Protein AF-A0A2V5PM92-F1 (afdb_monomer)

Radius of gyration: 40.0 Å; Cα contacts (8 Å, |Δi|>4): 1146; chains: 1; bounding box: 111×73×118 Å

Secondary structure (DSSP, 8-state):
-HHHHHHHHHTT-TT-HHHHHHHHHHHHHHHHHHHHHHHHHHH-S-S---SHHHHHHHHHHHTSTTB--HHHHHHHHHHHHHHHHHHHHHH-TTS--HHHHHHHHHHHHHHHHHHHHHHH--TT-STTHHHHHHHHS---B-TTSSBSSPPPPTT-EEEE-TTHHHHHHHHHHHTGGGS-GGGS-TT-S----TT-EEEESTTTT-HHHHHHHHHHH-GGG-----HHHHHHHHHS---TT---HHHHHHHHHHHHHHHHHHHHHHHHHHTTTS--GGGBTTHHHHHHHHS-STT--HHHHHHHHTS-HHHHHHHHS---HHHHHHHHHHHHHHHHHHHHHHHHHHHHHHHHHHHHHHHHHTT---HHHHHHHHHHHHHHHHHTT---S--TTTTTTS---HHHHHHHHH---STHHHHHHHHHHHHH-TTTB------SS-SS------HHHHHHHHHHHHHHHHHHHHHHHH-TTSPP-SPTT-EEEEETTEEEEESHHHHHHHHHHHHHHHHHH-TTS-EEE--SS--TTTGGGEEEETTEEEE-SS--SS--HHHHHHHHHHHHHHHHHHT-S---TT--HHHHHHHHIIIIIS-B-TT--S-HHHHH-HHHHHHHHHHHHHHHHHHHHHHHTS-GGGS-SSHHHHHHHHHHHHHHHHHHHHH-TT-HHHHHHHHHHHTSS-EE-TTS-EE--HHHHHHHHHHHHHHSTT-HHHHHHHHHHHHHHTT---SS----HHHHHHHHHH-TT-HHHHHHHHHHHHHTT-HHHHHHHHHHHHH-TT--HHHHHHHHHHHHHTT-HHHHHHHHHHHHHHHHH-TT-HHHHHHHHHHHHHTT-HHHHHHHHHHHHH-TT--HHHHHHHHHHHHHTT-HHHHHHHHHHHHHH-TT-HHHHHHHHHHHHHTT-HHHHHHHHHHHHHHHHHS--TTS--HHHHHTT-GGGTTTTTSHHHHHHSSPPP-PPP-

Sequence (967 aa):
MTVLASYYVEAKYYTEARTGNQIGIFASLFAFLFVELGLWAFMGRVGDFRGAKALVVLVVQAFAKDQYGVPIYAGLILIGMVATLLVSLLVYRERAPLAISLALFALMPLHSIMTHWSDNEQRGHWFGYWFGHDMFTPPFKGADGKPLYPEMTKDAILYGGTDPGRFCPTYTIFCESFTPHDCQPAEDQKFDRRDVYIITQNALADGTYLEYIRAHYNRSAQIDQPFFREMFRTVLHDTDYQTNAPARAVAPLDRFFTDLGDRIEKRRRTFTSWFEGNHFTDLPAFVSKLRPGPSQDPLSKFLYENLSPETQKMLSTQGEEARLRASLAKDLNVILDRELQTRKLIAEKTEEKNDLDQDLESGSTSERKIKRRQQLEKEIAELSKVPPLYEPGRFKQVTLSEYLQDFIKENPKSHTRVRLNRLLLEAAYPKEIAKSLGGVYPDREMYIASPQDSQDCFQSYLADATKRRQHDDQFPNEQRQLKPQEDVRIDQGRVQVSGQVAVMAINGLLTKVMFDHNPKNEFFVEESFPLDWMYPHETPFGIIMKVNREPLPDLSEDILQRDHEFWKQFSKRLTGDIVDYDTPVKTIADWVEKTYLRRDFSGFTGDRKFVRDDQAQKAFSKLRSSIGGVYAWRLTQAPPQYRPKNPAAFQRLLKETDFTFRQAFAFCPYSPEAVFRYVNLLLTAIWPNESGQMTQRFDDALTVAETCLKLDPYNGQAIGLVQSLQGFKKGQAAKPAEPTLQQLEKTVQANPADYQSAFNLAATYMGMQQTGKALQVLDRMLNAPKTEANAFRALIQAYASMNNTERLKTTVEKLEALVRSNPDNLSAALGAADGYRHLKQNDRALQMLDKVVSSSKADANTVLQAAQQYAGLLNYPKLEVALDKLVKLLPESPEAWYDLASLKASIGKSDEALAALRKAFDLRAAHPDPKARDLVAEVQKDPHFAAIKDTPAFKQLVAPRQLEAPK

Nearest PDB structures (foldseek):
  8cqq-assembly1_A  TM=4.552E-01  e=6.762E-07  synthetic construct
  8fwd-assembly1_C  TM=6.989E-01  e=6.218E-03  synthetic construct
  7y4i-assembly1_B  TM=3.087E-01  e=3.620E-05  Arabidopsis thaliana
  7y4i-assembly1_A  TM=2.623E-01  e=2.732E-05  Arabidopsis thaliana
  2xpi-assembly1_A  TM=3.112E-01  e=2.813E-04  Schizosaccharomyces pombe

Foldseek 3Di:
DLVVVLVVVCVVPLPDLPPNVVSLVVVVVVLVVVLVVLCCVQQPCPDDPDDDVVVVVVVVLLPPPQFPNQLVVLSVLSVVLSVQLSVQCVVPSNDHPVVSVVVSVVCNVSSVCSNCVLLPDPPPFCQAPVLQVCQQCVPDDDPVRHRLFHGADFQFEEEAEDDSTQVRNVCQAQPVLPPQLVRHPPVGSDRHDLRYHYDYLQCQLPPVSLLVSCVFFVVLPHDDDQDQLVVVCVVDPDDPPDGDPRSVVCVVVSVVVVVVVQVVVLCQQFVFLAADLVQFQPVVVLLVQLQDDPPNALLSPVLNVQADPVLVVVSVDPDDSSVNSHSSRVSVRCLLCVLLVLVVLLVVLVVLLVVLVVVVVVPDPDPVSVVSNVVSVVVNVVSVPDDRSDDCRRCVVFDDDPVLVVQVVLVRNGSLSSVSSSVSVCRVCVNRGHDTPGGSHNSHHADAQDPVLSVVLLVVLLVVQVVQVVCCVVCVPDDRPDDVQWDWDQDPNDIDTDDSVSSSQSSLSRVVVRCVRGVPHWYWYPDPDDNPVQLQQWADRQLTITRHPDGHLEQDPSRLVSNVSSVCVVLCQAFRNQFDLPRDLLSLLVVCSCCQSRVRCVVTRYDNSLSSNLVNLQSSLLSLLVNLVSLLCLLPVDDNSNHQDDPVRNVSSLSSSLRSLSSSCSSPLQHCSSLVSNLVSQQDQQDQDPVGGGHHNLVSNLSSLVSNCSVVVPDPVSVVSNVVSVCVVVPNPPPVPLQPLVRLVVVCVVPVQPLVSLQSNLVVCVSVVNNVVSVVSLVSLLPPPPHALVSLLSSLVVCLVVVNLVVLVSSLVVLVVVCVVPVLSLSSLLSNLSSCVSVVNNVSSVVSLCSQLPDPNRALVSLVSSLVSCVVVVVLVVNLSSLVVNCVRVVLALVSLQVNLLSCLQVPVQVSSLVSNLSSVVSCVVPPDPPDDPSLVVCQVRCSNVVVCPPPSNCVSSDDDDPDDDD

Mean predicted aligned error: 16.17 Å

pLDDT: mean 83.97, std 14.71, range [31.94, 98.44]

Solvent-accessible surface area (backbone atoms only — not comparable to full-atom values): 52713 Å² total; per-residue (Å²): 109,69,69,58,50,51,50,60,49,50,75,72,48,76,86,45,80,69,60,58,55,52,53,51,50,50,51,48,53,50,49,50,51,48,50,51,52,46,50,40,72,59,56,39,93,65,74,87,85,78,57,72,66,57,56,51,54,50,56,58,49,38,71,35,97,45,34,68,26,53,48,53,51,24,52,51,50,52,52,50,50,52,50,50,51,54,51,44,50,69,71,37,74,90,48,83,56,58,70,61,52,53,52,50,60,70,48,51,62,53,36,59,51,38,58,43,40,69,78,66,61,78,82,84,54,49,50,48,65,56,58,24,47,35,61,45,46,36,89,51,57,43,98,87,72,45,60,66,41,70,60,64,58,81,54,18,38,37,36,12,17,87,66,66,50,33,50,30,43,49,43,38,28,74,44,53,34,71,45,56,44,92,74,39,57,92,93,47,57,75,63,67,42,35,35,48,46,80,43,58,53,84,50,53,78,36,66,68,52,36,50,53,50,19,55,70,39,22,44,62,77,48,80,85,75,55,59,52,30,52,59,45,36,74,76,49,86,55,70,102,86,54,84,47,70,69,16,60,71,36,44,66,56,35,51,53,54,50,54,53,47,52,54,53,49,39,47,40,37,29,60,48,39,59,58,48,54,82,36,46,67,31,50,72,63,44,50,62,45,38,43,90,55,97,84,42,44,64,44,33,47,53,51,45,76,66,38,51,74,68,47,54,51,51,72,78,46,95,70,65,63,70,58,51,30,47,45,49,18,55,38,51,41,48,61,37,44,43,58,60,55,46,50,51,54,39,50,56,45,49,51,58,35,50,55,51,49,54,49,42,73,75,69,53,84,54,65,68,57,54,52,50,42,57,48,41,55,52,52,43,55,58,54,68,66,63,77,62,90,81,46,74,80,45,46,67,88,41,77,72,52,71,71,55,55,51,53,57,70,66,57,58,75,41,55,42,36,31,36,54,46,36,53,52,50,28,54,64,32,66,73,27,32,52,85,61,90,37,31,60,49,41,83,67,73,49,65,56,64,46,76,66,53,54,51,50,31,49,52,52,49,51,57,51,54,50,51,29,47,51,45,38,70,74,41,74,87,51,86,69,64,60,56,89,77,51,44,78,44,75,56,96,90,40,81,46,75,47,52,70,57,49,53,48,51,37,20,38,45,47,55,46,52,31,52,69,67,35,77,87,47,52,40,34,37,43,80,68,67,93,37,79,82,46,58,49,19,53,43,81,43,73,65,34,30,34,49,44,93,62,68,44,50,57,84,52,69,69,56,53,51,48,50,49,54,49,49,55,56,50,39,28,58,42,65,15,89,71,74,55,86,84,52,52,63,66,59,50,47,53,49,43,48,38,42,69,53,59,33,40,42,73,90,61,70,29,37,71,58,43,78,53,32,67,64,30,18,44,51,57,10,42,36,38,27,46,57,24,45,53,45,47,34,32,76,70,72,44,58,77,73,40,24,61,89,45,73,67,51,41,52,52,49,50,51,52,26,52,40,31,30,52,46,7,29,70,48,19,52,64,33,63,70,20,45,54,54,40,33,52,56,30,61,38,67,74,40,67,46,99,86,65,51,60,34,54,40,60,71,54,30,42,50,52,33,48,48,18,27,67,75,41,76,82,41,67,68,40,52,52,50,36,53,51,50,54,33,60,73,65,72,46,74,51,75,75,62,74,62,51,72,68,52,28,50,48,48,25,69,77,36,68,82,44,50,68,48,33,47,52,40,21,51,51,26,45,77,70,69,36,52,72,59,16,50,48,48,51,50,49,47,73,68,42,96,82,65,50,44,70,48,48,36,53,46,36,56,52,27,56,76,68,70,38,66,66,64,31,50,56,46,28,53,52,25,47,51,48,25,69,77,36,76,81,39,48,61,16,25,53,31,27,18,52,33,24,48,77,69,68,37,53,71,60,15,49,55,30,39,49,54,39,64,68,39,91,83,50,48,51,68,57,28,48,54,44,23,53,51,26,55,77,66,68,37,58,75,62,22,49,56,27,35,59,50,29,31,70,67,37,74,81,39,32,63,46,26,37,57,41,12,41,50,30,30,62,74,66,40,51,70,62,12,52,53,30,39,49,52,15,51,53,44,40,69,75,57,79,54,96,86,57,81,62,60,66,68,44,56,76,69,41,72,44,38,58,91,46,57,83,39,69,69,46,49,60,70,69,47,85,78,76,81,76,77,88,130

Structure (mmCIF, N/CA/C/O backbone):
data_AF-A0A2V5PM92-F1
#
_entry.id   AF-A0A2V5PM92-F1
#
loop_
_atom_site.group_PDB
_atom_site.id
_atom_site.type_symbol
_atom_site.label_atom_id
_atom_site.label_alt_id
_atom_site.label_comp_id
_atom_site.label_asym_id
_atom_site.label_entity_id
_atom_site.label_seq_id
_atom_site.pdbx_PDB_ins_code
_atom_site.Cartn_x
_atom_site.Cartn_y
_atom_site.Cartn_z
_atom_site.occupancy
_atom_site.B_iso_or_equiv
_atom_site.auth_seq_id
_atom_site.auth_comp_id
_atom_site.auth_asym_id
_atom_site.auth_atom_id
_atom_site.pdbx_PDB_model_num
ATOM 1 N N . MET A 1 1 ? -1.695 21.270 -37.752 1.00 31.94 1 MET A N 1
ATOM 2 C CA . MET A 1 1 ? -0.700 22.282 -38.182 1.00 31.94 1 MET A CA 1
ATOM 3 C C . MET A 1 1 ? -0.232 22.032 -39.610 1.00 31.94 1 MET A C 1
ATOM 5 O O . MET A 1 1 ? -0.452 22.893 -40.445 1.00 31.94 1 MET A O 1
ATOM 9 N N . THR A 1 2 ? 0.296 20.851 -39.939 1.00 34.53 2 THR A N 1
ATOM 10 C CA . THR A 1 2 ? 0.808 20.518 -41.285 1.00 34.53 2 THR A CA 1
ATOM 11 C C . THR A 1 2 ? -0.268 20.523 -42.375 1.00 34.53 2 THR A C 1
ATOM 13 O O . THR A 1 2 ? -0.037 21.109 -43.419 1.00 34.53 2 THR A O 1
ATOM 16 N N . VAL A 1 3 ? -1.472 19.993 -42.102 1.00 40.06 3 VAL A N 1
ATOM 17 C CA . VAL A 1 3 ? -2.604 20.008 -43.060 1.00 40.06 3 VAL A CA 1
ATOM 18 C C . VAL A 1 3 ? -3.122 21.431 -43.326 1.00 40.06 3 VAL A C 1
ATOM 20 O O . VAL A 1 3 ? -3.458 21.775 -44.453 1.00 40.06 3 VAL A O 1
ATOM 23 N N . LEU A 1 4 ? -3.132 22.281 -42.293 1.00 37.19 4 LEU A N 1
ATOM 24 C CA . LEU A 1 4 ? -3.476 23.706 -42.388 1.00 37.19 4 LEU A CA 1
ATOM 25 C C . LEU A 1 4 ? -2.411 24.490 -43.165 1.00 37.19 4 LEU A C 1
ATOM 27 O O . LEU A 1 4 ? -2.765 25.345 -43.965 1.00 37.19 4 LEU A O 1
ATOM 31 N N . ALA A 1 5 ? -1.128 24.167 -42.980 1.00 36.72 5 ALA A N 1
ATOM 32 C CA . ALA A 1 5 ? -0.031 24.756 -43.741 1.00 36.72 5 ALA A CA 1
ATOM 33 C C . ALA A 1 5 ? -0.066 24.329 -45.216 1.00 36.72 5 ALA A C 1
ATOM 35 O O . ALA A 1 5 ? 0.081 25.180 -46.085 1.00 36.72 5 ALA A O 1
ATOM 36 N N . SER A 1 6 ? -0.350 23.058 -45.521 1.00 40.31 6 SER A N 1
ATOM 37 C CA . SER A 1 6 ? -0.550 22.610 -46.904 1.00 40.31 6 SER A CA 1
ATOM 38 C C . SER A 1 6 ? -1.790 23.244 -47.531 1.00 40.31 6 SER A C 1
ATOM 40 O O . SER A 1 6 ? -1.693 23.713 -48.653 1.00 40.31 6 SER A O 1
ATOM 42 N N . TYR A 1 7 ? -2.899 23.397 -46.799 1.00 42.12 7 TYR A N 1
ATOM 43 C CA . TYR A 1 7 ? -4.095 24.092 -47.294 1.00 42.12 7 TYR A CA 1
ATOM 44 C C . TYR A 1 7 ? -3.831 25.583 -47.594 1.00 42.12 7 TYR A C 1
ATOM 46 O O . TYR A 1 7 ? -4.272 26.114 -48.611 1.00 42.12 7 TYR A O 1
ATOM 54 N N . TYR A 1 8 ? -3.065 26.260 -46.730 1.00 39.50 8 TYR A N 1
ATOM 55 C CA . TYR A 1 8 ? -2.698 27.674 -46.887 1.00 39.50 8 TYR A CA 1
ATOM 56 C C . TYR A 1 8 ? -1.673 27.904 -48.012 1.00 39.50 8 TYR A C 1
ATOM 58 O O . TYR A 1 8 ? -1.665 28.962 -48.639 1.00 39.50 8 TYR A O 1
ATOM 66 N N . VAL A 1 9 ? -0.816 26.916 -48.285 1.00 40.16 9 VAL A N 1
ATOM 67 C CA . VAL A 1 9 ? 0.150 26.937 -49.394 1.00 40.16 9 VAL A CA 1
ATOM 68 C C . VAL A 1 9 ? -0.534 26.581 -50.718 1.00 40.16 9 VAL A C 1
ATOM 70 O O . VAL A 1 9 ? -0.291 27.243 -51.722 1.00 40.16 9 VAL A O 1
ATOM 73 N N . GLU A 1 10 ? -1.457 25.621 -50.728 1.00 41.66 10 GLU A N 1
ATOM 74 C CA . GLU A 1 10 ? -2.191 25.203 -51.927 1.00 41.66 10 GLU A CA 1
ATOM 75 C C . GLU A 1 10 ? -3.141 26.303 -52.426 1.00 41.66 10 GLU A C 1
ATOM 77 O O . GLU A 1 10 ? -3.162 26.600 -53.616 1.00 41.66 10 GLU A O 1
ATOM 82 N N . ALA A 1 11 ? -3.824 27.017 -51.520 1.00 41.34 11 ALA A N 1
ATOM 83 C CA . ALA A 1 11 ? -4.662 28.169 -51.868 1.00 41.34 11 ALA A CA 1
ATOM 84 C C . ALA A 1 11 ? -3.877 29.359 -52.464 1.00 41.34 11 ALA A C 1
ATOM 86 O O . ALA A 1 11 ? -4.458 30.184 -53.166 1.00 41.34 11 ALA A O 1
ATOM 87 N N . LYS A 1 12 ? -2.567 29.459 -52.194 1.00 39.94 12 LYS A N 1
ATOM 88 C CA . LYS A 1 12 ? -1.716 30.584 -52.620 1.00 39.94 12 LYS A CA 1
ATOM 89 C C . LYS A 1 12 ? -0.926 30.310 -53.911 1.00 39.94 12 LYS A C 1
ATOM 91 O O . LYS A 1 12 ? -0.498 31.264 -54.549 1.00 39.94 12 LYS A O 1
ATOM 96 N N . TYR A 1 13 ? -0.760 29.041 -54.304 1.00 42.91 13 TYR A N 1
ATOM 97 C CA . TYR A 1 13 ? 0.074 28.599 -55.440 1.00 42.91 13 TYR A CA 1
ATOM 98 C C . TYR A 1 13 ? -0.704 27.864 -56.548 1.00 42.91 13 TYR A C 1
ATOM 100 O O . TYR A 1 13 ? -0.136 27.094 -57.322 1.00 42.91 13 TYR A O 1
ATOM 108 N N . TYR A 1 14 ? -2.006 28.133 -56.659 1.00 39.94 14 TYR A N 1
ATOM 109 C CA . TYR A 1 14 ? -2.925 27.475 -57.597 1.00 39.94 14 TYR A CA 1
ATOM 110 C C . TYR A 1 14 ? -2.533 27.582 -59.090 1.00 39.94 14 TYR A C 1
ATOM 112 O O . TYR A 1 14 ? -3.037 26.830 -59.918 1.00 39.94 14 TYR A O 1
ATOM 120 N N . THR A 1 15 ? -1.628 28.494 -59.454 1.00 43.41 15 THR A N 1
ATOM 121 C CA . THR A 1 15 ? -1.197 28.749 -60.838 1.00 43.41 15 THR A CA 1
ATOM 122 C C . THR A 1 15 ? 0.046 27.969 -61.285 1.00 43.41 15 THR A C 1
ATOM 124 O O . THR A 1 15 ? 0.326 27.929 -62.480 1.00 43.41 15 THR A O 1
ATOM 127 N N . GLU A 1 16 ? 0.771 27.294 -60.385 1.00 47.19 16 GLU A N 1
ATOM 128 C CA . GLU A 1 16 ? 1.987 26.538 -60.729 1.00 47.19 16 GLU A CA 1
ATOM 129 C C . GLU A 1 16 ? 1.818 25.036 -60.445 1.00 47.19 16 GLU A C 1
ATOM 131 O O . GLU A 1 16 ? 2.228 24.504 -59.413 1.00 47.19 16 GLU A O 1
ATOM 136 N N . ALA A 1 17 ? 1.239 24.315 -61.412 1.00 44.47 17 ALA A N 1
ATOM 137 C CA . ALA A 1 17 ? 0.889 22.888 -61.330 1.00 44.47 17 ALA A CA 1
ATOM 138 C C . ALA A 1 17 ? 2.052 21.917 -60.987 1.00 44.47 17 ALA A C 1
ATOM 140 O O . ALA A 1 17 ? 1.823 20.734 -60.731 1.00 44.47 17 ALA A O 1
ATOM 141 N N . ARG A 1 18 ? 3.310 22.380 -60.976 1.00 45.53 18 ARG A N 1
ATOM 142 C CA . ARG A 1 18 ? 4.492 21.568 -60.629 1.00 45.53 18 ARG A CA 1
ATOM 143 C C . ARG A 1 18 ? 4.764 21.498 -59.125 1.00 45.53 18 ARG A C 1
ATOM 145 O O . ARG A 1 18 ? 5.227 20.461 -58.651 1.00 45.53 18 ARG A O 1
ATOM 152 N N . THR A 1 19 ? 4.455 22.554 -58.381 1.00 44.69 19 THR A N 1
ATOM 153 C CA . THR A 1 19 ? 4.844 22.705 -56.970 1.00 44.69 19 THR A CA 1
ATOM 154 C C . THR A 1 19 ? 3.859 21.985 -56.039 1.00 44.69 19 THR A C 1
ATOM 156 O O . THR A 1 19 ? 4.274 21.335 -55.080 1.00 44.69 19 THR A O 1
ATOM 159 N N . GLY A 1 20 ? 2.564 21.970 -56.385 1.00 43.22 20 GLY A N 1
ATOM 160 C CA . GLY A 1 20 ? 1.529 21.214 -55.658 1.00 43.22 20 GLY A CA 1
ATOM 161 C C . GLY A 1 20 ? 1.738 19.691 -55.679 1.00 43.22 20 GLY A C 1
ATOM 162 O O . GLY A 1 20 ? 1.595 19.031 -54.652 1.00 43.22 20 GLY A O 1
ATOM 163 N N . ASN A 1 21 ? 2.199 19.131 -56.806 1.00 46.16 21 ASN A N 1
ATOM 164 C CA . ASN A 1 21 ? 2.515 17.698 -56.914 1.00 46.16 21 ASN A CA 1
ATOM 165 C C . ASN A 1 21 ? 3.691 17.278 -56.016 1.00 46.16 21 ASN A C 1
ATOM 167 O O . ASN A 1 21 ? 3.676 16.185 -55.456 1.00 46.16 21 ASN A O 1
ATOM 171 N N . GLN A 1 22 ? 4.702 18.134 -55.842 1.00 47.69 22 GLN A N 1
ATOM 172 C CA . GLN A 1 22 ? 5.846 17.835 -54.973 1.00 47.69 22 GLN A CA 1
ATOM 173 C C . GLN A 1 22 ? 5.465 17.882 -53.489 1.00 47.69 22 GLN A C 1
ATOM 175 O O . GLN A 1 22 ? 5.887 17.015 -52.726 1.00 47.69 22 GLN A O 1
ATOM 180 N N . ILE A 1 23 ? 4.611 18.829 -53.091 1.00 48.09 23 ILE A N 1
ATOM 181 C CA . ILE A 1 23 ? 4.080 18.915 -51.723 1.00 48.09 23 ILE A CA 1
ATOM 182 C C . ILE A 1 23 ? 3.165 17.720 -51.422 1.00 48.09 23 ILE A C 1
ATOM 184 O O . ILE A 1 23 ? 3.269 17.140 -50.345 1.00 48.09 23 ILE A O 1
ATOM 188 N N . GLY A 1 24 ? 2.338 17.287 -52.381 1.00 44.19 24 GLY A N 1
ATOM 189 C CA . GLY A 1 24 ? 1.520 16.075 -52.263 1.00 44.19 24 GLY A CA 1
ATOM 190 C C . GLY A 1 24 ? 2.349 14.792 -52.120 1.00 44.19 24 GLY A C 1
ATOM 191 O O . GLY A 1 24 ? 2.029 13.943 -51.289 1.00 44.19 24 GLY A O 1
ATOM 192 N N . ILE A 1 25 ? 3.459 14.665 -52.857 1.00 49.25 25 ILE A N 1
ATOM 193 C CA . ILE A 1 25 ? 4.408 13.544 -52.720 1.00 49.25 25 ILE A CA 1
ATOM 194 C C . ILE A 1 25 ? 5.105 13.578 -51.356 1.00 49.25 25 ILE A C 1
ATOM 196 O O . ILE A 1 25 ? 5.185 12.546 -50.692 1.00 49.25 25 ILE A O 1
ATOM 200 N N . PHE A 1 26 ? 5.554 14.751 -50.898 1.00 49.97 26 PHE A N 1
ATOM 201 C CA . PHE A 1 26 ? 6.143 14.906 -49.566 1.00 49.97 26 PHE A CA 1
ATOM 202 C C . PHE A 1 26 ? 5.138 14.590 -48.457 1.00 49.97 26 PHE A C 1
ATOM 204 O O . PHE A 1 26 ? 5.480 13.867 -47.530 1.00 49.97 26 PHE A O 1
ATOM 211 N N . ALA A 1 27 ? 3.891 15.050 -48.570 1.00 49.34 27 ALA A N 1
ATOM 212 C CA . ALA A 1 27 ? 2.823 14.723 -47.630 1.00 49.34 27 ALA A CA 1
ATOM 213 C C . ALA A 1 27 ? 2.490 13.221 -47.635 1.00 49.34 27 ALA A C 1
ATOM 215 O O . ALA A 1 27 ? 2.240 12.654 -46.575 1.00 49.34 27 ALA A O 1
ATOM 216 N N . SER A 1 28 ? 2.552 12.562 -48.797 1.00 45.69 28 SER A N 1
ATOM 217 C CA . SER A 1 28 ? 2.337 11.114 -48.941 1.00 45.69 28 SER A CA 1
ATOM 218 C C . SER A 1 28 ? 3.476 10.295 -48.332 1.00 45.69 28 SER A C 1
ATOM 220 O O . SER A 1 28 ? 3.220 9.336 -47.610 1.00 45.69 28 SER A O 1
ATOM 222 N N . LEU A 1 29 ? 4.732 10.691 -48.567 1.00 48.75 29 LEU A N 1
ATOM 223 C CA . LEU A 1 29 ? 5.910 10.093 -47.932 1.00 48.75 29 LEU A CA 1
ATOM 224 C C . LEU A 1 29 ? 5.882 10.296 -46.419 1.00 48.75 29 LEU A C 1
ATOM 226 O O . LEU A 1 29 ? 6.170 9.367 -45.674 1.00 48.75 29 LEU A O 1
ATOM 230 N N . PHE A 1 30 ? 5.485 11.485 -45.965 1.00 50.81 30 PHE A N 1
ATOM 231 C CA . PHE A 1 30 ? 5.361 11.798 -44.547 1.00 50.81 30 PHE A CA 1
ATOM 232 C C . PHE A 1 30 ? 4.227 11.003 -43.892 1.00 50.81 30 PHE A C 1
ATOM 234 O O . PHE A 1 30 ? 4.418 10.481 -42.801 1.00 50.81 30 PHE A O 1
ATOM 241 N N . ALA A 1 31 ? 3.084 10.840 -44.566 1.00 49.84 31 ALA A N 1
ATOM 242 C CA . ALA A 1 31 ? 1.986 9.990 -44.109 1.00 49.84 31 ALA A CA 1
ATOM 243 C C . ALA A 1 31 ? 2.379 8.505 -44.078 1.00 49.84 31 ALA A C 1
ATOM 245 O O . ALA A 1 31 ? 2.030 7.812 -43.130 1.00 49.84 31 ALA A O 1
ATOM 246 N N . PHE A 1 32 ? 3.147 8.024 -45.060 1.00 49.56 32 PHE A N 1
ATOM 247 C CA . PHE A 1 32 ? 3.672 6.657 -45.079 1.00 49.56 32 PHE A CA 1
ATOM 248 C C . PHE A 1 32 ? 4.662 6.410 -43.933 1.00 49.56 32 PHE A C 1
ATOM 250 O O . PHE A 1 32 ? 4.544 5.411 -43.230 1.00 49.56 32 PHE A O 1
ATOM 257 N N . LEU A 1 33 ? 5.567 7.360 -43.674 1.00 49.16 33 LEU A N 1
ATOM 258 C CA . LEU A 1 33 ? 6.456 7.345 -42.508 1.00 49.16 33 LEU A CA 1
ATOM 259 C C . LEU A 1 33 ? 5.667 7.366 -41.195 1.00 49.16 33 LEU A C 1
ATOM 261 O O . LEU A 1 33 ? 6.027 6.672 -40.253 1.00 49.16 33 LEU A O 1
ATOM 265 N N . PHE A 1 34 ? 4.571 8.127 -41.137 1.00 52.00 34 PHE A N 1
ATOM 266 C CA . PHE A 1 34 ? 3.686 8.182 -39.973 1.00 52.00 34 PHE A CA 1
ATOM 267 C C . PHE A 1 34 ? 2.930 6.865 -39.751 1.00 52.00 34 PHE A C 1
ATOM 269 O O . PHE A 1 34 ? 2.728 6.463 -38.610 1.00 52.00 34 PHE A O 1
ATOM 276 N N . VAL A 1 35 ? 2.542 6.176 -40.828 1.00 53.44 35 VAL A N 1
ATOM 277 C CA . VAL A 1 35 ? 1.938 4.837 -40.781 1.00 53.44 35 VAL A CA 1
ATOM 278 C C . VAL A 1 35 ? 2.962 3.800 -40.329 1.00 53.44 35 VAL A C 1
ATOM 280 O O . VAL A 1 35 ? 2.632 2.978 -39.483 1.00 53.44 35 VAL A O 1
ATOM 283 N N . GLU A 1 36 ? 4.203 3.854 -40.817 1.00 48.34 36 GLU A N 1
ATOM 284 C CA . GLU A 1 36 ? 5.287 2.985 -40.338 1.00 48.34 36 GLU A CA 1
ATOM 285 C C . GLU A 1 36 ? 5.617 3.232 -38.862 1.00 48.34 36 GLU A C 1
ATOM 287 O O . GLU A 1 36 ? 5.721 2.283 -38.090 1.00 48.34 36 GLU A O 1
ATOM 292 N N . LEU A 1 37 ? 5.723 4.498 -38.447 1.00 49.50 37 LEU A N 1
ATOM 293 C CA . LEU A 1 37 ? 5.925 4.887 -37.049 1.00 49.50 37 LEU A CA 1
ATOM 294 C C . LEU A 1 37 ? 4.744 4.469 -36.167 1.00 49.50 37 LEU A C 1
ATOM 296 O O . LEU A 1 37 ? 4.959 4.015 -35.048 1.00 49.50 37 LEU A O 1
ATOM 300 N N . GLY A 1 38 ? 3.512 4.575 -36.672 1.00 49.19 38 GLY A N 1
ATOM 301 C CA . GLY A 1 38 ? 2.311 4.088 -35.998 1.00 49.19 38 GLY A CA 1
ATOM 302 C C . GLY A 1 38 ? 2.330 2.569 -35.841 1.00 49.19 38 GLY A C 1
ATOM 303 O O . GLY A 1 38 ? 2.170 2.063 -34.737 1.00 49.19 38 GLY A O 1
ATOM 304 N N . LEU A 1 39 ? 2.611 1.825 -36.912 1.00 50.78 39 LEU A N 1
ATOM 305 C CA . LEU A 1 39 ? 2.746 0.366 -36.871 1.00 50.78 39 LEU A CA 1
ATOM 306 C C . LEU A 1 39 ? 3.860 -0.077 -35.912 1.00 50.78 39 LEU A C 1
ATOM 308 O O . LEU A 1 39 ? 3.670 -1.025 -35.153 1.00 50.78 39 LEU A O 1
ATOM 312 N N . TRP A 1 40 ? 4.985 0.639 -35.896 1.00 50.00 40 TRP A N 1
ATOM 313 C CA . TRP A 1 40 ? 6.090 0.410 -34.968 1.00 50.00 40 TRP A CA 1
ATOM 314 C C . TRP A 1 40 ? 5.698 0.681 -33.509 1.00 50.00 40 TRP A C 1
ATOM 316 O O . TRP A 1 40 ? 6.013 -0.122 -32.631 1.00 50.00 40 TRP A O 1
ATOM 326 N N . ALA A 1 41 ? 4.968 1.769 -33.251 1.00 43.25 41 ALA A N 1
ATOM 327 C CA . ALA A 1 41 ? 4.491 2.130 -31.918 1.00 43.25 41 ALA A CA 1
ATOM 328 C C . ALA A 1 41 ? 3.416 1.166 -31.383 1.00 43.25 41 ALA A C 1
ATOM 330 O O . ALA A 1 41 ? 3.390 0.896 -30.187 1.00 43.25 41 ALA A O 1
ATOM 331 N N . PHE A 1 42 ? 2.551 0.625 -32.250 1.00 48.22 42 PHE A N 1
ATOM 332 C CA . PHE A 1 42 ? 1.437 -0.241 -31.841 1.00 48.22 42 PHE A CA 1
ATOM 333 C C . PHE A 1 42 ? 1.772 -1.740 -31.807 1.00 48.22 42 PHE A C 1
ATOM 335 O O . PHE A 1 42 ? 1.074 -2.486 -31.130 1.00 48.22 42 PHE A O 1
ATOM 342 N N . MET A 1 43 ? 2.803 -2.207 -32.522 1.00 48.38 43 MET A N 1
ATOM 343 C CA . MET A 1 43 ? 3.136 -3.643 -32.609 1.00 48.38 43 MET A CA 1
ATOM 344 C C . MET A 1 43 ? 4.534 -3.991 -32.063 1.00 48.38 43 MET A C 1
ATOM 346 O O . MET A 1 43 ? 4.890 -5.169 -32.003 1.00 48.38 43 MET A O 1
ATOM 350 N N . GLY A 1 44 ? 5.328 -2.993 -31.653 1.00 47.72 44 GLY A N 1
ATOM 351 C CA . GLY A 1 44 ? 6.729 -3.151 -31.251 1.00 47.72 44 GLY A CA 1
ATOM 352 C C . GLY A 1 44 ? 7.672 -3.415 -32.436 1.00 47.72 44 GLY A C 1
ATOM 353 O O . GLY A 1 44 ? 7.273 -3.383 -33.601 1.00 47.72 44 GLY A O 1
ATOM 354 N N . ARG A 1 45 ? 8.957 -3.708 -32.159 1.00 40.25 45 ARG A N 1
ATOM 355 C CA . ARG A 1 45 ? 9.924 -4.176 -33.179 1.00 40.25 45 ARG A CA 1
ATOM 356 C C . ARG A 1 45 ? 9.575 -5.599 -33.633 1.00 40.25 45 ARG A C 1
ATOM 358 O O . ARG A 1 45 ? 10.266 -6.558 -33.297 1.00 40.25 45 ARG A O 1
ATOM 365 N N . VAL A 1 46 ? 8.514 -5.745 -34.413 1.00 38.44 46 VAL A N 1
ATOM 366 C CA . VAL A 1 46 ? 8.354 -6.914 -35.279 1.00 38.44 46 VAL A CA 1
ATOM 367 C C . VAL A 1 46 ? 9.306 -6.708 -36.459 1.00 38.44 46 VAL A C 1
ATOM 369 O O . VAL A 1 46 ? 9.406 -5.607 -36.994 1.00 38.44 46 VAL A O 1
ATOM 372 N N . GLY A 1 47 ? 10.107 -7.728 -36.760 1.00 41.66 47 GLY A N 1
ATOM 373 C CA . GLY A 1 47 ? 11.250 -7.639 -37.668 1.00 41.66 47 GLY A CA 1
ATOM 374 C C . GLY A 1 47 ? 10.945 -7.090 -39.067 1.00 41.66 47 GLY A C 1
ATOM 375 O O . GLY A 1 47 ? 9.811 -7.128 -39.528 1.00 41.66 47 GLY A O 1
ATOM 376 N N . ASP A 1 48 ? 12.017 -6.599 -39.702 1.00 39.94 48 ASP A N 1
ATOM 377 C CA . ASP A 1 48 ? 12.186 -6.200 -41.113 1.00 39.94 48 ASP A CA 1
ATOM 378 C C . ASP A 1 48 ? 10.867 -6.083 -41.916 1.00 39.94 48 ASP A C 1
ATOM 380 O O . ASP A 1 48 ? 10.509 -6.961 -42.705 1.00 39.94 48 ASP A O 1
ATOM 384 N N . PHE A 1 49 ? 10.118 -4.993 -41.703 1.00 47.19 49 PHE A N 1
ATOM 385 C CA . PHE A 1 49 ? 8.906 -4.686 -42.466 1.00 47.19 49 PHE A CA 1
ATOM 386 C C . PHE A 1 49 ? 9.270 -4.296 -43.903 1.00 47.19 49 PHE A C 1
ATOM 388 O O . PHE A 1 49 ? 9.356 -3.127 -44.263 1.00 47.19 49 PHE A O 1
ATOM 395 N N . ARG A 1 50 ? 9.462 -5.294 -44.768 1.00 41.78 50 ARG A N 1
ATOM 396 C CA . ARG A 1 50 ? 9.610 -5.078 -46.212 1.00 41.78 50 ARG A CA 1
ATOM 397 C C . ARG A 1 50 ? 8.299 -5.375 -46.942 1.00 41.78 50 ARG A C 1
ATOM 399 O O . ARG A 1 50 ? 8.040 -6.502 -47.356 1.00 41.78 50 ARG A O 1
ATOM 406 N N . GLY A 1 51 ? 7.503 -4.328 -47.169 1.00 49.25 51 GLY A N 1
ATOM 407 C CA . GLY A 1 51 ? 6.570 -4.245 -48.301 1.00 49.25 51 GLY A CA 1
ATOM 408 C C . GLY A 1 51 ? 5.079 -4.521 -48.046 1.00 49.25 51 GLY A C 1
ATOM 409 O O . GLY A 1 51 ? 4.651 -4.984 -46.991 1.00 49.25 51 GLY A O 1
ATOM 410 N N . ALA A 1 52 ? 4.274 -4.250 -49.083 1.00 47.09 52 ALA A N 1
ATOM 411 C CA . ALA A 1 52 ? 2.803 -4.277 -49.094 1.00 47.09 52 ALA A CA 1
ATOM 412 C C . ALA A 1 52 ? 2.160 -5.604 -48.637 1.00 47.09 52 ALA A C 1
ATOM 414 O O . ALA A 1 52 ? 1.015 -5.616 -48.191 1.00 47.09 52 ALA A O 1
ATOM 415 N N . LYS A 1 53 ? 2.893 -6.723 -48.701 1.00 50.25 53 LYS A N 1
ATOM 416 C CA . LYS A 1 53 ? 2.418 -8.037 -48.240 1.00 50.25 53 LYS A CA 1
ATOM 417 C C . LYS A 1 53 ? 2.180 -8.071 -46.726 1.00 50.25 53 LYS A C 1
ATOM 419 O O . LYS A 1 53 ? 1.206 -8.675 -46.289 1.00 50.25 53 LYS A O 1
ATOM 424 N N . ALA A 1 54 ? 3.026 -7.399 -45.941 1.00 53.75 54 ALA A N 1
ATOM 425 C CA . ALA A 1 54 ? 2.850 -7.304 -44.494 1.00 53.75 54 ALA A CA 1
ATOM 426 C C . ALA A 1 54 ? 1.586 -6.504 -44.143 1.00 53.75 54 ALA A C 1
ATOM 428 O O . ALA A 1 54 ? 0.797 -6.945 -43.316 1.00 53.75 54 ALA A O 1
ATOM 429 N N . LEU A 1 55 ? 1.336 -5.393 -44.846 1.00 57.03 55 LEU A N 1
ATOM 430 C CA . LEU A 1 55 ? 0.127 -4.582 -44.673 1.00 57.03 55 LEU A CA 1
ATOM 431 C C . LEU A 1 55 ? -1.152 -5.390 -44.947 1.00 57.03 55 LEU A C 1
ATOM 433 O O . LEU A 1 55 ? -2.095 -5.319 -44.168 1.00 57.03 55 LEU A O 1
ATOM 437 N N . VAL A 1 56 ? -1.177 -6.196 -46.015 1.00 64.31 56 VAL A N 1
ATOM 438 C CA . VAL A 1 56 ? -2.333 -7.051 -46.342 1.00 64.31 56 VAL A CA 1
ATOM 439 C C . VAL A 1 56 ? -2.578 -8.107 -45.262 1.00 64.31 56 VAL A C 1
ATOM 441 O O . VAL A 1 56 ? -3.717 -8.289 -44.839 1.00 64.31 56 VAL A O 1
ATOM 444 N N . VAL A 1 57 ? -1.527 -8.778 -44.781 1.00 64.94 57 VAL A N 1
ATOM 445 C CA . VAL A 1 57 ? -1.650 -9.757 -43.686 1.00 64.94 57 VAL A CA 1
ATOM 446 C C . VAL A 1 57 ? -2.174 -9.090 -42.413 1.00 64.94 57 VAL A C 1
ATOM 448 O O . VAL A 1 57 ? -3.068 -9.635 -41.771 1.00 64.94 57 VAL A O 1
ATOM 451 N N . LEU A 1 58 ? -1.684 -7.890 -42.089 1.00 58.75 58 LEU A N 1
ATOM 452 C CA . LEU A 1 58 ? -2.134 -7.113 -40.933 1.00 58.75 58 LEU A CA 1
ATOM 453 C C . LEU A 1 58 ? -3.604 -6.695 -41.045 1.00 58.75 58 LEU A C 1
ATOM 455 O O . LEU A 1 58 ? -4.340 -6.813 -40.070 1.00 58.75 58 LEU A O 1
ATOM 459 N N . VAL A 1 59 ? -4.055 -6.257 -42.225 1.00 67.25 59 VAL A N 1
ATOM 460 C CA . VAL A 1 59 ? -5.471 -5.925 -42.459 1.00 67.25 59 VAL A CA 1
ATOM 461 C C . VAL A 1 59 ? -6.343 -7.161 -42.265 1.00 67.25 59 VAL A C 1
ATOM 463 O O . VAL A 1 59 ? -7.358 -7.081 -41.586 1.00 67.25 59 VAL A O 1
ATOM 466 N N . VAL A 1 60 ? -5.943 -8.317 -42.803 1.00 72.38 60 VAL A N 1
ATOM 467 C CA . VAL A 1 60 ? -6.696 -9.569 -42.623 1.00 72.38 60 VAL A CA 1
ATOM 468 C C . VAL A 1 60 ? -6.754 -9.974 -41.147 1.00 72.38 60 VAL A C 1
ATOM 470 O O . VAL A 1 60 ? -7.819 -10.344 -40.657 1.00 72.38 60 VAL A O 1
ATOM 473 N N . GLN A 1 61 ? -5.640 -9.861 -40.419 1.00 67.31 61 GLN A N 1
ATOM 474 C CA . GLN A 1 61 ? -5.590 -10.157 -38.986 1.00 67.31 61 GLN A CA 1
ATOM 475 C C . GLN A 1 61 ? -6.442 -9.192 -38.152 1.00 67.31 61 GLN A C 1
ATOM 477 O O . GLN A 1 61 ? -7.054 -9.627 -37.182 1.00 67.31 61 GLN A O 1
ATOM 482 N N . ALA A 1 62 ? -6.558 -7.922 -38.550 1.00 68.00 62 ALA A N 1
ATOM 483 C CA . ALA A 1 62 ? -7.363 -6.915 -37.855 1.00 68.00 62 ALA A CA 1
ATOM 484 C C . ALA A 1 62 ? -8.842 -7.302 -37.703 1.00 68.00 62 ALA A C 1
ATOM 486 O O . ALA A 1 62 ? -9.471 -6.928 -36.717 1.00 68.00 62 ALA A O 1
ATOM 487 N N . PHE A 1 63 ? -9.377 -8.048 -38.674 1.00 78.31 63 PHE A N 1
ATOM 488 C CA . PHE A 1 63 ? -10.764 -8.520 -38.699 1.00 78.31 63 PHE A CA 1
ATOM 489 C C . PHE A 1 63 ? -10.918 -9.971 -38.214 1.00 78.31 63 PHE A C 1
ATOM 491 O O . PHE A 1 63 ? -11.999 -10.552 -38.339 1.00 78.31 63 PHE A O 1
ATOM 498 N N . ALA A 1 64 ? -9.862 -10.585 -37.672 1.00 80.06 64 ALA A N 1
ATOM 499 C CA . ALA A 1 64 ? -9.967 -11.905 -37.068 1.00 80.06 64 ALA A CA 1
ATOM 500 C C . ALA A 1 64 ? -10.885 -11.863 -35.832 1.00 80.06 64 ALA A C 1
ATOM 502 O O . ALA A 1 64 ? -10.884 -10.898 -35.071 1.00 80.06 64 ALA A O 1
ATOM 503 N N . LYS A 1 65 ? -11.648 -12.942 -35.613 1.00 78.00 65 LYS A N 1
ATOM 504 C CA . LYS A 1 65 ? -12.719 -13.046 -34.599 1.00 78.00 65 LYS A CA 1
ATOM 505 C C . LYS A 1 65 ? -12.298 -12.649 -33.171 1.00 78.00 65 LYS A C 1
ATOM 507 O O . LYS A 1 65 ? -13.136 -12.182 -32.406 1.00 78.00 65 LYS A O 1
ATOM 512 N N . ASP A 1 66 ? -11.021 -12.809 -32.827 1.00 82.69 66 ASP A N 1
ATOM 513 C CA . ASP A 1 66 ? -10.477 -12.548 -31.488 1.00 82.69 66 ASP A CA 1
ATOM 514 C C . ASP A 1 66 ? -9.397 -11.452 -31.451 1.00 82.69 66 ASP A C 1
ATOM 516 O O . ASP A 1 66 ? -8.785 -11.220 -30.410 1.00 82.69 66 ASP A O 1
ATOM 520 N N . GLN A 1 67 ? -9.180 -10.741 -32.558 1.00 83.06 67 GLN A N 1
ATOM 521 C CA . GLN A 1 67 ? -8.285 -9.588 -32.590 1.00 83.06 67 GLN A CA 1
ATOM 522 C C . GLN A 1 67 ? -9.011 -8.346 -32.060 1.00 83.06 67 GLN A C 1
ATOM 524 O O . GLN A 1 67 ? -10.127 -8.033 -32.483 1.00 83.06 67 GLN A O 1
ATOM 529 N N . TYR A 1 68 ? -8.375 -7.574 -31.176 1.00 77.62 68 TYR A N 1
ATOM 530 C CA . TYR A 1 68 ? -8.891 -6.243 -30.853 1.00 77.62 68 TYR A CA 1
ATOM 531 C C . TYR A 1 68 ? -8.559 -5.257 -31.975 1.00 77.62 68 TYR A C 1
ATOM 533 O O . TYR A 1 68 ? -7.478 -4.674 -32.031 1.00 77.62 68 TYR A O 1
ATOM 541 N N . GLY A 1 69 ? -9.508 -5.104 -32.898 1.00 70.50 69 GLY A N 1
ATOM 542 C CA . GLY A 1 69 ? -9.305 -4.349 -34.130 1.00 70.50 69 GLY A CA 1
ATOM 543 C C . GLY A 1 69 ? -9.446 -2.831 -34.015 1.00 70.50 69 GLY A C 1
ATOM 544 O O . GLY A 1 69 ? -9.041 -2.148 -34.942 1.00 70.50 69 GLY A O 1
ATOM 545 N N . VAL A 1 70 ? -9.980 -2.261 -32.924 1.00 77.38 70 VAL A N 1
ATOM 546 C CA . VAL A 1 70 ? -10.377 -0.830 -32.883 1.00 77.38 70 VAL A CA 1
ATOM 547 C C . VAL A 1 70 ? -9.221 0.142 -33.186 1.00 77.38 70 VAL A C 1
ATOM 549 O O . VAL A 1 70 ? -9.406 1.000 -34.055 1.00 77.38 70 VAL A O 1
ATOM 552 N N . PRO A 1 71 ? -8.015 0.004 -32.596 1.00 70.00 71 PRO A N 1
ATOM 553 C CA . PRO A 1 71 ? -6.875 0.848 -32.960 1.00 70.00 71 PRO A CA 1
ATOM 554 C C . PRO A 1 71 ? -6.416 0.617 -34.406 1.00 70.00 71 PRO A C 1
ATOM 556 O O . PRO A 1 71 ? -6.023 1.555 -35.097 1.00 70.00 71 PRO A O 1
ATOM 559 N N . ILE A 1 72 ? -6.522 -0.621 -34.900 1.00 70.88 72 ILE A N 1
ATOM 560 C CA . ILE A 1 72 ? -6.168 -0.963 -36.281 1.00 70.88 72 ILE A CA 1
ATOM 561 C C . ILE A 1 72 ? -7.160 -0.318 -37.257 1.00 70.88 72 ILE A C 1
ATOM 563 O O . ILE A 1 72 ? -6.751 0.266 -38.257 1.00 70.88 72 ILE A O 1
ATOM 567 N N . TYR A 1 73 ? -8.458 -0.345 -36.947 1.00 78.06 73 TYR A N 1
ATOM 568 C CA . TYR A 1 73 ? -9.501 0.328 -37.716 1.00 78.06 73 TYR A CA 1
ATOM 569 C C . TYR A 1 73 ? -9.284 1.838 -37.734 1.00 78.06 73 TYR A C 1
ATOM 571 O O . TYR A 1 73 ? -9.419 2.445 -38.791 1.00 78.06 73 TYR A O 1
ATOM 579 N N . ALA A 1 74 ? -8.888 2.440 -36.607 1.00 76.62 74 ALA A N 1
ATOM 580 C CA . ALA A 1 74 ? -8.524 3.853 -36.556 1.00 76.62 74 ALA A CA 1
ATOM 581 C C . ALA A 1 74 ? -7.368 4.163 -37.522 1.00 76.62 74 ALA A C 1
ATOM 583 O O . ALA A 1 74 ? -7.475 5.082 -38.333 1.00 76.62 74 ALA A O 1
ATOM 584 N N . GLY A 1 75 ? -6.309 3.344 -37.511 1.00 71.00 75 GLY A N 1
ATOM 585 C CA . GLY A 1 75 ? -5.193 3.460 -38.452 1.00 71.00 75 GLY A CA 1
ATOM 586 C C . GLY A 1 75 ? -5.619 3.302 -39.918 1.00 71.00 75 GLY A C 1
ATOM 587 O O . GLY A 1 75 ? -5.220 4.098 -40.766 1.00 71.00 75 GLY A O 1
ATOM 588 N N . LEU A 1 76 ? -6.484 2.331 -40.227 1.00 74.56 76 LEU A N 1
ATOM 589 C CA . LEU A 1 76 ? -7.030 2.134 -41.576 1.00 74.56 76 LEU A CA 1
ATOM 590 C C . LEU A 1 76 ? -7.915 3.303 -42.026 1.00 74.56 76 LEU A C 1
ATOM 592 O O . LEU A 1 76 ? -7.834 3.712 -43.183 1.00 74.56 76 LEU A O 1
ATOM 596 N N . ILE A 1 77 ? -8.719 3.873 -41.124 1.00 79.94 77 ILE A N 1
ATOM 597 C CA . ILE A 1 77 ? -9.509 5.082 -41.381 1.00 79.94 77 ILE A CA 1
ATOM 598 C C . ILE A 1 77 ? -8.574 6.249 -41.689 1.00 79.94 77 ILE A C 1
ATOM 600 O O . ILE A 1 77 ? -8.789 6.937 -42.681 1.00 79.94 77 ILE A O 1
ATOM 604 N N . LEU A 1 78 ? -7.501 6.436 -40.914 1.00 77.25 78 LEU A N 1
ATOM 605 C CA . LEU A 1 78 ? -6.516 7.486 -41.171 1.00 77.25 78 LEU A CA 1
ATOM 606 C C . LEU A 1 78 ? -5.864 7.323 -42.553 1.00 77.25 78 LEU A C 1
ATOM 608 O O . LEU A 1 78 ? -5.795 8.288 -43.313 1.00 77.25 78 LEU A O 1
ATOM 612 N N . ILE A 1 79 ? -5.455 6.102 -42.915 1.00 74.31 79 ILE A N 1
ATOM 613 C CA . ILE A 1 79 ? -4.918 5.791 -44.250 1.00 74.31 79 ILE A CA 1
ATOM 614 C C . ILE A 1 79 ? -5.958 6.098 -45.336 1.00 74.31 79 ILE A C 1
ATOM 616 O O . ILE A 1 79 ? -5.638 6.753 -46.328 1.00 74.31 79 ILE A O 1
ATOM 620 N N . GLY A 1 80 ? -7.208 5.670 -45.145 1.00 80.31 80 GLY A N 1
ATOM 621 C CA . GLY A 1 80 ? -8.307 5.923 -46.075 1.00 80.31 80 GLY A CA 1
ATOM 622 C C . GLY A 1 80 ? -8.612 7.412 -46.242 1.00 80.31 80 GLY A C 1
ATOM 623 O O . GLY A 1 80 ? -8.835 7.872 -47.362 1.00 80.31 80 GLY A O 1
ATOM 624 N N . MET A 1 81 ? -8.554 8.189 -45.159 1.00 81.50 81 MET A N 1
ATOM 625 C CA . MET A 1 81 ? -8.725 9.642 -45.175 1.00 81.50 81 MET A CA 1
ATOM 626 C C . MET A 1 81 ? -7.602 10.327 -45.959 1.00 81.50 81 MET A C 1
ATOM 628 O O . MET A 1 81 ? -7.879 11.187 -46.796 1.00 81.50 81 MET A O 1
ATOM 632 N N . VAL A 1 82 ? -6.348 9.913 -45.747 1.00 77.50 82 VAL A N 1
ATOM 633 C CA . VAL A 1 82 ? -5.192 10.422 -46.502 1.00 77.50 82 VAL A CA 1
ATOM 634 C C . VAL A 1 82 ? -5.316 10.070 -47.985 1.00 77.50 82 VAL A C 1
ATOM 636 O O . VAL A 1 82 ? -5.174 10.947 -48.834 1.00 77.50 82 VAL A O 1
ATOM 639 N N . ALA A 1 83 ? -5.644 8.819 -48.315 1.00 78.25 83 ALA A N 1
ATOM 640 C CA . ALA A 1 83 ? -5.832 8.388 -49.698 1.00 78.25 83 ALA A CA 1
ATOM 641 C C . ALA A 1 83 ? -6.974 9.156 -50.386 1.00 78.25 83 ALA A C 1
ATOM 643 O O . ALA A 1 83 ? -6.817 9.611 -51.517 1.00 78.25 83 ALA A O 1
ATOM 644 N N . THR A 1 84 ? -8.093 9.363 -49.687 1.00 84.75 84 THR A N 1
ATOM 645 C CA . THR A 1 84 ? -9.237 10.140 -50.190 1.00 84.75 84 THR A CA 1
ATOM 646 C C . THR A 1 84 ? -8.844 11.587 -50.463 1.00 84.75 84 THR A C 1
ATOM 648 O O . THR A 1 84 ? -9.196 12.125 -51.514 1.00 84.75 84 THR A O 1
ATOM 651 N N . LEU A 1 85 ? -8.069 12.208 -49.567 1.00 82.00 85 LEU A N 1
ATOM 652 C CA . LEU A 1 85 ? -7.550 13.557 -49.774 1.00 82.00 85 LEU A CA 1
ATOM 653 C C . LEU A 1 85 ? -6.669 13.614 -51.028 1.00 82.00 85 LEU A C 1
ATOM 655 O O . LEU A 1 85 ? -6.922 14.435 -51.906 1.00 82.00 85 LEU A O 1
ATOM 659 N N . LEU A 1 86 ? -5.704 12.702 -51.164 1.00 76.75 86 LEU A N 1
ATOM 660 C CA . LEU A 1 86 ? -4.800 12.655 -52.318 1.00 76.75 86 LEU A CA 1
ATOM 661 C C . LEU A 1 86 ? -5.551 12.438 -53.639 1.00 76.75 86 LEU A C 1
ATOM 663 O O . LEU A 1 86 ? -5.308 13.154 -54.608 1.00 76.75 86 LEU A O 1
ATOM 667 N N . VAL A 1 87 ? -6.504 11.503 -53.681 1.00 81.69 87 VAL A N 1
ATOM 668 C CA . VAL A 1 87 ? -7.351 11.278 -54.864 1.00 81.69 87 VAL A CA 1
ATOM 669 C C . VAL A 1 87 ? -8.188 12.518 -55.173 1.00 81.69 87 VAL A C 1
ATOM 671 O O . VAL A 1 87 ? -8.302 12.896 -56.337 1.00 81.69 87 VAL A O 1
ATOM 674 N N . SER A 1 88 ? -8.732 13.196 -54.159 1.00 80.88 88 SER A N 1
ATOM 675 C CA . SER A 1 88 ? -9.515 14.416 -54.371 1.00 80.88 88 SER A CA 1
ATOM 676 C C . SER A 1 88 ? -8.679 15.544 -54.980 1.00 80.88 88 SER A C 1
ATOM 678 O O . SER A 1 88 ? -9.152 16.199 -55.903 1.00 80.88 88 SER A O 1
ATOM 680 N N . LEU A 1 89 ? -7.423 15.711 -54.556 1.00 77.12 89 LEU A N 1
ATOM 681 C CA . LEU A 1 89 ? -6.492 16.678 -55.145 1.00 77.12 89 LEU A CA 1
ATOM 682 C C . LEU A 1 89 ? -6.117 16.298 -56.586 1.00 77.12 89 LEU A C 1
ATOM 684 O O . LEU A 1 89 ? -6.012 17.159 -57.457 1.00 77.12 89 LEU A O 1
ATOM 688 N N . LEU A 1 90 ? -5.980 14.999 -56.871 1.00 74.25 90 LEU A N 1
ATOM 689 C CA . LEU A 1 90 ? -5.698 14.501 -58.219 1.00 74.25 90 LEU A CA 1
ATOM 690 C C . LEU A 1 90 ? -6.876 14.651 -59.189 1.00 74.25 90 LEU A C 1
ATOM 692 O O . LEU A 1 90 ? -6.633 14.828 -60.385 1.00 74.25 90 LEU A O 1
ATOM 696 N N . VAL A 1 91 ? -8.116 14.541 -58.706 1.00 80.88 91 VAL A N 1
ATOM 697 C CA . VAL A 1 91 ? -9.346 14.694 -59.503 1.00 80.88 91 VAL A CA 1
ATOM 698 C C . VAL A 1 91 ? -9.695 16.171 -59.679 1.00 80.88 91 VAL A C 1
ATOM 700 O O . VAL A 1 91 ? -9.988 16.609 -60.789 1.00 80.88 91 VAL A O 1
ATOM 703 N N . TYR A 1 92 ? -9.627 16.960 -58.608 1.00 78.25 92 TYR A N 1
ATOM 704 C CA . TYR A 1 92 ? -9.940 18.386 -58.617 1.00 78.25 92 TYR A CA 1
ATOM 705 C C . TYR A 1 92 ? -8.678 19.236 -58.794 1.00 78.25 92 TYR A C 1
ATOM 707 O O . TYR A 1 92 ? -8.324 20.044 -57.944 1.00 78.25 92 TYR A O 1
ATOM 715 N N . ARG A 1 93 ? -8.005 19.070 -59.936 1.00 72.62 93 ARG A N 1
ATOM 716 C CA . ARG A 1 93 ? -6.730 19.758 -60.224 1.00 72.62 93 ARG A CA 1
ATOM 717 C C . ARG A 1 93 ? -6.854 21.274 -60.371 1.00 72.62 93 ARG A C 1
ATOM 719 O O . ARG A 1 93 ? -5.871 21.983 -60.210 1.00 72.62 93 ARG A O 1
ATOM 726 N N . GLU A 1 94 ? -8.050 21.752 -60.703 1.00 73.56 94 GLU A N 1
ATOM 727 C CA . GLU A 1 94 ? -8.329 23.163 -61.001 1.00 73.56 94 GLU A CA 1
ATOM 728 C C . GLU A 1 94 ? -9.181 23.854 -59.922 1.00 73.56 94 GLU A C 1
ATOM 730 O O . GLU A 1 94 ? -9.486 25.038 -60.047 1.00 73.56 94 GLU A O 1
ATOM 735 N N . ARG A 1 95 ? -9.571 23.150 -58.846 1.00 73.69 95 ARG A N 1
ATOM 736 C CA . ARG A 1 95 ? -10.349 23.740 -57.742 1.00 73.69 95 ARG A CA 1
ATOM 737 C C . ARG A 1 95 ? -10.161 23.001 -56.419 1.00 73.69 95 ARG A C 1
ATOM 739 O O . ARG A 1 95 ? -10.128 21.778 -56.386 1.00 73.69 95 ARG A O 1
ATOM 746 N N . ALA A 1 96 ? -10.104 23.728 -55.304 1.00 72.44 96 ALA A N 1
ATOM 747 C CA . ALA A 1 96 ? -9.894 23.100 -54.001 1.00 72.44 96 ALA A CA 1
ATOM 748 C C . ALA A 1 96 ? -11.116 22.242 -53.596 1.00 72.44 96 ALA A C 1
ATOM 750 O O . ALA A 1 96 ? -12.244 22.751 -53.611 1.00 72.44 96 ALA A O 1
ATOM 751 N N . PRO A 1 97 ? -10.940 20.969 -53.185 1.00 82.12 97 PRO A N 1
ATOM 752 C CA . PRO A 1 97 ? -12.039 20.090 -52.781 1.00 82.12 97 PRO A CA 1
ATOM 753 C C . PRO A 1 97 ? -12.525 20.389 -51.348 1.00 82.12 97 PRO A C 1
ATOM 755 O O . PRO A 1 97 ? -12.551 19.512 -50.486 1.00 82.12 97 PRO A O 1
ATOM 758 N N . LEU A 1 98 ? -12.937 21.636 -51.083 1.00 81.94 98 LEU A N 1
ATOM 759 C CA . LEU A 1 98 ? -13.239 22.163 -49.742 1.00 81.94 98 LEU A CA 1
ATOM 760 C C . LEU A 1 98 ? -14.243 21.299 -48.958 1.00 81.94 98 LEU A C 1
ATOM 762 O O . LEU A 1 98 ? -14.026 21.035 -47.780 1.00 81.94 98 LEU A O 1
ATOM 766 N N . ALA A 1 99 ? -15.313 20.819 -49.600 1.00 87.00 99 ALA A N 1
ATOM 767 C CA . ALA A 1 99 ? -16.315 19.974 -48.944 1.00 87.00 99 ALA A CA 1
ATOM 768 C C . ALA A 1 99 ? -15.739 18.623 -48.478 1.00 87.00 99 ALA A C 1
ATOM 770 O O . ALA A 1 99 ? -16.048 18.171 -47.378 1.00 87.00 99 ALA A O 1
ATOM 771 N N . ILE A 1 100 ? -14.868 18.008 -49.287 1.00 85.94 100 ILE A N 1
ATOM 772 C CA . ILE A 1 100 ? -14.194 16.747 -48.945 1.00 85.94 100 ILE A CA 1
ATOM 773 C C . ILE A 1 100 ? -13.217 17.000 -47.801 1.00 85.94 100 ILE A C 1
ATOM 775 O O . ILE A 1 100 ? -13.242 16.276 -46.812 1.00 85.94 100 ILE A O 1
ATOM 779 N N . SER A 1 101 ? -12.416 18.064 -47.886 1.00 82.00 101 SER A N 1
ATOM 780 C CA . SER A 1 101 ? -11.489 18.437 -46.818 1.00 82.00 101 SER A CA 1
ATOM 781 C C . SER A 1 101 ? -12.223 18.659 -45.496 1.00 82.00 101 SER A C 1
ATOM 783 O O . SER A 1 101 ? -11.846 18.061 -44.493 1.00 82.00 101 SER A O 1
ATOM 785 N N . LEU A 1 102 ? -13.302 19.448 -45.482 1.00 88.69 102 LEU A N 1
ATOM 786 C CA . LEU A 1 102 ? -14.103 19.694 -44.278 1.00 88.69 102 LEU A CA 1
ATOM 787 C C . LEU A 1 102 ? -14.730 18.409 -43.717 1.00 88.69 102 LEU A C 1
ATOM 789 O O . LEU A 1 102 ? -14.722 18.219 -42.502 1.00 88.69 102 LEU A O 1
ATOM 793 N N . ALA A 1 103 ? -15.211 17.506 -44.577 1.00 91.38 103 ALA A N 1
ATOM 794 C CA . ALA A 1 103 ? -15.719 16.203 -44.150 1.00 91.38 103 ALA A CA 1
ATOM 795 C C . ALA A 1 103 ? -14.619 15.340 -43.505 1.00 91.38 103 ALA A C 1
ATOM 797 O O . ALA A 1 103 ? -14.836 14.761 -42.444 1.00 91.38 103 ALA A O 1
ATOM 798 N N . LEU A 1 104 ? -13.416 15.303 -44.087 1.00 86.50 104 LEU A N 1
ATOM 799 C CA . LEU A 1 104 ? -12.266 14.608 -43.500 1.00 86.50 104 LEU A CA 1
ATOM 800 C C . LEU A 1 104 ? -11.841 15.249 -42.166 1.00 86.50 104 LEU A C 1
ATOM 802 O O . LEU A 1 104 ? -11.577 14.537 -41.201 1.00 86.50 104 LEU A O 1
ATOM 806 N N . PHE A 1 105 ? -11.841 16.582 -42.060 1.00 85.31 105 PHE A N 1
ATOM 807 C CA . PHE A 1 105 ? -11.581 17.283 -40.797 1.00 85.31 105 PHE A CA 1
ATOM 808 C C . PHE A 1 105 ? -12.601 16.918 -39.712 1.00 85.31 105 PHE A C 1
ATOM 810 O O . PHE A 1 105 ? -12.208 16.668 -38.574 1.00 85.31 105 PHE A O 1
ATOM 817 N N . ALA A 1 106 ? -13.885 16.836 -40.065 1.00 91.56 106 ALA A N 1
ATOM 818 C CA . ALA A 1 106 ? -14.944 16.431 -39.144 1.00 91.56 106 ALA A CA 1
ATOM 819 C C . ALA A 1 106 ? -14.798 14.974 -38.665 1.00 91.56 106 ALA A C 1
ATOM 821 O O . ALA A 1 106 ? -15.227 14.653 -37.560 1.00 91.56 106 ALA A O 1
ATOM 822 N N . LEU A 1 107 ? -14.164 14.104 -39.461 1.00 89.12 107 LEU A N 1
ATOM 823 C CA . LEU A 1 107 ? -13.900 12.705 -39.110 1.00 89.12 107 LEU A CA 1
ATOM 824 C C . LEU A 1 107 ? -12.628 12.503 -38.273 1.00 89.12 107 LEU A C 1
ATOM 826 O O . LEU A 1 107 ? -12.504 11.474 -37.617 1.00 89.12 107 LEU A O 1
ATOM 830 N N . MET A 1 108 ? -11.691 13.458 -38.237 1.00 83.31 108 MET A N 1
ATOM 831 C CA . MET A 1 108 ? -10.429 13.291 -37.495 1.00 83.31 108 MET A CA 1
ATOM 832 C C . MET A 1 108 ? -10.581 12.952 -36.000 1.00 83.31 108 MET A C 1
ATOM 834 O O . MET A 1 108 ? -9.804 12.120 -35.525 1.00 83.31 108 MET A O 1
ATOM 838 N N . PRO A 1 109 ? -11.547 13.513 -35.240 1.00 89.75 109 PRO A N 1
ATOM 839 C CA . PRO A 1 109 ? -11.747 13.127 -33.842 1.00 89.75 109 PRO A CA 1
ATOM 840 C C . PRO A 1 109 ? -12.024 11.629 -33.653 1.00 89.75 109 PRO A C 1
ATOM 842 O O . PRO A 1 109 ? -11.656 11.074 -32.619 1.00 89.75 109 PRO A O 1
ATOM 845 N N . LEU A 1 110 ? -12.607 10.958 -34.657 1.00 85.44 110 LEU A N 1
ATOM 846 C CA . LEU A 1 110 ? -12.904 9.527 -34.610 1.00 85.44 110 LEU A CA 1
ATOM 847 C C . LEU A 1 110 ? -11.633 8.690 -34.424 1.00 85.44 110 LEU A C 1
ATOM 849 O O . LEU A 1 110 ? -11.651 7.740 -33.650 1.00 85.44 110 LEU A O 1
ATOM 853 N N . HIS A 1 111 ? -10.524 9.074 -35.067 1.00 79.81 111 HIS A N 1
ATOM 854 C CA . HIS A 1 111 ? -9.241 8.393 -34.891 1.00 79.81 111 HIS A CA 1
ATOM 855 C C . HIS A 1 111 ? -8.815 8.406 -33.421 1.00 79.81 111 HIS A C 1
ATOM 857 O O . HIS A 1 111 ? -8.560 7.350 -32.858 1.00 79.81 111 HIS A O 1
ATOM 863 N N . SER A 1 112 ? -8.798 9.585 -32.789 1.00 79.81 112 SER A N 1
ATOM 864 C CA . SER A 1 112 ? -8.395 9.731 -31.384 1.00 79.81 112 SER A CA 1
ATOM 865 C C . SER A 1 112 ? -9.326 8.967 -30.438 1.00 79.81 112 SER A C 1
ATOM 867 O O . SER A 1 112 ? -8.853 8.235 -29.571 1.00 79.81 112 SER A O 1
ATOM 869 N N . ILE A 1 113 ? -10.645 9.066 -30.639 1.00 84.31 113 ILE A N 1
ATOM 870 C CA . ILE A 1 113 ? -11.626 8.321 -29.837 1.00 84.31 113 ILE A CA 1
ATOM 871 C C . ILE A 1 113 ? -11.374 6.814 -29.951 1.00 84.31 113 ILE A C 1
ATOM 873 O O . ILE A 1 113 ? -11.314 6.128 -28.938 1.00 84.31 113 ILE A O 1
ATOM 877 N N . MET A 1 114 ? -11.194 6.296 -31.167 1.00 82.00 114 MET A N 1
ATOM 878 C CA . MET A 1 114 ? -10.999 4.866 -31.405 1.00 82.00 114 MET A CA 1
ATOM 879 C C . MET A 1 114 ? -9.651 4.355 -30.881 1.00 82.00 114 MET A C 1
ATOM 881 O O . MET A 1 114 ? -9.610 3.282 -30.282 1.00 82.00 114 MET A O 1
ATOM 885 N N . THR A 1 115 ? -8.554 5.104 -31.050 1.00 71.94 115 THR A N 1
ATOM 886 C CA . THR A 1 115 ? -7.230 4.682 -30.556 1.00 71.94 115 THR A CA 1
ATOM 887 C C . THR A 1 115 ? -7.143 4.651 -29.038 1.00 71.94 115 THR A C 1
ATOM 889 O O . THR A 1 115 ? -6.344 3.888 -28.510 1.00 71.94 115 THR A O 1
ATOM 892 N N . HIS A 1 116 ? -7.955 5.451 -28.345 1.00 76.19 116 HIS A N 1
ATOM 893 C CA . HIS A 1 116 ? -7.943 5.541 -26.885 1.00 76.19 116 HIS A CA 1
ATOM 894 C C . HIS A 1 116 ? -9.157 4.878 -26.219 1.00 76.19 116 HIS A C 1
ATOM 896 O O . HIS A 1 116 ? -9.255 4.894 -24.994 1.00 76.19 116 HIS A O 1
ATOM 902 N N . TRP A 1 117 ? -10.083 4.289 -26.985 1.00 80.06 117 TRP A N 1
ATOM 903 C CA . TRP A 1 117 ? -11.339 3.757 -26.446 1.00 80.06 117 TRP A CA 1
ATOM 904 C C . TRP A 1 117 ? -11.118 2.697 -25.363 1.00 80.06 117 TRP A C 1
ATOM 906 O O . TRP A 1 117 ? -11.716 2.790 -24.296 1.00 80.06 117 TRP A O 1
ATOM 916 N N . SER A 1 118 ? -10.242 1.713 -25.608 1.00 70.88 118 SER A N 1
ATOM 917 C CA . SER A 1 118 ? -9.966 0.639 -24.636 1.00 70.88 118 SER A CA 1
ATOM 918 C C . SER A 1 118 ? -9.402 1.163 -23.330 1.00 70.88 118 SER A C 1
ATOM 920 O O . SER A 1 118 ? -9.730 0.628 -22.280 1.00 70.88 118 SER A O 1
ATOM 922 N N . ASP A 1 119 ? -8.564 2.190 -23.413 1.00 68.12 119 ASP A N 1
ATOM 923 C CA . ASP A 1 119 ? -7.812 2.706 -22.273 1.00 68.12 119 ASP A CA 1
ATOM 924 C C . ASP A 1 119 ? -8.689 3.642 -21.419 1.00 68.12 119 ASP A C 1
ATOM 926 O O . ASP A 1 119 ? -8.380 3.911 -20.261 1.00 68.12 119 ASP A O 1
ATOM 930 N N . ASN A 1 120 ? -9.801 4.135 -21.986 1.00 72.38 120 ASN A N 1
ATOM 931 C CA . ASN A 1 120 ? -10.756 5.031 -21.326 1.00 72.38 120 ASN A CA 1
ATOM 932 C C . ASN A 1 120 ? -12.085 4.359 -20.947 1.00 72.38 120 ASN A C 1
ATOM 934 O O . ASN A 1 120 ? -12.886 4.963 -20.233 1.00 72.38 120 ASN A O 1
ATOM 938 N N . GLU A 1 121 ? -12.363 3.141 -21.412 1.00 72.31 121 GLU A N 1
ATOM 939 C CA . GLU A 1 121 ? -13.515 2.374 -20.939 1.00 72.31 121 GLU A CA 1
ATOM 940 C C . GLU A 1 121 ? -13.313 2.068 -19.448 1.00 72.31 121 GLU A C 1
ATOM 942 O O . GLU A 1 121 ? -12.259 1.573 -19.086 1.00 72.31 121 GLU A O 1
ATOM 947 N N . GLN A 1 122 ? -14.285 2.430 -18.595 1.00 66.62 122 GLN A N 1
ATOM 948 C CA . GLN A 1 122 ? -14.230 2.275 -17.124 1.00 66.62 122 GLN A CA 1
ATOM 949 C C . GLN A 1 122 ? -15.304 1.307 -16.577 1.00 66.62 122 GLN A C 1
ATOM 951 O O . GLN A 1 122 ? -15.579 1.256 -15.379 1.00 66.62 122 GLN A O 1
ATOM 956 N N . ARG A 1 123 ? -15.982 0.537 -17.441 1.00 66.62 123 ARG A N 1
ATOM 957 C CA . ARG A 1 123 ? -17.113 -0.324 -17.042 1.00 66.62 123 ARG A CA 1
ATOM 958 C C . ARG A 1 123 ? -16.665 -1.729 -16.636 1.00 66.62 123 ARG A C 1
ATOM 960 O O . ARG A 1 123 ? -16.169 -2.489 -17.462 1.00 66.62 123 ARG A O 1
ATOM 967 N N . GLY A 1 124 ? -16.967 -2.119 -15.396 1.00 67.94 124 GLY A N 1
ATOM 968 C CA . GLY A 1 124 ? -16.730 -3.479 -14.893 1.00 67.94 124 GLY A CA 1
ATOM 969 C C . GLY A 1 124 ? -15.248 -3.816 -14.733 1.00 67.94 124 GLY A C 1
ATOM 970 O O . GLY A 1 124 ? -14.836 -4.906 -15.124 1.00 67.94 124 GLY A O 1
ATOM 971 N N . HIS A 1 125 ? -14.474 -2.857 -14.221 1.00 78.81 125 HIS A N 1
ATOM 972 C CA . HIS A 1 125 ? -13.044 -2.999 -13.963 1.00 78.81 125 HIS A CA 1
ATOM 973 C C . HIS A 1 125 ? -12.768 -3.983 -12.837 1.00 78.81 125 HIS A C 1
ATOM 975 O O . HIS A 1 125 ? -13.593 -4.215 -11.951 1.00 78.81 125 HIS A O 1
ATOM 981 N N . TRP A 1 126 ? -11.577 -4.558 -12.901 1.00 85.75 126 TRP A N 1
ATOM 982 C CA . TRP A 1 126 ? -11.067 -5.447 -11.871 1.00 85.75 126 TRP A CA 1
ATOM 983 C C . TRP A 1 126 ? -10.481 -4.656 -10.711 1.00 85.75 126 TRP A C 1
ATOM 985 O O . TRP A 1 126 ? -10.616 -5.042 -9.548 1.00 85.75 126 TRP A O 1
ATOM 995 N N . PHE A 1 127 ? -9.873 -3.518 -11.033 1.00 87.12 127 PHE A N 1
ATOM 996 C CA . PHE A 1 127 ? -9.475 -2.529 -10.057 1.00 87.12 127 PHE A CA 1
ATOM 997 C C . PHE A 1 127 ? -10.707 -1.837 -9.450 1.00 87.12 127 PHE A C 1
ATOM 999 O O . PHE A 1 127 ? -11.626 -1.454 -10.172 1.00 87.12 127 PHE A O 1
ATOM 1006 N N . GLY A 1 128 ? -10.735 -1.670 -8.124 1.00 85.88 128 GLY A N 1
ATOM 1007 C CA . GLY A 1 128 ? -11.899 -1.163 -7.388 1.00 85.88 128 GLY A CA 1
ATOM 1008 C C . GLY A 1 128 ? -12.565 -2.258 -6.556 1.00 85.88 128 GLY A C 1
ATOM 1009 O O . GLY A 1 128 ? -11.919 -2.791 -5.653 1.00 85.88 128 GLY A O 1
ATOM 1010 N N . TYR A 1 129 ? -13.832 -2.589 -6.856 1.00 86.25 129 TYR A N 1
ATOM 1011 C CA . TYR A 1 129 ? -14.633 -3.530 -6.055 1.00 86.25 129 TYR A CA 1
ATOM 1012 C C . TYR A 1 129 ? -13.946 -4.888 -5.905 1.00 86.25 129 TYR A C 1
ATOM 1014 O O . TYR A 1 129 ? -13.660 -5.279 -4.786 1.00 86.25 129 TYR A O 1
ATOM 1022 N N . TRP A 1 130 ? -13.618 -5.591 -6.998 1.00 88.06 130 TRP A N 1
ATOM 1023 C CA . TRP A 1 130 ? -13.064 -6.953 -6.913 1.00 88.06 130 TRP A CA 1
ATOM 1024 C C . TRP A 1 130 ? -11.684 -7.005 -6.262 1.00 88.06 130 TRP A C 1
ATOM 1026 O O . TRP A 1 130 ? -11.420 -7.899 -5.463 1.00 88.06 130 TRP A O 1
ATOM 1036 N N . PHE A 1 131 ? -10.823 -6.025 -6.547 1.00 88.62 131 PHE A N 1
ATOM 1037 C CA . PHE A 1 131 ? -9.530 -5.908 -5.877 1.00 88.62 131 PHE A CA 1
ATOM 1038 C C . PHE A 1 131 ? -9.671 -5.703 -4.361 1.00 88.62 131 PHE A C 1
ATOM 1040 O O . PHE A 1 131 ? -8.916 -6.307 -3.610 1.00 88.62 131 PHE A O 1
ATOM 1047 N N . GLY A 1 132 ? -10.626 -4.885 -3.900 1.00 89.12 132 GLY A N 1
ATOM 1048 C CA . GLY A 1 132 ? -10.888 -4.689 -2.470 1.00 89.12 132 GLY A CA 1
ATOM 1049 C C . GLY A 1 132 ? -11.626 -5.865 -1.823 1.00 89.12 132 GLY A C 1
ATOM 1050 O O . GLY A 1 132 ? -11.190 -6.376 -0.797 1.00 89.12 132 GLY A O 1
ATOM 1051 N N . HIS A 1 133 ? -12.710 -6.328 -2.445 1.00 90.62 133 HIS A N 1
ATOM 1052 C CA . HIS A 1 133 ? -13.550 -7.440 -2.002 1.00 90.62 133 HIS A CA 1
ATOM 1053 C C . HIS A 1 133 ? -12.736 -8.718 -1.768 1.00 90.62 133 HIS A C 1
ATOM 1055 O O . HIS A 1 133 ? -12.801 -9.292 -0.681 1.00 90.62 133 HIS A O 1
ATOM 1061 N N . ASP A 1 134 ? -11.926 -9.140 -2.748 1.00 91.50 134 ASP A N 1
ATOM 1062 C CA . ASP A 1 134 ? -11.223 -10.430 -2.698 1.00 91.50 134 ASP A CA 1
ATOM 1063 C C . ASP A 1 134 ? -10.121 -10.464 -1.612 1.00 91.50 134 ASP A C 1
ATOM 1065 O O . ASP A 1 134 ? -9.662 -11.548 -1.245 1.00 91.50 134 ASP A O 1
ATOM 1069 N N . MET A 1 135 ? -9.722 -9.310 -1.047 1.00 91.19 135 MET A N 1
ATOM 1070 C CA . MET A 1 135 ? -8.862 -9.244 0.150 1.00 91.19 135 MET A CA 1
ATOM 1071 C C . MET A 1 135 ? -9.599 -9.680 1.420 1.00 91.19 135 MET A C 1
ATOM 1073 O O . MET A 1 135 ? -9.007 -10.293 2.308 1.00 91.19 135 MET A O 1
ATOM 1077 N N . PHE A 1 136 ? -10.880 -9.328 1.524 1.00 92.75 136 PHE A N 1
ATOM 1078 C CA . PHE A 1 136 ? -11.711 -9.563 2.702 1.00 92.75 136 PHE A CA 1
ATOM 1079 C C . PHE A 1 136 ? -12.446 -10.900 2.631 1.00 92.75 136 PHE A C 1
ATOM 1081 O O . PHE A 1 136 ? -12.572 -11.590 3.646 1.00 92.75 136 PHE A O 1
ATOM 1088 N N . THR A 1 137 ? -12.894 -11.265 1.431 1.00 92.56 137 THR A N 1
ATOM 1089 C CA . THR A 1 137 ? -13.752 -12.422 1.163 1.00 92.56 137 THR A CA 1
ATOM 1090 C C . THR A 1 137 ? -13.145 -13.245 0.018 1.00 92.56 137 THR A C 1
ATOM 1092 O O . THR A 1 137 ? -13.597 -13.147 -1.126 1.00 92.56 137 THR A O 1
ATOM 1095 N N . PRO A 1 138 ? -12.095 -14.052 0.281 1.00 93.38 138 PRO A N 1
ATOM 1096 C CA . PRO A 1 138 ? -11.462 -14.868 -0.752 1.00 93.38 138 PRO A CA 1
ATOM 1097 C C . PRO A 1 138 ? -12.483 -15.798 -1.443 1.00 93.38 138 PRO A C 1
ATOM 1099 O O . PRO A 1 138 ? -13.168 -16.564 -0.762 1.00 93.38 138 PRO A O 1
ATOM 1102 N N . PRO A 1 139 ? -12.598 -15.784 -2.785 1.00 91.62 139 PRO A N 1
ATOM 1103 C CA . PRO A 1 139 ? -13.782 -16.331 -3.458 1.00 91.62 139 PRO A CA 1
ATOM 1104 C C . PRO A 1 139 ? -13.738 -17.846 -3.725 1.00 91.62 139 PRO A C 1
ATOM 1106 O O . PRO A 1 139 ? -14.720 -18.417 -4.20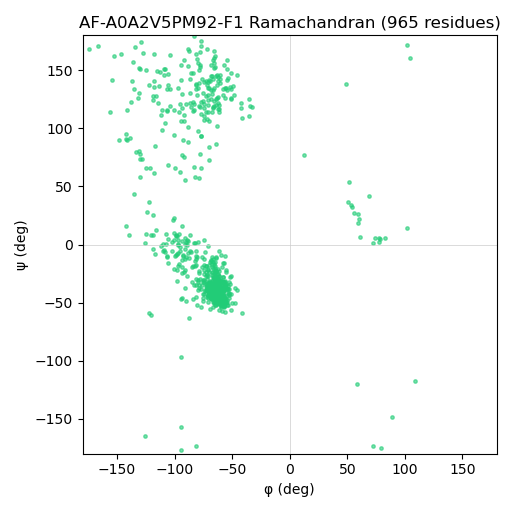2 1.00 91.62 139 PRO A O 1
ATOM 1109 N N . PHE A 1 140 ? -12.610 -18.514 -3.467 1.00 94.00 140 PHE A N 1
ATOM 1110 C CA . PHE A 1 140 ? -12.367 -19.875 -3.951 1.00 94.00 140 PHE A CA 1
ATOM 1111 C C . PHE A 1 140 ? -12.480 -20.953 -2.877 1.00 94.00 140 PHE A C 1
ATOM 1113 O O . PHE A 1 140 ? -12.127 -20.768 -1.711 1.00 94.00 140 PHE A O 1
ATOM 1120 N N . LYS A 1 141 ? -12.952 -22.119 -3.319 1.00 94.06 141 LYS A N 1
ATOM 1121 C CA . LYS A 1 141 ? -13.099 -23.333 -2.518 1.00 94.06 141 LYS A CA 1
ATOM 1122 C C . LYS A 1 141 ? -12.134 -24.403 -3.014 1.00 94.06 141 LYS A C 1
ATOM 1124 O O . LYS A 1 141 ? -11.815 -24.438 -4.203 1.00 94.06 141 LYS A O 1
ATOM 1129 N N . GLY A 1 142 ? -11.674 -25.245 -2.099 1.00 92.31 142 GLY A N 1
ATOM 1130 C CA . GLY A 1 142 ? -10.831 -26.385 -2.417 1.00 92.31 142 GLY A CA 1
ATOM 1131 C C . GLY A 1 142 ? -11.639 -27.537 -3.004 1.00 92.31 142 GLY A C 1
ATOM 1132 O O . GLY A 1 142 ? -12.875 -27.511 -3.028 1.00 92.31 142 GLY A O 1
ATOM 1133 N N . ALA A 1 143 ? -10.939 -28.587 -3.428 1.00 89.25 143 ALA A N 1
ATOM 1134 C CA . ALA A 1 143 ? -11.557 -29.820 -3.923 1.00 89.25 143 ALA A CA 1
ATOM 1135 C C . ALA A 1 143 ? -12.543 -30.478 -2.928 1.00 89.25 143 ALA A C 1
ATOM 1137 O O . ALA A 1 143 ? -13.448 -31.199 -3.344 1.00 89.25 143 ALA A O 1
ATOM 1138 N N . ASP A 1 144 ? -12.405 -30.216 -1.625 1.00 89.50 144 ASP A N 1
ATOM 1139 C CA . ASP A 1 144 ? -13.309 -30.700 -0.572 1.00 89.50 144 ASP A CA 1
ATOM 1140 C C . ASP A 1 144 ? -14.588 -29.850 -0.404 1.00 89.50 144 ASP A C 1
ATOM 1142 O O . ASP A 1 144 ? -15.419 -30.129 0.463 1.00 89.50 144 ASP A O 1
ATOM 1146 N N . GLY A 1 145 ? -14.757 -28.806 -1.222 1.00 91.56 145 GLY A N 1
ATOM 1147 C CA . GLY A 1 145 ? -15.893 -27.888 -1.188 1.00 91.56 145 GLY A CA 1
ATOM 1148 C C . GLY A 1 145 ? -15.838 -26.844 -0.068 1.00 91.56 145 GLY A C 1
ATOM 1149 O O . GLY A 1 145 ? -16.767 -26.034 0.042 1.00 91.56 145 GLY A O 1
ATOM 1150 N N . LYS A 1 146 ? -14.778 -26.818 0.751 1.00 93.56 146 LYS A N 1
ATOM 1151 C CA . LYS A 1 146 ? -14.576 -25.795 1.787 1.00 93.56 146 LYS A CA 1
ATOM 1152 C C . LYS A 1 146 ? -13.832 -24.587 1.219 1.00 93.56 146 LYS A C 1
ATOM 1154 O O . LYS A 1 146 ? -13.086 -24.742 0.257 1.00 93.56 146 LYS A O 1
ATOM 1159 N N . PRO A 1 147 ? -14.011 -23.378 1.781 1.00 94.12 147 PRO A N 1
ATOM 1160 C CA . PRO A 1 147 ? -13.208 -22.220 1.392 1.00 94.12 147 PRO A CA 1
ATOM 1161 C C . PRO A 1 147 ? -11.713 -22.525 1.532 1.00 94.12 147 PRO A C 1
ATOM 1163 O O . PRO A 1 147 ? -11.300 -23.049 2.567 1.00 94.12 147 PRO A O 1
ATOM 1166 N N . LEU A 1 148 ? -10.909 -22.196 0.513 1.00 95.88 148 LEU A N 1
ATOM 1167 C CA . LEU A 1 148 ? -9.448 -22.317 0.606 1.00 95.88 148 LEU A CA 1
ATOM 1168 C C . LEU A 1 148 ? -8.935 -21.406 1.716 1.00 95.88 148 LEU A C 1
ATOM 1170 O O . LEU A 1 148 ? -8.188 -21.842 2.586 1.00 95.88 148 LEU A O 1
ATOM 1174 N N . TYR A 1 149 ? -9.418 -20.168 1.728 1.00 96.56 149 TYR A N 1
ATOM 1175 C CA . TYR A 1 149 ? -9.219 -19.225 2.816 1.00 96.56 149 TYR A CA 1
ATOM 1176 C C . TYR A 1 149 ? -10.573 -18.856 3.423 1.00 96.56 149 TYR A C 1
ATOM 1178 O O . TYR A 1 149 ? -11.545 -18.708 2.679 1.00 96.56 149 TYR A O 1
ATOM 1186 N N . PRO A 1 150 ? -10.668 -18.724 4.757 1.00 94.56 150 PRO A N 1
ATOM 1187 C CA . PRO A 1 150 ? -11.860 -18.164 5.377 1.00 94.56 150 PRO A CA 1
ATOM 1188 C C . PRO A 1 150 ? -12.016 -16.684 4.996 1.00 94.56 150 PRO A C 1
ATOM 1190 O O . PRO A 1 150 ? -11.076 -16.055 4.513 1.00 94.56 150 PRO A O 1
ATOM 1193 N N . GLU A 1 151 ? -13.187 -16.109 5.257 1.00 93.56 151 GLU A N 1
ATOM 1194 C CA . GLU A 1 151 ? -13.334 -14.651 5.262 1.00 93.56 151 GLU A CA 1
ATOM 1195 C C . GLU A 1 151 ? -12.449 -14.056 6.369 1.00 93.56 151 GLU A C 1
ATOM 1197 O O . GLU A 1 151 ? -12.278 -14.657 7.435 1.00 93.56 151 GLU A O 1
ATOM 1202 N N . MET A 1 152 ? -11.869 -12.878 6.122 1.00 94.44 152 MET A N 1
ATOM 1203 C CA . MET A 1 152 ? -11.095 -12.161 7.139 1.00 94.44 152 MET A CA 1
ATOM 1204 C C . MET A 1 152 ? -11.973 -11.947 8.382 1.00 94.44 152 MET A C 1
ATOM 1206 O O . MET A 1 152 ? -13.130 -11.555 8.254 1.00 94.44 152 MET A O 1
ATOM 1210 N N . THR A 1 153 ? -11.443 -12.195 9.577 1.00 94.00 153 THR A N 1
ATOM 1211 C CA . THR A 1 153 ? -12.244 -12.209 10.810 1.00 94.00 153 THR A CA 1
ATOM 1212 C C . THR A 1 153 ? -12.799 -10.832 11.185 1.00 94.00 153 THR A C 1
ATOM 1214 O O . THR A 1 153 ? -12.236 -9.802 10.809 1.00 94.00 153 THR A O 1
ATOM 1217 N N . LYS A 1 154 ? -13.859 -10.820 12.005 1.00 91.44 154 LYS A N 1
ATOM 1218 C CA . LYS A 1 154 ? -14.340 -9.606 12.682 1.00 91.44 154 LYS A CA 1
ATOM 1219 C C . LYS A 1 154 ? -13.205 -8.960 13.486 1.00 91.44 154 LYS A C 1
ATOM 1221 O O . LYS A 1 154 ? -12.415 -9.678 14.100 1.00 91.44 154 LYS A O 1
ATOM 1226 N N . ASP A 1 155 ? -13.146 -7.630 13.502 1.00 93.44 155 ASP A N 1
ATOM 1227 C CA . ASP A 1 155 ? -12.157 -6.820 14.222 1.00 93.44 155 ASP A CA 1
ATOM 1228 C C . ASP A 1 155 ? -10.704 -7.096 13.768 1.00 93.44 155 ASP A C 1
ATOM 1230 O O . ASP A 1 155 ? -9.746 -6.828 14.495 1.00 93.44 155 ASP A O 1
ATOM 1234 N N . ALA A 1 156 ? -10.508 -7.635 12.559 1.00 95.88 156 ALA A N 1
ATOM 1235 C CA . ALA A 1 156 ? -9.180 -7.807 11.976 1.00 95.88 156 ALA A CA 1
ATOM 1236 C C . ALA A 1 156 ? -8.513 -6.457 11.679 1.00 95.88 156 ALA A C 1
ATOM 1238 O O . ALA A 1 156 ? -9.181 -5.462 11.400 1.00 95.88 156 ALA A O 1
ATOM 1239 N N . ILE A 1 157 ? -7.182 -6.436 11.709 1.00 95.94 157 ILE A N 1
ATOM 1240 C CA . ILE A 1 157 ? -6.371 -5.259 11.398 1.00 95.94 157 ILE A CA 1
ATOM 1241 C C . ILE A 1 157 ? -5.633 -5.511 10.087 1.00 95.94 157 ILE A C 1
ATOM 1243 O O . ILE A 1 157 ? -4.782 -6.397 9.998 1.00 95.94 157 ILE A O 1
ATOM 1247 N N . LEU A 1 158 ? -5.956 -4.714 9.072 1.00 94.31 158 LEU A N 1
ATOM 1248 C 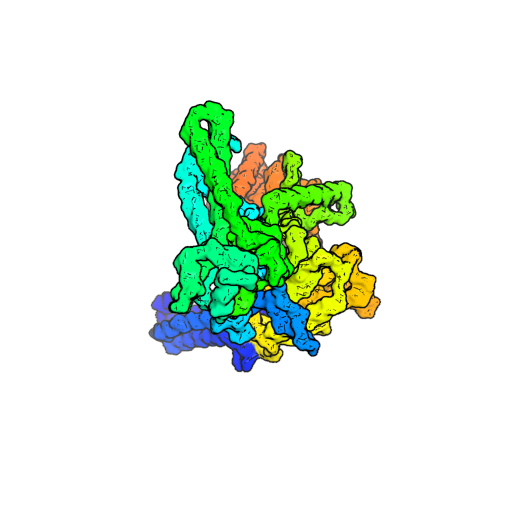CA . LEU A 1 158 ? -5.316 -4.731 7.765 1.00 94.31 158 LEU A CA 1
ATOM 1249 C C . LEU A 1 158 ? -4.301 -3.587 7.656 1.00 94.31 158 LEU A C 1
ATOM 1251 O O . LEU A 1 158 ? -4.665 -2.407 7.641 1.00 94.31 158 LEU A O 1
ATOM 1255 N N . TYR A 1 159 ? -3.026 -3.943 7.519 1.00 91.94 159 TYR A N 1
ATOM 1256 C CA . TYR A 1 159 ? -1.978 -3.022 7.097 1.00 91.94 159 TYR A CA 1
ATOM 1257 C C . TYR A 1 159 ? -1.943 -2.927 5.566 1.00 91.94 159 TYR A C 1
ATOM 1259 O O . TYR A 1 159 ? -1.734 -3.934 4.900 1.00 91.94 159 TYR A O 1
ATOM 1267 N N . GLY A 1 160 ? -2.092 -1.730 4.993 1.00 82.00 160 GLY A N 1
ATOM 1268 C CA . GLY A 1 160 ? -2.063 -1.506 3.535 1.00 82.00 160 GLY A CA 1
ATOM 1269 C C . GLY A 1 160 ? -1.087 -0.413 3.082 1.00 82.00 160 GLY A C 1
ATOM 1270 O O . GLY A 1 160 ? -0.599 0.373 3.888 1.00 82.00 160 GLY A O 1
ATOM 1271 N N . GLY A 1 161 ? -0.774 -0.357 1.791 1.00 67.50 161 GLY A N 1
ATOM 1272 C CA . GLY A 1 161 ? 0.070 0.647 1.131 1.00 67.50 161 GLY A CA 1
ATOM 1273 C C . GLY A 1 161 ? -0.673 1.888 0.635 1.00 67.50 161 GLY A C 1
ATOM 1274 O O . GLY A 1 161 ? -1.891 1.900 0.555 1.00 67.50 161 GLY A O 1
ATOM 1275 N N . THR A 1 162 ? 0.032 2.956 0.247 1.00 56.97 162 THR A N 1
ATOM 1276 C CA . THR A 1 162 ? -0.603 4.243 -0.131 1.00 56.97 162 THR A CA 1
ATOM 1277 C C . THR A 1 162 ? -1.300 4.292 -1.493 1.00 56.97 162 THR A C 1
ATOM 1279 O O . THR A 1 162 ? -2.126 5.183 -1.665 1.00 56.97 162 THR A O 1
ATOM 1282 N N . ASP A 1 163 ? -1.032 3.361 -2.417 1.00 60.22 163 ASP A N 1
ATOM 1283 C CA . ASP A 1 163 ? -1.492 3.477 -3.813 1.00 60.22 163 ASP A CA 1
ATOM 1284 C C . ASP A 1 163 ? -2.849 2.737 -4.035 1.00 60.22 163 ASP A C 1
ATOM 1286 O O . ASP A 1 163 ? -3.881 3.297 -3.661 1.00 60.22 163 ASP A O 1
ATOM 1290 N N . PRO A 1 164 ? -2.952 1.482 -4.535 1.00 57.50 164 PRO A N 1
ATOM 1291 C CA . PRO A 1 164 ? -4.216 0.724 -4.490 1.00 57.50 164 PRO A CA 1
ATOM 1292 C C . PRO A 1 164 ? -4.641 0.233 -3.105 1.00 57.50 164 PRO A C 1
ATOM 1294 O O . PRO A 1 164 ? -5.835 0.144 -2.812 1.00 57.50 164 PRO A O 1
ATOM 1297 N N . GLY A 1 165 ? -3.657 -0.152 -2.289 1.00 59.44 165 GLY A N 1
ATOM 1298 C CA . GLY A 1 165 ? -3.835 -1.023 -1.126 1.00 59.44 165 GLY A CA 1
ATOM 1299 C C . GLY A 1 165 ? -4.460 -0.376 0.104 1.00 59.44 165 GLY A C 1
ATOM 1300 O O . GLY A 1 165 ? -5.028 -1.062 0.945 1.00 59.44 165 GLY A O 1
ATOM 1301 N N . ARG A 1 166 ? -4.437 0.954 0.195 1.00 70.19 166 ARG A N 1
ATOM 1302 C CA . ARG A 1 166 ? -5.244 1.715 1.152 1.00 70.19 166 ARG A CA 1
ATOM 1303 C C . ARG A 1 166 ? -6.542 2.147 0.505 1.00 70.19 166 ARG A C 1
ATOM 1305 O O . ARG A 1 166 ? -7.579 2.010 1.140 1.00 70.19 166 ARG A O 1
ATOM 1312 N N . PHE A 1 167 ? -6.504 2.678 -0.718 1.00 82.81 167 PHE A N 1
ATOM 1313 C CA . PHE A 1 167 ? -7.680 3.292 -1.330 1.00 82.81 167 PHE A CA 1
ATOM 1314 C C . PHE A 1 167 ? -8.825 2.292 -1.514 1.00 82.81 167 PHE A C 1
ATOM 1316 O O . PHE A 1 167 ? -9.904 2.521 -0.970 1.00 82.81 167 PHE A O 1
ATOM 1323 N N . CYS A 1 168 ? -8.595 1.172 -2.211 1.00 87.62 168 CYS A N 1
ATOM 1324 C CA . CYS A 1 168 ? -9.674 0.223 -2.497 1.00 87.62 168 CYS A CA 1
ATOM 1325 C C . CYS A 1 168 ? -10.215 -0.418 -1.214 1.00 87.62 168 CYS A C 1
ATOM 1327 O O . CYS A 1 168 ? -11.432 -0.412 -1.037 1.00 87.62 168 CYS A O 1
ATOM 1329 N N . PRO A 1 169 ? -9.380 -0.885 -0.266 1.00 88.56 169 PRO A N 1
ATOM 1330 C CA . PRO A 1 169 ? -9.892 -1.442 0.983 1.00 88.56 169 PRO A CA 1
ATOM 1331 C C . PRO A 1 169 ? -10.585 -0.397 1.874 1.00 88.56 169 PRO A C 1
ATOM 1333 O O . PRO A 1 169 ? -11.624 -0.693 2.452 1.00 88.56 169 PRO A O 1
ATOM 1336 N N . THR A 1 170 ? -10.104 0.855 1.912 1.00 88.19 170 THR A N 1
ATOM 1337 C CA . THR A 1 170 ? -10.798 1.965 2.603 1.00 88.19 170 THR A CA 1
ATOM 1338 C C . THR A 1 170 ? -12.174 2.208 1.983 1.00 88.19 170 THR A C 1
ATOM 1340 O O . THR A 1 170 ? -13.159 2.319 2.704 1.00 88.19 170 THR A O 1
ATOM 1343 N N . TYR A 1 171 ? -12.262 2.263 0.652 1.00 89.00 171 TYR A N 1
ATOM 1344 C CA . TYR A 1 171 ? -13.531 2.433 -0.057 1.00 89.00 171 TYR A CA 1
ATOM 1345 C C . TYR A 1 171 ? -14.475 1.246 0.176 1.00 89.00 171 TYR A C 1
ATOM 1347 O O . TYR A 1 171 ? -15.667 1.418 0.404 1.00 89.00 171 TYR A O 1
ATOM 1355 N N . THR A 1 172 ? -13.929 0.036 0.212 1.00 90.00 172 THR A N 1
ATOM 1356 C CA . THR A 1 172 ? -14.678 -1.196 0.471 1.00 90.00 172 THR A CA 1
ATOM 1357 C C . THR A 1 172 ? -15.299 -1.191 1.878 1.00 90.00 172 THR A C 1
ATOM 1359 O O . THR A 1 172 ? -16.486 -1.472 2.051 1.00 90.00 172 THR A O 1
ATOM 1362 N N . ILE A 1 173 ? -14.525 -0.783 2.888 1.00 90.56 173 ILE A N 1
ATOM 1363 C CA . ILE A 1 173 ? -14.975 -0.682 4.284 1.00 90.56 173 ILE A CA 1
ATOM 1364 C C . ILE A 1 173 ? -15.962 0.481 4.473 1.00 90.56 173 ILE A C 1
ATOM 1366 O O . ILE A 1 173 ? -17.023 0.298 5.058 1.00 90.56 173 ILE A O 1
ATOM 1370 N N . PHE A 1 174 ? -15.639 1.684 3.988 1.00 89.19 174 PHE A N 1
ATOM 1371 C CA . PHE A 1 174 ? -16.381 2.908 4.336 1.00 89.19 174 PHE A CA 1
ATOM 1372 C C . PHE A 1 174 ? -17.420 3.358 3.308 1.00 89.19 174 PHE A C 1
ATOM 1374 O O . PHE A 1 174 ? -18.190 4.277 3.590 1.00 89.19 174 PHE A O 1
ATOM 1381 N N . CYS A 1 175 ? -17.449 2.752 2.123 1.00 89.69 175 CYS A N 1
ATOM 1382 C CA . CYS A 1 175 ? -18.436 3.046 1.088 1.00 89.69 175 CYS A CA 1
ATOM 1383 C C . CYS A 1 175 ? -19.229 1.788 0.737 1.00 89.69 175 CYS A C 1
ATOM 1385 O O . CYS A 1 175 ? -20.428 1.763 0.996 1.00 89.69 175 CYS A O 1
ATOM 1387 N N . GLU A 1 176 ? -18.579 0.725 0.253 1.00 89.62 176 GLU A N 1
ATOM 1388 C CA . GLU A 1 176 ? -19.312 -0.446 -0.265 1.00 89.62 176 GLU A CA 1
ATOM 1389 C C . GLU A 1 176 ? -20.076 -1.225 0.805 1.00 89.62 176 GLU A C 1
ATOM 1391 O O . GLU A 1 176 ? -21.176 -1.716 0.557 1.00 89.62 176 GLU A O 1
ATOM 1396 N N . SER A 1 177 ? -19.560 -1.250 2.034 1.00 90.56 177 SER A N 1
ATOM 1397 C CA . SER A 1 177 ? -20.259 -1.846 3.183 1.00 90.56 177 SER A CA 1
ATOM 1398 C C . SER A 1 177 ? -21.532 -1.082 3.597 1.00 90.56 177 SER A C 1
ATOM 1400 O O . SER A 1 177 ? -22.320 -1.575 4.403 1.00 90.56 177 SER A O 1
ATOM 1402 N N . PHE A 1 178 ? -21.740 0.133 3.075 1.00 88.00 178 PHE A N 1
ATOM 1403 C CA . PHE A 1 178 ? -22.933 0.959 3.310 1.00 88.00 178 PHE A CA 1
ATOM 1404 C C . PHE A 1 178 ? -23.841 1.046 2.080 1.00 88.00 178 PHE A C 1
ATOM 1406 O O . PHE A 1 178 ? -24.934 1.611 2.175 1.00 88.00 178 PHE A O 1
ATOM 1413 N N . THR A 1 179 ? -23.405 0.501 0.944 1.00 88.69 179 THR A N 1
ATOM 1414 C CA . THR A 1 179 ? -24.227 0.365 -0.255 1.00 88.69 179 THR A CA 1
ATOM 1415 C C . THR A 1 179 ? -25.411 -0.554 0.076 1.00 88.69 179 THR A C 1
ATOM 1417 O O . THR A 1 179 ? -25.189 -1.652 0.589 1.00 88.69 179 THR A O 1
ATOM 1420 N N . PRO A 1 180 ? -26.670 -0.139 -0.179 1.00 89.12 180 PRO A N 1
ATOM 1421 C CA . PRO A 1 180 ? -27.821 -1.031 -0.065 1.00 89.12 180 PRO A CA 1
ATOM 1422 C C . PRO A 1 180 ? -27.559 -2.339 -0.808 1.00 89.12 180 PRO A C 1
ATOM 1424 O O . PRO A 1 180 ? -27.017 -2.313 -1.911 1.00 89.12 180 PRO A O 1
ATOM 1427 N N . HIS A 1 181 ? -27.910 -3.473 -0.203 1.00 88.31 181 HIS A N 1
ATOM 1428 C CA . HIS A 1 181 ? -27.548 -4.784 -0.742 1.00 88.31 181 HIS A CA 1
ATOM 1429 C C . HIS A 1 181 ? -28.005 -4.978 -2.194 1.00 88.31 181 HIS A C 1
ATOM 1431 O O . HIS A 1 181 ? -27.222 -5.464 -2.996 1.00 88.31 181 HIS A O 1
ATOM 1437 N N . ASP A 1 182 ? -29.188 -4.478 -2.560 1.00 90.06 182 ASP A N 1
ATOM 1438 C CA . ASP A 1 182 ? -29.744 -4.494 -3.922 1.00 90.06 182 ASP A CA 1
ATOM 1439 C C . ASP A 1 182 ? -28.964 -3.654 -4.953 1.00 90.06 182 ASP A C 1
ATOM 1441 O O . ASP A 1 182 ? -29.144 -3.830 -6.159 1.00 90.06 182 ASP A O 1
ATOM 1445 N N . CYS A 1 183 ? -28.077 -2.770 -4.493 1.00 88.38 183 CYS A N 1
ATOM 1446 C CA . CYS A 1 183 ? -27.165 -1.970 -5.311 1.00 88.38 183 CYS A CA 1
ATOM 1447 C C . CYS A 1 183 ? -25.734 -2.540 -5.372 1.00 88.38 183 CYS A C 1
ATOM 1449 O O . CYS A 1 183 ? -24.930 -2.041 -6.162 1.00 88.38 183 CYS A O 1
ATOM 1451 N N . GLN A 1 184 ? -25.394 -3.544 -4.554 1.00 87.38 184 GLN A N 1
ATOM 1452 C CA . GLN A 1 184 ? -24.105 -4.250 -4.627 1.00 87.38 184 GLN A CA 1
ATOM 1453 C C . GLN A 1 184 ? -24.056 -5.149 -5.886 1.00 87.38 184 GLN A C 1
ATOM 1455 O O . GLN A 1 184 ? -25.086 -5.340 -6.544 1.00 87.38 184 GLN A O 1
ATOM 1460 N N . PRO A 1 185 ? -22.893 -5.700 -6.289 1.00 85.50 185 PRO A N 1
ATOM 1461 C CA . PRO A 1 185 ? -22.827 -6.665 -7.388 1.00 85.50 185 PRO A CA 1
ATOM 1462 C C . PRO A 1 185 ? -23.785 -7.844 -7.183 1.00 85.50 185 PRO A C 1
ATOM 1464 O O . PRO A 1 185 ? -23.978 -8.316 -6.064 1.00 85.50 185 PRO A O 1
ATOM 1467 N N . ALA A 1 186 ? -24.401 -8.342 -8.257 1.00 85.31 186 ALA A N 1
ATOM 1468 C CA . ALA A 1 186 ? -25.399 -9.416 -8.165 1.00 85.31 186 ALA A CA 1
ATOM 1469 C C . ALA A 1 186 ? -24.812 -10.711 -7.575 1.00 85.31 186 ALA A C 1
ATOM 1471 O O . ALA A 1 186 ? -25.521 -11.514 -6.971 1.00 85.31 186 ALA A O 1
ATOM 1472 N N . GLU A 1 187 ? -23.507 -10.900 -7.751 1.00 81.94 187 GLU A N 1
ATOM 1473 C CA . GLU A 1 187 ? -22.721 -12.002 -7.218 1.00 81.94 187 GLU A CA 1
ATOM 1474 C C . GLU A 1 187 ? -22.484 -11.900 -5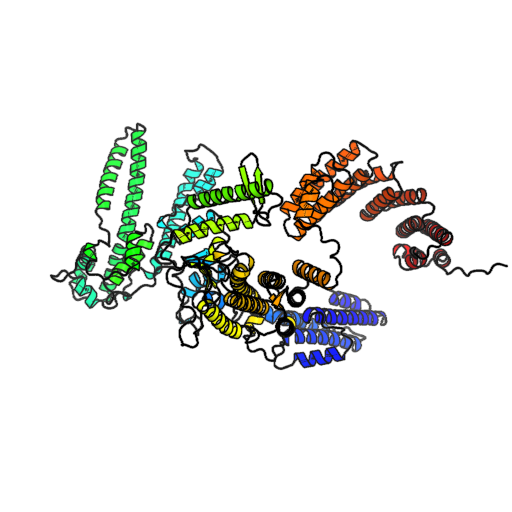.700 1.00 81.94 187 GLU A C 1
ATOM 1476 O O . GLU A 1 187 ? -22.171 -12.914 -5.075 1.00 81.94 187 GLU A O 1
ATOM 1481 N N . ASP A 1 188 ? -22.651 -10.714 -5.104 1.00 82.44 188 ASP A N 1
ATOM 1482 C CA . ASP A 1 188 ? -22.415 -10.458 -3.683 1.00 82.44 188 ASP A CA 1
ATOM 1483 C C . ASP A 1 188 ? -23.350 -9.370 -3.121 1.00 82.44 188 ASP A C 1
ATOM 1485 O O . ASP A 1 188 ? -23.057 -8.179 -3.128 1.00 82.44 188 ASP A O 1
ATOM 1489 N N . GLN A 1 189 ? -24.507 -9.813 -2.624 1.00 87.75 189 GLN A N 1
ATOM 1490 C CA . GLN A 1 189 ? -25.594 -8.975 -2.094 1.00 87.75 189 GLN A CA 1
ATOM 1491 C C . GLN A 1 189 ? -25.604 -8.927 -0.557 1.00 87.75 189 GLN A C 1
ATOM 1493 O O . GLN A 1 189 ? -26.651 -8.744 0.062 1.00 87.75 189 GLN A O 1
ATOM 1498 N N . LYS A 1 190 ? -24.479 -9.229 0.090 1.00 89.56 190 LYS A N 1
ATOM 1499 C CA . LYS A 1 190 ? -24.395 -9.302 1.559 1.00 89.56 190 LYS A CA 1
ATOM 1500 C C . LYS A 1 190 ? -23.076 -8.759 2.103 1.00 89.56 190 LYS A C 1
ATOM 1502 O O . LYS A 1 190 ? -22.733 -9.044 3.250 1.00 89.56 190 LYS A O 1
ATOM 1507 N N . PHE A 1 191 ? -22.334 -8.022 1.284 1.00 90.38 191 PHE A N 1
ATOM 1508 C CA . PHE A 1 191 ? -21.017 -7.532 1.645 1.00 90.38 191 PHE A CA 1
ATOM 1509 C C . PHE A 1 191 ? -21.108 -6.472 2.743 1.00 90.38 191 PHE A C 1
ATOM 1511 O O . PHE A 1 191 ? -21.798 -5.465 2.578 1.00 90.38 191 PHE A O 1
ATOM 1518 N N . ASP A 1 192 ? -20.394 -6.677 3.849 1.00 90.62 192 ASP A N 1
ATOM 1519 C CA . ASP A 1 192 ? -20.243 -5.683 4.910 1.00 90.62 192 ASP A CA 1
ATOM 1520 C C . ASP A 1 192 ? -18.963 -5.947 5.703 1.00 90.62 192 ASP A C 1
ATOM 1522 O O . ASP A 1 192 ? -18.847 -6.969 6.376 1.00 90.62 192 ASP A O 1
ATOM 1526 N N . ARG A 1 193 ? -18.005 -5.020 5.614 1.00 92.81 193 ARG A N 1
ATOM 1527 C CA . ARG A 1 193 ? -16.696 -5.076 6.276 1.00 92.81 193 ARG A CA 1
ATOM 1528 C C . ARG A 1 193 ? -16.417 -3.854 7.142 1.00 92.81 193 ARG A C 1
ATOM 1530 O O . ARG A 1 193 ? -15.258 -3.515 7.380 1.00 92.81 193 ARG A O 1
ATOM 1537 N N . ARG A 1 194 ? -17.463 -3.204 7.672 1.00 89.94 194 ARG A N 1
ATOM 1538 C CA . ARG A 1 194 ? -17.322 -2.105 8.657 1.00 89.94 194 ARG A CA 1
ATOM 1539 C C . ARG A 1 194 ? -16.606 -2.526 9.949 1.00 89.94 194 ARG A C 1
ATOM 1541 O O . ARG A 1 194 ? -16.316 -1.698 10.806 1.00 89.94 194 ARG A O 1
ATOM 1548 N N . ASP A 1 195 ? -16.379 -3.824 10.100 1.00 90.88 195 ASP A N 1
ATOM 1549 C CA . ASP A 1 195 ? -15.753 -4.493 11.224 1.00 90.88 195 ASP A CA 1
ATOM 1550 C C . ASP A 1 195 ? -14.232 -4.663 11.088 1.00 90.88 195 ASP A C 1
ATOM 1552 O O . ASP A 1 195 ? -13.623 -5.294 11.946 1.00 90.88 195 ASP A O 1
ATOM 1556 N N . VAL A 1 196 ? -13.603 -4.113 10.046 1.00 93.25 196 VAL A N 1
ATOM 1557 C CA . VAL A 1 196 ? -12.147 -4.177 9.851 1.00 93.25 196 VAL A CA 1
ATOM 1558 C C . VAL A 1 196 ? -11.487 -2.837 10.141 1.00 93.25 196 VAL A C 1
ATOM 1560 O O . VAL A 1 196 ? -11.940 -1.783 9.693 1.00 93.25 196 VAL A O 1
ATOM 1563 N N . TYR A 1 197 ? -10.355 -2.880 10.840 1.00 94.12 197 TYR A N 1
ATOM 1564 C CA . TYR A 1 197 ? -9.468 -1.734 10.996 1.00 94.12 197 TYR A CA 1
ATOM 1565 C C . TYR A 1 197 ? -8.497 -1.675 9.820 1.00 94.12 197 TYR A C 1
ATOM 1567 O O . TYR A 1 197 ? -7.822 -2.659 9.521 1.00 94.12 197 TYR A O 1
ATOM 1575 N N . ILE A 1 198 ? -8.369 -0.511 9.185 1.00 92.12 198 ILE A N 1
ATOM 1576 C CA . ILE A 1 198 ? -7.388 -0.293 8.115 1.00 92.12 198 ILE A CA 1
ATOM 1577 C C . ILE A 1 198 ? -6.345 0.756 8.487 1.00 92.12 198 ILE A C 1
ATOM 1579 O O . ILE A 1 198 ? -6.683 1.878 8.868 1.00 92.12 198 ILE A O 1
ATOM 1583 N N . ILE A 1 199 ? -5.068 0.400 8.342 1.00 91.56 199 ILE A N 1
ATOM 1584 C CA . ILE A 1 199 ? -3.926 1.245 8.695 1.00 91.56 199 ILE A CA 1
ATOM 1585 C C . ILE A 1 199 ? -2.921 1.253 7.537 1.00 91.56 199 ILE A C 1
ATOM 1587 O O . ILE A 1 199 ? -2.462 0.205 7.096 1.00 91.56 199 ILE A O 1
ATOM 1591 N N . THR A 1 200 ? -2.535 2.433 7.044 1.00 88.00 200 THR A N 1
ATOM 1592 C CA . THR A 1 200 ? -1.447 2.537 6.059 1.00 88.00 200 THR A CA 1
ATOM 1593 C C . THR A 1 200 ? -0.074 2.296 6.684 1.00 88.00 200 THR A C 1
ATOM 1595 O O . THR A 1 200 ? 0.196 2.793 7.773 1.00 88.00 200 THR A O 1
ATOM 1598 N N . GLN A 1 201 ? 0.816 1.592 5.987 1.00 84.00 201 GLN A N 1
ATOM 1599 C CA . GLN A 1 201 ? 2.197 1.353 6.428 1.00 84.00 201 GLN A CA 1
ATOM 1600 C C . GLN A 1 201 ? 3.067 2.609 6.312 1.00 84.00 201 GLN A C 1
ATOM 1602 O O . GLN A 1 201 ? 3.931 2.845 7.149 1.00 84.00 201 GLN A O 1
ATOM 1607 N N . ASN A 1 202 ? 2.846 3.423 5.276 1.00 79.44 202 ASN A N 1
ATOM 1608 C CA . ASN A 1 202 ? 3.839 4.411 4.836 1.00 79.44 202 ASN A CA 1
ATOM 1609 C C . ASN A 1 202 ? 3.877 5.685 5.695 1.00 79.44 202 ASN A C 1
ATOM 1611 O O . ASN A 1 202 ? 4.893 6.372 5.712 1.00 79.44 202 ASN A O 1
ATOM 1615 N N . ALA A 1 203 ? 2.792 5.997 6.407 1.00 82.25 203 ALA A N 1
ATOM 1616 C CA . ALA A 1 203 ? 2.645 7.244 7.161 1.00 82.25 203 ALA A CA 1
ATOM 1617 C C . ALA A 1 203 ? 2.739 7.055 8.685 1.00 82.25 203 ALA A C 1
ATOM 1619 O O . ALA A 1 203 ? 2.436 7.979 9.424 1.00 82.25 203 ALA A O 1
ATOM 1620 N N . LEU A 1 204 ? 3.123 5.875 9.186 1.00 86.44 204 LEU A N 1
ATOM 1621 C CA . LEU A 1 204 ? 3.065 5.596 10.629 1.00 86.44 204 LEU A CA 1
ATOM 1622 C C . LEU A 1 204 ? 4.021 6.446 11.466 1.00 86.44 204 LEU A C 1
ATOM 1624 O O . LEU A 1 204 ? 3.666 6.815 12.576 1.00 86.44 204 LEU A O 1
ATOM 1628 N N . ALA A 1 205 ? 5.190 6.797 10.940 1.00 83.06 205 ALA A N 1
ATOM 1629 C CA . ALA A 1 205 ? 6.120 7.709 11.599 1.00 83.06 205 ALA A CA 1
ATOM 1630 C C . ALA A 1 205 ? 5.658 9.182 11.564 1.00 83.06 205 ALA A C 1
ATOM 1632 O O . ALA A 1 205 ? 6.301 10.032 12.178 1.00 83.06 205 ALA A O 1
ATOM 1633 N N . ASP A 1 206 ? 4.569 9.507 10.857 1.00 84.75 206 ASP A N 1
ATOM 1634 C CA . ASP A 1 206 ? 3.958 10.835 10.884 1.00 84.75 206 ASP A CA 1
ATOM 1635 C C . ASP A 1 206 ? 3.016 10.950 12.094 1.00 84.75 206 ASP A C 1
ATOM 1637 O O . ASP A 1 206 ? 1.980 10.283 12.182 1.00 84.75 206 ASP A O 1
ATOM 1641 N N . GLY A 1 207 ? 3.366 11.838 13.028 1.00 83.06 207 GLY A N 1
ATOM 1642 C CA . GLY A 1 207 ? 2.575 12.084 14.233 1.00 83.06 207 GLY A CA 1
ATOM 1643 C C . GLY A 1 207 ? 1.139 12.533 13.941 1.00 83.06 207 GLY A C 1
ATOM 1644 O O . GLY A 1 207 ? 0.221 12.113 14.644 1.00 83.06 207 GLY A O 1
ATOM 1645 N N . THR A 1 208 ? 0.918 13.307 12.873 1.00 85.69 208 THR A N 1
ATOM 1646 C CA . THR A 1 208 ? -0.426 13.767 12.483 1.00 85.69 208 THR A CA 1
ATOM 1647 C C . THR A 1 208 ? -1.281 12.614 11.963 1.00 85.69 208 THR A C 1
ATOM 1649 O O . THR A 1 208 ? -2.478 12.529 12.247 1.00 85.69 208 THR A O 1
ATOM 1652 N N . TYR A 1 209 ? -0.665 11.663 11.259 1.00 88.56 209 TYR A N 1
ATOM 1653 C CA . TYR A 1 209 ? -1.349 10.455 10.823 1.00 88.56 209 TYR A CA 1
ATOM 1654 C C . TYR A 1 209 ? -1.694 9.546 12.011 1.00 88.56 209 TYR A C 1
ATOM 1656 O O . TYR A 1 209 ? -2.815 9.038 12.084 1.00 88.56 209 TYR A O 1
ATOM 1664 N N . LEU A 1 210 ? -0.786 9.384 12.980 1.00 89.00 210 LEU A N 1
ATOM 1665 C CA . LEU A 1 210 ? -1.072 8.650 14.219 1.00 89.00 210 LEU A CA 1
ATOM 1666 C C . LEU A 1 210 ? -2.192 9.301 15.042 1.00 89.00 210 LEU A C 1
ATOM 1668 O O . LEU A 1 210 ? -3.006 8.587 15.624 1.00 89.00 210 LEU A O 1
ATOM 1672 N N . GLU A 1 211 ? -2.267 10.632 15.096 1.00 88.62 211 GLU A N 1
ATOM 1673 C CA . GLU A 1 211 ? -3.396 11.355 15.702 1.00 88.62 211 GLU A CA 1
ATOM 1674 C C . GLU A 1 211 ? -4.712 11.064 14.982 1.00 88.62 211 GLU A C 1
ATOM 1676 O O . GLU A 1 211 ? -5.701 10.717 15.627 1.00 88.62 211 GLU A O 1
ATOM 1681 N N . TYR A 1 212 ? -4.715 11.136 13.649 1.00 89.00 212 TYR A N 1
ATOM 1682 C CA . TYR A 1 212 ? -5.882 10.803 12.834 1.00 89.00 212 TYR A CA 1
ATOM 1683 C C . TYR A 1 212 ? -6.369 9.368 13.091 1.00 89.00 212 TYR A C 1
ATOM 1685 O O . TYR A 1 212 ? -7.557 9.154 13.340 1.00 89.00 212 TYR A O 1
ATOM 1693 N N . ILE A 1 213 ? -5.463 8.386 13.090 1.00 91.19 213 ILE A N 1
ATOM 1694 C CA . ILE A 1 213 ? -5.821 6.981 13.318 1.00 91.19 213 ILE A CA 1
ATOM 1695 C C . ILE A 1 213 ? -6.258 6.735 14.766 1.00 91.19 213 ILE A C 1
ATOM 1697 O O . ILE A 1 213 ? -7.228 6.010 14.980 1.00 91.19 213 ILE A O 1
ATOM 1701 N N . ARG A 1 214 ? -5.634 7.375 15.767 1.00 92.00 214 ARG A N 1
ATOM 1702 C CA . ARG A 1 214 ? -6.110 7.326 17.161 1.00 92.00 214 ARG A CA 1
ATOM 1703 C C . ARG A 1 214 ? -7.503 7.925 17.302 1.00 92.00 214 ARG A C 1
ATOM 1705 O O . ARG A 1 214 ? -8.359 7.310 17.927 1.00 92.00 214 ARG A O 1
ATOM 1712 N N . ALA A 1 215 ? -7.775 9.070 16.680 1.00 89.56 215 ALA A N 1
ATOM 1713 C CA . ALA A 1 215 ? -9.116 9.650 16.674 1.00 89.56 215 ALA A CA 1
ATOM 1714 C C . ALA A 1 215 ? -10.154 8.699 16.048 1.00 89.56 215 ALA A C 1
ATOM 1716 O O . ALA A 1 215 ? -11.303 8.677 16.483 1.00 89.56 215 ALA A O 1
ATOM 1717 N N . HIS A 1 216 ? -9.747 7.885 15.070 1.00 89.94 216 HIS A N 1
ATOM 1718 C CA . HIS A 1 216 ? -10.600 6.892 14.421 1.00 89.94 216 HIS A CA 1
ATOM 1719 C C . HIS A 1 216 ? -10.824 5.630 15.269 1.00 89.94 216 HIS A C 1
ATOM 1721 O O . HIS A 1 216 ? -11.969 5.261 15.535 1.00 89.94 216 HIS A O 1
ATOM 1727 N N . TYR A 1 217 ? -9.753 4.978 15.727 1.00 93.56 217 TYR A N 1
ATOM 1728 C CA . TYR A 1 217 ? -9.814 3.624 16.290 1.00 93.56 217 TYR A CA 1
ATOM 1729 C C . TYR A 1 217 ? -9.413 3.510 17.764 1.00 93.56 217 TYR A C 1
ATOM 1731 O O . TYR A 1 217 ? -9.622 2.456 18.349 1.00 93.56 217 TYR A O 1
ATOM 1739 N N . ASN A 1 218 ? -8.886 4.572 18.378 1.00 93.94 218 ASN A N 1
ATOM 1740 C CA . ASN A 1 218 ? -8.479 4.615 19.790 1.00 93.94 218 ASN A CA 1
ATOM 1741 C C . ASN A 1 218 ? -8.952 5.913 20.471 1.00 93.94 218 ASN A C 1
ATOM 1743 O O . ASN A 1 218 ? -8.193 6.618 21.146 1.00 93.94 218 ASN A O 1
ATOM 1747 N N . ARG A 1 219 ? -10.205 6.301 20.207 1.00 92.00 219 ARG A N 1
ATOM 1748 C CA . ARG A 1 219 ? -10.715 7.641 20.521 1.00 92.00 219 ARG A CA 1
ATOM 1749 C C . ARG A 1 219 ? -10.734 7.937 22.015 1.00 92.00 219 ARG A C 1
ATOM 1751 O O . ARG A 1 219 ? -10.551 9.090 22.390 1.00 92.00 219 ARG A O 1
ATOM 1758 N N . SER A 1 220 ? -10.923 6.930 22.865 1.00 90.56 220 SER A N 1
ATOM 1759 C CA . SER A 1 220 ? -10.900 7.092 24.323 1.00 90.56 220 SER A CA 1
ATOM 1760 C C . SER A 1 220 ? -9.529 7.507 24.860 1.00 90.56 220 SER A C 1
ATOM 1762 O O . SER A 1 220 ? -9.471 8.082 25.944 1.00 90.56 220 SER A O 1
ATOM 1764 N N . ALA A 1 221 ? -8.448 7.223 24.126 1.00 88.44 221 ALA A N 1
ATOM 1765 C CA . ALA A 1 221 ? -7.079 7.597 24.481 1.00 88.44 221 ALA A CA 1
ATOM 1766 C C . ALA A 1 221 ? -6.559 8.822 23.701 1.00 88.44 221 ALA A C 1
ATOM 1768 O O . ALA A 1 221 ? -5.451 9.293 23.961 1.00 88.44 221 ALA A O 1
ATOM 1769 N N . GLN A 1 222 ? -7.325 9.337 22.733 1.00 89.38 222 GLN A N 1
ATOM 1770 C CA . GLN A 1 222 ? -6.927 10.491 21.932 1.00 89.38 222 GLN A CA 1
ATOM 1771 C C . GLN A 1 222 ? -7.186 11.799 22.686 1.00 89.38 222 GLN A C 1
ATOM 1773 O O . GLN A 1 222 ? -8.302 12.063 23.129 1.00 89.38 222 GLN A O 1
ATOM 1778 N N . ILE A 1 223 ? -6.156 12.641 22.763 1.00 82.06 223 ILE A N 1
ATOM 1779 C CA . ILE A 1 223 ? -6.246 14.006 23.284 1.00 82.06 223 ILE A CA 1
ATOM 1780 C C . ILE A 1 223 ? -6.215 14.957 22.090 1.00 82.06 223 ILE A C 1
ATOM 1782 O O . ILE A 1 223 ? -5.233 14.978 21.347 1.00 82.06 223 ILE A O 1
ATOM 1786 N N . ASP A 1 224 ? -7.280 15.735 21.910 1.00 81.56 224 ASP A N 1
ATOM 1787 C CA . ASP A 1 224 ? -7.352 16.739 20.851 1.00 81.56 224 ASP A CA 1
ATOM 1788 C C . ASP A 1 224 ? -6.727 18.046 21.332 1.00 81.56 224 ASP A C 1
ATOM 1790 O O . ASP A 1 224 ? -7.199 18.665 22.288 1.00 81.56 224 ASP A O 1
ATOM 1794 N N . GLN A 1 225 ? -5.664 18.474 20.658 1.00 78.06 225 GLN A N 1
ATOM 1795 C CA . GLN A 1 225 ? -5.070 19.781 20.909 1.00 78.06 225 GLN A CA 1
ATOM 1796 C C . GLN A 1 225 ? -5.940 20.882 20.281 1.00 78.06 225 GLN A C 1
ATOM 1798 O O . GLN A 1 225 ? -6.484 20.689 19.190 1.00 78.06 225 GLN A O 1
ATOM 1803 N N . PRO A 1 226 ? -6.080 22.051 20.930 1.00 81.62 226 PRO A N 1
ATOM 1804 C CA . PRO A 1 226 ? -6.876 23.144 20.387 1.00 81.62 226 PRO A CA 1
ATOM 1805 C C . PRO A 1 226 ? -6.158 23.792 19.189 1.00 81.62 226 PRO A C 1
ATOM 1807 O O . PRO A 1 226 ? -5.153 24.485 19.348 1.00 81.62 226 PRO A O 1
ATOM 1810 N N . PHE A 1 227 ? -6.680 23.560 17.984 1.00 84.94 227 PHE A N 1
ATOM 1811 C CA . PHE A 1 227 ? -6.068 23.956 16.713 1.00 84.94 227 PHE A CA 1
ATOM 1812 C C . PHE A 1 227 ? -5.796 25.463 16.599 1.00 84.94 227 PHE A C 1
ATOM 1814 O O . PHE A 1 227 ? -4.668 25.871 16.319 1.00 84.94 227 PHE A O 1
ATOM 1821 N N . PHE A 1 228 ? -6.810 26.308 16.812 1.00 85.44 228 PHE A N 1
ATOM 1822 C CA . PHE A 1 228 ? -6.664 27.755 16.640 1.00 85.44 228 PHE A CA 1
ATOM 1823 C C . PHE A 1 228 ? -5.760 28.333 17.726 1.00 85.44 228 PHE A C 1
ATOM 1825 O O . PHE A 1 228 ? -4.886 29.145 17.430 1.00 85.44 228 PHE A O 1
ATOM 1832 N N . ARG A 1 229 ? -5.908 27.886 18.975 1.00 82.75 229 ARG A N 1
ATOM 1833 C CA . ARG A 1 229 ? -5.003 28.284 20.060 1.00 82.75 229 ARG A CA 1
ATOM 1834 C C . ARG A 1 229 ? -3.547 27.945 19.759 1.00 82.75 229 ARG A C 1
ATOM 1836 O O . ARG A 1 229 ? -2.712 28.830 19.912 1.00 82.75 229 ARG A O 1
ATOM 1843 N N . GLU A 1 230 ? -3.239 26.733 19.304 1.00 80.19 230 GLU A N 1
ATOM 1844 C CA . GLU A 1 230 ? -1.859 26.339 18.983 1.00 80.19 230 GLU A CA 1
ATOM 1845 C C . GLU A 1 230 ? -1.306 27.084 17.756 1.00 80.19 230 GLU A C 1
ATOM 1847 O O . GLU A 1 230 ? -0.152 27.526 17.761 1.00 80.19 230 GLU A O 1
ATOM 1852 N N . MET A 1 231 ? -2.146 27.349 16.749 1.00 81.50 231 MET A N 1
ATOM 1853 C CA . MET A 1 231 ? -1.784 28.190 15.602 1.00 81.50 231 MET A CA 1
ATOM 1854 C C . MET A 1 231 ? -1.412 29.620 16.029 1.00 81.50 231 MET A C 1
ATOM 1856 O O . MET A 1 231 ? -0.428 30.176 15.553 1.00 81.50 231 MET A O 1
ATOM 1860 N N . PHE A 1 232 ? -2.162 30.232 16.949 1.00 75.69 232 PHE A N 1
ATOM 1861 C CA . PHE A 1 232 ? -1.860 31.583 17.445 1.00 75.69 232 PHE A CA 1
ATOM 1862 C C . PHE A 1 232 ? -0.783 31.603 18.544 1.00 75.69 232 PHE A C 1
ATOM 1864 O O . PHE A 1 232 ? -0.164 32.644 18.781 1.00 75.69 232 PHE A O 1
ATOM 1871 N N . ARG A 1 233 ? -0.513 30.465 19.195 1.00 69.00 233 ARG A N 1
ATOM 1872 C CA . ARG A 1 233 ? 0.596 30.295 20.144 1.00 69.00 233 ARG A CA 1
ATOM 1873 C C . ARG A 1 233 ? 1.950 30.298 19.437 1.00 69.00 233 ARG A C 1
ATOM 1875 O O . ARG A 1 233 ? 2.877 30.943 19.910 1.00 69.00 233 ARG A O 1
ATOM 1882 N N . THR A 1 234 ? 2.051 29.638 18.287 1.00 60.09 234 THR A N 1
ATOM 1883 C CA . THR A 1 234 ? 3.293 29.542 17.495 1.00 60.09 234 THR A CA 1
ATOM 1884 C C . THR A 1 234 ? 3.698 30.854 16.812 1.00 60.09 234 THR A C 1
ATOM 1886 O O . THR A 1 234 ? 4.875 31.050 16.524 1.00 60.09 234 THR A O 1
ATOM 1889 N N . VAL A 1 235 ? 2.761 31.785 16.598 1.00 60.00 235 VAL A N 1
ATOM 1890 C CA . VAL A 1 235 ? 3.033 33.099 15.975 1.00 60.00 235 VAL A CA 1
ATOM 1891 C C . VAL A 1 235 ? 3.657 34.105 16.955 1.00 60.00 235 VAL A C 1
ATOM 1893 O O . VAL A 1 235 ? 4.350 35.029 16.533 1.00 60.00 235 VAL A O 1
ATOM 1896 N N . LEU A 1 236 ? 3.441 33.939 18.263 1.00 53.78 236 LEU A N 1
ATOM 1897 C CA . LEU A 1 236 ? 3.943 34.834 19.309 1.00 53.78 236 LEU A CA 1
ATOM 1898 C C . LEU A 1 236 ? 4.438 33.979 20.484 1.00 53.78 236 LEU A C 1
ATOM 1900 O O . LEU A 1 236 ? 3.648 33.607 21.355 1.00 53.78 236 LEU A O 1
ATOM 1904 N N . HIS A 1 237 ? 5.731 33.639 20.478 1.00 44.34 237 HIS A N 1
ATOM 1905 C CA . HIS A 1 237 ? 6.386 32.939 21.585 1.00 44.34 237 HIS A CA 1
ATOM 1906 C C . HIS A 1 237 ? 6.331 33.794 22.854 1.00 44.34 237 HIS A C 1
ATOM 1908 O O . HIS A 1 237 ? 6.996 34.820 22.915 1.00 44.34 237 HIS A O 1
ATOM 1914 N N . ASP A 1 238 ? 5.613 33.338 23.878 1.00 44.50 238 ASP A N 1
ATOM 1915 C CA . ASP A 1 238 ? 5.785 33.843 25.240 1.00 44.50 238 ASP A CA 1
ATOM 1916 C C . ASP A 1 238 ? 5.657 32.693 26.242 1.00 44.50 238 ASP A C 1
ATOM 1918 O O . ASP A 1 238 ? 4.592 32.104 26.372 1.00 44.50 238 ASP A O 1
ATOM 1922 N N . THR A 1 239 ? 6.763 32.419 26.945 1.00 46.75 239 THR A N 1
ATOM 1923 C CA . THR A 1 239 ? 6.945 31.608 28.172 1.00 46.75 239 THR A CA 1
ATOM 1924 C C . THR A 1 239 ? 6.337 30.193 28.244 1.00 46.75 239 THR A C 1
ATOM 1926 O O . THR A 1 239 ? 5.176 29.952 27.933 1.00 46.75 239 THR A O 1
ATOM 1929 N N . ASP A 1 240 ? 7.107 29.245 28.788 1.00 44.91 240 ASP A N 1
ATOM 1930 C CA . ASP A 1 240 ? 6.795 27.802 28.809 1.00 44.91 240 ASP A CA 1
ATOM 1931 C C . ASP A 1 240 ? 5.501 27.393 29.551 1.00 44.91 240 ASP A C 1
ATOM 1933 O O . ASP A 1 240 ? 5.086 26.239 29.459 1.00 44.91 240 ASP A O 1
ATOM 1937 N N . TYR A 1 241 ? 4.803 28.318 30.228 1.00 44.59 241 TYR A N 1
ATOM 1938 C CA . TYR A 1 241 ? 3.649 27.997 31.082 1.00 44.59 241 TYR A CA 1
ATOM 1939 C C . TYR A 1 241 ? 2.463 28.981 31.011 1.00 44.59 241 TYR A C 1
ATOM 1941 O O . TYR A 1 241 ? 1.524 28.844 31.795 1.00 44.59 241 TYR A O 1
ATOM 1949 N N . GLN A 1 242 ? 2.445 29.958 30.090 1.00 49.81 242 GLN A N 1
ATOM 1950 C CA . GLN A 1 242 ? 1.303 30.878 29.929 1.00 49.81 242 GLN A CA 1
ATOM 1951 C C . GLN A 1 242 ? 0.923 31.083 28.456 1.00 49.81 242 GLN A C 1
ATOM 1953 O O . GLN A 1 242 ? 1.763 31.309 27.598 1.00 49.81 242 GLN A O 1
ATOM 1958 N N . THR A 1 243 ? -0.376 31.004 28.145 1.00 56.69 243 THR A N 1
ATOM 1959 C CA . THR A 1 243 ? -0.895 31.218 26.783 1.00 56.69 243 THR A CA 1
ATOM 1960 C C . THR A 1 243 ? -1.035 32.713 26.465 1.00 56.69 243 THR A C 1
ATOM 1962 O O . THR A 1 243 ? -1.561 33.494 27.269 1.00 56.69 243 THR A O 1
ATOM 1965 N N . ASN A 1 244 ? -0.639 33.121 25.255 1.00 70.94 244 ASN A N 1
ATOM 1966 C CA . ASN A 1 244 ? -0.738 34.515 24.819 1.00 70.94 244 ASN A CA 1
ATOM 1967 C C . ASN A 1 244 ? -2.214 34.980 24.690 1.00 70.94 244 ASN A C 1
ATOM 1969 O O . ASN A 1 244 ? -3.149 34.174 24.595 1.00 70.94 244 ASN A O 1
ATOM 1973 N N . ALA A 1 245 ? -2.453 36.294 24.782 1.00 72.38 245 ALA A N 1
ATOM 1974 C CA . ALA A 1 245 ? -3.806 36.866 24.736 1.00 72.38 245 ALA A CA 1
ATOM 1975 C C . ALA A 1 245 ? -4.555 36.586 23.409 1.00 72.38 245 ALA A C 1
ATOM 1977 O O . ALA A 1 245 ? -5.743 36.262 23.477 1.00 72.38 245 ALA A O 1
ATOM 1978 N N . PRO A 1 246 ? -3.901 36.617 22.228 1.00 74.69 246 PRO A N 1
ATOM 1979 C CA . PRO A 1 246 ? -4.534 36.231 20.965 1.00 74.69 246 PRO A CA 1
ATOM 1980 C C . PRO A 1 246 ? -5.008 34.773 20.935 1.00 74.69 246 PRO A C 1
ATOM 1982 O O . PRO A 1 246 ? -6.141 34.517 20.534 1.00 74.69 246 PRO A O 1
ATOM 1985 N N . ALA A 1 247 ? -4.207 33.825 21.433 1.00 74.75 247 ALA A N 1
ATOM 1986 C CA . ALA A 1 247 ? -4.608 32.424 21.545 1.00 74.75 247 ALA A CA 1
ATOM 1987 C C . ALA A 1 247 ? -5.839 32.273 22.454 1.00 74.75 247 ALA A C 1
ATOM 1989 O O . ALA A 1 247 ? -6.789 31.573 22.113 1.00 74.75 247 ALA A O 1
ATOM 1990 N N . ARG A 1 248 ? -5.904 32.998 23.579 1.00 75.81 248 ARG A N 1
ATOM 1991 C CA . ARG A 1 248 ? -7.110 33.000 24.430 1.00 75.81 248 ARG A CA 1
ATOM 1992 C C . ARG A 1 248 ? -8.341 33.565 23.719 1.00 75.81 248 ARG A C 1
ATOM 1994 O O . ARG A 1 248 ? -9.433 33.034 23.910 1.00 75.81 248 ARG A O 1
ATOM 2001 N N . ALA A 1 249 ? -8.177 34.597 22.892 1.00 82.56 249 ALA A N 1
ATOM 2002 C CA . ALA A 1 249 ? -9.280 35.221 22.160 1.00 82.56 249 ALA A CA 1
ATOM 2003 C C . ALA A 1 249 ? -9.919 34.287 21.115 1.00 82.56 249 ALA A C 1
ATOM 2005 O O . ALA A 1 249 ? -11.113 34.412 20.846 1.00 82.56 249 ALA A O 1
ATOM 2006 N N . VAL A 1 250 ? -9.161 33.331 20.564 1.00 87.38 250 VAL A N 1
ATOM 2007 C CA . VAL A 1 250 ? -9.662 32.367 19.565 1.00 87.38 250 VAL A CA 1
ATOM 2008 C C . VAL A 1 250 ? -10.216 31.070 20.163 1.00 87.38 250 VAL A C 1
ATOM 2010 O O . VAL A 1 250 ? -10.796 30.272 19.433 1.00 87.38 250 VAL A O 1
ATOM 2013 N N . ALA A 1 251 ? -10.144 30.876 21.485 1.00 83.12 251 ALA A N 1
ATOM 2014 C CA . ALA A 1 251 ? -10.695 29.697 22.163 1.00 83.12 251 ALA A CA 1
ATOM 2015 C C . ALA A 1 251 ? -12.181 29.384 21.842 1.00 83.12 251 ALA A C 1
ATOM 2017 O O . ALA A 1 251 ? -12.532 28.203 21.790 1.00 83.12 251 ALA A O 1
ATOM 2018 N N . PRO A 1 252 ? -13.078 30.369 21.599 1.00 89.12 252 PRO A N 1
ATOM 2019 C CA . PRO A 1 252 ? -14.442 30.078 21.152 1.00 89.12 252 PRO A CA 1
ATOM 2020 C C . PRO A 1 252 ? -14.516 29.340 19.807 1.00 89.12 252 PRO A C 1
ATOM 2022 O O . PRO A 1 252 ? -15.435 28.546 19.614 1.00 89.12 252 PRO A O 1
ATOM 2025 N N . LEU A 1 253 ? -13.558 29.566 18.896 1.00 90.38 253 LEU A N 1
ATOM 2026 C CA . LEU A 1 253 ? -13.488 28.842 17.623 1.00 90.38 253 LEU A CA 1
ATOM 2027 C C . LEU A 1 253 ? -13.133 27.374 17.858 1.00 90.38 253 LEU A C 1
ATOM 2029 O O . LEU A 1 253 ? -13.820 26.502 17.330 1.00 90.38 253 LEU A O 1
ATOM 2033 N N . ASP A 1 254 ? -12.132 27.098 18.701 1.00 87.44 254 ASP A N 1
ATOM 2034 C CA . ASP A 1 254 ? -11.773 25.723 19.069 1.00 87.44 254 ASP A CA 1
ATOM 2035 C C . ASP A 1 254 ? -12.969 24.974 19.662 1.00 87.44 254 ASP A C 1
ATOM 2037 O O . ASP A 1 254 ? -13.266 23.863 19.226 1.00 87.44 254 ASP A O 1
ATOM 2041 N N . ARG A 1 255 ? -13.713 25.596 20.589 1.00 87.19 255 ARG A N 1
ATOM 2042 C CA . ARG A 1 255 ? -14.930 24.995 21.163 1.00 87.19 255 ARG A CA 1
ATOM 2043 C C . ARG A 1 255 ? -15.970 24.691 20.090 1.00 87.19 255 ARG A C 1
ATOM 2045 O O . ARG A 1 255 ? -16.429 23.561 19.997 1.00 87.19 255 ARG A O 1
ATOM 2052 N N . PHE A 1 256 ? -16.285 25.659 19.226 1.00 92.12 256 PHE A N 1
ATOM 2053 C CA . PHE A 1 256 ? -17.280 25.473 18.169 1.00 92.12 256 PHE A CA 1
ATOM 2054 C C . PHE A 1 256 ? -16.939 24.307 17.226 1.00 92.12 256 PHE A C 1
ATOM 2056 O O . PHE A 1 256 ? -17.796 23.464 16.946 1.00 92.12 256 PHE A O 1
ATOM 2063 N N . PHE A 1 257 ? -15.698 24.246 16.733 1.00 91.00 257 PHE A N 1
ATOM 2064 C CA . PHE A 1 257 ? -15.282 23.189 15.810 1.00 91.00 257 PHE A CA 1
ATOM 2065 C C . PHE A 1 257 ? -15.142 21.831 16.505 1.00 91.00 257 PHE A C 1
ATOM 2067 O O . PHE A 1 257 ? -15.518 20.817 15.915 1.00 91.00 257 PHE A O 1
ATOM 2074 N N . THR A 1 258 ? -14.692 21.803 17.761 1.00 87.75 258 THR A N 1
ATOM 2075 C CA . THR A 1 258 ? -14.614 20.567 18.556 1.00 87.75 258 THR A CA 1
ATOM 2076 C C . THR A 1 258 ? -16.009 20.019 18.860 1.00 87.75 258 THR A C 1
ATOM 2078 O O . THR A 1 258 ? -16.246 18.830 18.670 1.00 87.75 258 THR A O 1
ATOM 2081 N N . ASP A 1 259 ? -16.972 20.875 19.210 1.00 89.19 259 ASP A N 1
ATOM 2082 C CA . ASP A 1 259 ? -18.366 20.476 19.449 1.00 89.19 259 ASP A CA 1
ATOM 2083 C C . ASP A 1 259 ? -19.057 19.995 18.164 1.00 89.19 259 ASP A C 1
ATOM 2085 O O . ASP A 1 259 ? -19.870 19.065 18.172 1.00 89.19 259 ASP A O 1
ATOM 2089 N N . LEU A 1 260 ? -18.753 20.620 17.020 1.00 93.00 260 LEU A N 1
ATOM 2090 C CA . LEU A 1 260 ? -19.201 20.128 15.718 1.00 93.00 260 LEU A CA 1
ATOM 2091 C C . LEU A 1 260 ? -18.612 18.740 15.426 1.00 93.00 260 LEU A C 1
ATOM 2093 O O . LEU A 1 260 ? -19.352 17.842 15.018 1.00 93.00 260 LEU A O 1
ATOM 2097 N N . GLY A 1 261 ? -17.313 18.563 15.676 1.00 90.62 261 GLY A N 1
ATOM 2098 C CA . GLY A 1 261 ? -16.613 17.288 15.562 1.00 90.62 261 GLY A CA 1
ATOM 2099 C C . GLY A 1 261 ? -17.217 16.204 16.456 1.00 90.62 261 GLY A C 1
ATOM 2100 O O . GLY A 1 261 ? -17.557 15.137 15.951 1.00 90.62 261 GLY A O 1
ATOM 2101 N N . ASP A 1 262 ? -17.450 16.487 17.742 1.00 89.88 262 ASP A N 1
ATOM 2102 C CA . ASP A 1 262 ? -18.041 15.549 18.709 1.00 89.88 262 ASP A CA 1
ATOM 2103 C C . ASP A 1 262 ? -19.442 15.096 18.275 1.00 89.88 262 ASP A C 1
ATOM 2105 O O . ASP A 1 262 ? -19.764 13.910 18.363 1.00 89.88 262 ASP A O 1
ATOM 2109 N N . ARG A 1 263 ? -20.263 16.002 17.721 1.00 92.56 263 ARG A N 1
ATOM 2110 C CA . ARG A 1 263 ? -21.587 15.651 17.173 1.00 92.56 263 ARG A CA 1
ATOM 2111 C C . ARG A 1 263 ? -21.498 14.730 15.958 1.00 92.56 263 ARG A C 1
ATOM 2113 O O . ARG A 1 263 ? -22.263 13.766 15.866 1.00 92.56 263 ARG A O 1
ATOM 2120 N N . ILE A 1 264 ? -20.592 15.018 15.023 1.00 93.19 264 ILE A N 1
ATOM 2121 C CA . ILE A 1 264 ? -20.364 14.167 13.845 1.00 93.19 264 ILE A CA 1
ATOM 2122 C C . ILE A 1 264 ? -19.857 12.795 14.293 1.00 93.19 264 ILE A C 1
ATOM 2124 O O . ILE A 1 264 ? -20.358 11.768 13.834 1.00 93.19 264 ILE A O 1
ATOM 2128 N N . GLU A 1 265 ? -18.912 12.775 15.225 1.00 91.94 265 GLU A N 1
ATOM 2129 C CA . GLU A 1 265 ? -18.295 11.559 15.733 1.00 91.94 265 GLU A CA 1
ATOM 2130 C C . GLU A 1 265 ? -19.286 10.690 16.513 1.00 91.94 265 GLU A C 1
ATOM 2132 O O . GLU A 1 265 ? -19.324 9.472 16.319 1.00 91.94 265 GLU A O 1
ATOM 2137 N N . LYS A 1 266 ? -20.173 11.304 17.310 1.00 93.38 266 LYS A N 1
ATOM 2138 C CA . LYS A 1 266 ? -21.304 10.612 17.938 1.00 93.38 266 LYS A CA 1
ATOM 2139 C C . LYS A 1 266 ? -22.124 9.882 16.888 1.00 93.38 266 LYS A C 1
ATOM 2141 O O . LYS A 1 266 ? -22.341 8.680 17.019 1.00 93.38 266 LYS A O 1
ATOM 2146 N N . ARG A 1 267 ? -22.536 10.572 15.818 1.00 93.19 267 ARG A N 1
ATOM 2147 C CA . ARG A 1 267 ? -23.315 9.957 14.733 1.00 93.19 267 ARG A CA 1
ATOM 2148 C C . ARG A 1 267 ? -22.551 8.812 14.069 1.00 93.19 267 ARG A C 1
ATOM 2150 O O . ARG A 1 267 ? -23.138 7.755 13.873 1.00 93.19 267 ARG A O 1
ATOM 2157 N N . ARG A 1 268 ? -21.264 8.994 13.755 1.00 92.00 268 ARG A N 1
ATOM 2158 C CA . ARG A 1 268 ? -20.443 7.954 13.114 1.00 92.00 268 ARG A CA 1
ATOM 2159 C C . ARG A 1 268 ? -20.319 6.706 13.983 1.00 92.00 268 ARG A C 1
ATOM 2161 O O . ARG A 1 268 ? -20.526 5.615 13.477 1.00 92.00 268 ARG A O 1
ATOM 2168 N N . ARG A 1 269 ? -20.077 6.833 15.289 1.00 92.44 269 ARG A N 1
ATOM 2169 C CA . ARG A 1 269 ? -19.926 5.675 16.196 1.00 92.44 269 ARG A CA 1
ATOM 2170 C C . ARG A 1 269 ? -21.233 4.969 16.544 1.00 92.44 269 ARG A C 1
ATOM 2172 O O . ARG A 1 269 ? -21.222 3.797 16.902 1.00 92.44 269 ARG A O 1
ATOM 2179 N N . THR A 1 270 ? -22.357 5.678 16.482 1.00 93.69 270 THR A N 1
ATOM 2180 C CA . THR A 1 270 ? -23.623 5.203 17.070 1.00 93.69 270 THR A CA 1
ATOM 2181 C C . THR A 1 270 ? -24.762 5.059 16.070 1.00 93.69 270 THR A C 1
ATOM 2183 O O . THR A 1 270 ? -25.884 4.805 16.493 1.00 93.69 270 THR A O 1
ATOM 2186 N N . PHE A 1 271 ? -24.491 5.205 14.769 1.00 90.44 271 PHE A N 1
ATOM 2187 C CA . PHE A 1 271 ? -25.493 5.398 13.717 1.00 90.44 271 PHE A CA 1
ATOM 2188 C C . PHE A 1 271 ? -26.750 4.524 13.865 1.00 90.44 271 PHE A C 1
ATOM 2190 O O . PHE A 1 271 ? -27.830 5.075 14.052 1.00 90.44 271 PHE A O 1
ATOM 2197 N N . THR A 1 272 ? -26.610 3.193 13.879 1.00 92.38 272 THR A N 1
ATOM 2198 C CA . THR A 1 272 ? -27.751 2.262 14.040 1.00 92.38 272 THR A CA 1
ATOM 2199 C C . THR A 1 272 ? -27.949 1.766 15.480 1.00 92.38 272 THR A C 1
ATOM 2201 O O . THR A 1 272 ? -28.806 0.930 15.753 1.00 92.38 272 THR A O 1
ATOM 2204 N N . SER A 1 273 ? -27.159 2.259 16.436 1.00 95.81 273 SER A N 1
ATOM 2205 C CA . SER A 1 273 ? -27.211 1.822 17.839 1.00 95.81 273 SER A CA 1
ATOM 2206 C C . SER A 1 273 ? -28.429 2.353 18.596 1.00 95.81 273 SER A C 1
ATOM 2208 O O . SER A 1 273 ? -28.807 1.780 19.617 1.00 95.81 273 SER A O 1
ATOM 2210 N N . TRP A 1 274 ? -29.032 3.443 18.124 1.00 97.00 274 TRP A N 1
ATOM 2211 C CA . TRP A 1 274 ? -30.202 4.046 18.753 1.00 97.00 274 TRP A CA 1
ATOM 2212 C C . TRP A 1 274 ? -31.461 3.211 18.492 1.00 97.00 274 TRP A C 1
ATOM 2214 O O . TRP A 1 274 ? -31.673 2.679 17.407 1.00 97.00 274 TRP A O 1
ATOM 2224 N N . PHE A 1 275 ? -32.310 3.073 19.505 1.00 97.75 275 PHE A N 1
ATOM 2225 C CA . PHE A 1 275 ? -33.608 2.428 19.384 1.00 97.75 275 PHE A CA 1
ATOM 2226 C C . PHE A 1 275 ? -34.550 3.240 18.496 1.00 97.75 275 PHE A C 1
ATOM 2228 O O . PHE A 1 275 ? -34.737 4.438 18.711 1.00 97.75 275 PHE A O 1
ATOM 2235 N N . GLU A 1 276 ? -35.205 2.533 17.581 1.00 96.44 276 GLU A N 1
ATOM 2236 C CA . GLU A 1 276 ? -36.368 2.971 16.820 1.00 96.44 276 GLU A CA 1
ATOM 2237 C C . GLU A 1 276 ? -37.560 2.059 17.140 1.00 96.44 276 GLU A C 1
ATOM 2239 O O . GLU A 1 276 ? -37.406 0.973 17.706 1.00 96.44 276 GLU A O 1
ATOM 2244 N N . GLY A 1 277 ? -38.777 2.484 16.795 1.00 93.62 277 GLY A N 1
ATOM 2245 C CA . GLY A 1 277 ? -39.988 1.746 17.164 1.00 93.62 277 GLY A CA 1
ATOM 2246 C C . GLY A 1 277 ? -40.073 0.334 16.568 1.00 93.62 277 GLY A C 1
ATOM 2247 O O . GLY A 1 277 ? -40.635 -0.563 17.195 1.00 93.62 277 GLY A O 1
ATOM 2248 N N . ASN A 1 278 ? -39.488 0.112 15.391 1.00 94.56 278 ASN A N 1
ATOM 2249 C CA . ASN A 1 278 ? -39.390 -1.192 14.722 1.00 94.56 278 ASN A CA 1
ATOM 2250 C C . ASN A 1 278 ? -38.316 -2.118 15.332 1.00 94.56 278 ASN A C 1
ATOM 2252 O O . ASN A 1 278 ? -38.313 -3.306 15.025 1.00 94.56 278 ASN A O 1
ATOM 2256 N N . HIS A 1 279 ? -37.443 -1.625 16.220 1.00 96.88 279 HIS A N 1
ATOM 2257 C CA . HIS A 1 279 ? -36.417 -2.451 16.871 1.00 96.88 279 HIS A CA 1
ATOM 2258 C C . HIS A 1 279 ? -36.983 -3.382 17.953 1.00 96.88 279 HIS A C 1
ATOM 2260 O O . HIS A 1 279 ? -36.270 -4.276 18.398 1.00 96.88 279 HIS A O 1
ATOM 2266 N N . PHE A 1 280 ? -38.235 -3.199 18.384 1.00 96.88 280 PHE A N 1
ATOM 2267 C CA . PHE A 1 280 ? -38.910 -4.107 19.319 1.00 96.88 280 PHE A CA 1
ATOM 2268 C C . PHE A 1 280 ? -39.622 -5.225 18.542 1.00 96.88 280 PHE A C 1
ATOM 2270 O O . PHE A 1 280 ? -40.781 -5.081 18.148 1.00 96.88 280 PHE A O 1
ATOM 2277 N N . THR A 1 281 ? -38.921 -6.320 18.264 1.00 96.31 281 THR A N 1
ATOM 2278 C CA . THR A 1 281 ? -39.407 -7.423 17.415 1.00 96.31 281 THR A CA 1
ATOM 2279 C C . THR A 1 281 ? -40.525 -8.230 18.070 1.00 96.31 281 THR A C 1
ATOM 2281 O O . THR A 1 281 ? -41.446 -8.658 17.383 1.00 96.31 281 THR A O 1
ATOM 2284 N N . ASP A 1 282 ? -40.487 -8.368 19.397 1.00 96.19 282 ASP A N 1
ATOM 2285 C CA . ASP A 1 282 ? -41.550 -8.967 20.212 1.00 96.19 282 ASP A CA 1
ATOM 2286 C C . ASP A 1 282 ? -41.870 -8.033 21.385 1.00 96.19 282 ASP A C 1
ATOM 2288 O O . ASP A 1 282 ? -41.374 -8.170 22.509 1.00 96.19 282 ASP A O 1
ATOM 2292 N N . LEU A 1 283 ? -42.664 -7.004 21.085 1.00 94.38 283 LEU A N 1
ATOM 2293 C CA . LEU A 1 283 ? -43.026 -5.984 22.060 1.00 94.38 283 LEU A CA 1
ATOM 2294 C C . LEU A 1 283 ? -43.836 -6.550 23.244 1.00 94.38 283 LEU A C 1
ATOM 2296 O O . LEU A 1 283 ? -43.507 -6.187 24.375 1.00 94.38 283 LEU A O 1
ATOM 2300 N N . PRO A 1 284 ? -44.851 -7.422 23.063 1.00 93.12 284 PRO A N 1
ATOM 2301 C CA . PRO A 1 284 ? -45.581 -7.996 24.194 1.00 93.12 284 PRO A CA 1
ATOM 2302 C C . PRO A 1 284 ? -44.676 -8.748 25.177 1.00 93.12 284 PRO A C 1
ATOM 2304 O O . PRO A 1 284 ? -44.792 -8.539 26.389 1.00 93.12 284 PRO A O 1
ATOM 2307 N N . ALA A 1 285 ? -43.742 -9.568 24.680 1.00 94.31 285 ALA A N 1
ATOM 2308 C CA . ALA A 1 285 ? -42.787 -10.265 25.537 1.00 94.31 285 ALA A CA 1
ATOM 2309 C C . ALA A 1 285 ? -41.854 -9.284 26.263 1.00 94.31 285 ALA A C 1
ATOM 2311 O O . ALA A 1 285 ? -41.624 -9.429 27.468 1.00 94.31 285 ALA A O 1
ATOM 2312 N N . PHE A 1 286 ? -41.376 -8.244 25.572 1.00 95.50 286 PHE A N 1
ATOM 2313 C CA . PHE A 1 286 ? -40.530 -7.216 26.181 1.00 95.50 286 PHE A CA 1
ATOM 2314 C C . PHE A 1 286 ? -41.242 -6.483 27.320 1.00 95.50 286 PHE A C 1
ATOM 2316 O O . PHE A 1 286 ? -40.721 -6.370 28.429 1.00 95.50 286 PHE A O 1
ATOM 2323 N N . VAL A 1 287 ? -42.474 -6.036 27.067 1.00 94.19 287 VAL A N 1
ATOM 2324 C CA . VAL A 1 287 ? -43.317 -5.342 28.048 1.00 94.19 287 VAL A CA 1
ATOM 2325 C C . VAL A 1 287 ? -43.582 -6.234 29.256 1.00 94.19 287 VAL A C 1
ATOM 2327 O O . VAL A 1 287 ? -43.511 -5.762 30.390 1.00 94.19 287 VAL A O 1
ATOM 2330 N N . SER A 1 288 ? -43.840 -7.527 29.039 1.00 92.69 288 SER A N 1
ATOM 2331 C CA . SER A 1 288 ? -44.049 -8.480 30.131 1.00 92.69 288 SER A CA 1
ATOM 2332 C C . SER A 1 288 ? -42.824 -8.618 31.036 1.00 92.69 288 SER A C 1
ATOM 2334 O O . SER A 1 288 ? -42.998 -8.786 32.240 1.00 92.69 288 SER A O 1
ATOM 2336 N N . LYS A 1 289 ? -41.606 -8.549 30.485 1.00 93.88 289 LYS A N 1
ATOM 2337 C CA . LYS A 1 289 ? -40.361 -8.583 31.269 1.00 93.88 289 LYS A CA 1
ATOM 2338 C C . LYS A 1 289 ? -40.144 -7.289 32.056 1.00 93.88 289 LYS A C 1
ATOM 2340 O O . LYS A 1 289 ? -39.741 -7.338 33.214 1.00 93.88 289 LYS A O 1
ATOM 2345 N N . LEU A 1 290 ? -40.457 -6.139 31.454 1.00 94.44 290 LEU A N 1
ATOM 2346 C CA . LEU A 1 290 ? -40.282 -4.824 32.080 1.00 94.44 290 LEU A CA 1
ATOM 2347 C C . LEU A 1 290 ? -41.275 -4.536 33.212 1.00 94.44 290 LEU A C 1
ATOM 2349 O O . LEU A 1 290 ? -40.961 -3.740 34.093 1.00 94.44 290 LEU A O 1
ATOM 2353 N N . ARG A 1 291 ? -42.470 -5.133 33.204 1.00 91.75 291 ARG A N 1
ATOM 2354 C CA . ARG A 1 291 ? -43.481 -4.885 34.242 1.00 91.75 291 ARG A CA 1
ATOM 2355 C C . ARG A 1 291 ? -42.995 -5.346 35.627 1.00 91.75 291 ARG A C 1
ATOM 2357 O O . ARG A 1 291 ? -42.474 -6.456 35.743 1.00 91.75 291 ARG A O 1
ATOM 2364 N N . PRO A 1 292 ? -43.224 -4.555 36.694 1.00 92.19 292 PRO A N 1
ATOM 2365 C CA . PRO A 1 292 ? -42.953 -4.990 38.058 1.00 92.19 292 PRO A CA 1
ATOM 2366 C C . PRO A 1 292 ? -43.734 -6.261 38.399 1.00 92.19 292 PRO A C 1
ATOM 2368 O O . PRO A 1 292 ? -44.951 -6.324 38.218 1.00 92.19 292 PRO A O 1
ATOM 2371 N N . GLY A 1 293 ? -43.037 -7.271 38.909 1.00 89.25 293 GLY A N 1
ATOM 2372 C CA . GLY A 1 293 ? -43.630 -8.557 39.256 1.00 89.25 293 GLY A CA 1
ATOM 2373 C C . GLY A 1 293 ? -42.632 -9.488 39.948 1.00 89.25 293 GLY A C 1
ATOM 2374 O O . GLY A 1 293 ? -41.434 -9.209 39.953 1.00 89.25 293 GLY A O 1
ATOM 2375 N N . PRO A 1 294 ? -43.096 -10.608 40.528 1.00 83.06 294 PRO A N 1
ATOM 2376 C CA . PRO A 1 294 ? -42.245 -11.528 41.289 1.00 83.06 294 PRO A CA 1
ATOM 2377 C C . PRO A 1 294 ? -41.169 -12.224 40.439 1.00 83.06 294 PRO A C 1
ATOM 2379 O O . PRO A 1 294 ? -40.157 -12.658 40.976 1.00 83.06 294 PRO A O 1
ATOM 2382 N N . SER A 1 295 ? -41.368 -12.312 39.122 1.00 82.31 295 SER A N 1
ATOM 2383 C CA . SER A 1 295 ? -40.407 -12.865 38.161 1.00 82.31 295 SER A CA 1
ATOM 2384 C C . SER A 1 295 ? -39.571 -11.795 37.449 1.00 82.31 295 SER A C 1
ATOM 2386 O O . SER A 1 295 ? -38.882 -12.121 36.484 1.00 82.31 295 SER A O 1
ATOM 2388 N N . GLN A 1 296 ? -39.666 -10.523 37.859 1.00 92.50 296 GLN A N 1
ATOM 2389 C CA . GLN A 1 296 ? -38.920 -9.439 37.227 1.00 92.50 296 GLN A CA 1
ATOM 2390 C C . GLN A 1 296 ? -37.442 -9.560 37.575 1.00 92.50 296 GLN A C 1
ATOM 2392 O O . GLN A 1 296 ? -37.042 -9.582 38.741 1.00 92.50 296 GLN A O 1
ATOM 2397 N N . ASP A 1 297 ? -36.626 -9.619 36.539 1.00 93.69 297 ASP A N 1
ATOM 2398 C CA . ASP A 1 297 ? -35.203 -9.789 36.698 1.00 93.69 297 ASP A CA 1
ATOM 2399 C C . ASP A 1 297 ? -34.490 -8.457 37.034 1.00 93.69 297 ASP A C 1
ATOM 2401 O O . ASP A 1 297 ? -35.036 -7.379 36.768 1.00 93.69 297 ASP A O 1
ATOM 2405 N N . PRO A 1 298 ? -33.273 -8.484 37.616 1.00 95.31 298 PRO A N 1
ATOM 2406 C CA . PRO A 1 298 ? -32.600 -7.264 38.065 1.00 95.31 298 PRO A CA 1
ATOM 2407 C C . PRO A 1 298 ? -32.343 -6.215 36.971 1.00 95.31 298 PRO A C 1
ATOM 2409 O O . PRO A 1 298 ? -32.362 -5.019 37.268 1.00 95.31 298 PRO A O 1
ATOM 2412 N N . LEU A 1 299 ? -32.105 -6.629 35.721 1.00 96.56 299 LEU A N 1
ATOM 2413 C CA . LEU A 1 299 ? -31.914 -5.703 34.605 1.00 96.56 299 LEU A CA 1
ATOM 2414 C C . LEU A 1 299 ? -33.251 -5.103 34.169 1.00 96.56 299 LEU A C 1
ATOM 2416 O O . LEU A 1 299 ? -33.333 -3.887 34.011 1.00 96.56 299 LEU A O 1
ATOM 2420 N N . SER A 1 300 ? -34.299 -5.916 34.018 1.00 96.12 300 SER A N 1
ATOM 2421 C CA . SER A 1 300 ? -35.644 -5.415 33.695 1.00 96.12 300 SER A CA 1
ATOM 2422 C C . SER A 1 300 ? -36.148 -4.423 34.743 1.00 96.12 300 SER A C 1
ATOM 2424 O O . SER A 1 300 ? -36.704 -3.380 34.393 1.00 96.12 300 SER A O 1
ATOM 2426 N N . LYS A 1 301 ? -35.891 -4.706 36.026 1.00 95.69 301 LYS A N 1
ATOM 2427 C CA . LYS A 1 301 ? -36.193 -3.799 37.138 1.00 95.69 301 LYS A CA 1
ATOM 2428 C C . LYS A 1 301 ? -35.455 -2.470 36.999 1.00 95.69 301 LYS A C 1
ATOM 2430 O O . LYS A 1 301 ? -36.084 -1.417 37.052 1.00 95.69 301 LYS A O 1
ATOM 2435 N N . PHE A 1 302 ? -34.144 -2.520 36.759 1.00 95.94 302 PHE A N 1
ATOM 2436 C CA . PHE A 1 302 ? -33.339 -1.323 36.533 1.00 95.94 302 PHE A CA 1
ATOM 2437 C C . PHE A 1 302 ? -33.859 -0.499 35.354 1.00 95.94 302 PHE A C 1
ATOM 2439 O O . PHE A 1 302 ? -33.987 0.716 35.473 1.00 95.94 302 PHE A O 1
ATOM 2446 N N . LEU A 1 303 ? -34.175 -1.137 34.223 1.00 96.62 303 LEU A N 1
ATOM 2447 C CA . LEU A 1 303 ? -34.717 -0.426 33.069 1.00 96.62 303 LEU A CA 1
ATOM 2448 C C . LEU A 1 303 ? -36.020 0.275 33.449 1.00 96.62 303 LEU A C 1
ATOM 2450 O O . LEU A 1 303 ? -36.091 1.486 33.287 1.00 96.62 303 LEU A O 1
ATOM 2454 N N . TYR A 1 304 ? -36.985 -0.445 34.034 1.00 96.31 304 TYR A N 1
ATOM 2455 C CA . TYR A 1 304 ? -38.278 0.106 34.449 1.00 96.31 304 TYR A CA 1
ATOM 2456 C C . TYR A 1 304 ? -38.146 1.318 35.382 1.00 96.31 304 TYR A C 1
ATOM 2458 O O . TYR A 1 304 ? -38.762 2.354 35.130 1.00 96.31 304 TYR A O 1
ATOM 2466 N N . GLU A 1 305 ? -37.311 1.222 36.422 1.00 95.00 305 GLU A N 1
ATOM 2467 C CA . GLU A 1 305 ? -37.067 2.305 37.392 1.00 95.00 305 GLU A CA 1
ATOM 2468 C C . GLU A 1 305 ? -36.449 3.558 36.755 1.00 95.00 305 GLU A C 1
ATOM 2470 O O . GLU A 1 305 ? -36.563 4.651 37.305 1.00 95.00 305 GLU A O 1
ATOM 2475 N N . ASN A 1 306 ? -35.822 3.411 35.586 1.00 94.81 306 ASN A N 1
ATOM 2476 C CA . ASN A 1 306 ? -35.190 4.494 34.840 1.00 94.81 306 ASN A CA 1
ATOM 2477 C C . ASN A 1 306 ? -35.990 4.932 33.598 1.00 94.81 306 ASN A C 1
ATOM 2479 O O . ASN A 1 306 ? -35.523 5.800 32.859 1.00 94.81 306 ASN A O 1
ATOM 2483 N N . LEU A 1 307 ? -37.184 4.371 33.374 1.00 96.19 307 LEU A N 1
ATOM 2484 C CA . LEU A 1 307 ? -38.140 4.879 32.388 1.00 96.19 307 LEU A CA 1
ATOM 2485 C C . LEU A 1 307 ? -38.871 6.111 32.928 1.00 96.19 307 LEU A C 1
ATOM 2487 O O . LEU A 1 307 ? -39.050 6.278 34.136 1.00 96.19 307 LEU A O 1
ATOM 2491 N N . SER A 1 308 ? -39.351 6.960 32.021 1.00 96.19 308 SER A N 1
ATOM 2492 C CA . SER A 1 308 ? -40.176 8.101 32.400 1.00 96.19 308 SER A CA 1
ATOM 2493 C C . SER A 1 308 ? -41.511 7.643 33.016 1.00 96.19 308 SER A C 1
ATOM 2495 O O . SER A 1 308 ? -42.035 6.581 32.654 1.00 96.19 308 SER A O 1
ATOM 2497 N N . PRO A 1 309 ? -42.127 8.450 33.902 1.00 95.50 309 PRO A N 1
ATOM 2498 C CA . PRO A 1 309 ? -43.438 8.128 34.471 1.00 95.50 309 PRO A CA 1
ATOM 2499 C C . PRO A 1 309 ? -44.526 7.905 33.408 1.00 95.50 309 PRO A C 1
ATOM 2501 O O . PRO A 1 309 ? -45.437 7.100 33.606 1.00 95.50 309 PRO A O 1
ATOM 2504 N N . GLU A 1 310 ? -44.426 8.593 32.263 1.00 93.38 310 GLU A N 1
ATOM 2505 C CA . GLU A 1 310 ? -45.324 8.400 31.120 1.00 93.38 310 GLU A CA 1
ATOM 2506 C C . GLU A 1 310 ? -45.198 6.977 30.558 1.00 93.38 310 GLU A C 1
ATOM 2508 O O . GLU A 1 310 ? -46.202 6.268 30.452 1.00 93.38 310 GLU A O 1
ATOM 2513 N N . THR A 1 311 ? -43.975 6.521 30.274 1.00 95.19 311 THR A N 1
ATOM 2514 C CA . THR A 1 311 ? -43.723 5.168 29.760 1.00 95.19 311 THR A CA 1
ATOM 2515 C C . THR A 1 311 ? -44.118 4.095 30.774 1.00 95.19 311 THR A C 1
ATOM 2517 O O . THR A 1 311 ? -44.763 3.118 30.401 1.00 95.19 311 THR A O 1
ATOM 2520 N N . GLN A 1 312 ? -43.827 4.284 32.067 1.00 94.94 312 GLN A N 1
ATOM 2521 C CA . GLN A 1 312 ? -44.241 3.351 33.127 1.00 94.94 312 GLN A CA 1
ATOM 2522 C C . GLN A 1 312 ? -45.768 3.164 33.177 1.00 94.94 312 GLN A C 1
ATOM 2524 O O . GLN A 1 312 ? -46.260 2.041 33.307 1.00 94.94 312 GLN A O 1
ATOM 2529 N N . LYS A 1 313 ? -46.537 4.249 33.012 1.00 92.00 313 LYS A N 1
ATOM 2530 C CA . LYS A 1 313 ? -48.006 4.193 32.944 1.00 92.00 313 LYS A CA 1
ATOM 2531 C C . LYS A 1 313 ? -48.505 3.499 31.671 1.00 92.00 313 LYS A C 1
ATOM 2533 O O . LYS A 1 313 ? -49.493 2.768 31.712 1.00 92.00 313 LYS A O 1
ATOM 2538 N N . MET A 1 314 ? -47.833 3.703 30.539 1.00 91.06 314 MET A N 1
ATOM 2539 C CA . MET A 1 314 ? -48.172 3.012 29.288 1.00 91.06 314 MET A CA 1
ATOM 2540 C C . MET A 1 314 ? -47.880 1.513 29.364 1.00 91.06 314 MET A C 1
ATOM 2542 O O . MET A 1 314 ? -48.634 0.719 28.816 1.00 91.06 314 MET A O 1
ATOM 2546 N N . LEU A 1 315 ? -46.843 1.103 30.100 1.00 90.19 315 LEU A N 1
ATOM 2547 C CA . LEU A 1 315 ? -46.564 -0.314 30.323 1.00 90.19 315 LEU A CA 1
ATOM 2548 C C . LEU A 1 315 ? -47.688 -1.009 31.097 1.00 90.19 315 LEU A C 1
ATOM 2550 O O . LEU A 1 315 ? -47.901 -2.196 30.872 1.00 90.19 315 LEU A O 1
ATOM 2554 N N . SER A 1 316 ? -48.415 -0.318 31.980 1.00 82.44 316 SER A N 1
ATOM 2555 C CA . SER A 1 316 ? -49.493 -0.898 32.799 1.00 82.44 316 SER A CA 1
ATOM 2556 C C . SER A 1 316 ? -50.897 -0.782 32.192 1.00 82.44 316 SER A C 1
ATOM 2558 O O . SER A 1 316 ? -51.827 -1.409 32.696 1.00 82.44 316 SER A O 1
ATOM 2560 N N . THR A 1 317 ? -51.063 -0.036 31.098 1.00 79.88 317 THR A N 1
ATOM 2561 C CA . THR A 1 317 ? -52.357 0.186 30.433 1.00 79.88 317 THR A CA 1
ATOM 2562 C C . THR A 1 317 ? -52.423 -0.539 29.083 1.00 79.88 317 THR A C 1
ATOM 2564 O O . THR A 1 317 ? -51.418 -0.687 28.395 1.00 79.88 317 THR A O 1
ATOM 2567 N N . GLN A 1 318 ? -53.601 -1.041 28.693 1.00 65.94 318 GLN A N 1
ATOM 2568 C CA . GLN A 1 318 ? -53.832 -1.508 27.319 1.00 65.94 318 GLN A CA 1
ATOM 2569 C C . GLN A 1 318 ? -54.043 -0.274 26.429 1.00 65.94 318 GLN A C 1
ATOM 2571 O O . GLN A 1 318 ? -55.030 0.437 26.599 1.00 65.94 318 GLN A O 1
ATOM 2576 N N . GLY A 1 319 ? -53.110 0.012 25.518 1.00 70.38 319 GLY A N 1
ATOM 2577 C CA . GLY A 1 319 ? -53.160 1.199 24.660 1.00 70.38 319 GLY A CA 1
ATOM 2578 C C . GLY A 1 319 ? -52.179 1.157 23.483 1.00 70.38 319 GLY A C 1
ATOM 2579 O O . GLY A 1 319 ? -51.345 0.259 23.402 1.00 70.38 319 GLY A O 1
ATOM 2580 N N . GLU A 1 320 ? -52.326 2.126 22.569 1.00 82.81 320 GLU A N 1
ATOM 2581 C CA . GLU A 1 320 ? -51.705 2.221 21.233 1.00 82.81 320 GLU A CA 1
ATOM 2582 C C . GLU A 1 320 ? -50.222 1.813 21.166 1.00 82.81 320 GLU A C 1
ATOM 2584 O O . GLU A 1 320 ? -49.318 2.542 21.587 1.00 82.81 320 GLU A O 1
ATOM 2589 N N . GLU A 1 321 ? -49.973 0.664 20.536 1.00 89.56 321 GLU A N 1
ATOM 2590 C CA . GLU A 1 321 ? -48.657 0.033 20.404 1.00 89.56 321 GLU A CA 1
ATOM 2591 C C . GLU A 1 321 ? -47.583 0.969 19.827 1.00 89.56 321 GLU A C 1
ATOM 2593 O O . GLU A 1 321 ? -46.452 1.014 20.314 1.00 89.56 321 GLU A O 1
ATOM 2598 N N . ALA A 1 322 ? -47.945 1.762 18.815 1.00 91.56 322 ALA A N 1
ATOM 2599 C CA . ALA A 1 322 ? -47.039 2.701 18.157 1.00 91.56 322 ALA A CA 1
ATOM 2600 C C . ALA A 1 322 ? -46.504 3.768 19.125 1.00 91.56 322 ALA A C 1
ATOM 2602 O O . ALA A 1 322 ? -45.312 4.085 19.110 1.00 91.56 322 ALA A O 1
ATOM 2603 N N . ARG A 1 323 ? -47.366 4.285 20.010 1.00 92.94 323 ARG A N 1
ATOM 2604 C CA . ARG A 1 323 ? -46.977 5.282 21.011 1.00 92.94 323 ARG A CA 1
ATOM 2605 C C . ARG A 1 323 ? -46.075 4.667 22.077 1.00 92.94 323 ARG A C 1
ATOM 2607 O O . ARG A 1 323 ? -45.075 5.280 22.441 1.00 92.94 323 ARG A O 1
ATOM 2614 N N . LEU A 1 324 ? -46.370 3.442 22.518 1.00 94.62 324 LEU A N 1
ATOM 2615 C CA . LEU A 1 324 ? -45.517 2.719 23.464 1.00 94.62 324 LEU A CA 1
ATOM 2616 C C . LEU A 1 324 ? -44.120 2.451 22.885 1.00 94.62 324 LEU A C 1
ATOM 2618 O O . LEU A 1 324 ? -43.125 2.697 23.563 1.00 94.62 324 LEU A O 1
ATOM 2622 N N . ARG A 1 325 ? -44.031 2.009 21.623 1.00 96.06 325 ARG A N 1
ATOM 2623 C CA . ARG A 1 325 ? -42.754 1.815 20.913 1.00 96.06 325 ARG A CA 1
ATOM 2624 C C . ARG A 1 325 ? -41.932 3.104 20.863 1.00 96.06 325 ARG A C 1
ATOM 2626 O O . ARG A 1 325 ? -40.742 3.075 21.164 1.00 96.06 325 ARG A O 1
ATOM 2633 N N . ALA A 1 326 ? -42.558 4.233 20.524 1.00 96.12 326 ALA A N 1
ATOM 2634 C CA . ALA A 1 326 ? -41.884 5.530 20.472 1.00 96.12 326 ALA A CA 1
ATOM 2635 C C . ALA A 1 326 ? -41.380 5.986 21.855 1.00 96.12 326 ALA A C 1
ATOM 2637 O O . ALA A 1 326 ? -40.232 6.418 21.979 1.00 96.12 326 ALA A O 1
ATOM 2638 N N . SER A 1 327 ? -42.202 5.846 22.901 1.00 96.06 327 SER A N 1
ATOM 2639 C CA . SER A 1 327 ? -41.821 6.203 24.274 1.00 96.06 327 SER A CA 1
ATOM 2640 C C . SER A 1 327 ? -40.703 5.308 24.824 1.00 96.06 327 SER A C 1
ATOM 2642 O O . SER A 1 327 ? -39.739 5.818 25.393 1.00 96.06 327 SER A O 1
ATOM 2644 N N . LEU A 1 328 ? -40.765 3.991 24.588 1.00 97.38 328 LEU A N 1
ATOM 2645 C CA . LEU A 1 328 ? -39.691 3.060 24.955 1.00 97.38 328 LEU A CA 1
ATOM 2646 C C . LEU A 1 328 ? -38.385 3.384 24.228 1.00 97.38 328 LEU A C 1
ATOM 2648 O O . LEU A 1 328 ? -37.334 3.420 24.861 1.00 97.38 328 LEU A O 1
ATOM 2652 N N . ALA A 1 329 ? -38.438 3.649 22.920 1.00 97.81 329 ALA A N 1
ATOM 2653 C CA . ALA A 1 329 ? -37.258 4.030 22.151 1.00 97.81 329 ALA A CA 1
ATOM 2654 C C . ALA A 1 329 ? -36.600 5.295 22.723 1.00 97.81 329 ALA A C 1
ATOM 2656 O O . ALA A 1 329 ? -35.392 5.312 22.959 1.00 97.81 329 ALA A O 1
ATOM 2657 N N . LYS A 1 330 ? -37.399 6.330 23.012 1.00 97.81 330 LYS A N 1
ATOM 2658 C CA . LYS A 1 330 ? -36.927 7.580 23.620 1.00 97.81 330 LYS A CA 1
ATOM 2659 C C . LYS A 1 330 ? -36.223 7.336 24.959 1.00 97.81 330 LYS A C 1
ATOM 2661 O O . LYS A 1 330 ? -35.088 7.777 25.127 1.00 97.81 330 LYS A O 1
ATOM 2666 N N . ASP A 1 331 ? -36.866 6.629 25.885 1.00 97.75 331 ASP A N 1
ATOM 2667 C CA . ASP A 1 331 ? -36.331 6.433 27.237 1.00 97.75 331 ASP A CA 1
ATOM 2668 C C . ASP A 1 331 ? -35.109 5.498 27.248 1.00 97.75 331 ASP A C 1
ATOM 2670 O O . ASP A 1 331 ? -34.115 5.783 27.917 1.00 97.75 331 ASP A O 1
ATOM 2674 N N . LEU A 1 332 ? -35.119 4.422 26.453 1.00 98.06 332 LEU A N 1
ATOM 2675 C CA . LEU A 1 332 ? -33.957 3.537 26.329 1.00 98.06 332 LEU A CA 1
ATOM 2676 C C . LEU A 1 332 ? -32.760 4.258 25.700 1.00 98.06 332 LEU A C 1
ATOM 2678 O O . LEU A 1 332 ? -31.636 4.058 26.154 1.00 98.06 332 LEU A O 1
ATOM 2682 N N . ASN A 1 333 ? -32.974 5.140 24.718 1.00 97.81 333 ASN A N 1
ATOM 2683 C CA . ASN A 1 333 ? -31.899 5.954 24.142 1.00 97.81 333 ASN A CA 1
ATOM 2684 C C . ASN A 1 333 ? -31.268 6.901 25.170 1.00 97.81 333 ASN A C 1
ATOM 2686 O O . ASN A 1 333 ? -30.048 7.073 25.165 1.00 97.81 333 ASN A O 1
ATOM 2690 N N . VAL A 1 334 ? -32.058 7.457 26.097 1.00 96.12 334 VAL A N 1
ATOM 2691 C CA . VAL A 1 334 ? -31.512 8.211 27.237 1.00 96.12 334 VAL A CA 1
ATOM 2692 C C . VAL A 1 334 ? -30.622 7.305 28.087 1.00 96.12 334 VAL A C 1
ATOM 2694 O O . VAL A 1 334 ? -29.500 7.690 28.400 1.00 96.12 334 VAL A O 1
ATOM 2697 N N . ILE A 1 335 ? -31.069 6.087 28.409 1.00 96.44 335 ILE A N 1
ATOM 2698 C CA . ILE A 1 335 ? -30.285 5.125 29.203 1.00 96.44 335 ILE A CA 1
ATOM 2699 C C . ILE A 1 335 ? -28.972 4.737 28.500 1.00 96.44 335 ILE A C 1
ATOM 2701 O O . ILE A 1 335 ? -27.944 4.636 29.173 1.00 96.44 335 ILE A O 1
ATOM 2705 N N . LEU A 1 336 ? -28.973 4.565 27.171 1.00 96.50 336 LEU A N 1
ATOM 2706 C CA . LEU A 1 336 ? -27.770 4.213 26.404 1.00 96.50 336 LEU A CA 1
ATOM 2707 C C . LEU A 1 336 ? -26.650 5.263 26.521 1.00 96.50 336 LEU A C 1
ATOM 2709 O O . LEU A 1 336 ? -25.479 4.889 26.585 1.00 96.50 336 LEU A O 1
ATOM 2713 N N . ASP A 1 337 ? -26.994 6.553 26.543 1.00 94.88 337 ASP A N 1
ATOM 2714 C CA . ASP A 1 337 ? -26.037 7.675 26.538 1.00 94.88 337 ASP A CA 1
ATOM 2715 C C . ASP A 1 337 ? -25.759 8.245 27.936 1.00 94.88 337 ASP A C 1
ATOM 2717 O O . ASP A 1 337 ? -24.720 8.865 28.168 1.00 94.88 337 ASP A O 1
ATOM 2721 N N . ARG A 1 338 ? -26.675 8.022 28.888 1.00 94.12 338 ARG A N 1
ATOM 2722 C CA . ARG A 1 338 ? -26.675 8.664 30.210 1.00 94.12 338 ARG A CA 1
ATOM 2723 C C . ARG A 1 338 ? -25.317 8.629 30.893 1.00 94.12 338 ARG A C 1
ATOM 2725 O O . ARG A 1 338 ? -24.841 9.659 31.347 1.00 94.12 338 ARG A O 1
ATOM 2732 N N . GLU A 1 339 ? -24.692 7.457 30.957 1.00 91.06 339 GLU A N 1
ATOM 2733 C CA . GLU A 1 339 ? -23.420 7.294 31.664 1.00 91.06 339 GLU A CA 1
ATOM 2734 C C . GLU A 1 339 ? -22.301 8.147 31.050 1.00 91.06 339 GLU A C 1
ATOM 2736 O O . GLU A 1 339 ? -21.502 8.737 31.777 1.00 91.06 339 GLU A O 1
ATOM 2741 N N . LEU A 1 340 ? -22.246 8.239 29.718 1.00 91.44 340 LEU A N 1
ATOM 2742 C CA . LEU A 1 340 ? -21.243 9.047 29.033 1.00 91.44 340 LEU A CA 1
ATOM 2743 C C . LEU A 1 340 ? -21.461 10.538 29.314 1.00 91.44 340 LEU A C 1
ATOM 2745 O O . LEU A 1 340 ? -20.506 11.235 29.650 1.00 91.44 340 LEU A O 1
ATOM 2749 N N . GLN A 1 341 ? -22.710 11.006 29.248 1.00 92.38 341 GLN A N 1
ATOM 2750 C CA . GLN A 1 341 ? -23.055 12.398 29.556 1.00 92.38 341 GLN A CA 1
ATOM 2751 C C . GLN A 1 341 ? -22.751 12.749 31.015 1.00 92.38 341 GLN A C 1
ATOM 2753 O O . GLN A 1 341 ? -22.150 13.784 31.291 1.00 92.38 341 GLN A O 1
ATOM 2758 N N . THR A 1 342 ? -23.088 11.862 31.955 1.00 92.62 342 THR A N 1
ATOM 2759 C CA . THR A 1 342 ? -22.756 12.047 33.371 1.00 92.62 342 THR A CA 1
ATOM 2760 C C . THR A 1 342 ? -21.245 12.141 33.578 1.00 92.62 342 THR A C 1
ATOM 2762 O O . THR A 1 342 ? -20.790 13.025 34.297 1.00 92.62 342 THR A O 1
ATOM 2765 N N . ARG A 1 343 ? -20.450 11.287 32.921 1.00 90.19 343 ARG A N 1
ATOM 2766 C CA . ARG A 1 343 ? -18.982 11.343 33.009 1.00 90.19 343 ARG A CA 1
ATOM 2767 C C . ARG A 1 343 ? -18.405 12.632 32.424 1.00 90.19 343 ARG A C 1
ATOM 2769 O O . ARG A 1 343 ? -17.513 13.197 33.047 1.00 90.19 343 ARG A O 1
ATOM 2776 N N . LYS A 1 344 ? -18.918 13.106 31.280 1.00 88.88 344 LYS A N 1
ATOM 2777 C CA . LYS A 1 344 ? -18.520 14.398 30.691 1.00 88.88 344 LYS A CA 1
ATOM 2778 C C . LYS A 1 344 ? -18.794 15.549 31.666 1.00 88.88 344 LYS A C 1
ATOM 2780 O O . LYS A 1 344 ? -17.879 16.293 31.995 1.00 88.88 344 LYS A O 1
ATOM 2785 N N . LEU A 1 345 ? -20.002 15.609 32.230 1.00 91.88 345 LEU A N 1
ATOM 2786 C CA . LEU A 1 345 ? -20.378 16.627 33.219 1.00 91.88 345 LEU A CA 1
ATOM 2787 C C . LEU A 1 345 ? -19.533 16.564 34.497 1.00 91.88 345 LEU A C 1
ATOM 2789 O O . LEU A 1 345 ? -19.209 17.604 35.063 1.00 91.88 345 LEU A O 1
ATOM 2793 N N . ILE A 1 346 ? -19.192 15.362 34.975 1.00 92.56 346 ILE A N 1
ATOM 2794 C CA . ILE A 1 346 ? -18.281 15.204 36.115 1.00 92.56 346 ILE A CA 1
ATOM 2795 C C . ILE A 1 346 ? -16.904 15.763 35.755 1.00 92.56 346 ILE A C 1
ATOM 2797 O O . ILE A 1 346 ? -16.383 16.560 36.523 1.00 92.56 346 ILE A O 1
ATOM 2801 N N . ALA A 1 347 ? -16.344 15.400 34.597 1.00 89.06 347 ALA A N 1
ATOM 2802 C CA . ALA A 1 347 ? -15.030 15.872 34.165 1.00 89.06 347 ALA A CA 1
ATOM 2803 C C . ALA A 1 347 ? -14.975 17.405 34.052 1.00 89.06 347 ALA A C 1
ATOM 2805 O O . ALA A 1 347 ? -14.092 18.014 34.646 1.00 89.06 347 ALA A O 1
ATOM 2806 N N . GLU A 1 348 ? -15.962 18.024 33.397 1.00 88.25 348 GLU A N 1
ATOM 2807 C CA . GLU A 1 348 ? -16.076 19.486 33.272 1.00 88.25 348 GLU A CA 1
ATOM 2808 C C . GLU A 1 348 ? -16.150 20.178 34.642 1.00 88.25 348 GLU A C 1
ATOM 2810 O O . GLU A 1 348 ? -15.467 21.168 34.897 1.00 88.25 348 GLU A O 1
ATOM 2815 N N . LYS A 1 349 ? -16.960 19.641 35.564 1.00 93.56 349 LYS A N 1
ATOM 2816 C CA . LYS A 1 349 ? -17.094 20.192 36.922 1.00 93.56 349 LYS A CA 1
ATOM 2817 C C . LYS A 1 349 ? -15.848 19.973 37.769 1.00 93.56 349 LYS A C 1
ATOM 2819 O O . LYS A 1 349 ? -15.542 20.807 38.616 1.00 93.56 349 LYS A O 1
ATOM 2824 N N . THR A 1 350 ? -15.156 18.851 37.584 1.00 91.69 350 THR A N 1
ATOM 2825 C CA . THR A 1 350 ? -13.888 18.560 38.255 1.00 91.69 350 THR A CA 1
ATOM 2826 C C . THR A 1 350 ? -12.790 19.494 37.764 1.00 91.69 350 THR A C 1
ATOM 2828 O O . THR A 1 350 ? -12.042 19.998 38.592 1.00 91.69 350 THR A O 1
ATOM 2831 N N . GLU A 1 351 ? -12.725 19.782 36.464 1.00 87.44 351 GLU A N 1
ATOM 2832 C CA . GLU A 1 351 ? -11.800 20.771 35.903 1.00 87.44 351 GLU A CA 1
ATOM 2833 C C . GLU A 1 351 ? -12.081 22.174 36.466 1.00 87.44 351 GLU A C 1
ATOM 2835 O O . GLU A 1 351 ? -11.187 22.771 37.059 1.00 87.44 351 GLU A O 1
ATOM 2840 N N . GLU A 1 352 ? -13.341 22.637 36.441 1.00 88.62 352 GLU A N 1
ATOM 2841 C CA . GLU A 1 352 ? -13.732 23.923 37.054 1.00 88.62 352 GLU A CA 1
ATOM 2842 C C . GLU A 1 352 ? -13.372 23.975 38.552 1.00 88.62 352 GLU A C 1
ATOM 2844 O O . GLU A 1 352 ? -12.963 25.015 39.072 1.00 88.62 352 GLU A O 1
ATOM 2849 N N . LYS A 1 353 ? -13.513 22.852 39.268 1.00 91.50 353 LYS A N 1
ATOM 2850 C CA . LYS A 1 353 ? -13.139 22.759 40.683 1.00 91.50 353 LYS A CA 1
ATOM 2851 C C . LYS A 1 353 ? -11.623 22.877 40.869 1.00 91.50 353 LYS A C 1
ATOM 2853 O O . LYS A 1 353 ? -11.202 23.632 41.738 1.00 91.50 353 LYS A O 1
ATOM 2858 N N . ASN A 1 354 ? -10.831 22.158 40.075 1.00 88.06 354 ASN A N 1
ATOM 2859 C CA . ASN A 1 354 ? -9.372 22.168 40.170 1.00 88.06 354 ASN A CA 1
ATOM 2860 C C . ASN A 1 354 ? -8.799 23.563 39.878 1.00 88.06 354 ASN A C 1
ATOM 2862 O O . ASN A 1 354 ? -7.916 24.015 40.603 1.00 88.06 354 ASN A O 1
ATOM 2866 N N . ASP A 1 355 ? -9.351 24.271 38.888 1.00 83.50 355 ASP A N 1
ATOM 2867 C CA . ASP A 1 355 ? -8.981 25.661 38.592 1.00 83.50 355 ASP A CA 1
ATOM 2868 C C . ASP A 1 355 ? -9.259 26.580 39.793 1.00 83.50 355 ASP A C 1
ATOM 2870 O O . ASP A 1 355 ? -8.435 27.416 40.168 1.00 83.50 355 ASP A O 1
ATOM 2874 N N . LEU A 1 356 ? -10.419 26.410 40.442 1.00 86.31 356 LEU A N 1
ATOM 2875 C CA . LEU A 1 356 ? -10.760 27.159 41.653 1.00 86.31 356 LEU A CA 1
ATOM 2876 C C . LEU A 1 356 ? -9.858 26.798 42.837 1.00 86.31 356 LEU A C 1
ATOM 2878 O O . LEU A 1 356 ? -9.531 27.689 43.619 1.00 86.31 356 LEU A O 1
ATOM 2882 N N . ASP A 1 357 ? -9.470 25.533 42.987 1.00 86.19 357 ASP A N 1
ATOM 2883 C CA . ASP A 1 357 ? -8.553 25.089 44.040 1.00 86.19 357 ASP A CA 1
ATOM 2884 C C . ASP A 1 357 ? -7.169 25.723 43.847 1.00 86.19 357 ASP A C 1
ATOM 2886 O O . ASP A 1 357 ? -6.647 26.327 44.784 1.00 86.19 357 ASP A O 1
ATOM 2890 N N . GLN A 1 358 ? -6.637 25.724 42.622 1.00 82.56 358 GLN A N 1
ATOM 2891 C CA . GLN A 1 358 ? -5.371 26.387 42.299 1.00 82.56 358 GLN A CA 1
ATOM 2892 C C . GLN A 1 358 ? -5.431 27.906 42.557 1.00 82.56 358 GLN A C 1
ATOM 2894 O O . GLN A 1 358 ? -4.518 28.488 43.150 1.00 82.56 358 GLN A O 1
ATOM 2899 N N . ASP A 1 359 ? -6.536 28.558 42.182 1.00 79.06 359 ASP A N 1
ATOM 2900 C CA . ASP A 1 359 ? -6.768 29.979 42.457 1.00 79.06 359 ASP A CA 1
ATOM 2901 C C . ASP A 1 359 ? -6.802 30.280 43.968 1.00 79.06 359 ASP A C 1
ATOM 2903 O O . ASP A 1 359 ? -6.293 31.314 44.413 1.00 79.06 359 ASP A O 1
ATOM 2907 N N . LEU A 1 360 ? -7.406 29.402 44.773 1.00 81.75 360 LEU A N 1
ATOM 2908 C CA . LEU A 1 360 ? -7.506 29.562 46.227 1.00 81.75 360 LEU A CA 1
ATOM 2909 C C . LEU A 1 360 ? -6.156 29.301 46.909 1.00 81.75 360 LEU A C 1
ATOM 2911 O O . LEU A 1 360 ? -5.773 30.061 47.799 1.00 81.75 360 LEU A O 1
ATOM 2915 N N . GLU A 1 361 ? -5.404 28.299 46.450 1.00 81.38 361 GLU A N 1
ATOM 2916 C CA . GLU A 1 361 ? -4.042 27.999 46.913 1.00 81.38 361 GLU A CA 1
ATOM 2917 C C . GLU A 1 361 ? -3.056 29.133 46.610 1.00 81.38 361 GLU A C 1
ATOM 2919 O O . GLU A 1 361 ? -2.145 29.381 47.398 1.00 81.38 361 GLU A O 1
ATOM 2924 N N . SER A 1 362 ? -3.274 29.900 45.535 1.00 75.88 362 SER A N 1
ATOM 2925 C CA . SER A 1 362 ? -2.447 31.074 45.215 1.00 75.88 362 SER A CA 1
ATOM 2926 C C . SER A 1 362 ? -2.699 32.306 46.109 1.00 75.88 362 SER A C 1
ATOM 2928 O O . SER A 1 362 ? -2.098 33.360 45.896 1.00 75.88 362 SER A O 1
ATOM 2930 N N . GLY A 1 363 ? -3.564 32.189 47.127 1.00 71.12 363 GLY A N 1
ATOM 2931 C CA . GLY A 1 363 ? -3.797 33.218 48.148 1.00 71.12 363 GLY A CA 1
ATOM 2932 C C . GLY A 1 363 ? -5.072 34.049 47.959 1.00 71.12 363 GLY A C 1
ATOM 2933 O O . GLY A 1 363 ? -5.233 35.091 48.598 1.00 71.12 363 GLY A O 1
ATOM 2934 N N . SER A 1 364 ? -5.997 33.620 47.092 1.00 66.88 364 SER A N 1
ATOM 2935 C CA . SER A 1 364 ? -7.277 34.306 46.868 1.00 66.88 364 SER A CA 1
ATOM 2936 C C . SER A 1 364 ? -8.257 34.120 48.040 1.00 66.88 364 SER A C 1
ATOM 2938 O O . SER A 1 364 ? -8.584 32.999 48.415 1.00 66.88 364 SER A O 1
ATOM 2940 N N . THR A 1 365 ? -8.813 35.212 48.583 1.00 69.88 365 THR A N 1
ATOM 2941 C CA . THR A 1 365 ? -9.769 35.206 49.718 1.00 69.88 365 THR A CA 1
ATOM 2942 C C . THR A 1 365 ? -11.243 35.368 49.306 1.00 69.88 365 THR A C 1
ATOM 2944 O O . THR A 1 365 ? -12.086 35.806 50.089 1.00 69.88 365 THR A O 1
ATOM 2947 N N . SER A 1 366 ? -11.600 35.038 48.059 1.00 83.88 366 SER A N 1
ATOM 2948 C CA . SER A 1 366 ? -12.955 35.276 47.536 1.00 83.88 366 SER A CA 1
ATOM 2949 C C . SER A 1 366 ? -14.000 34.286 48.081 1.00 83.88 366 SER A C 1
ATOM 2951 O O . SER A 1 366 ? -14.061 33.132 47.651 1.00 83.88 366 SER A O 1
ATOM 2953 N N . GLU A 1 367 ? -14.922 34.755 48.931 1.00 83.69 367 GLU A N 1
ATOM 2954 C CA . GLU A 1 367 ? -16.051 33.945 49.435 1.00 83.69 367 GLU A CA 1
ATOM 2955 C C . GLU A 1 367 ? -16.913 33.329 48.319 1.00 83.69 367 GLU A C 1
ATOM 2957 O O . GLU A 1 367 ? -17.426 32.215 48.454 1.00 83.69 367 GLU A O 1
ATOM 2962 N N . ARG A 1 368 ? -17.078 34.038 47.193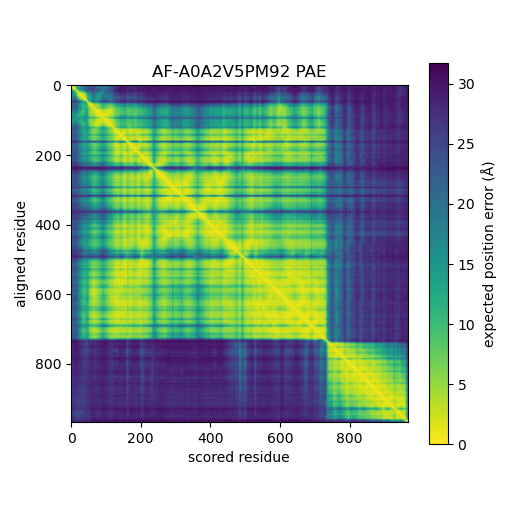 1.00 86.50 368 ARG A N 1
ATOM 2963 C CA . ARG A 1 368 ? -17.858 33.555 46.044 1.00 86.50 368 ARG A CA 1
ATOM 2964 C C . ARG A 1 368 ? -17.222 32.311 45.419 1.00 86.50 368 ARG A C 1
ATOM 2966 O O . ARG A 1 368 ? -17.948 31.375 45.085 1.00 86.50 368 ARG A O 1
ATOM 2973 N N . LYS A 1 369 ? -15.891 32.292 45.288 1.00 86.44 369 LYS A N 1
ATOM 2974 C CA . LYS A 1 369 ? -15.138 31.144 44.758 1.00 86.44 369 LYS A CA 1
ATOM 2975 C C . LYS A 1 369 ? -15.233 29.942 45.699 1.00 86.44 369 LYS A C 1
ATOM 2977 O O . LYS A 1 369 ? -15.539 28.846 45.241 1.00 86.44 369 LYS A O 1
ATOM 2982 N N . ILE A 1 370 ? -15.109 30.162 47.012 1.00 86.69 370 ILE A N 1
ATOM 2983 C CA . ILE A 1 370 ? -15.261 29.108 48.033 1.00 86.69 370 ILE A CA 1
ATOM 2984 C C . ILE A 1 370 ? -16.661 28.473 47.970 1.00 86.69 370 ILE A C 1
ATOM 2986 O O . ILE A 1 370 ? -16.783 27.247 47.948 1.00 86.69 370 ILE A O 1
ATOM 2990 N N . LYS A 1 371 ? -17.726 29.286 47.879 1.00 92.00 371 LYS A N 1
ATOM 2991 C CA . LYS A 1 371 ? -19.104 28.779 47.728 1.00 92.00 371 LYS A CA 1
ATOM 2992 C C . LYS A 1 371 ? -19.291 27.990 46.431 1.00 92.00 371 LYS A C 1
ATOM 2994 O O . LYS A 1 371 ? -19.909 26.927 46.462 1.00 92.00 371 LYS A O 1
ATOM 2999 N N . ARG A 1 372 ? -18.750 28.473 45.303 1.00 93.50 372 ARG A N 1
ATOM 3000 C CA . ARG A 1 372 ? -18.827 27.754 44.021 1.00 93.50 372 ARG A CA 1
ATOM 3001 C C . ARG A 1 372 ? -18.101 26.411 44.090 1.00 93.50 372 ARG A C 1
ATOM 3003 O O . ARG A 1 372 ? -18.686 25.415 43.682 1.00 93.50 372 ARG A O 1
ATOM 3010 N N . ARG A 1 373 ? -16.905 26.360 44.683 1.00 92.56 373 ARG A N 1
ATOM 3011 C CA . ARG A 1 373 ? -16.149 25.117 44.902 1.00 92.56 373 ARG A CA 1
ATOM 3012 C C . ARG A 1 373 ? -16.946 24.095 45.719 1.00 92.56 373 ARG A C 1
ATOM 3014 O O . ARG A 1 373 ? -17.104 22.959 45.290 1.00 92.56 373 ARG A O 1
ATOM 3021 N N . GLN A 1 374 ? -17.520 24.500 46.855 1.00 92.94 374 GLN A N 1
ATOM 3022 C CA . GLN A 1 374 ? -18.369 23.617 47.675 1.00 92.94 374 GLN A CA 1
ATOM 3023 C C . GLN A 1 374 ? -19.618 23.134 46.926 1.00 92.94 374 GLN A C 1
ATOM 3025 O O . GLN A 1 374 ? -20.078 22.009 47.121 1.00 92.94 374 GLN A O 1
ATOM 3030 N N . GLN A 1 375 ? -20.196 23.987 46.079 1.00 95.31 375 GLN A N 1
ATOM 3031 C CA . GLN A 1 375 ? -21.325 23.603 45.245 1.00 95.31 375 GLN A CA 1
ATOM 3032 C C . GLN A 1 375 ? -20.917 22.586 44.171 1.00 95.31 375 GLN A C 1
ATOM 3034 O O . GLN A 1 375 ? -21.624 21.597 43.997 1.00 95.31 375 GLN A O 1
ATOM 3039 N N . LEU A 1 376 ? -19.768 22.773 43.516 1.00 94.19 376 LEU A N 1
ATOM 3040 C CA . LEU A 1 376 ? -19.209 21.801 42.573 1.00 94.19 376 LEU A CA 1
ATOM 3041 C C . LEU A 1 376 ? -18.961 20.446 43.246 1.00 94.19 376 LEU A C 1
ATOM 3043 O O . LEU A 1 376 ? -19.320 19.422 42.678 1.00 94.19 376 LEU A O 1
ATOM 3047 N N . GLU A 1 377 ? -18.448 20.423 44.481 1.00 94.19 377 GLU A N 1
ATOM 3048 C CA . GLU A 1 377 ? -18.271 19.182 45.255 1.00 94.19 377 GLU A CA 1
ATOM 3049 C C . GLU A 1 377 ? -19.592 18.426 45.450 1.00 94.19 377 GLU A C 1
ATOM 3051 O O . GLU A 1 377 ? -19.646 17.212 45.253 1.00 94.19 377 GLU A O 1
ATOM 3056 N N . LYS A 1 378 ? -20.678 19.140 45.774 1.00 95.31 378 LYS A N 1
ATOM 3057 C CA . LYS A 1 378 ? -22.017 18.542 45.890 1.00 95.31 378 LYS A CA 1
ATOM 3058 C C . LYS A 1 378 ? -22.549 18.058 44.542 1.00 95.31 378 LYS A C 1
ATOM 3060 O O . LYS A 1 378 ? -23.060 16.947 44.461 1.00 95.31 378 LYS A O 1
ATOM 3065 N N . GLU A 1 379 ? -22.423 18.866 43.491 1.00 94.75 379 GLU A N 1
ATOM 3066 C CA . GLU A 1 379 ? -22.879 18.508 42.142 1.00 94.75 379 GLU A CA 1
ATOM 3067 C C . GLU A 1 379 ? -22.154 17.257 41.616 1.00 94.75 379 GLU A C 1
ATOM 3069 O O . GLU A 1 379 ? -22.799 16.349 41.095 1.00 94.75 379 GLU A O 1
ATOM 3074 N N . ILE A 1 380 ? -20.833 17.168 41.810 1.00 94.06 380 ILE A N 1
ATOM 3075 C CA . ILE A 1 380 ? -20.025 15.991 41.461 1.00 94.06 380 ILE A CA 1
ATOM 3076 C C . ILE A 1 380 ? -20.472 14.770 42.275 1.00 94.06 380 ILE A C 1
ATOM 3078 O O . ILE A 1 380 ? -20.639 13.688 41.707 1.00 94.06 380 ILE A O 1
ATOM 3082 N N . ALA A 1 381 ? -20.699 14.926 43.584 1.00 93.69 381 ALA A N 1
ATOM 3083 C CA . ALA A 1 381 ? -21.150 13.834 44.443 1.00 93.69 381 ALA A CA 1
ATOM 3084 C C . ALA A 1 381 ? -22.527 13.290 44.029 1.00 93.69 381 ALA A C 1
ATOM 3086 O O . ALA A 1 381 ? -22.715 12.076 44.022 1.00 93.69 381 ALA A O 1
ATOM 3087 N N . GLU A 1 382 ? -23.475 14.152 43.646 1.00 93.38 382 GLU A N 1
ATOM 3088 C CA . GLU A 1 382 ? -24.785 13.715 43.143 1.00 93.38 382 GLU A CA 1
ATOM 3089 C C . GLU A 1 382 ? -24.680 13.022 41.779 1.00 93.38 382 GLU A C 1
ATOM 3091 O O . GLU A 1 382 ? -25.247 11.946 41.593 1.00 93.38 382 GLU A O 1
ATOM 3096 N N . LEU A 1 383 ? -23.908 13.579 40.839 1.00 92.38 383 LEU A N 1
ATOM 3097 C CA . LEU A 1 383 ? -23.684 12.950 39.532 1.00 92.38 383 LEU A CA 1
ATOM 3098 C C . LEU A 1 383 ? -23.002 11.581 39.661 1.00 92.38 383 LEU A C 1
ATOM 3100 O O . LEU A 1 383 ? -23.321 10.658 38.914 1.00 92.38 383 LEU A O 1
ATOM 3104 N N . SER A 1 384 ? -22.116 11.417 40.645 1.00 89.75 384 SER A N 1
ATOM 3105 C CA . SER A 1 384 ? -21.411 10.155 40.905 1.00 89.75 384 SER A CA 1
ATOM 3106 C C . SER A 1 384 ? -22.323 9.038 41.427 1.00 89.75 384 SER A C 1
ATOM 3108 O O . SER A 1 384 ? -21.923 7.876 41.415 1.00 89.75 384 SER A O 1
ATOM 3110 N N . LYS A 1 385 ? -23.552 9.353 41.862 1.00 89.75 385 LYS A N 1
ATOM 3111 C CA . LYS A 1 385 ? -24.543 8.348 42.284 1.00 89.75 385 LYS A CA 1
ATOM 3112 C C . LYS A 1 385 ? -25.271 7.691 41.116 1.00 89.75 385 LYS A C 1
ATOM 3114 O O . LYS A 1 385 ? -25.994 6.726 41.345 1.00 89.75 385 LYS A O 1
ATOM 3119 N N . VAL A 1 386 ? -25.139 8.207 39.890 1.00 86.88 386 VAL A N 1
ATOM 3120 C CA . VAL A 1 386 ? -25.826 7.645 38.721 1.00 86.88 386 VAL A CA 1
ATOM 3121 C C . VAL A 1 386 ? -25.245 6.259 38.413 1.00 86.88 386 VAL A C 1
ATOM 3123 O O . VAL A 1 386 ? -24.083 6.164 38.015 1.00 86.88 386 VAL A O 1
ATOM 3126 N N . PRO A 1 387 ? -26.027 5.173 38.551 1.00 86.50 387 PRO A N 1
ATOM 3127 C CA . PRO A 1 387 ? -25.520 3.832 38.294 1.00 86.50 387 PRO A CA 1
ATOM 3128 C C . PRO A 1 387 ? -25.259 3.606 36.791 1.00 86.50 387 PRO A C 1
ATOM 3130 O O . PRO A 1 387 ? -26.071 4.046 35.955 1.00 86.50 387 PRO A O 1
ATOM 3133 N N . PRO A 1 388 ? -24.176 2.884 36.429 1.00 90.56 388 PRO A N 1
ATOM 3134 C CA . PRO A 1 388 ? -23.917 2.473 35.048 1.00 90.56 388 PRO A CA 1
ATOM 3135 C C . PRO A 1 388 ? -25.000 1.500 34.578 1.00 90.56 388 PRO A C 1
ATOM 3137 O O . PRO A 1 388 ? -25.691 0.922 35.406 1.00 90.56 388 PRO A O 1
ATOM 3140 N N . LEU A 1 389 ? -25.162 1.276 33.271 1.00 93.75 389 LEU A N 1
ATOM 3141 C CA . LEU A 1 389 ? -26.089 0.242 32.785 1.00 93.75 389 LEU A CA 1
ATOM 3142 C C . LEU A 1 389 ? -25.610 -1.156 33.212 1.00 93.75 389 LEU A C 1
ATOM 3144 O O . LEU A 1 389 ? -26.376 -1.936 33.783 1.00 93.75 389 LEU A O 1
ATOM 3148 N N . TYR A 1 390 ? -24.329 -1.444 32.965 1.00 95.00 390 TYR A N 1
ATOM 3149 C CA . TYR A 1 390 ? -23.701 -2.715 33.301 1.00 95.00 390 TYR A CA 1
ATOM 3150 C C . TYR A 1 390 ? -23.229 -2.770 34.756 1.00 95.00 390 TYR A C 1
ATOM 3152 O O . TYR A 1 390 ? -22.345 -2.021 35.164 1.00 95.00 390 TYR A O 1
ATOM 3160 N N . GLU A 1 391 ? -23.756 -3.742 35.496 1.00 94.06 391 GLU A N 1
ATOM 3161 C CA . GLU A 1 391 ? -23.209 -4.230 36.762 1.00 94.06 391 GLU A CA 1
ATOM 3162 C C . GLU A 1 391 ? -23.276 -5.765 36.760 1.00 94.06 391 GLU A C 1
ATOM 3164 O O . GLU A 1 391 ? -24.297 -6.310 36.323 1.00 94.06 391 GLU A O 1
ATOM 3169 N N . PRO A 1 392 ? -22.261 -6.487 37.281 1.00 94.00 392 PRO A N 1
ATOM 3170 C CA . PRO A 1 392 ? -22.229 -7.953 37.228 1.00 94.00 392 PRO A CA 1
ATOM 3171 C C . PRO A 1 392 ? -23.493 -8.622 37.784 1.00 94.00 392 PRO A C 1
ATOM 3173 O O . PRO A 1 392 ? -23.990 -9.592 37.216 1.00 94.00 392 PRO A O 1
ATOM 3176 N N . GLY A 1 393 ? -24.063 -8.072 38.863 1.00 94.19 393 GLY A N 1
ATOM 3177 C CA . GLY A 1 393 ? -25.300 -8.582 39.458 1.00 94.19 393 GLY A CA 1
ATOM 3178 C C . GLY A 1 393 ? -26.522 -8.464 38.541 1.00 94.19 393 GLY A C 1
ATOM 3179 O O . GLY A 1 393 ? -27.369 -9.354 38.556 1.00 94.19 393 GLY A O 1
ATOM 3180 N N . ARG A 1 394 ? -26.600 -7.415 37.706 1.00 95.12 394 ARG A N 1
ATOM 3181 C CA . ARG A 1 394 ? -27.735 -7.194 36.790 1.00 95.12 394 ARG A CA 1
ATOM 3182 C C . ARG A 1 394 ? -27.722 -8.127 35.589 1.00 95.12 394 ARG A C 1
ATOM 3184 O O . ARG A 1 394 ? -28.776 -8.511 35.102 1.00 95.12 394 ARG A O 1
ATOM 3191 N N . PHE A 1 395 ? -26.532 -8.523 35.148 1.00 96.50 395 PHE A N 1
ATOM 3192 C CA . PHE A 1 395 ? -26.342 -9.385 33.983 1.00 96.50 395 PHE A CA 1
ATOM 3193 C C . PHE A 1 395 ? -26.074 -10.849 34.352 1.00 96.50 395 PHE A C 1
ATOM 3195 O O . PHE A 1 395 ? -25.769 -11.649 33.477 1.00 96.50 395 PHE A O 1
ATOM 3202 N N . LYS A 1 396 ? -26.234 -11.236 35.626 1.00 93.12 396 LYS A N 1
ATOM 3203 C CA . LYS A 1 396 ? -25.915 -12.588 36.116 1.00 93.12 396 LYS A CA 1
ATOM 3204 C C . LYS A 1 396 ? -26.641 -13.714 35.364 1.00 93.12 396 LYS A C 1
ATOM 3206 O O . LYS A 1 396 ? -26.092 -14.802 35.236 1.00 93.12 396 LYS A O 1
ATOM 3211 N N . GLN A 1 397 ? -27.860 -13.464 34.882 1.00 91.38 397 GLN A N 1
ATOM 3212 C CA . GLN A 1 397 ? -28.655 -14.436 34.114 1.00 91.38 397 GLN A CA 1
ATOM 3213 C C . GLN A 1 397 ? -28.528 -14.278 32.587 1.00 91.38 397 GLN A C 1
ATOM 3215 O O . GLN A 1 397 ? -29.154 -15.023 31.837 1.00 91.38 397 GLN A O 1
ATOM 3220 N N . VAL A 1 398 ? -27.764 -13.286 32.119 1.00 95.12 398 VAL A N 1
ATOM 3221 C CA . VAL A 1 398 ? -27.564 -13.002 30.695 1.00 95.12 398 VAL A CA 1
ATOM 3222 C C . VAL A 1 398 ? -26.310 -13.730 30.228 1.00 95.12 398 VAL A C 1
ATOM 3224 O O . VAL A 1 398 ? -25.243 -13.604 30.824 1.00 95.12 398 VAL A O 1
ATOM 3227 N N . THR A 1 399 ? -26.416 -14.482 29.133 1.00 94.88 399 THR A N 1
ATOM 3228 C CA . THR A 1 399 ? -25.249 -15.144 28.535 1.00 94.88 399 THR A CA 1
ATOM 3229 C C . THR A 1 399 ? -24.462 -14.132 27.706 1.00 94.88 399 THR A C 1
ATOM 3231 O O . THR A 1 399 ? -24.808 -13.844 26.563 1.00 94.88 399 THR A O 1
ATOM 3234 N N . LEU A 1 400 ? -23.406 -13.564 28.292 1.00 96.31 400 LEU A N 1
ATOM 3235 C CA . LEU A 1 400 ? -22.536 -12.601 27.616 1.00 96.31 400 LEU A CA 1
ATOM 3236 C C . LEU A 1 400 ? -21.426 -13.324 26.848 1.00 96.31 400 LEU A C 1
ATOM 3238 O O . LEU A 1 400 ? -20.624 -14.040 27.448 1.00 96.31 400 LEU A O 1
ATOM 3242 N N . SER A 1 401 ? -21.359 -13.090 25.535 1.00 95.50 401 SER A N 1
ATOM 3243 C CA . SER A 1 401 ? -20.251 -13.557 24.686 1.00 95.50 401 SER A CA 1
ATOM 3244 C C . SER A 1 401 ? -18.890 -13.051 25.183 1.00 95.50 401 SER A C 1
ATOM 3246 O O . SER A 1 401 ? -18.819 -11.979 25.790 1.00 95.50 401 SER A O 1
ATOM 3248 N N . GLU A 1 402 ? -17.807 -13.772 24.872 1.00 94.56 402 GLU A N 1
ATOM 3249 C CA . GLU A 1 402 ? -16.437 -13.329 25.183 1.00 94.56 402 GLU A CA 1
ATOM 3250 C C . GLU A 1 402 ? -16.165 -11.918 24.640 1.00 94.56 402 GLU A C 1
ATOM 3252 O O . GLU A 1 402 ? -15.649 -11.064 25.356 1.00 94.56 402 GLU A O 1
ATOM 3257 N N . TYR A 1 403 ? -16.628 -11.645 23.416 1.00 93.38 403 TYR A N 1
ATOM 3258 C CA . TYR A 1 403 ? -16.551 -10.334 22.779 1.00 93.38 403 TYR A CA 1
ATOM 3259 C C . TYR A 1 403 ? -17.074 -9.203 23.669 1.00 93.38 403 TYR A C 1
ATOM 3261 O O . TYR A 1 403 ? -16.415 -8.187 23.878 1.00 93.38 403 TYR A O 1
ATOM 3269 N N . LEU A 1 404 ? -18.277 -9.392 24.212 1.00 95.50 404 LEU A N 1
ATOM 3270 C CA . LEU A 1 404 ? -18.948 -8.383 25.018 1.00 95.50 404 LEU A CA 1
ATOM 3271 C C . LEU A 1 404 ? -18.291 -8.247 26.393 1.00 95.50 404 LEU A C 1
ATOM 3273 O O . LEU A 1 404 ? -18.198 -7.141 26.915 1.00 95.50 404 LEU A O 1
ATOM 3277 N N . GLN A 1 405 ? -17.780 -9.346 26.955 1.00 95.38 405 GLN A N 1
ATOM 3278 C CA . GLN A 1 405 ? -16.994 -9.312 28.190 1.00 95.38 405 GLN A CA 1
ATOM 3279 C C . GLN A 1 405 ? -15.696 -8.517 28.020 1.00 95.38 405 GLN A C 1
ATOM 3281 O O . GLN A 1 405 ? -15.332 -7.751 28.911 1.00 95.38 405 GLN A O 1
ATOM 3286 N N . ASP A 1 406 ? -15.007 -8.662 26.889 1.00 93.25 406 ASP A N 1
ATOM 3287 C CA . ASP A 1 406 ? -13.827 -7.855 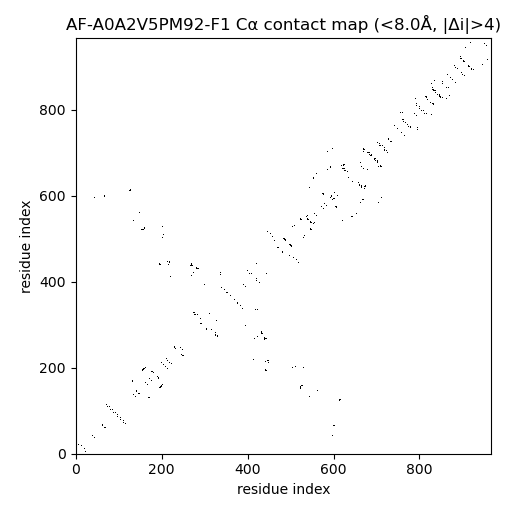26.586 1.00 93.25 406 ASP A CA 1
ATOM 3288 C C . ASP A 1 406 ? -14.185 -6.383 26.381 1.00 93.25 406 ASP A C 1
ATOM 3290 O O . ASP A 1 406 ? -13.515 -5.507 26.922 1.00 93.25 406 ASP A O 1
ATOM 3294 N N . PHE A 1 407 ? -15.279 -6.107 25.672 1.00 94.69 407 PHE A N 1
ATOM 3295 C CA . PHE A 1 407 ? -15.731 -4.741 25.429 1.00 94.69 407 PHE A CA 1
ATOM 3296 C C . PHE A 1 407 ? -16.162 -4.025 26.726 1.00 94.69 407 PHE A C 1
ATOM 3298 O O . PHE A 1 407 ? -15.920 -2.832 26.911 1.00 94.69 407 PHE A O 1
ATOM 3305 N N . ILE A 1 408 ? -16.731 -4.762 27.688 1.00 95.31 408 ILE A N 1
ATOM 3306 C CA . ILE A 1 408 ? -16.973 -4.265 29.050 1.00 95.31 408 ILE A CA 1
ATOM 3307 C C . ILE A 1 408 ? -15.651 -3.876 29.730 1.00 95.31 408 ILE A C 1
ATOM 3309 O O . ILE A 1 408 ? -15.573 -2.802 30.333 1.00 95.31 408 ILE A O 1
ATOM 3313 N N . LYS A 1 409 ? -14.622 -4.736 29.654 1.00 93.31 409 LYS A N 1
ATOM 3314 C CA . LYS A 1 409 ? -13.309 -4.499 30.287 1.00 93.31 409 LYS A CA 1
ATOM 3315 C C . LYS A 1 409 ? -12.594 -3.286 29.692 1.00 93.31 409 LYS A C 1
ATOM 3317 O O . LYS A 1 409 ? -11.970 -2.539 30.438 1.00 93.31 409 LYS A O 1
ATOM 3322 N N . GLU A 1 410 ? -12.729 -3.077 28.385 1.00 91.44 410 GLU A N 1
ATOM 3323 C CA . GLU A 1 410 ? -12.198 -1.914 27.662 1.00 91.44 410 GLU A CA 1
ATOM 3324 C C . GLU A 1 410 ? -12.732 -0.586 28.229 1.00 91.44 410 GLU A C 1
ATOM 3326 O O . GLU A 1 410 ? -12.015 0.411 28.279 1.00 91.44 410 GLU A O 1
ATOM 3331 N N . ASN A 1 411 ? -13.969 -0.581 28.748 1.00 90.81 411 ASN A N 1
ATOM 3332 C CA . ASN A 1 411 ? -14.578 0.560 29.440 1.00 90.81 411 ASN A CA 1
ATOM 3333 C C . ASN A 1 411 ? -14.487 1.876 28.624 1.00 90.81 411 ASN A C 1
ATOM 3335 O O . ASN A 1 411 ? -14.064 2.903 29.176 1.00 90.81 411 ASN A O 1
ATOM 3339 N N . PRO A 1 412 ? -14.955 1.894 27.357 1.00 91.38 412 PRO A N 1
ATOM 3340 C CA . PRO A 1 412 ? -14.727 2.986 26.404 1.00 91.38 412 PRO A CA 1
ATOM 3341 C C . PRO A 1 412 ? -15.192 4.341 26.946 1.00 91.38 412 PRO A C 1
ATOM 3343 O O . PRO A 1 412 ? -16.282 4.459 27.517 1.00 91.38 412 PRO A O 1
ATOM 3346 N N . LYS A 1 413 ? -14.370 5.379 26.796 1.00 90.94 413 LYS A N 1
ATOM 3347 C CA . LYS A 1 413 ? -14.649 6.748 27.274 1.00 90.94 413 LYS A CA 1
ATOM 3348 C C . LYS A 1 413 ? -15.249 7.645 26.190 1.00 90.94 413 LYS A C 1
ATOM 3350 O O . LYS A 1 413 ? -15.653 8.761 26.494 1.00 90.94 413 LYS A O 1
ATOM 3355 N N . SER A 1 414 ? -15.344 7.149 24.960 1.00 91.94 414 SER A N 1
ATOM 3356 C CA . SER A 1 414 ? -15.950 7.827 23.814 1.00 91.94 414 SER A CA 1
ATOM 3357 C C . SER A 1 414 ? -17.431 7.445 23.612 1.00 91.94 414 SER A C 1
ATOM 3359 O O . SER A 1 414 ? -18.005 6.645 24.363 1.00 91.94 414 SER A O 1
ATOM 3361 N N . HIS A 1 415 ? -18.053 7.972 22.545 1.00 93.62 415 HIS A N 1
ATOM 3362 C CA . HIS A 1 415 ? -19.417 7.604 22.114 1.00 93.62 415 HIS A CA 1
ATOM 3363 C C . HIS A 1 415 ? -19.587 6.110 21.809 1.00 93.62 415 HIS A C 1
ATOM 3365 O O . HIS A 1 415 ? -20.712 5.614 21.811 1.00 93.62 415 HIS A O 1
ATOM 3371 N N . THR A 1 416 ? -18.488 5.369 21.636 1.00 93.50 416 THR A N 1
ATOM 3372 C CA . THR A 1 416 ? -18.460 3.902 21.552 1.00 93.50 416 THR A CA 1
ATOM 3373 C C . THR A 1 416 ? -19.198 3.227 22.725 1.00 93.50 416 THR A C 1
ATOM 3375 O O . THR A 1 416 ? -19.793 2.161 22.569 1.00 93.50 416 THR A O 1
ATOM 3378 N N . ARG A 1 417 ? -19.276 3.877 23.896 1.00 94.50 417 ARG A N 1
ATOM 3379 C CA . ARG A 1 417 ? -20.055 3.389 25.047 1.00 94.50 417 ARG A CA 1
ATOM 3380 C C . ARG A 1 417 ? -21.536 3.149 24.742 1.00 94.50 417 ARG A C 1
ATOM 3382 O O . ARG A 1 417 ? -22.116 2.202 25.267 1.00 94.50 417 ARG A O 1
ATOM 3389 N N . VAL A 1 418 ? -22.142 3.962 23.879 1.00 96.19 418 VAL A N 1
ATOM 3390 C CA . VAL A 1 418 ? -23.535 3.770 23.442 1.00 96.19 418 VAL A CA 1
ATOM 3391 C C . VAL A 1 418 ? -23.679 2.436 22.708 1.00 96.19 418 VAL A C 1
ATOM 3393 O O . VAL A 1 418 ? -24.655 1.719 22.923 1.00 96.19 418 VAL A O 1
ATOM 3396 N N . ARG A 1 419 ? -22.689 2.064 21.883 1.00 95.75 419 ARG A N 1
ATOM 3397 C CA . ARG A 1 419 ? -22.670 0.779 21.174 1.00 95.75 419 ARG A CA 1
ATOM 3398 C C . ARG A 1 419 ? -22.540 -0.396 22.141 1.00 95.75 419 ARG A C 1
ATOM 3400 O O . ARG A 1 419 ? -23.318 -1.340 22.030 1.00 95.75 419 ARG A O 1
ATOM 3407 N N . LEU A 1 420 ? -21.643 -0.311 23.126 1.00 96.69 420 LEU A N 1
ATOM 3408 C CA . LEU A 1 420 ? -21.543 -1.306 24.201 1.00 96.69 420 LEU A CA 1
ATOM 3409 C C . LEU A 1 420 ? -22.889 -1.486 24.922 1.00 96.69 420 LEU A C 1
ATOM 3411 O O . LEU A 1 420 ? -23.388 -2.603 25.049 1.00 96.69 420 LEU A O 1
ATOM 3415 N N . ASN A 1 421 ? -23.509 -0.382 25.343 1.00 97.25 421 ASN A N 1
ATOM 3416 C CA . ASN A 1 421 ? -24.795 -0.407 26.037 1.00 97.25 421 ASN A CA 1
ATOM 3417 C C . ASN A 1 421 ? -25.907 -1.011 25.169 1.00 97.25 421 ASN A C 1
ATOM 3419 O O . ASN A 1 421 ? -26.728 -1.781 25.667 1.00 97.25 421 ASN A O 1
ATOM 3423 N N . ARG A 1 422 ? -25.906 -0.723 23.863 1.00 97.62 422 ARG A N 1
ATOM 3424 C CA . ARG A 1 422 ? -26.840 -1.326 22.909 1.00 97.62 422 ARG A CA 1
ATOM 3425 C C . ARG A 1 422 ? -26.655 -2.843 22.825 1.00 97.62 422 ARG A C 1
ATOM 3427 O O . ARG A 1 422 ? -27.632 -3.570 22.983 1.00 97.62 422 ARG A O 1
ATOM 3434 N N . LEU A 1 423 ? -25.422 -3.317 22.645 1.00 97.25 423 LEU A N 1
ATOM 3435 C CA . LEU A 1 423 ? -25.108 -4.749 22.556 1.00 97.25 423 LEU A CA 1
ATOM 3436 C C . LEU A 1 423 ? -25.456 -5.511 23.843 1.00 97.25 423 LEU A C 1
ATOM 3438 O O . LEU A 1 423 ? -25.896 -6.657 23.782 1.00 97.25 423 LEU A O 1
ATOM 3442 N N . LEU A 1 424 ? -25.313 -4.876 25.009 1.00 97.88 424 LEU A N 1
ATOM 3443 C CA . LEU A 1 424 ? -25.743 -5.446 26.289 1.00 97.88 424 LEU A CA 1
ATOM 3444 C C . LEU A 1 424 ? -27.252 -5.699 26.334 1.00 97.88 424 LEU A C 1
ATOM 3446 O O . LEU A 1 424 ? -27.679 -6.752 26.809 1.00 97.88 424 LEU A O 1
ATOM 3450 N N . LEU A 1 425 ? -28.058 -4.766 25.824 1.00 97.81 425 LEU A N 1
ATOM 3451 C CA . LEU A 1 425 ? -29.508 -4.946 25.754 1.00 97.81 425 LEU A CA 1
ATOM 3452 C C . LEU A 1 425 ? -29.905 -5.981 24.695 1.00 97.81 425 LEU A C 1
ATOM 3454 O O . LEU A 1 425 ? -30.780 -6.798 24.959 1.00 97.81 425 LEU A O 1
ATOM 3458 N N . GLU A 1 426 ? -29.231 -6.018 23.545 1.00 97.69 426 GLU A N 1
ATOM 3459 C CA . GLU A 1 426 ? -29.439 -7.073 22.541 1.00 97.69 426 GLU A CA 1
ATOM 3460 C C . GLU A 1 426 ? -29.120 -8.470 23.098 1.00 97.69 426 GLU A C 1
ATOM 3462 O O . GLU A 1 426 ? -29.862 -9.419 22.857 1.00 97.69 426 GLU A O 1
ATOM 3467 N N . ALA A 1 427 ? -28.051 -8.601 23.891 1.00 97.62 427 ALA A N 1
ATOM 3468 C CA . ALA A 1 427 ? -27.689 -9.862 24.537 1.00 97.62 427 ALA A CA 1
ATOM 3469 C C . ALA A 1 427 ? -28.688 -10.277 25.631 1.00 97.62 427 ALA A C 1
ATOM 3471 O O . ALA A 1 427 ? -28.945 -11.467 25.812 1.00 97.62 427 ALA A O 1
ATOM 3472 N N . ALA A 1 428 ? -29.254 -9.312 26.361 1.00 97.19 428 ALA A N 1
ATOM 3473 C CA . ALA A 1 428 ? -30.241 -9.570 27.408 1.00 97.19 428 ALA A CA 1
ATOM 3474 C C . ALA A 1 428 ? -31.639 -9.912 26.863 1.00 97.19 428 ALA A C 1
ATOM 3476 O O . ALA A 1 428 ? -32.371 -10.685 27.485 1.00 97.19 428 ALA A O 1
ATOM 3477 N N . TYR A 1 429 ? -31.996 -9.365 25.699 1.00 96.88 429 TYR A N 1
ATOM 3478 C CA . TYR A 1 429 ? -33.319 -9.506 25.084 1.00 96.88 429 TYR A CA 1
ATOM 3479 C C . TYR A 1 429 ? -33.230 -9.932 23.605 1.00 96.88 429 TYR A C 1
ATOM 3481 O O . TYR A 1 429 ? -33.735 -9.233 22.725 1.00 96.88 429 TYR A O 1
ATOM 3489 N N . PRO A 1 430 ? -32.600 -11.080 23.292 1.00 96.00 430 PRO A N 1
ATOM 3490 C CA . PRO A 1 430 ? -32.246 -11.449 21.918 1.00 96.00 430 PRO A CA 1
ATOM 3491 C C . PRO A 1 430 ? -33.446 -11.784 21.019 1.00 96.00 430 PRO A C 1
ATOM 3493 O O . PRO A 1 430 ? -33.282 -11.881 19.805 1.00 96.00 430 PRO A O 1
ATOM 3496 N N . LYS A 1 431 ? -34.634 -12.015 21.597 1.00 95.94 431 LYS A N 1
ATOM 3497 C CA . LYS A 1 431 ? -35.880 -12.261 20.848 1.00 95.94 431 LYS A CA 1
ATOM 3498 C C . LYS A 1 431 ? -36.725 -11.001 20.714 1.00 95.94 431 LYS A C 1
ATOM 3500 O O . LYS A 1 431 ? -37.460 -10.848 19.743 1.00 95.94 431 LYS A O 1
ATOM 3505 N N . GLU A 1 432 ? -36.639 -10.128 21.709 1.00 97.06 432 GLU A N 1
ATOM 3506 C CA . GLU A 1 432 ? -37.496 -8.960 21.844 1.00 97.06 432 GLU A CA 1
ATOM 3507 C C . GLU A 1 432 ? -36.896 -7.695 21.224 1.00 97.06 432 GLU A C 1
ATOM 3509 O O . GLU A 1 432 ? -37.641 -6.782 20.868 1.00 97.06 432 GLU A O 1
ATOM 3514 N N . ILE A 1 433 ? -35.567 -7.636 21.098 1.00 97.12 433 ILE A N 1
ATOM 3515 C CA . ILE A 1 433 ? -34.827 -6.505 20.541 1.00 97.12 433 ILE A CA 1
ATOM 3516 C C . ILE A 1 433 ? -34.058 -6.960 19.295 1.00 97.12 433 ILE A C 1
ATOM 3518 O O . ILE A 1 433 ? -33.286 -7.917 19.336 1.00 97.12 433 ILE A O 1
ATOM 3522 N N . ALA A 1 434 ? -34.235 -6.238 18.188 1.00 96.19 434 ALA A N 1
ATOM 3523 C CA . ALA A 1 434 ? -33.494 -6.451 16.948 1.00 96.19 434 ALA A CA 1
ATOM 3524 C C . ALA A 1 434 ? -31.988 -6.208 17.132 1.00 96.19 434 ALA A C 1
ATOM 3526 O O . ALA A 1 434 ? -31.578 -5.292 17.847 1.00 96.19 434 ALA A O 1
ATOM 3527 N N . LYS A 1 435 ? -31.151 -6.963 16.418 1.00 94.25 435 LYS A N 1
ATOM 3528 C CA . LYS A 1 435 ? -29.715 -6.664 16.326 1.00 94.25 435 LYS A CA 1
ATOM 3529 C C . LYS A 1 435 ? -29.487 -5.414 15.484 1.00 94.25 435 LYS A C 1
ATOM 3531 O O . LYS A 1 435 ? -30.126 -5.269 14.444 1.00 94.25 435 LYS A O 1
ATOM 3536 N N . SER A 1 436 ? -28.562 -4.550 15.891 1.00 92.75 436 SER A N 1
ATOM 3537 C CA . SER A 1 436 ? -28.126 -3.423 15.065 1.00 92.75 436 SER A CA 1
ATOM 3538 C C . SER A 1 436 ? -26.710 -3.589 14.520 1.00 92.75 436 SER A C 1
ATOM 3540 O O . SER A 1 436 ? -25.851 -4.235 15.129 1.00 92.75 436 SER A O 1
ATOM 3542 N N . LEU A 1 437 ? -26.466 -2.976 13.358 1.00 87.81 437 LEU A N 1
ATOM 3543 C CA . LEU A 1 437 ? -25.196 -3.056 12.627 1.00 87.81 437 LEU A CA 1
ATOM 3544 C C . LEU A 1 437 ? -24.066 -2.253 13.295 1.00 87.81 437 LEU A C 1
ATOM 3546 O O . LEU A 1 437 ? -22.899 -2.499 13.029 1.00 87.81 437 LEU A O 1
ATOM 3550 N N . GLY A 1 438 ? -24.400 -1.313 14.182 1.00 89.25 438 GLY A N 1
ATOM 3551 C CA . GLY A 1 438 ? -23.454 -0.411 14.834 1.00 89.25 438 GLY A CA 1
ATOM 3552 C C . GLY A 1 438 ? -23.203 0.885 14.061 1.00 89.25 438 GLY A C 1
ATOM 3553 O O . GLY A 1 438 ? -24.115 1.458 13.446 1.00 89.25 438 GLY A O 1
ATOM 3554 N N . GLY A 1 439 ? -21.979 1.393 14.190 1.00 89.69 439 GLY A N 1
ATOM 3555 C CA . GLY A 1 439 ? -21.521 2.639 13.586 1.00 89.69 439 GLY A CA 1
ATOM 3556 C C . GLY A 1 439 ? -20.814 2.450 12.242 1.00 89.69 439 GLY A C 1
ATOM 3557 O O . GLY A 1 439 ? -21.023 1.469 11.533 1.00 89.69 439 GLY A O 1
ATOM 3558 N N . VAL A 1 440 ? -19.994 3.443 11.904 1.00 89.38 440 VAL A N 1
ATOM 3559 C CA . VAL A 1 440 ? -19.111 3.483 10.733 1.00 89.38 440 VAL A CA 1
ATOM 3560 C C . VAL A 1 440 ? -17.812 2.713 10.978 1.00 89.38 440 VAL A C 1
ATOM 3562 O O . VAL A 1 440 ? -17.219 2.200 10.038 1.00 89.38 440 VAL A O 1
ATOM 3565 N N . TYR A 1 441 ? -17.368 2.660 12.232 1.00 88.88 441 TYR A N 1
ATOM 3566 C CA . TYR A 1 441 ? -16.126 2.012 12.649 1.00 88.88 441 TYR A CA 1
ATOM 3567 C C . TYR A 1 441 ? -16.432 0.673 13.330 1.00 88.88 441 TYR A C 1
ATOM 3569 O O . TYR A 1 441 ? -17.564 0.498 13.806 1.00 88.88 441 TYR A O 1
ATOM 3577 N N . PRO A 1 442 ? -15.429 -0.213 13.472 1.00 92.62 442 PRO A N 1
ATOM 3578 C CA . PRO A 1 442 ? -15.547 -1.384 14.330 1.00 92.62 442 PRO A CA 1
ATOM 3579 C C . PRO A 1 442 ? -16.026 -1.006 15.737 1.00 92.62 442 PRO A C 1
ATOM 3581 O O . PRO A 1 442 ? -15.739 0.089 16.232 1.00 92.62 442 PRO A O 1
ATOM 3584 N N . ASP A 1 443 ? -16.779 -1.904 16.380 1.00 92.50 443 ASP A N 1
ATOM 3585 C CA . ASP A 1 443 ? -17.447 -1.583 17.646 1.00 92.50 443 ASP A CA 1
ATOM 3586 C C . ASP A 1 443 ? -16.438 -1.264 18.756 1.00 92.50 443 ASP A C 1
ATOM 3588 O O . ASP A 1 443 ? -16.694 -0.390 19.576 1.00 92.50 443 ASP A O 1
ATOM 3592 N N . ARG A 1 444 ? -15.312 -1.980 18.795 1.00 93.38 444 ARG A N 1
ATOM 3593 C CA . ARG A 1 444 ? -14.288 -1.864 19.836 1.00 93.38 444 ARG A CA 1
ATOM 3594 C C . ARG A 1 444 ? -13.176 -0.911 19.427 1.00 93.38 444 ARG A C 1
ATOM 3596 O O . ARG A 1 444 ? -12.905 -0.720 18.242 1.00 93.38 444 ARG A O 1
ATOM 3603 N N . GLU A 1 445 ? -12.503 -0.323 20.402 1.00 92.62 445 GLU A N 1
ATOM 3604 C CA . GLU A 1 445 ? -11.286 0.441 20.157 1.00 92.62 445 GLU A CA 1
ATOM 3605 C C . GLU A 1 445 ? -10.068 -0.495 20.168 1.00 92.62 445 GLU A C 1
ATOM 3607 O O . GLU A 1 445 ? -10.000 -1.454 20.939 1.00 92.62 445 GLU A O 1
ATOM 3612 N N . MET A 1 446 ? -9.101 -0.226 19.290 1.00 93.00 446 MET A N 1
ATOM 3613 C CA . MET A 1 446 ? -7.817 -0.927 19.262 1.00 93.00 446 MET A CA 1
ATOM 3614 C C . MET A 1 446 ? -6.710 -0.002 19.755 1.00 93.00 446 MET A C 1
ATOM 3616 O O . MET A 1 446 ? -6.765 1.215 19.567 1.00 93.00 446 MET A O 1
ATOM 3620 N N . TYR A 1 447 ? -5.664 -0.574 20.341 1.00 95.19 447 TYR A N 1
ATOM 3621 C CA . TYR A 1 447 ? -4.480 0.191 20.690 1.00 95.19 447 TYR A CA 1
ATOM 3622 C C . TYR A 1 447 ? -3.788 0.693 19.421 1.00 95.19 447 TYR A C 1
ATOM 3624 O O . TYR A 1 447 ? -3.393 -0.093 18.559 1.00 95.19 447 TYR A O 1
ATOM 3632 N N . ILE A 1 448 ? -3.604 2.004 19.336 1.00 95.19 448 ILE A N 1
ATOM 3633 C CA . ILE A 1 448 ? -2.801 2.668 18.307 1.00 95.19 448 ILE A CA 1
ATOM 3634 C C . ILE A 1 448 ? -1.602 3.295 19.002 1.00 95.19 448 ILE A C 1
ATOM 3636 O O . ILE A 1 448 ? -1.776 3.914 20.054 1.00 95.19 448 ILE A O 1
ATOM 3640 N N . ALA A 1 449 ? -0.421 3.145 18.397 1.00 94.25 449 ALA A N 1
ATOM 3641 C CA . ALA A 1 449 ? 0.835 3.645 18.940 1.00 94.25 449 ALA A CA 1
ATOM 3642 C C . ALA A 1 449 ? 0.716 5.113 19.385 1.00 94.25 449 ALA A C 1
ATOM 3644 O O . ALA A 1 449 ? 0.232 5.983 18.652 1.00 94.25 449 ALA A O 1
ATOM 3645 N N . SER A 1 450 ? 1.128 5.366 20.621 1.00 92.25 450 SER A N 1
ATOM 3646 C CA . SER A 1 450 ? 1.127 6.682 21.242 1.00 92.25 450 SER A CA 1
ATOM 3647 C C . SER A 1 450 ? 2.314 7.529 20.757 1.00 92.25 450 SER A C 1
ATOM 3649 O O . SER A 1 450 ? 3.279 6.998 20.199 1.00 92.25 450 SER A O 1
ATOM 3651 N N . PRO A 1 451 ? 2.308 8.853 21.001 1.00 89.31 451 PRO A N 1
ATOM 3652 C CA . PRO A 1 451 ? 3.489 9.684 20.768 1.00 89.31 451 PRO A CA 1
ATOM 3653 C C . PRO A 1 451 ? 4.735 9.174 21.509 1.00 89.31 451 PRO A C 1
ATOM 3655 O O . PRO A 1 451 ? 5.839 9.266 20.978 1.00 89.31 451 PRO A O 1
ATOM 3658 N N . GLN A 1 452 ? 4.553 8.591 22.700 1.00 91.62 452 GLN A N 1
ATOM 3659 C CA . GLN A 1 452 ? 5.647 7.985 23.456 1.00 91.62 452 GLN A CA 1
ATOM 3660 C C . GLN A 1 452 ? 6.189 6.739 22.747 1.00 91.62 452 GLN A C 1
ATOM 3662 O O . GLN A 1 452 ? 7.394 6.648 22.547 1.00 91.62 452 GLN A O 1
ATOM 3667 N N . ASP A 1 453 ? 5.319 5.844 22.268 1.00 94.69 453 ASP A N 1
ATOM 3668 C CA . ASP A 1 453 ? 5.751 4.668 21.497 1.00 94.69 453 ASP A CA 1
ATOM 3669 C C . ASP A 1 453 ? 6.516 5.071 20.233 1.00 94.69 453 ASP A C 1
ATOM 3671 O O . ASP A 1 453 ? 7.511 4.444 19.874 1.00 94.69 453 ASP A O 1
ATOM 3675 N N . SER A 1 454 ? 6.070 6.134 19.555 1.00 91.56 454 SER A N 1
ATOM 3676 C CA . SER A 1 454 ? 6.770 6.688 18.393 1.00 91.56 454 SER A CA 1
ATOM 3677 C C . SER A 1 454 ? 8.161 7.187 18.751 1.00 91.56 454 SER A C 1
ATOM 3679 O O . SER A 1 454 ? 9.117 6.907 18.024 1.00 91.56 454 SER A O 1
ATOM 3681 N N . GLN A 1 455 ? 8.294 7.890 19.875 1.00 90.88 455 GLN A N 1
ATOM 3682 C CA . GLN A 1 455 ? 9.592 8.326 20.369 1.00 90.88 455 GLN A CA 1
ATOM 3683 C C . GLN A 1 455 ? 10.481 7.124 20.715 1.00 90.88 455 GLN A C 1
ATOM 3685 O O . GLN A 1 455 ? 11.643 7.094 20.312 1.00 90.88 455 GLN A O 1
ATOM 3690 N N . ASP A 1 456 ? 9.941 6.110 21.385 1.00 94.38 456 ASP A N 1
ATOM 3691 C CA . ASP A 1 456 ? 10.682 4.914 21.795 1.00 94.38 456 ASP A CA 1
ATOM 3692 C C . ASP A 1 456 ? 11.128 4.073 20.588 1.00 94.38 456 ASP A C 1
ATOM 3694 O O . ASP A 1 456 ? 12.271 3.606 20.539 1.00 94.38 456 ASP A O 1
ATOM 3698 N N . CYS A 1 457 ? 10.277 3.938 19.565 1.00 94.06 457 CYS A N 1
ATOM 3699 C CA . CYS A 1 457 ? 10.619 3.297 18.292 1.00 94.06 457 CYS A CA 1
ATOM 3700 C C . CYS A 1 457 ? 11.735 4.058 17.570 1.00 94.06 457 CYS A C 1
ATOM 3702 O O . CYS A 1 457 ? 12.689 3.445 17.085 1.00 94.06 457 CYS A O 1
ATOM 3704 N N . PHE A 1 458 ? 11.651 5.391 17.535 1.00 90.75 458 PHE A N 1
ATOM 3705 C CA . PHE A 1 458 ? 12.685 6.233 16.944 1.00 90.75 458 PHE A CA 1
ATOM 3706 C C . PHE A 1 458 ? 14.026 6.064 17.670 1.00 90.75 458 PHE A C 1
ATOM 3708 O O . PHE A 1 458 ? 15.041 5.798 17.028 1.00 90.75 458 PHE A O 1
ATOM 3715 N N . GLN A 1 459 ? 14.038 6.127 19.006 1.00 90.88 459 GLN A N 1
ATOM 3716 C CA . GLN A 1 459 ? 15.252 5.920 19.806 1.00 90.88 459 GLN A CA 1
ATOM 3717 C C . GLN A 1 459 ? 15.833 4.511 19.632 1.00 90.88 459 GLN A C 1
ATOM 3719 O O . GLN A 1 459 ? 17.047 4.356 19.491 1.00 90.88 459 GLN A O 1
ATOM 3724 N N . SER A 1 460 ? 14.978 3.487 19.588 1.00 92.50 460 SER A N 1
ATOM 3725 C CA . SER A 1 460 ? 15.395 2.095 19.379 1.00 92.50 460 SER A CA 1
ATOM 3726 C C . SER A 1 460 ? 16.060 1.906 18.017 1.00 92.50 460 SER A C 1
ATOM 3728 O O . SER A 1 460 ? 17.134 1.307 17.928 1.00 92.50 460 SER A O 1
ATOM 3730 N N . TYR A 1 461 ? 15.467 2.475 16.966 1.00 91.38 461 TYR A N 1
ATOM 3731 C CA . TYR A 1 461 ? 16.047 2.468 15.629 1.00 91.38 461 TYR A CA 1
ATOM 3732 C C . TYR A 1 461 ? 17.392 3.210 15.583 1.00 91.38 461 TYR A C 1
ATOM 3734 O O . TYR A 1 461 ? 18.363 2.677 15.049 1.00 91.38 461 TYR A O 1
ATOM 3742 N N . LEU A 1 462 ? 17.489 4.400 16.190 1.00 89.00 462 LEU A N 1
ATOM 3743 C CA . LEU A 1 462 ? 18.746 5.153 16.257 1.00 89.00 462 LEU A CA 1
ATOM 3744 C C . LEU A 1 462 ? 19.858 4.366 16.960 1.00 89.00 462 LEU A C 1
ATOM 3746 O O . LEU A 1 462 ? 20.999 4.354 16.488 1.00 89.00 462 LEU A O 1
ATOM 3750 N N . ALA A 1 463 ? 19.541 3.700 18.073 1.00 89.62 463 ALA A N 1
ATOM 3751 C CA . ALA A 1 463 ? 20.502 2.896 18.819 1.00 89.62 463 ALA A CA 1
ATOM 3752 C C . ALA A 1 463 ? 21.016 1.705 17.993 1.00 89.62 463 ALA A C 1
ATOM 3754 O O . ALA A 1 463 ? 22.219 1.439 17.981 1.00 89.62 463 ALA A O 1
ATOM 3755 N N . ASP A 1 464 ? 20.128 1.011 17.278 1.00 90.56 464 ASP A N 1
ATOM 3756 C CA . ASP A 1 464 ? 20.483 -0.090 16.378 1.00 90.56 464 ASP A CA 1
ATOM 3757 C C . ASP A 1 464 ? 21.324 0.382 15.178 1.00 90.56 464 ASP A C 1
ATOM 3759 O O . ASP A 1 464 ? 22.420 -0.130 14.936 1.00 90.56 464 ASP A O 1
ATOM 3763 N N . ALA A 1 465 ? 20.872 1.423 14.477 1.00 87.56 465 ALA A N 1
ATOM 3764 C CA . ALA A 1 465 ? 21.571 1.994 13.329 1.00 87.56 465 ALA A CA 1
ATOM 3765 C C . ALA A 1 465 ? 22.984 2.484 13.698 1.00 87.56 465 ALA A C 1
ATOM 3767 O O . ALA A 1 465 ? 23.937 2.289 12.940 1.00 87.56 465 ALA A O 1
ATOM 3768 N N . THR A 1 466 ? 23.146 3.054 14.896 1.00 86.56 466 THR A N 1
ATOM 3769 C CA . THR A 1 466 ? 24.455 3.467 15.426 1.00 86.56 466 THR A CA 1
ATOM 3770 C C . THR A 1 466 ? 25.381 2.272 15.640 1.00 86.56 466 THR A C 1
ATOM 3772 O O . THR A 1 466 ? 26.548 2.338 15.257 1.00 86.56 466 THR A O 1
ATOM 3775 N N . LYS A 1 467 ? 24.879 1.162 16.199 1.00 89.69 467 LYS A N 1
ATOM 3776 C CA . LYS A 1 467 ? 25.671 -0.067 16.384 1.00 89.69 467 LYS A CA 1
ATOM 3777 C C . LYS A 1 467 ? 26.120 -0.654 15.047 1.00 89.69 467 LYS A C 1
ATOM 3779 O O . LYS A 1 467 ? 27.296 -0.970 14.894 1.00 89.69 467 LYS A O 1
ATOM 3784 N N . ARG A 1 468 ? 25.217 -0.736 14.063 1.00 89.81 468 ARG A N 1
ATOM 3785 C CA . ARG A 1 468 ? 25.530 -1.242 12.714 1.00 89.81 468 ARG A CA 1
ATOM 3786 C C . ARG A 1 468 ? 26.544 -0.355 11.990 1.00 89.81 468 ARG A C 1
ATOM 3788 O O . ARG A 1 468 ? 27.469 -0.861 11.363 1.00 89.81 468 ARG A O 1
ATOM 3795 N N . ARG A 1 469 ? 26.448 0.971 12.146 1.00 85.38 469 ARG A N 1
ATOM 3796 C CA . ARG A 1 469 ? 27.456 1.915 11.633 1.00 85.38 469 ARG A CA 1
ATOM 3797 C C . ARG A 1 469 ? 28.822 1.712 12.291 1.00 85.38 469 ARG A C 1
ATOM 3799 O O . ARG A 1 469 ? 29.820 1.657 11.581 1.00 85.38 469 ARG A O 1
ATOM 3806 N N . GLN A 1 470 ? 28.861 1.606 13.622 1.00 87.25 470 GLN A N 1
ATOM 3807 C CA . GLN A 1 470 ? 30.099 1.371 14.373 1.00 87.25 470 GLN A CA 1
ATOM 3808 C C . GLN A 1 470 ? 30.762 0.060 13.956 1.00 87.25 470 GLN A C 1
ATOM 3810 O O . GLN A 1 470 ? 31.973 0.041 13.763 1.00 87.25 470 GLN A O 1
ATOM 3815 N N . HIS A 1 471 ? 29.976 -1.001 13.763 1.00 91.00 471 HIS A N 1
ATOM 3816 C CA . HIS A 1 471 ? 30.466 -2.248 13.190 1.00 91.00 471 HIS A CA 1
ATOM 3817 C C . HIS A 1 471 ? 31.101 -2.016 11.813 1.00 91.00 471 HIS A C 1
ATOM 3819 O O . HIS A 1 471 ? 32.252 -2.382 11.611 1.00 91.00 471 HIS A O 1
ATOM 3825 N N . ASP A 1 472 ? 30.394 -1.364 10.886 1.00 86.38 472 ASP A N 1
ATOM 3826 C CA . ASP A 1 472 ? 30.889 -1.149 9.519 1.00 86.38 472 ASP A CA 1
ATOM 3827 C C . ASP A 1 472 ? 32.154 -0.276 9.459 1.00 86.38 472 ASP A C 1
ATOM 3829 O O . ASP A 1 472 ? 32.954 -0.412 8.531 1.00 86.38 472 ASP A O 1
ATOM 3833 N N . ASP A 1 473 ? 32.342 0.616 10.437 1.00 84.00 473 ASP A N 1
ATOM 3834 C CA . ASP A 1 473 ? 33.558 1.419 10.597 1.00 84.00 473 ASP A CA 1
ATOM 3835 C C . ASP A 1 473 ? 34.714 0.629 11.234 1.00 84.00 473 ASP A C 1
ATOM 3837 O O . ASP A 1 473 ? 35.867 0.812 10.842 1.00 84.00 473 ASP A O 1
ATOM 3841 N N . GLN A 1 474 ? 34.425 -0.248 12.202 1.00 90.25 474 GLN A N 1
ATOM 3842 C CA . GLN A 1 474 ? 35.429 -1.062 12.902 1.00 90.25 474 GLN A CA 1
ATOM 3843 C C . GLN A 1 474 ? 35.890 -2.274 12.081 1.00 90.25 474 GLN A C 1
ATOM 3845 O O . GLN A 1 474 ? 37.067 -2.633 12.125 1.00 90.25 474 GLN A O 1
ATOM 3850 N N . PHE A 1 475 ? 34.986 -2.880 11.309 1.00 87.81 475 PHE A N 1
ATOM 3851 C CA . PHE A 1 475 ? 35.201 -4.116 10.557 1.00 87.81 475 PHE A CA 1
ATOM 3852 C C . PHE A 1 475 ? 34.961 -3.902 9.050 1.00 87.81 475 PHE A C 1
ATOM 3854 O O . PHE A 1 475 ? 34.063 -4.501 8.460 1.00 87.81 475 PHE A O 1
ATOM 3861 N N . PRO A 1 476 ? 35.783 -3.083 8.361 1.00 78.19 476 PRO A N 1
ATOM 3862 C CA . PRO A 1 476 ? 35.551 -2.707 6.960 1.00 78.19 476 PRO A CA 1
ATOM 3863 C C . PRO A 1 476 ? 35.688 -3.864 5.953 1.00 78.19 476 PRO A C 1
ATOM 3865 O O . PRO A 1 476 ? 35.355 -3.693 4.777 1.00 78.19 476 PRO A O 1
ATOM 3868 N N . ASN A 1 477 ? 36.214 -5.009 6.400 1.00 84.69 477 ASN A N 1
ATOM 3869 C CA . ASN A 1 477 ? 36.382 -6.228 5.607 1.00 84.69 477 ASN A CA 1
ATOM 3870 C C . ASN A 1 477 ? 35.253 -7.247 5.835 1.00 84.69 477 ASN A C 1
ATOM 3872 O O . ASN A 1 477 ? 35.203 -8.252 5.128 1.00 84.69 477 ASN A O 1
ATOM 3876 N N . GLU A 1 478 ? 34.370 -7.010 6.808 1.00 82.12 478 GLU A N 1
ATOM 3877 C CA . GLU A 1 478 ? 33.184 -7.832 7.038 1.00 82.12 478 GLU A CA 1
ATOM 3878 C C . GLU A 1 478 ? 32.001 -7.336 6.196 1.00 82.12 478 GLU A C 1
ATOM 3880 O O . GLU A 1 478 ? 32.025 -6.254 5.597 1.00 82.12 478 GLU A O 1
ATOM 3885 N N . GLN A 1 479 ? 30.952 -8.157 6.107 1.00 75.38 479 GLN A N 1
ATOM 3886 C CA . GLN A 1 479 ? 29.736 -7.766 5.407 1.00 75.38 479 GLN A CA 1
ATOM 3887 C C . GLN A 1 479 ? 29.103 -6.566 6.120 1.00 75.38 479 GLN A C 1
ATOM 3889 O O . GLN A 1 479 ? 28.827 -6.624 7.317 1.00 75.38 479 GLN A O 1
ATOM 3894 N N . ARG A 1 480 ? 28.850 -5.488 5.367 1.00 78.31 480 ARG A N 1
ATOM 3895 C CA . ARG A 1 480 ? 28.202 -4.292 5.914 1.00 78.31 480 ARG A CA 1
ATOM 3896 C C . ARG A 1 480 ? 26.835 -4.625 6.508 1.00 78.31 480 ARG A C 1
ATOM 3898 O O . ARG A 1 480 ? 26.025 -5.293 5.864 1.00 78.31 480 ARG A O 1
ATOM 3905 N N . GLN A 1 481 ? 26.587 -4.111 7.705 1.00 83.06 481 GLN A N 1
ATOM 3906 C CA . GLN A 1 481 ? 25.335 -4.240 8.439 1.00 83.06 481 GLN A CA 1
ATOM 3907 C C . GLN A 1 481 ? 24.367 -3.085 8.155 1.00 83.06 481 GLN A C 1
ATOM 3909 O O . GLN A 1 481 ? 23.154 -3.246 8.318 1.00 83.06 481 GLN A O 1
ATOM 3914 N N . LEU A 1 482 ? 24.853 -1.915 7.725 1.00 81.38 482 LEU A N 1
ATOM 3915 C CA . LEU A 1 482 ? 23.961 -0.866 7.233 1.00 81.38 482 LEU A CA 1
ATOM 3916 C C . LEU A 1 482 ? 23.310 -1.288 5.920 1.00 81.38 482 LEU A C 1
ATOM 3918 O O . LEU A 1 482 ? 23.978 -1.755 4.991 1.00 81.38 482 LEU A O 1
ATOM 3922 N N . LYS A 1 483 ? 21.990 -1.097 5.835 1.00 70.88 483 LYS A N 1
ATOM 3923 C CA . LYS A 1 483 ? 21.244 -1.461 4.636 1.00 70.88 483 LYS A CA 1
ATOM 3924 C C . LYS A 1 483 ? 21.653 -0.540 3.483 1.00 70.88 483 LYS A C 1
ATOM 3926 O O . LYS A 1 483 ? 21.900 0.652 3.694 1.00 70.88 483 LYS A O 1
ATOM 3931 N N . PRO A 1 484 ? 21.692 -1.046 2.239 1.00 61.06 484 PRO A N 1
ATOM 3932 C CA . PRO A 1 484 ? 21.843 -0.184 1.077 1.00 61.06 484 PRO A CA 1
ATOM 3933 C C . PRO A 1 484 ? 20.816 0.954 1.128 1.00 61.06 484 PRO A C 1
ATOM 3935 O O . PRO A 1 484 ? 19.641 0.711 1.384 1.00 61.06 484 PRO A O 1
ATOM 3938 N N . GLN A 1 485 ? 21.255 2.189 0.864 1.00 62.25 485 GLN A N 1
ATOM 3939 C CA . GLN A 1 485 ? 20.424 3.408 0.888 1.00 62.25 485 GLN A CA 1
ATOM 3940 C C . GLN A 1 485 ? 19.981 3.912 2.278 1.00 62.25 485 GLN A C 1
ATOM 3942 O O . GLN A 1 485 ? 19.329 4.951 2.350 1.00 62.25 485 GLN A O 1
ATOM 3947 N N . GLU A 1 486 ? 20.386 3.263 3.370 1.00 69.62 486 GLU A N 1
ATOM 3948 C CA . GLU A 1 486 ? 20.220 3.779 4.734 1.00 69.62 486 GLU A CA 1
ATOM 3949 C C . GLU A 1 486 ? 21.289 4.852 5.020 1.00 69.62 486 GLU A C 1
ATOM 3951 O O . GLU A 1 486 ? 22.487 4.579 4.926 1.00 69.62 486 GLU A O 1
ATOM 3956 N N . ASP A 1 487 ? 20.878 6.095 5.299 1.00 67.69 487 ASP A N 1
ATOM 3957 C CA . ASP A 1 487 ? 21.794 7.226 5.516 1.00 67.69 487 ASP A CA 1
ATOM 3958 C C . ASP A 1 487 ? 21.771 7.671 6.982 1.00 67.69 487 ASP A C 1
ATOM 3960 O O . ASP A 1 487 ? 20.873 8.400 7.410 1.00 67.69 487 ASP A O 1
ATOM 3964 N N . VAL A 1 488 ? 22.768 7.205 7.740 1.00 72.00 488 VAL A N 1
ATOM 3965 C CA . VAL A 1 488 ? 22.968 7.491 9.167 1.00 72.00 488 VAL A CA 1
ATOM 3966 C C . VAL A 1 488 ? 24.145 8.453 9.320 1.00 72.00 488 VAL A C 1
ATOM 3968 O O . VAL A 1 488 ? 25.291 8.104 9.026 1.00 72.00 488 VAL A O 1
ATOM 3971 N N . ARG A 1 489 ? 23.875 9.667 9.800 1.00 69.31 489 ARG A N 1
ATOM 3972 C CA . ARG A 1 489 ? 24.869 10.726 10.024 1.00 69.31 489 ARG A CA 1
ATOM 3973 C C . ARG A 1 489 ? 24.975 11.055 11.494 1.00 69.31 489 ARG A C 1
ATOM 3975 O O . ARG A 1 489 ? 23.992 10.996 12.216 1.00 69.31 489 ARG A O 1
ATOM 3982 N N . ILE A 1 490 ? 26.159 11.463 11.925 1.00 63.97 490 ILE A N 1
ATOM 3983 C CA . ILE A 1 490 ? 26.368 12.021 13.258 1.00 63.97 490 ILE A CA 1
ATOM 3984 C C . ILE A 1 490 ? 26.708 13.492 13.056 1.00 63.97 490 ILE A C 1
ATOM 3986 O O . ILE A 1 490 ? 27.764 13.804 12.512 1.00 63.97 490 ILE A O 1
ATOM 3990 N N . ASP A 1 491 ? 25.806 14.380 13.463 1.00 53.72 491 ASP A N 1
ATOM 3991 C CA . ASP A 1 491 ? 26.017 15.825 13.443 1.00 53.72 491 ASP A CA 1
ATOM 3992 C C . ASP A 1 491 ? 26.042 16.349 14.884 1.00 53.72 491 ASP A C 1
ATOM 3994 O O . ASP A 1 491 ? 25.111 16.119 15.654 1.00 53.72 491 ASP A O 1
ATOM 3998 N N . GLN A 1 492 ? 27.145 16.988 15.283 1.00 45.72 492 GLN A N 1
ATOM 3999 C CA . GLN A 1 492 ? 27.353 17.538 16.636 1.00 45.72 492 GLN A CA 1
ATOM 4000 C C . GLN A 1 492 ? 27.059 16.552 17.793 1.00 45.72 492 GLN A C 1
ATOM 4002 O O . GLN A 1 492 ? 26.528 16.928 18.836 1.00 45.72 492 GLN A O 1
ATOM 4007 N N . GLY A 1 493 ? 27.382 15.266 17.613 1.00 55.59 493 GLY A N 1
ATOM 4008 C CA . GLY A 1 493 ? 27.115 14.222 18.612 1.00 55.59 493 GLY A CA 1
ATOM 4009 C C . GLY A 1 493 ? 25.663 13.726 18.656 1.00 55.59 493 GLY A C 1
ATOM 4010 O O . GLY A 1 493 ? 25.343 12.885 19.492 1.00 55.59 493 GLY A O 1
ATOM 4011 N N . ARG A 1 494 ? 24.789 14.195 17.752 1.00 52.06 494 ARG A N 1
ATOM 4012 C CA . ARG A 1 494 ? 23.429 13.676 17.548 1.00 52.06 494 ARG A CA 1
ATOM 4013 C C . ARG A 1 494 ? 23.350 12.870 16.256 1.00 52.06 494 ARG A C 1
ATOM 4015 O O . ARG A 1 494 ? 23.819 13.302 15.207 1.00 52.06 494 ARG A O 1
ATOM 4022 N N . VAL A 1 495 ? 22.734 11.694 16.335 1.00 62.31 495 VAL A N 1
ATOM 4023 C CA . VAL A 1 495 ? 22.506 10.833 15.172 1.00 62.31 495 VAL A CA 1
ATOM 4024 C C . VAL A 1 495 ? 21.303 11.368 14.396 1.00 62.31 495 VAL A C 1
ATOM 4026 O O . VAL A 1 495 ? 20.203 11.454 14.936 1.00 62.31 495 VAL A O 1
ATOM 4029 N N . GLN A 1 496 ? 21.510 11.745 13.139 1.00 65.50 496 GLN A N 1
ATOM 4030 C CA . GLN A 1 496 ? 20.460 12.058 12.178 1.00 65.50 496 GLN A CA 1
ATOM 4031 C C . GLN A 1 496 ? 20.326 10.900 11.200 1.00 65.50 496 GLN A C 1
ATOM 4033 O O . GLN A 1 496 ? 21.324 10.419 10.663 1.00 65.50 496 GLN A O 1
ATOM 4038 N N . VAL A 1 497 ? 19.095 10.480 10.930 1.00 65.25 497 VAL A N 1
ATOM 4039 C CA . VAL A 1 497 ? 18.831 9.470 9.910 1.00 65.25 497 VAL A CA 1
ATOM 4040 C C . VAL A 1 497 ? 17.877 10.031 8.875 1.00 65.25 497 VAL A C 1
ATOM 4042 O O . VAL A 1 497 ? 16.913 10.717 9.209 1.00 65.25 497 VAL A O 1
ATOM 4045 N N . SER A 1 498 ? 18.173 9.763 7.607 1.00 66.94 498 SER A N 1
ATOM 4046 C CA . SER A 1 498 ? 17.356 10.197 6.481 1.00 66.94 498 SER A CA 1
ATOM 4047 C C . SER A 1 498 ? 17.181 9.077 5.461 1.00 66.94 498 SER A C 1
ATOM 4049 O O . SER A 1 498 ? 17.985 8.147 5.376 1.00 66.94 498 SER A O 1
ATOM 4051 N N . GLY A 1 499 ? 16.113 9.180 4.673 1.00 69.50 499 GLY A N 1
ATOM 4052 C CA . GLY A 1 499 ? 15.814 8.245 3.596 1.00 69.50 499 GLY A CA 1
ATOM 4053 C C . GLY A 1 499 ? 14.696 7.260 3.924 1.00 69.50 499 GLY A C 1
ATOM 4054 O O . GLY A 1 499 ? 14.341 7.012 5.076 1.00 69.50 499 GLY A O 1
ATOM 4055 N N . GLN A 1 500 ? 14.135 6.693 2.860 1.00 74.38 500 GLN A N 1
ATOM 4056 C CA . GLN A 1 500 ? 12.969 5.817 2.910 1.00 74.38 500 GLN A CA 1
ATOM 4057 C C . GLN A 1 500 ? 13.202 4.558 3.755 1.00 74.38 500 GLN A C 1
ATOM 4059 O O . GLN A 1 500 ? 12.311 4.148 4.489 1.00 74.38 500 GLN A O 1
ATOM 4064 N N . VAL A 1 501 ? 14.407 3.979 3.708 1.00 76.69 501 VAL A N 1
ATOM 4065 C CA . VAL A 1 501 ? 14.755 2.762 4.465 1.00 76.69 501 VAL A CA 1
ATOM 4066 C C . VAL A 1 501 ? 14.618 2.978 5.973 1.00 76.69 501 VAL A C 1
ATOM 4068 O O . VAL A 1 501 ? 14.065 2.128 6.666 1.00 76.69 501 VAL A O 1
ATOM 4071 N N . ALA A 1 502 ? 15.068 4.129 6.472 1.00 82.56 502 ALA A N 1
ATOM 4072 C CA . ALA A 1 502 ? 14.985 4.473 7.885 1.00 82.56 502 ALA A CA 1
ATOM 4073 C C . ALA A 1 502 ? 13.541 4.696 8.339 1.00 82.56 502 ALA A C 1
ATOM 4075 O O . ALA A 1 502 ? 13.110 4.134 9.345 1.00 82.56 502 ALA A O 1
ATOM 4076 N N . VAL A 1 503 ? 12.773 5.460 7.554 1.00 84.31 503 VAL A N 1
ATOM 4077 C CA . VAL A 1 503 ? 11.345 5.696 7.813 1.00 84.31 503 VAL A CA 1
ATOM 4078 C C . VAL A 1 503 ? 10.585 4.371 7.850 1.00 84.31 503 VAL A C 1
ATOM 4080 O O . VAL A 1 503 ? 9.821 4.129 8.779 1.00 84.31 503 VAL A O 1
ATOM 4083 N N . MET A 1 504 ? 10.840 3.474 6.894 1.00 86.00 504 MET A N 1
ATOM 4084 C CA . MET A 1 504 ? 10.173 2.174 6.861 1.00 86.00 504 MET A CA 1
ATOM 4085 C C . MET A 1 504 ? 10.614 1.242 7.993 1.00 86.00 504 MET A C 1
ATOM 4087 O O . MET A 1 504 ? 9.782 0.499 8.507 1.00 86.00 504 MET A O 1
ATOM 4091 N N . ALA A 1 505 ? 11.870 1.306 8.443 1.00 87.56 505 ALA A N 1
ATOM 4092 C CA . ALA A 1 505 ? 12.314 0.563 9.622 1.00 87.56 505 ALA A CA 1
ATOM 4093 C C . ALA A 1 505 ? 11.580 1.029 10.894 1.00 87.56 505 ALA A C 1
ATOM 4095 O O . ALA A 1 505 ? 11.106 0.197 11.668 1.00 87.56 505 ALA A O 1
ATOM 4096 N N . ILE A 1 506 ? 11.410 2.344 11.071 1.00 90.38 506 ILE A N 1
ATOM 4097 C CA . ILE A 1 506 ? 10.635 2.921 12.182 1.00 90.38 506 ILE A CA 1
ATOM 4098 C C . ILE A 1 506 ? 9.152 2.532 12.073 1.00 90.38 506 ILE A C 1
ATOM 4100 O O . ILE A 1 506 ? 8.564 2.095 13.060 1.00 90.38 506 ILE A O 1
ATOM 4104 N N . ASN A 1 507 ? 8.557 2.606 10.876 1.00 91.69 507 ASN A N 1
ATOM 4105 C CA . ASN A 1 507 ? 7.192 2.124 10.628 1.00 91.69 507 ASN A CA 1
ATOM 4106 C C . ASN A 1 507 ? 7.058 0.627 10.967 1.00 91.69 507 ASN A C 1
ATOM 4108 O O . ASN A 1 507 ? 6.054 0.203 11.540 1.00 91.69 507 ASN A O 1
ATOM 4112 N N . GLY A 1 508 ? 8.088 -0.173 10.679 1.00 93.06 508 GLY A N 1
ATOM 4113 C CA . GLY A 1 508 ? 8.191 -1.567 11.105 1.00 93.06 508 GLY A CA 1
ATOM 4114 C C . GLY A 1 508 ? 8.086 -1.721 12.622 1.00 93.06 508 GLY A C 1
ATOM 4115 O O . GLY A 1 508 ? 7.282 -2.511 13.103 1.00 93.06 508 GLY A O 1
ATOM 4116 N N . LEU A 1 509 ? 8.814 -0.923 13.399 1.00 95.00 509 LEU A N 1
ATOM 4117 C CA . LEU A 1 509 ? 8.712 -0.960 14.863 1.00 95.00 509 LEU A CA 1
ATOM 4118 C C . LEU A 1 509 ? 7.322 -0.528 15.361 1.00 95.00 509 LEU A C 1
ATOM 4120 O O . LEU A 1 509 ? 6.750 -1.182 16.228 1.00 95.00 509 LEU A O 1
ATOM 4124 N N . LEU A 1 510 ? 6.731 0.507 14.762 1.00 95.25 510 LEU A N 1
ATOM 4125 C CA . LEU A 1 510 ? 5.396 0.993 15.130 1.00 95.25 510 LEU A CA 1
ATOM 4126 C C . LEU A 1 510 ? 4.287 -0.026 14.847 1.00 95.25 510 LEU A C 1
ATOM 4128 O O . LEU A 1 510 ? 3.408 -0.243 15.684 1.00 95.25 510 LEU A O 1
ATOM 4132 N N . THR A 1 511 ? 4.334 -0.688 13.687 1.00 95.06 511 THR A N 1
ATOM 4133 C CA . THR A 1 511 ? 3.413 -1.799 13.386 1.00 95.06 511 THR A CA 1
ATOM 4134 C C . THR A 1 511 ? 3.579 -2.947 14.373 1.00 95.06 511 THR A C 1
ATOM 4136 O O . THR A 1 511 ? 2.580 -3.560 14.753 1.00 95.06 511 THR A O 1
ATOM 4139 N N . LYS A 1 512 ? 4.807 -3.207 14.841 1.00 95.94 512 LYS A N 1
ATOM 4140 C CA . LYS A 1 512 ? 5.068 -4.214 15.868 1.00 95.94 512 LYS A CA 1
ATOM 4141 C C . LYS A 1 512 ? 4.480 -3.834 17.228 1.00 95.94 512 LYS A C 1
ATOM 4143 O O . LYS A 1 512 ? 3.834 -4.672 17.845 1.00 95.94 512 LYS A O 1
ATOM 4148 N N . VAL A 1 513 ? 4.604 -2.575 17.656 1.00 96.81 513 VAL A N 1
ATOM 4149 C CA . VAL A 1 513 ? 3.959 -2.082 18.889 1.00 96.81 513 VAL A CA 1
ATOM 4150 C C . VAL A 1 513 ? 2.453 -2.337 18.848 1.00 96.81 513 VAL A C 1
ATOM 4152 O O . VAL A 1 513 ? 1.896 -2.905 19.787 1.00 96.81 513 VAL A O 1
ATOM 4155 N N . MET A 1 514 ? 1.788 -1.963 17.752 1.00 96.50 514 MET A N 1
ATOM 4156 C CA . MET A 1 514 ? 0.349 -2.198 17.593 1.00 96.50 514 MET A CA 1
ATOM 4157 C C . MET A 1 514 ? 0.016 -3.691 17.507 1.00 96.50 514 MET A C 1
ATOM 4159 O O . MET A 1 514 ? -1.003 -4.120 18.041 1.00 96.50 514 MET A O 1
ATOM 4163 N N . PHE A 1 515 ? 0.865 -4.501 16.879 1.00 97.31 515 PHE A N 1
ATOM 4164 C CA . PHE A 1 515 ? 0.696 -5.950 16.856 1.00 97.31 515 PHE A CA 1
ATOM 4165 C C . PHE A 1 515 ? 0.721 -6.552 18.265 1.00 97.31 515 PHE A C 1
ATOM 4167 O O . PHE A 1 515 ? -0.198 -7.290 18.627 1.00 97.31 515 PHE A O 1
ATOM 4174 N N . ASP A 1 516 ? 1.720 -6.192 19.070 1.00 97.06 516 ASP A N 1
ATOM 4175 C CA . ASP A 1 516 ? 1.937 -6.742 20.409 1.00 97.06 516 ASP A CA 1
ATOM 4176 C C . ASP A 1 516 ? 0.840 -6.287 21.405 1.00 97.06 516 ASP A C 1
ATOM 4178 O O . ASP A 1 516 ? 0.387 -7.080 22.232 1.00 97.06 516 ASP A O 1
ATOM 4182 N N . HIS A 1 517 ? 0.332 -5.051 21.291 1.00 96.75 517 HIS A N 1
ATOM 4183 C CA . HIS A 1 517 ? -0.696 -4.503 22.198 1.00 96.75 517 HIS A CA 1
ATOM 4184 C C . HIS A 1 517 ? -2.140 -4.914 21.874 1.00 96.75 517 HIS A C 1
ATOM 4186 O O . HIS A 1 517 ? -3.037 -4.687 22.685 1.00 96.75 517 HIS A O 1
ATOM 4192 N N . ASN A 1 518 ? -2.387 -5.537 20.719 1.00 96.25 518 ASN A N 1
ATOM 4193 C CA . ASN A 1 518 ? -3.725 -5.965 20.302 1.00 96.25 518 ASN A CA 1
ATOM 4194 C C . ASN A 1 518 ? -3.803 -7.493 20.147 1.00 96.25 518 ASN A C 1
ATOM 4196 O O . ASN A 1 518 ? -4.055 -7.964 19.040 1.00 96.25 518 ASN A O 1
ATOM 4200 N N . PRO A 1 519 ? -3.586 -8.308 21.200 1.00 94.88 519 PRO A N 1
ATOM 4201 C CA . PRO A 1 519 ? -3.325 -9.751 21.083 1.00 94.88 519 PRO A CA 1
ATOM 4202 C C . PRO A 1 519 ? -4.510 -10.592 20.582 1.00 94.88 519 PRO A C 1
ATOM 4204 O O . PRO A 1 519 ? -4.309 -11.713 20.120 1.00 94.88 519 PRO A O 1
ATOM 4207 N N . LYS A 1 520 ? -5.742 -10.072 20.665 1.00 92.94 520 LYS A N 1
ATOM 4208 C CA . LYS A 1 520 ? -6.962 -10.784 20.247 1.00 92.94 520 LYS A CA 1
ATOM 4209 C C . LYS A 1 520 ? -7.360 -10.541 18.789 1.00 92.94 520 LYS A C 1
ATOM 4211 O O . LYS A 1 520 ? -8.216 -11.254 18.279 1.00 92.94 520 LYS A O 1
ATOM 4216 N N . ASN A 1 521 ? -6.765 -9.553 18.127 1.00 95.88 521 ASN A N 1
ATOM 4217 C CA . ASN A 1 521 ? -7.073 -9.226 16.738 1.00 95.88 521 ASN A CA 1
ATOM 4218 C C . ASN A 1 521 ? -6.260 -10.119 15.790 1.00 95.88 521 ASN A C 1
ATOM 4220 O O . ASN A 1 521 ? -5.123 -10.483 16.095 1.00 95.88 521 ASN A O 1
ATOM 4224 N N . GLU A 1 522 ? -6.802 -10.468 14.628 1.00 97.31 522 GLU A N 1
ATOM 4225 C CA . GLU A 1 522 ? -5.986 -11.033 13.549 1.00 97.31 522 GLU A CA 1
ATOM 4226 C C . GLU A 1 522 ? -5.366 -9.910 12.716 1.00 97.31 522 GLU A C 1
ATOM 4228 O O . GLU A 1 522 ? -5.964 -8.846 12.563 1.00 97.31 522 GLU A O 1
ATOM 4233 N N . PHE A 1 523 ? -4.167 -10.145 12.183 1.00 97.50 523 PHE A N 1
ATOM 4234 C CA . PHE A 1 523 ? -3.427 -9.160 11.403 1.00 97.50 523 PHE A CA 1
ATOM 4235 C C . PHE A 1 523 ? -3.208 -9.645 9.979 1.00 97.50 523 PHE A C 1
ATOM 4237 O O . PHE A 1 523 ? -2.804 -10.787 9.751 1.00 97.50 523 PHE A O 1
ATOM 4244 N N . PHE A 1 524 ? -3.435 -8.747 9.031 1.00 95.94 524 PHE A N 1
ATOM 4245 C CA . PHE A 1 524 ? -3.263 -8.978 7.607 1.00 95.94 524 PHE A CA 1
ATOM 4246 C C . PHE A 1 524 ? -2.451 -7.843 7.003 1.00 95.94 524 PHE A C 1
ATOM 4248 O O . PHE A 1 524 ? -2.467 -6.718 7.507 1.00 95.94 524 PHE A O 1
ATOM 4255 N N . VAL A 1 525 ? -1.732 -8.134 5.926 1.00 93.69 525 VAL A N 1
ATOM 4256 C CA . VAL A 1 525 ? -0.872 -7.162 5.263 1.00 93.69 525 VAL A CA 1
ATOM 4257 C C . VAL A 1 525 ? -1.005 -7.262 3.748 1.00 93.69 525 VAL A C 1
ATOM 4259 O O . VAL A 1 525 ? -0.785 -8.310 3.141 1.00 93.69 525 VAL A O 1
ATOM 4262 N N . GLU A 1 526 ? -1.369 -6.137 3.141 1.00 91.50 526 GLU A N 1
ATOM 4263 C CA . GLU A 1 526 ? -1.099 -5.839 1.743 1.00 91.50 526 GLU A CA 1
ATOM 4264 C C . GLU A 1 526 ? 0.275 -5.166 1.691 1.00 91.50 526 GLU A C 1
ATOM 4266 O O . GLU A 1 526 ? 0.427 -4.010 2.076 1.00 91.50 526 GLU A O 1
ATOM 4271 N N . GLU A 1 527 ? 1.321 -5.908 1.329 1.00 86.69 527 GLU A N 1
ATOM 4272 C CA . GLU A 1 527 ? 2.693 -5.397 1.419 1.00 86.69 527 GLU A CA 1
ATOM 4273 C C . GLU A 1 527 ? 2.921 -4.241 0.431 1.00 86.69 527 GLU A C 1
ATOM 4275 O O . GLU A 1 527 ? 2.914 -4.416 -0.789 1.00 86.69 527 GLU A O 1
ATOM 4280 N N . SER A 1 528 ? 3.226 -3.055 0.966 1.00 78.50 528 SER A N 1
ATOM 4281 C CA . SER A 1 528 ? 3.796 -1.967 0.167 1.00 78.50 528 SER A CA 1
ATOM 4282 C C . SER A 1 528 ? 5.310 -1.959 0.247 1.00 78.50 528 SER A C 1
ATOM 4284 O O . SER A 1 528 ? 5.981 -1.825 -0.774 1.00 78.50 528 SER A O 1
ATOM 4286 N N . PHE A 1 529 ? 5.826 -2.071 1.467 1.00 79.25 529 PHE A N 1
ATOM 4287 C CA . PHE A 1 529 ? 7.241 -2.132 1.778 1.00 79.25 529 PHE A CA 1
ATOM 4288 C C . PHE A 1 529 ? 7.467 -3.307 2.724 1.00 79.25 529 PHE A C 1
ATOM 4290 O O . PHE A 1 529 ? 6.773 -3.385 3.735 1.00 79.25 529 PHE A O 1
ATOM 4297 N N . PRO A 1 530 ? 8.443 -4.181 2.437 1.00 83.19 530 PRO A N 1
ATOM 4298 C CA . PRO A 1 530 ? 8.854 -5.228 3.358 1.00 83.19 530 PRO A CA 1
ATOM 4299 C C . PRO A 1 530 ? 9.149 -4.689 4.757 1.00 83.19 530 PRO A C 1
ATOM 4301 O O . PRO A 1 530 ? 9.981 -3.790 4.916 1.00 83.19 530 PRO A O 1
ATOM 4304 N N . LEU A 1 531 ? 8.497 -5.256 5.770 1.00 88.75 531 LEU A N 1
ATOM 4305 C CA . LEU A 1 531 ? 8.785 -4.977 7.173 1.00 88.75 531 LEU A CA 1
ATOM 4306 C C . LEU A 1 531 ? 9.473 -6.208 7.765 1.00 88.75 531 LEU A C 1
ATOM 4308 O O . LEU A 1 531 ? 8.824 -7.212 8.031 1.00 88.75 531 LEU A O 1
ATOM 4312 N N . ASP A 1 532 ? 10.792 -6.131 7.970 1.00 86.25 532 ASP A N 1
ATOM 4313 C CA . ASP A 1 532 ? 11.653 -7.285 8.293 1.00 86.25 532 ASP A CA 1
ATOM 4314 C C . ASP A 1 532 ? 11.119 -8.201 9.405 1.00 86.25 532 ASP A C 1
ATOM 4316 O O . ASP A 1 532 ? 11.289 -9.419 9.345 1.00 86.25 532 ASP A O 1
ATOM 4320 N N . TRP A 1 533 ? 10.496 -7.626 10.439 1.00 92.88 533 TRP A N 1
ATOM 4321 C CA . TRP A 1 533 ? 9.987 -8.401 11.567 1.00 92.88 533 TRP A CA 1
ATOM 4322 C C . TRP A 1 533 ? 8.773 -9.264 11.193 1.00 92.88 533 TRP A C 1
ATOM 4324 O O . TRP A 1 533 ? 8.541 -10.263 11.865 1.00 92.88 533 TRP A O 1
ATOM 4334 N N . MET A 1 534 ? 8.015 -8.909 10.146 1.00 95.50 534 MET A N 1
ATOM 4335 C CA . MET A 1 534 ? 6.811 -9.629 9.714 1.00 95.50 534 MET A CA 1
ATOM 4336 C C . MET A 1 534 ? 7.138 -10.879 8.896 1.00 95.50 534 MET A C 1
ATOM 4338 O O . MET A 1 534 ? 6.440 -11.877 9.024 1.00 95.50 534 MET A O 1
ATOM 4342 N N . TYR A 1 535 ? 8.222 -10.887 8.118 1.00 94.62 535 TYR A N 1
ATOM 4343 C CA . TYR A 1 535 ? 8.567 -11.996 7.214 1.00 94.62 535 TYR A CA 1
ATOM 4344 C C . TYR A 1 535 ? 8.604 -13.392 7.873 1.00 94.62 535 TYR A C 1
ATOM 4346 O O . TYR A 1 535 ? 8.057 -14.346 7.308 1.00 94.62 535 TYR A O 1
ATOM 4354 N N . PRO A 1 536 ? 9.187 -13.575 9.079 1.00 96.88 536 PRO A N 1
ATOM 4355 C CA . PRO A 1 536 ? 9.092 -14.849 9.788 1.00 96.88 536 PRO A CA 1
ATOM 4356 C C . PRO A 1 536 ? 7.654 -15.253 10.141 1.00 96.88 536 PRO A C 1
ATOM 4358 O O . PRO A 1 536 ? 7.379 -16.441 10.273 1.00 96.88 536 PRO A O 1
ATOM 4361 N N . HIS A 1 537 ? 6.755 -14.286 10.307 1.00 97.69 537 HIS A N 1
ATOM 4362 C CA . HIS A 1 537 ? 5.370 -14.448 10.743 1.00 97.69 537 HIS A CA 1
ATOM 4363 C C . HIS A 1 537 ? 4.373 -14.564 9.583 1.00 97.69 537 HIS A C 1
ATOM 4365 O O . HIS A 1 537 ? 3.225 -14.929 9.818 1.00 97.69 537 HIS A O 1
ATOM 4371 N N . GLU A 1 538 ? 4.756 -14.253 8.349 1.00 97.69 538 GLU A N 1
ATOM 4372 C CA . GLU A 1 538 ? 3.822 -14.155 7.227 1.00 97.69 538 GLU A CA 1
ATOM 4373 C C . GLU A 1 538 ? 3.462 -15.510 6.603 1.00 97.69 538 GLU A C 1
ATOM 4375 O O . GLU A 1 538 ? 4.317 -16.372 6.369 1.00 97.69 538 GLU A O 1
ATOM 4380 N N . THR A 1 539 ? 2.173 -15.674 6.291 1.00 97.50 539 THR A N 1
ATOM 4381 C CA . THR A 1 539 ? 1.647 -16.726 5.408 1.00 97.50 539 THR A CA 1
ATOM 4382 C C . THR A 1 539 ? 0.730 -16.137 4.342 1.00 97.50 539 THR A C 1
ATOM 4384 O O . THR A 1 539 ? 0.068 -15.132 4.601 1.00 97.50 539 THR A O 1
ATOM 4387 N N . PRO A 1 540 ? 0.626 -16.758 3.156 1.00 97.56 540 PRO A N 1
ATOM 4388 C CA . PRO A 1 540 ? -0.328 -16.325 2.140 1.00 97.56 540 PRO A CA 1
ATOM 4389 C C . PRO A 1 540 ? -1.771 -16.456 2.632 1.00 97.56 540 PRO A C 1
ATOM 4391 O O . PRO A 1 540 ? -2.124 -17.452 3.277 1.00 97.56 540 PRO A O 1
ATOM 4394 N N . PHE A 1 541 ? -2.601 -15.476 2.284 1.00 96.69 541 PHE A N 1
ATOM 4395 C CA . PHE A 1 541 ? -4.032 -15.413 2.558 1.00 96.69 541 PHE A CA 1
ATOM 4396 C C . PHE A 1 541 ? -4.769 -14.810 1.356 1.00 96.69 541 PHE A C 1
ATOM 4398 O O . PHE A 1 541 ? -4.936 -13.595 1.240 1.00 96.69 541 PHE A O 1
ATOM 4405 N N . GLY A 1 542 ? -5.188 -15.671 0.430 1.00 95.56 542 GLY A N 1
ATOM 4406 C CA . GLY A 1 542 ? -5.770 -15.243 -0.836 1.00 95.56 542 GLY A CA 1
ATOM 4407 C C . GLY A 1 542 ? -4.799 -14.361 -1.627 1.00 95.56 542 GLY A C 1
ATOM 4408 O O . GLY A 1 542 ? -3.699 -14.792 -1.969 1.00 95.56 542 GLY A O 1
ATOM 4409 N N . ILE A 1 543 ? -5.206 -13.118 -1.905 1.00 93.69 543 ILE A N 1
ATOM 4410 C CA . ILE A 1 543 ? -4.365 -12.146 -2.618 1.00 93.69 543 ILE A CA 1
ATOM 4411 C C . ILE A 1 543 ? -3.430 -11.339 -1.705 1.00 93.69 543 ILE A C 1
ATOM 4413 O O . ILE A 1 543 ? -2.616 -10.581 -2.212 1.00 93.69 543 ILE A O 1
ATOM 4417 N N . ILE A 1 544 ? -3.515 -11.482 -0.382 1.00 94.62 544 ILE A N 1
ATOM 4418 C CA . ILE A 1 544 ? -2.663 -10.779 0.593 1.00 94.62 544 ILE A CA 1
ATOM 4419 C C . ILE A 1 544 ? -1.980 -11.787 1.526 1.00 94.62 544 ILE A C 1
ATOM 4421 O O . ILE A 1 544 ? -1.924 -12.980 1.230 1.00 94.62 544 ILE A O 1
ATOM 4425 N N . MET A 1 545 ? -1.429 -11.327 2.651 1.00 96.56 545 MET A N 1
ATOM 4426 C CA . MET A 1 545 ? -0.784 -12.189 3.641 1.00 96.56 545 MET A CA 1
ATOM 4427 C C . MET A 1 545 ? -1.396 -12.003 5.029 1.00 96.56 545 MET A C 1
ATOM 4429 O O . MET A 1 545 ? -1.868 -10.923 5.383 1.00 96.56 545 MET A O 1
ATOM 4433 N N . LYS A 1 546 ? -1.377 -13.070 5.827 1.00 97.50 546 LYS A N 1
ATOM 4434 C CA . LYS A 1 546 ? -1.698 -13.062 7.255 1.00 97.50 546 LYS A CA 1
ATOM 4435 C C . LYS A 1 546 ? -0.405 -12.970 8.060 1.00 97.50 546 LYS A C 1
ATOM 4437 O O . LYS A 1 546 ? 0.532 -13.723 7.803 1.00 97.50 546 LYS A O 1
ATOM 4442 N N . VAL A 1 547 ? -0.381 -12.102 9.069 1.00 97.81 547 VAL A N 1
ATOM 4443 C CA . VAL A 1 547 ? 0.720 -11.984 10.035 1.00 97.81 547 VAL A CA 1
ATOM 4444 C C . VAL A 1 547 ? 0.379 -12.833 11.261 1.00 97.81 547 VAL A C 1
ATOM 4446 O O . VAL A 1 547 ? -0.509 -12.500 12.049 1.00 97.81 547 VAL A O 1
ATOM 4449 N N . ASN A 1 548 ? 1.054 -13.971 11.409 1.00 97.75 548 ASN A N 1
ATOM 4450 C CA . ASN A 1 548 ? 0.802 -14.931 12.484 1.00 97.75 548 ASN A CA 1
ATOM 4451 C C . ASN A 1 548 ? 1.447 -14.476 13.800 1.00 97.75 548 ASN A C 1
ATOM 4453 O O . ASN A 1 548 ? 2.478 -13.811 13.803 1.00 97.75 548 ASN A O 1
ATOM 4457 N N . ARG A 1 549 ? 0.855 -14.851 14.941 1.00 95.56 549 ARG A N 1
ATOM 4458 C CA . ARG A 1 549 ? 1.379 -14.492 16.275 1.00 95.56 549 ARG A CA 1
ATOM 4459 C C . ARG A 1 549 ? 2.782 -15.011 16.515 1.00 95.56 549 ARG A C 1
ATOM 4461 O O . ARG A 1 549 ? 3.672 -14.233 16.843 1.00 95.56 549 ARG A O 1
ATOM 4468 N N . GLU A 1 550 ? 2.974 -16.290 16.244 1.00 96.06 550 GLU A N 1
ATOM 4469 C CA . GLU A 1 550 ? 4.269 -16.937 16.377 1.00 96.06 550 GLU A CA 1
ATOM 4470 C C . GLU A 1 550 ? 5.013 -16.951 15.038 1.00 96.06 550 GLU A C 1
ATOM 4472 O O . GLU A 1 550 ? 4.387 -17.160 13.990 1.00 96.06 550 GLU A O 1
ATOM 4477 N N . PRO A 1 551 ? 6.344 -16.754 15.045 1.00 96.44 551 PRO A N 1
ATOM 4478 C CA . PRO A 1 551 ? 7.145 -16.885 13.842 1.00 96.44 551 PRO A CA 1
ATOM 4479 C C . PRO A 1 551 ? 7.153 -18.343 13.371 1.00 96.44 551 PRO A C 1
ATOM 4481 O O . PRO A 1 551 ? 7.236 -19.286 14.158 1.00 96.44 551 PRO A O 1
ATOM 4484 N N . LEU A 1 552 ? 7.118 -18.533 12.058 1.00 95.62 552 LEU A N 1
ATOM 4485 C CA . LEU A 1 552 ? 7.023 -19.834 11.413 1.00 95.62 552 LEU A CA 1
ATOM 4486 C C . LEU A 1 552 ? 8.417 -20.329 11.004 1.00 95.62 552 LEU A C 1
ATOM 4488 O O . LEU A 1 552 ? 9.031 -19.739 10.101 1.00 95.62 552 LEU A O 1
ATOM 4492 N N . PRO A 1 553 ? 8.931 -21.418 11.611 1.00 92.25 553 PRO A N 1
ATOM 4493 C CA . PRO A 1 553 ? 10.249 -21.964 11.277 1.00 92.25 553 PRO A CA 1
ATOM 4494 C C . PRO A 1 553 ? 10.326 -22.504 9.842 1.00 92.25 553 PRO A C 1
ATOM 4496 O O . PRO A 1 553 ? 11.415 -22.557 9.271 1.00 92.25 553 PRO A O 1
ATOM 4499 N N . ASP A 1 554 ? 9.187 -22.887 9.262 1.00 90.88 554 ASP A N 1
ATOM 4500 C CA . ASP A 1 554 ? 9.044 -23.318 7.872 1.00 90.88 554 ASP A CA 1
ATOM 4501 C C . ASP A 1 554 ? 7.617 -23.029 7.366 1.00 90.88 554 ASP A C 1
ATOM 4503 O O . ASP A 1 554 ? 6.702 -22.827 8.170 1.00 90.88 554 ASP A O 1
ATOM 4507 N N . LEU A 1 555 ? 7.425 -23.027 6.046 1.00 94.62 555 LEU A N 1
ATOM 4508 C CA . LEU A 1 555 ? 6.104 -23.033 5.416 1.00 94.62 555 LEU A CA 1
ATOM 4509 C C . LEU A 1 555 ? 5.713 -24.483 5.123 1.00 94.62 555 LEU A C 1
ATOM 4511 O O . LEU A 1 555 ? 6.389 -25.172 4.360 1.00 94.62 555 LEU A O 1
ATOM 4515 N N . SER A 1 556 ? 4.634 -24.959 5.746 1.00 93.62 556 SER A N 1
ATOM 4516 C CA . SER A 1 556 ? 4.194 -26.346 5.578 1.00 93.62 556 SER A CA 1
ATOM 4517 C C . SER A 1 556 ? 3.730 -26.639 4.148 1.00 93.62 556 SER A C 1
ATOM 4519 O O . SER A 1 556 ? 3.358 -25.740 3.392 1.00 93.62 556 SER A O 1
ATOM 4521 N N . GLU A 1 557 ? 3.704 -27.927 3.795 1.00 94.31 557 GLU A N 1
ATOM 4522 C CA . GLU A 1 557 ? 3.145 -28.399 2.523 1.00 94.31 557 GLU A CA 1
ATOM 4523 C C . GLU A 1 557 ? 1.727 -27.889 2.298 1.00 94.31 557 GLU A C 1
ATOM 4525 O O . GLU A 1 557 ? 1.441 -27.350 1.237 1.00 94.31 557 GLU A O 1
ATOM 4530 N N . ASP A 1 558 ? 0.878 -27.985 3.322 1.00 94.38 558 ASP A N 1
ATOM 4531 C CA . ASP A 1 558 ? -0.518 -27.561 3.247 1.00 94.38 558 ASP A CA 1
ATOM 4532 C C . ASP A 1 558 ? -0.655 -26.059 2.973 1.00 94.38 558 ASP A C 1
ATOM 4534 O O . ASP A 1 558 ? -1.566 -25.643 2.261 1.00 94.38 558 ASP A O 1
ATOM 4538 N N . ILE A 1 559 ? 0.249 -25.230 3.516 1.00 96.25 559 ILE A N 1
ATOM 4539 C CA . ILE A 1 559 ? 0.251 -23.784 3.257 1.00 96.25 559 ILE A CA 1
ATOM 4540 C C . ILE A 1 559 ? 0.565 -23.517 1.784 1.00 96.25 559 ILE A C 1
ATOM 4542 O O . ILE A 1 559 ? -0.170 -22.765 1.145 1.00 96.25 559 ILE A O 1
ATOM 4546 N N . LEU A 1 560 ? 1.623 -24.138 1.254 1.00 96.81 560 LEU A N 1
ATOM 4547 C CA . LEU A 1 560 ? 2.044 -23.949 -0.137 1.00 96.81 560 LEU A CA 1
ATOM 4548 C C . LEU A 1 560 ? 1.025 -24.539 -1.118 1.00 96.81 560 LEU A C 1
ATOM 4550 O O . LEU A 1 560 ? 0.685 -23.894 -2.101 1.00 96.81 560 LEU A O 1
ATOM 4554 N N . GLN A 1 561 ? 0.482 -25.723 -0.829 1.00 95.81 561 GLN A N 1
ATOM 4555 C CA . GLN A 1 561 ? -0.515 -26.385 -1.669 1.00 95.81 561 GLN A CA 1
ATOM 4556 C C . GLN A 1 561 ? -1.820 -25.586 -1.735 1.00 95.81 561 GLN A C 1
ATOM 4558 O O . GLN A 1 561 ? -2.402 -25.443 -2.809 1.00 95.81 561 GLN A O 1
ATOM 4563 N N . ARG A 1 562 ? -2.273 -25.036 -0.601 1.00 96.88 562 ARG A N 1
ATOM 4564 C CA . ARG A 1 562 ? -3.454 -24.167 -0.552 1.00 96.88 562 ARG A CA 1
ATOM 4565 C C . ARG A 1 562 ? -3.241 -22.875 -1.340 1.00 96.88 562 ARG A C 1
ATOM 4567 O O . ARG A 1 562 ? -4.140 -22.474 -2.075 1.00 96.88 562 ARG A O 1
ATOM 4574 N N . ASP A 1 563 ? -2.084 -22.227 -1.182 1.00 97.56 563 ASP A N 1
ATOM 4575 C CA . ASP A 1 563 ? -1.742 -21.014 -1.940 1.00 97.56 563 ASP A CA 1
ATOM 4576 C C . ASP A 1 563 ? -1.688 -21.307 -3.444 1.00 97.56 563 ASP A C 1
ATOM 4578 O O . ASP A 1 563 ? -2.294 -20.592 -4.243 1.00 97.56 563 ASP A O 1
ATOM 4582 N N . HIS A 1 564 ? -1.055 -22.419 -3.819 1.00 96.94 564 HIS A N 1
ATOM 4583 C CA . HIS A 1 564 ? -0.990 -22.890 -5.195 1.00 96.94 564 HIS A CA 1
ATOM 4584 C C . HIS A 1 564 ? -2.389 -23.120 -5.784 1.00 96.94 564 HIS A C 1
ATOM 4586 O O . HIS A 1 564 ? -2.714 -22.582 -6.843 1.00 96.94 564 HIS A O 1
ATOM 4592 N N . GLU A 1 565 ? -3.252 -23.874 -5.092 1.00 96.31 565 GLU A N 1
ATOM 4593 C CA . GLU A 1 565 ? -4.621 -24.144 -5.544 1.00 96.31 565 GLU A CA 1
ATOM 4594 C C . GLU A 1 565 ? -5.434 -22.850 -5.687 1.00 96.31 565 GLU A C 1
ATOM 4596 O O . GLU A 1 565 ? -6.124 -22.665 -6.695 1.00 96.31 565 GLU A O 1
ATOM 4601 N N . PHE A 1 566 ? -5.304 -21.923 -4.730 1.00 97.38 566 PHE A N 1
ATOM 4602 C CA . PHE A 1 566 ? -5.957 -20.617 -4.791 1.00 97.38 566 PHE A CA 1
ATOM 4603 C C . PHE A 1 566 ? -5.510 -19.839 -6.026 1.00 97.38 566 PHE A C 1
ATOM 4605 O O . PHE A 1 566 ? -6.348 -19.418 -6.823 1.00 97.38 566 PHE A O 1
ATOM 4612 N N . TRP A 1 567 ? -4.202 -19.680 -6.233 1.00 96.69 567 TRP A N 1
ATOM 4613 C CA . TRP A 1 567 ? -3.677 -18.879 -7.336 1.00 96.69 567 TRP A CA 1
ATOM 4614 C C . TRP A 1 567 ? -3.837 -19.537 -8.699 1.00 96.69 567 TRP A C 1
ATOM 4616 O O . TRP A 1 567 ? -3.929 -18.826 -9.699 1.00 96.69 567 TRP A O 1
ATOM 4626 N N . LYS A 1 568 ? -3.950 -20.863 -8.768 1.00 95.50 568 LYS A N 1
ATOM 4627 C CA . LYS A 1 568 ? -4.342 -21.572 -9.989 1.00 95.50 568 LYS A CA 1
ATOM 4628 C C . LYS A 1 568 ? -5.775 -21.202 -10.385 1.00 95.50 568 LYS A C 1
ATOM 4630 O O . LYS A 1 568 ? -6.025 -20.862 -11.541 1.00 95.50 568 LYS A O 1
ATOM 4635 N N . GLN A 1 569 ? -6.714 -21.196 -9.433 1.00 95.44 569 GLN A N 1
ATOM 4636 C CA . GLN A 1 569 ? -8.095 -20.756 -9.682 1.00 95.44 569 GLN A CA 1
ATOM 4637 C C . GLN A 1 569 ? -8.181 -19.244 -9.965 1.00 95.44 569 GLN A C 1
ATOM 4639 O O . GLN A 1 569 ? -8.873 -18.825 -10.897 1.00 95.44 569 GLN A O 1
ATOM 4644 N N . PHE A 1 570 ? -7.430 -18.430 -9.220 1.00 95.00 570 PHE A N 1
ATOM 4645 C CA . PHE A 1 570 ? -7.410 -16.973 -9.359 1.00 95.00 570 PHE A CA 1
ATOM 4646 C C . PHE A 1 570 ? -6.819 -16.534 -10.705 1.00 95.00 570 PHE A C 1
ATOM 4648 O O . PHE A 1 570 ? -7.450 -15.779 -11.443 1.00 95.00 570 PHE A O 1
ATOM 4655 N N . SER A 1 571 ? -5.653 -17.068 -11.085 1.00 94.81 571 SER A N 1
ATOM 4656 C CA . SER A 1 571 ? -5.013 -16.785 -12.377 1.00 94.81 571 SER A CA 1
ATOM 4657 C C . SER A 1 571 ? -5.886 -17.229 -13.549 1.00 94.81 571 SER A C 1
ATOM 4659 O O . SER A 1 571 ? -6.013 -16.483 -14.519 1.00 94.81 571 SER A O 1
ATOM 4661 N N . LYS A 1 572 ? -6.590 -18.364 -13.433 1.00 94.69 572 LYS A N 1
ATOM 4662 C CA . LYS A 1 572 ? -7.551 -18.801 -14.452 1.00 94.69 572 LYS A CA 1
ATOM 4663 C C . LYS A 1 572 ? -8.659 -17.772 -14.701 1.00 94.69 572 LYS A C 1
ATOM 4665 O O . LYS A 1 572 ? -9.013 -17.546 -15.856 1.00 94.69 572 LYS A O 1
ATOM 4670 N N . ARG A 1 573 ? -9.178 -17.130 -13.645 1.00 91.25 573 ARG A N 1
ATOM 4671 C CA . ARG A 1 573 ? -10.202 -16.070 -13.738 1.00 91.25 573 ARG A CA 1
ATOM 4672 C C . ARG A 1 573 ? -9.669 -14.828 -14.473 1.00 91.25 573 ARG A C 1
ATOM 4674 O O . ARG A 1 573 ? -10.407 -14.226 -15.246 1.00 91.25 573 ARG A O 1
ATOM 4681 N N . LEU A 1 574 ? -8.398 -14.469 -14.262 1.00 93.19 574 LEU A N 1
ATOM 4682 C CA . LEU A 1 574 ? -7.775 -13.267 -14.833 1.00 93.19 574 LEU A CA 1
ATOM 4683 C C . LEU A 1 574 ? -7.174 -13.490 -16.227 1.00 93.19 574 LEU A C 1
ATOM 4685 O O . LEU A 1 574 ? -7.604 -12.887 -17.205 1.00 93.19 574 LEU A O 1
ATOM 4689 N N . THR A 1 575 ? -6.172 -14.362 -16.321 1.00 94.12 575 THR A N 1
ATOM 4690 C CA . THR A 1 575 ? -5.329 -14.570 -17.509 1.00 94.12 575 THR A CA 1
ATOM 4691 C C . THR A 1 575 ? -5.579 -15.906 -18.209 1.00 94.12 575 THR A C 1
ATOM 4693 O O . THR A 1 575 ? -4.997 -16.163 -19.261 1.00 94.12 575 THR A O 1
ATOM 4696 N N . GLY A 1 576 ? -6.437 -16.761 -17.649 1.00 93.25 576 GLY A N 1
ATOM 4697 C CA . GLY A 1 576 ? -6.588 -18.147 -18.087 1.00 93.25 576 GLY A CA 1
ATOM 4698 C C . GLY A 1 576 ? -5.483 -19.057 -17.533 1.00 93.25 576 GLY A C 1
ATOM 4699 O O . GLY A 1 576 ? -4.650 -18.637 -16.731 1.00 93.25 576 GLY A O 1
ATOM 4700 N N . ASP A 1 577 ? -5.482 -20.322 -17.953 1.00 88.38 577 ASP A N 1
ATOM 4701 C CA . ASP A 1 577 ? -4.520 -21.351 -17.518 1.00 88.38 577 ASP A CA 1
ATOM 4702 C C . ASP A 1 577 ? -3.187 -21.247 -18.314 1.00 88.38 577 ASP A C 1
ATOM 4704 O O . ASP A 1 577 ? -2.812 -22.179 -19.022 1.00 88.38 577 ASP A O 1
ATOM 4708 N N . ILE A 1 578 ? -2.501 -20.093 -18.273 1.00 92.00 578 ILE A N 1
ATOM 4709 C CA . ILE A 1 578 ? -1.258 -19.860 -19.048 1.00 92.00 578 ILE A CA 1
ATOM 4710 C C . ILE A 1 578 ? 0.033 -20.163 -18.280 1.00 92.00 578 ILE A C 1
ATOM 4712 O O . ILE A 1 578 ? 1.081 -20.341 -18.893 1.00 92.00 578 ILE A O 1
ATOM 4716 N N . VAL A 1 579 ? -0.026 -20.212 -16.948 1.00 94.06 579 VAL A N 1
ATOM 4717 C CA . VAL A 1 579 ? 1.132 -20.500 -16.095 1.00 94.06 579 VAL A CA 1
ATOM 4718 C C . VAL A 1 579 ? 0.871 -21.769 -15.295 1.00 94.06 579 VAL A C 1
ATOM 4720 O O . VAL A 1 579 ? -0.097 -21.844 -14.544 1.00 94.06 579 VAL A O 1
ATOM 4723 N N . ASP A 1 580 ? 1.784 -22.723 -15.430 1.00 93.94 580 ASP A N 1
ATOM 4724 C CA . ASP A 1 580 ? 1.926 -23.932 -14.612 1.00 93.94 580 ASP A CA 1
ATOM 4725 C C . ASP A 1 580 ? 3.417 -24.114 -14.246 1.00 93.94 580 ASP A C 1
ATOM 4727 O O . ASP A 1 580 ? 4.279 -23.424 -14.811 1.00 93.94 580 ASP A O 1
ATOM 4731 N N . TYR A 1 581 ? 3.753 -25.035 -13.338 1.00 93.31 581 TYR A N 1
ATOM 4732 C CA . TYR A 1 581 ? 5.128 -25.288 -12.880 1.00 93.31 581 TYR A CA 1
ATOM 4733 C C . TYR A 1 581 ? 6.109 -25.498 -14.041 1.00 93.31 581 TYR A C 1
ATOM 4735 O O . TYR A 1 581 ? 7.201 -24.918 -14.064 1.00 93.31 581 TYR A O 1
ATOM 4743 N N . ASP A 1 582 ? 5.692 -26.261 -15.048 1.00 91.38 582 ASP A N 1
ATOM 4744 C CA . ASP A 1 582 ? 6.555 -26.656 -16.162 1.00 91.38 582 ASP A CA 1
ATOM 4745 C C . ASP A 1 582 ? 6.510 -25.678 -17.348 1.00 91.38 582 ASP A C 1
ATOM 4747 O O . ASP A 1 582 ? 7.208 -25.876 -18.339 1.00 91.38 582 ASP A O 1
ATOM 4751 N N . THR A 1 583 ? 5.726 -24.594 -17.268 1.00 95.56 583 THR A N 1
ATOM 4752 C CA . THR A 1 583 ? 5.570 -23.646 -18.387 1.00 95.56 583 THR A CA 1
ATOM 4753 C C . THR A 1 583 ? 6.842 -22.817 -18.598 1.00 95.56 583 THR A C 1
ATOM 4755 O O . THR A 1 583 ? 7.135 -21.966 -17.757 1.00 95.56 583 THR A O 1
ATOM 4758 N N . PRO A 1 584 ? 7.579 -22.949 -19.717 1.00 96.81 584 PRO A N 1
ATOM 4759 C CA . PRO A 1 584 ? 8.820 -22.201 -19.913 1.00 96.81 584 PRO A CA 1
ATOM 4760 C C . PRO A 1 584 ? 8.594 -20.684 -19.901 1.00 96.81 584 PRO A C 1
ATOM 4762 O O . PRO A 1 584 ? 7.631 -20.195 -20.494 1.00 96.81 584 PRO A O 1
ATOM 4765 N N . VAL A 1 585 ? 9.529 -19.920 -19.324 1.00 97.88 585 VAL A N 1
ATOM 4766 C CA . VAL A 1 585 ? 9.463 -18.443 -19.264 1.00 97.88 585 VAL A CA 1
ATOM 4767 C C . VAL A 1 585 ? 9.289 -17.833 -20.655 1.00 97.88 585 VAL A C 1
ATOM 4769 O O . VAL A 1 585 ? 8.502 -16.907 -20.839 1.00 97.88 585 VAL A O 1
ATOM 4772 N N . LYS A 1 586 ? 9.946 -18.413 -21.665 1.00 97.25 586 LYS A N 1
ATOM 4773 C CA . LYS A 1 586 ? 9.786 -18.014 -23.065 1.00 97.25 586 LYS A CA 1
ATOM 4774 C C . LYS A 1 586 ? 8.346 -18.146 -23.576 1.00 97.25 586 LYS A C 1
ATOM 4776 O O . LYS A 1 586 ? 7.884 -17.262 -24.286 1.00 97.25 586 LYS A O 1
ATOM 4781 N N . THR A 1 587 ? 7.623 -19.191 -23.171 1.00 97.81 587 THR A N 1
ATOM 4782 C CA . THR A 1 587 ? 6.213 -19.387 -23.555 1.00 97.81 587 THR A CA 1
ATOM 4783 C C . THR A 1 587 ? 5.332 -18.291 -22.960 1.00 97.81 587 THR A C 1
ATOM 4785 O O . THR A 1 587 ? 4.474 -17.747 -23.651 1.00 97.81 587 THR A O 1
ATOM 4788 N N . ILE A 1 588 ? 5.589 -17.911 -21.704 1.00 97.69 588 ILE A N 1
ATOM 4789 C CA . ILE A 1 588 ? 4.884 -16.807 -21.040 1.00 97.69 588 ILE A CA 1
ATOM 4790 C C . ILE A 1 588 ? 5.195 -15.483 -21.747 1.00 97.69 588 ILE A C 1
ATOM 4792 O O . ILE A 1 588 ? 4.275 -14.732 -22.048 1.00 97.69 588 ILE A O 1
ATOM 4796 N N . ALA A 1 589 ? 6.462 -15.216 -22.077 1.00 96.94 589 ALA A N 1
ATOM 4797 C CA . ALA A 1 589 ? 6.865 -14.019 -22.818 1.00 96.94 589 ALA A CA 1
ATOM 4798 C C . ALA A 1 589 ? 6.211 -13.931 -24.211 1.00 96.94 589 ALA A C 1
ATOM 4800 O O . ALA A 1 589 ? 5.696 -12.880 -24.590 1.00 96.94 589 ALA A O 1
ATOM 4801 N N . ASP A 1 590 ? 6.163 -15.039 -24.954 1.00 94.56 590 ASP A N 1
ATOM 4802 C CA . ASP A 1 590 ? 5.502 -15.095 -26.264 1.00 94.56 590 ASP A CA 1
ATOM 4803 C C . ASP A 1 590 ? 3.991 -14.856 -26.150 1.00 94.56 590 ASP A C 1
ATOM 4805 O O . ASP A 1 590 ? 3.407 -14.124 -26.956 1.00 94.56 590 ASP A O 1
ATOM 4809 N N . TRP A 1 591 ? 3.356 -15.420 -25.120 1.00 95.75 591 TRP A N 1
ATOM 4810 C CA . TRP A 1 591 ? 1.958 -15.141 -24.807 1.00 95.75 591 TRP A CA 1
ATOM 4811 C C . TRP A 1 591 ? 1.735 -13.680 -24.397 1.00 95.75 591 TRP A C 1
ATOM 4813 O O . TRP A 1 591 ? 0.750 -13.077 -24.831 1.00 95.75 591 TRP A O 1
ATOM 4823 N N . VAL A 1 592 ? 2.649 -13.089 -23.624 1.00 94.50 592 VAL A N 1
ATOM 4824 C CA . VAL A 1 592 ? 2.598 -11.677 -23.236 1.00 94.50 592 VAL A CA 1
ATOM 4825 C C . VAL A 1 592 ? 2.638 -10.783 -24.474 1.00 94.50 592 VAL A C 1
ATOM 4827 O O . VAL A 1 592 ? 1.786 -9.909 -24.635 1.00 94.50 592 VAL A O 1
ATOM 4830 N N . GLU A 1 593 ? 3.581 -11.021 -25.386 1.00 88.44 593 GLU A N 1
ATOM 4831 C CA . GLU A 1 593 ? 3.691 -10.258 -26.632 1.00 88.44 593 GLU A CA 1
ATOM 4832 C C . GLU A 1 593 ? 2.440 -10.418 -27.502 1.00 88.44 593 GLU A C 1
ATOM 4834 O O . GLU A 1 593 ? 1.948 -9.451 -28.084 1.00 88.44 593 GLU A O 1
ATOM 4839 N N . LYS A 1 594 ? 1.881 -11.627 -27.574 1.00 87.44 594 LYS A N 1
ATOM 4840 C CA . LYS A 1 594 ? 0.633 -11.881 -28.298 1.00 87.44 594 LYS A CA 1
ATOM 4841 C C . LYS A 1 594 ? -0.555 -11.122 -27.685 1.00 87.44 594 LYS A C 1
ATOM 4843 O O . LYS A 1 594 ? -1.314 -10.474 -28.405 1.00 87.44 594 LYS A O 1
ATOM 4848 N N . THR A 1 595 ? -0.702 -11.175 -26.366 1.00 89.25 595 THR A N 1
ATOM 4849 C CA . THR A 1 595 ? -1.928 -10.754 -25.671 1.00 89.25 595 THR A CA 1
ATOM 4850 C C . THR A 1 595 ? -1.898 -9.275 -25.276 1.00 89.25 595 THR A C 1
ATOM 4852 O O . THR A 1 595 ? -2.846 -8.544 -25.560 1.00 89.25 595 THR A O 1
ATOM 4855 N N . TYR A 1 596 ? -0.813 -8.802 -24.657 1.00 86.38 596 TYR A N 1
ATOM 4856 C CA . TYR A 1 596 ? -0.697 -7.419 -24.180 1.00 86.38 596 TYR A CA 1
ATOM 4857 C C . TYR A 1 596 ? -0.247 -6.468 -25.286 1.00 86.38 596 TYR A C 1
ATOM 4859 O O . TYR A 1 596 ? -0.870 -5.427 -25.478 1.00 86.38 596 TYR A O 1
ATOM 4867 N N . LEU A 1 597 ? 0.793 -6.839 -26.042 1.00 79.88 597 LEU A N 1
ATOM 4868 C CA . LEU A 1 597 ? 1.355 -5.967 -27.077 1.00 79.88 597 LEU A CA 1
ATOM 4869 C C . LEU A 1 597 ? 0.526 -6.015 -28.370 1.00 79.88 597 LEU A C 1
ATOM 4871 O O . LEU A 1 597 ? 0.101 -4.978 -28.865 1.00 79.88 597 LEU A O 1
ATOM 4875 N N . ARG A 1 598 ? 0.243 -7.211 -28.906 1.00 76.19 598 ARG A N 1
ATOM 4876 C CA . ARG A 1 598 ? -0.492 -7.360 -30.182 1.00 76.19 598 ARG A CA 1
ATOM 4877 C C . ARG A 1 598 ? -2.014 -7.385 -30.036 1.00 76.19 598 ARG A C 1
ATOM 4879 O O . ARG A 1 598 ? -2.713 -7.291 -31.044 1.00 76.19 598 ARG A O 1
ATOM 4886 N N . ARG A 1 599 ? -2.535 -7.503 -28.808 1.00 80.25 599 ARG A N 1
ATOM 4887 C CA . ARG A 1 599 ? -3.979 -7.593 -28.508 1.00 80.25 599 ARG A CA 1
ATOM 4888 C C . ARG A 1 599 ? -4.701 -8.704 -29.296 1.00 80.25 599 ARG A C 1
ATOM 4890 O O . ARG A 1 599 ? -5.867 -8.551 -29.671 1.00 80.25 599 ARG A O 1
ATOM 4897 N N . ASP A 1 600 ? -3.997 -9.810 -29.539 1.00 83.19 600 ASP A N 1
ATOM 4898 C CA . ASP A 1 600 ? -4.529 -11.027 -30.153 1.00 83.19 600 ASP A CA 1
ATOM 4899 C C . ASP A 1 600 ? -5.012 -11.979 -29.049 1.00 83.19 600 ASP A C 1
ATOM 4901 O O . ASP A 1 600 ? -4.215 -12.615 -28.356 1.00 83.19 600 ASP A O 1
ATOM 4905 N N . PHE A 1 601 ? -6.333 -12.088 -28.895 1.00 87.56 601 PHE A N 1
ATOM 4906 C CA . PHE A 1 601 ? -6.968 -12.920 -27.871 1.00 87.56 601 PHE A CA 1
ATOM 4907 C C . PHE A 1 601 ? -7.325 -14.327 -28.370 1.00 87.56 601 PHE A C 1
ATOM 4909 O O . PHE A 1 601 ? -8.126 -15.021 -27.738 1.00 87.56 601 PHE A O 1
ATOM 4916 N N . SER A 1 602 ? -6.769 -14.778 -29.499 1.00 86.44 602 SER A N 1
ATOM 4917 C CA . SER A 1 602 ? -7.021 -16.134 -29.989 1.00 86.44 602 SER A CA 1
ATOM 4918 C C . SER A 1 602 ? -6.518 -17.180 -28.985 1.00 86.44 602 SER A C 1
ATOM 4920 O O . SER A 1 602 ? -5.341 -17.215 -28.612 1.00 86.44 602 SER A O 1
ATOM 4922 N N . GLY A 1 603 ? -7.432 -18.036 -28.522 1.00 86.69 603 GLY A N 1
ATOM 4923 C CA . GLY A 1 603 ? -7.158 -19.030 -27.478 1.00 86.69 603 GLY A CA 1
ATOM 4924 C C . GLY A 1 603 ? -7.040 -18.462 -26.057 1.00 86.69 603 GLY A C 1
ATOM 4925 O O . GLY A 1 603 ? -6.732 -19.219 -25.142 1.00 86.69 603 GLY A O 1
ATOM 4926 N N . PHE A 1 604 ? -7.291 -17.165 -25.845 1.00 91.31 604 PHE A N 1
ATOM 4927 C CA . PHE A 1 604 ? -7.308 -16.565 -24.511 1.00 91.31 604 PHE A CA 1
ATOM 4928 C C . PHE A 1 604 ? -8.597 -16.939 -23.768 1.00 91.31 604 PHE A C 1
ATOM 4930 O O . PHE A 1 604 ? -9.699 -16.690 -24.261 1.00 91.31 604 PHE A O 1
ATOM 4937 N N . THR A 1 605 ? -8.452 -17.536 -22.585 1.00 91.31 605 THR A N 1
ATOM 4938 C CA . THR A 1 605 ? -9.561 -18.078 -21.781 1.00 91.31 605 THR A CA 1
ATOM 4939 C C . THR A 1 605 ? -9.854 -17.285 -20.506 1.00 91.31 605 THR A C 1
ATOM 4941 O O . THR A 1 605 ? -10.835 -17.591 -19.832 1.00 91.31 605 THR A O 1
ATOM 4944 N N . GLY A 1 606 ? -9.031 -16.283 -20.180 1.00 92.12 606 GLY A N 1
ATOM 4945 C CA . GLY A 1 606 ? -9.254 -15.370 -19.056 1.00 92.12 606 GLY A CA 1
ATOM 4946 C C . GLY A 1 606 ? -10.227 -14.232 -19.380 1.00 92.12 606 GLY A C 1
ATOM 4947 O O . GLY A 1 606 ? -10.819 -14.169 -20.463 1.00 92.12 606 GLY A O 1
ATOM 4948 N N . ASP A 1 607 ? -10.365 -13.287 -18.451 1.00 90.81 607 ASP A N 1
ATOM 4949 C CA . ASP A 1 607 ? -11.184 -12.094 -18.654 1.00 90.81 607 ASP A CA 1
ATOM 4950 C C . ASP A 1 607 ? -10.408 -11.002 -19.408 1.00 90.81 607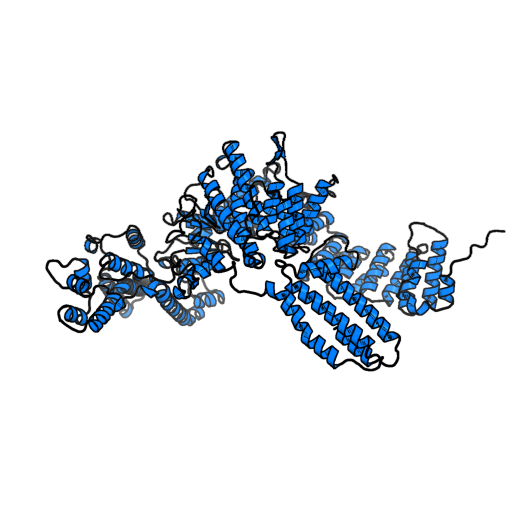 ASP A C 1
ATOM 4952 O O . ASP A 1 607 ? -9.433 -10.425 -18.922 1.00 90.81 607 ASP A O 1
ATOM 4956 N N . ARG A 1 608 ? -10.878 -10.660 -20.614 1.00 87.94 608 ARG A N 1
ATOM 4957 C CA . ARG A 1 608 ? -10.258 -9.629 -21.464 1.00 87.94 608 ARG A CA 1
ATOM 4958 C C . ARG A 1 608 ? -10.269 -8.247 -20.806 1.00 87.94 608 ARG A C 1
ATOM 4960 O O . ARG A 1 608 ? -9.452 -7.410 -21.182 1.00 87.94 608 ARG A O 1
ATOM 4967 N N . LYS A 1 609 ? -11.172 -7.997 -19.849 1.00 86.00 609 LYS A N 1
ATOM 4968 C CA . LYS A 1 609 ? -11.216 -6.739 -19.091 1.00 86.00 609 LYS A CA 1
ATOM 4969 C C . LYS A 1 609 ? -9.982 -6.568 -18.213 1.00 86.00 609 LYS A C 1
ATOM 4971 O O . LYS A 1 609 ? -9.455 -5.466 -18.149 1.00 86.00 609 LYS A O 1
ATOM 4976 N N . PHE A 1 610 ? -9.469 -7.647 -17.617 1.00 90.06 610 PHE A N 1
ATOM 4977 C CA . PHE A 1 610 ? -8.243 -7.593 -16.816 1.00 90.06 610 PHE A CA 1
ATOM 4978 C C . PHE A 1 610 ? -7.041 -7.135 -17.657 1.00 90.06 610 PHE A C 1
ATOM 4980 O O . PHE A 1 610 ? -6.314 -6.230 -17.265 1.00 90.06 610 PHE A O 1
ATOM 4987 N N . VAL A 1 611 ? -6.886 -7.682 -18.867 1.00 86.62 611 VAL A N 1
ATOM 4988 C CA . VAL A 1 611 ? -5.785 -7.343 -19.797 1.00 86.62 611 VAL A CA 1
ATOM 4989 C C . VAL A 1 611 ? -5.832 -5.883 -20.291 1.00 86.62 611 VAL A C 1
ATOM 4991 O O . VAL A 1 611 ? -4.849 -5.361 -20.819 1.00 86.62 611 VAL A O 1
ATOM 4994 N N . ARG A 1 612 ? -6.981 -5.211 -20.167 1.00 80.25 612 ARG A N 1
ATOM 4995 C CA . ARG A 1 612 ? -7.144 -3.784 -20.499 1.00 80.25 612 ARG A CA 1
ATOM 4996 C C . ARG A 1 612 ? -7.013 -2.871 -19.281 1.00 80.25 612 ARG A C 1
ATOM 4998 O O . ARG A 1 612 ? -6.844 -1.671 -19.446 1.00 80.25 612 ARG A O 1
ATOM 5005 N N . ASP A 1 613 ? -7.110 -3.425 -18.078 1.00 86.00 613 ASP A N 1
ATOM 5006 C CA . ASP A 1 613 ? -7.081 -2.678 -16.827 1.00 86.00 613 ASP A CA 1
ATOM 5007 C C . ASP A 1 613 ? -5.648 -2.615 -16.287 1.00 86.00 613 ASP A C 1
ATOM 5009 O O . ASP A 1 613 ? -5.191 -3.491 -15.552 1.00 86.00 613 ASP A O 1
ATOM 5013 N N . ASP A 1 614 ? -4.912 -1.580 -16.686 1.00 84.62 614 ASP A N 1
ATOM 5014 C CA . ASP A 1 614 ? -3.509 -1.391 -16.301 1.00 84.62 614 ASP A CA 1
ATOM 5015 C C . ASP A 1 614 ? -3.310 -1.273 -14.783 1.00 84.62 614 ASP A C 1
ATOM 5017 O O . ASP A 1 614 ? -2.260 -1.655 -14.258 1.00 84.62 614 ASP A O 1
ATOM 5021 N N . GLN A 1 615 ? -4.305 -0.744 -14.061 1.00 86.38 615 GLN A N 1
ATOM 5022 C CA . GLN A 1 615 ? -4.235 -0.622 -12.605 1.00 86.38 615 GLN A CA 1
ATOM 5023 C C . GLN A 1 615 ? -4.429 -1.984 -11.943 1.00 86.38 615 GLN A C 1
ATOM 5025 O O . GLN A 1 615 ? -3.663 -2.331 -11.044 1.00 86.38 615 GLN A O 1
ATOM 5030 N N . ALA A 1 616 ? -5.378 -2.793 -12.425 1.00 89.25 616 ALA A N 1
ATOM 5031 C CA . ALA A 1 616 ? -5.536 -4.170 -11.967 1.00 89.25 616 ALA A CA 1
ATOM 5032 C C . ALA A 1 616 ? -4.275 -4.995 -12.244 1.00 89.25 616 ALA A C 1
ATOM 5034 O O . ALA A 1 616 ? -3.767 -5.640 -11.328 1.00 89.25 616 ALA A O 1
ATOM 5035 N N . GLN A 1 617 ? -3.726 -4.932 -13.462 1.00 91.56 617 GLN A N 1
ATOM 5036 C CA . GLN A 1 617 ? -2.489 -5.634 -13.819 1.00 91.56 617 GLN A CA 1
ATOM 5037 C C . GLN A 1 617 ? -1.379 -5.337 -12.809 1.00 91.56 617 GLN A C 1
ATOM 5039 O O . GLN A 1 617 ? -0.858 -6.254 -12.172 1.00 91.56 617 GLN A O 1
ATOM 5044 N N . LYS A 1 618 ? -1.061 -4.052 -12.600 1.00 89.25 618 LYS A N 1
ATOM 5045 C CA . LYS A 1 618 ? -0.025 -3.620 -11.651 1.00 89.25 618 LYS A CA 1
ATOM 5046 C C . LYS A 1 618 ? -0.330 -4.065 -10.224 1.00 89.25 618 LYS A C 1
ATOM 5048 O O . LYS A 1 618 ? 0.557 -4.596 -9.561 1.00 89.25 618 LYS A O 1
ATOM 5053 N N . ALA A 1 619 ? -1.563 -3.877 -9.761 1.00 89.31 619 ALA A N 1
ATOM 5054 C CA . ALA A 1 619 ? -1.943 -4.168 -8.387 1.00 89.31 619 ALA A CA 1
ATOM 5055 C C . ALA A 1 619 ? -1.889 -5.674 -8.082 1.00 89.31 619 ALA A C 1
ATOM 5057 O O . ALA A 1 619 ? -1.168 -6.081 -7.176 1.00 89.31 619 ALA A O 1
ATOM 5058 N N . PHE A 1 620 ? -2.559 -6.522 -8.870 1.00 92.31 620 PHE A N 1
ATOM 5059 C CA . PHE A 1 620 ? -2.548 -7.976 -8.656 1.00 92.31 620 PHE A CA 1
ATOM 5060 C C . PHE A 1 620 ? -1.157 -8.592 -8.876 1.00 92.31 620 PHE A C 1
ATOM 5062 O O . PHE A 1 620 ? -0.754 -9.480 -8.122 1.00 92.31 620 PHE A O 1
ATOM 5069 N N . SER A 1 621 ? -0.387 -8.088 -9.850 1.00 94.50 621 SER A N 1
ATOM 5070 C CA . SER A 1 621 ? 1.018 -8.474 -10.042 1.00 94.50 621 SER A CA 1
ATOM 5071 C C . SER A 1 621 ? 1.871 -8.156 -8.818 1.00 94.50 621 SER A C 1
ATOM 5073 O O . SER A 1 621 ? 2.637 -9.006 -8.364 1.00 94.50 621 SER A O 1
ATOM 5075 N N . LYS A 1 622 ? 1.728 -6.948 -8.258 1.00 90.94 622 LYS A N 1
ATOM 5076 C CA . LYS A 1 622 ? 2.455 -6.529 -7.056 1.00 90.94 622 LYS A CA 1
ATOM 5077 C C . LYS A 1 622 ? 2.154 -7.466 -5.888 1.00 90.94 622 LYS A C 1
ATOM 5079 O O . LYS A 1 622 ? 3.089 -7.981 -5.286 1.00 90.94 622 LYS A O 1
ATOM 5084 N N . LEU A 1 623 ? 0.879 -7.754 -5.628 1.00 91.38 623 LEU A N 1
ATOM 5085 C CA . LEU A 1 623 ? 0.476 -8.649 -4.541 1.00 91.38 623 LEU A CA 1
ATOM 5086 C C . LEU A 1 623 ? 1.050 -10.060 -4.690 1.00 91.38 623 LEU A C 1
ATOM 5088 O O . LEU A 1 623 ? 1.645 -10.593 -3.750 1.00 91.38 623 LEU A O 1
ATOM 5092 N N . ARG A 1 624 ? 0.949 -10.644 -5.893 1.00 95.38 624 ARG A N 1
ATOM 5093 C CA . ARG A 1 624 ? 1.534 -11.965 -6.154 1.00 95.38 624 ARG A CA 1
ATOM 5094 C C . ARG A 1 624 ? 3.057 -11.937 -6.000 1.00 95.38 624 ARG A C 1
ATOM 5096 O O . ARG A 1 624 ? 3.632 -12.842 -5.402 1.00 95.38 624 ARG A O 1
ATOM 5103 N N . SER A 1 625 ? 3.708 -10.871 -6.466 1.00 95.50 625 SER A N 1
ATOM 5104 C CA . SER A 1 625 ? 5.149 -10.657 -6.303 1.00 95.50 625 SER A CA 1
ATOM 5105 C C . SER A 1 625 ? 5.577 -10.462 -4.841 1.00 95.50 625 SER A C 1
ATOM 5107 O O . SER A 1 625 ? 6.711 -10.805 -4.497 1.00 95.50 625 SER A O 1
ATOM 5109 N N . SER A 1 626 ? 4.731 -9.901 -3.977 1.00 93.06 626 SER A N 1
ATOM 5110 C CA . SER A 1 626 ? 5.012 -9.761 -2.543 1.00 93.06 626 SER A CA 1
ATOM 5111 C C . SER A 1 626 ? 4.964 -11.106 -1.824 1.00 93.06 626 SER A C 1
ATOM 5113 O O . SER A 1 626 ? 5.917 -11.435 -1.121 1.00 93.06 626 SER A O 1
ATOM 5115 N N . ILE A 1 627 ? 3.961 -11.947 -2.113 1.00 96.38 627 ILE A N 1
ATOM 5116 C CA . ILE A 1 627 ? 3.922 -13.341 -1.631 1.00 96.38 627 ILE A CA 1
ATOM 5117 C C . ILE A 1 627 ? 5.184 -14.100 -2.082 1.00 96.38 627 ILE A C 1
ATOM 5119 O O . ILE A 1 627 ? 5.865 -14.734 -1.274 1.00 96.38 627 ILE A O 1
ATOM 5123 N N . GLY A 1 628 ? 5.573 -13.951 -3.355 1.00 96.25 628 GLY A N 1
ATOM 5124 C CA . GLY A 1 628 ? 6.820 -14.524 -3.880 1.00 96.25 628 GLY A CA 1
ATOM 5125 C C . GLY A 1 628 ? 8.076 -13.979 -3.197 1.00 96.25 628 GLY A C 1
ATOM 5126 O O . GLY A 1 628 ? 9.069 -14.693 -3.059 1.00 96.25 628 GLY A O 1
ATOM 5127 N N . GLY A 1 629 ? 8.028 -12.734 -2.717 1.00 94.19 629 GLY A N 1
ATOM 5128 C CA . GLY A 1 629 ? 9.078 -12.102 -1.922 1.00 94.19 629 GLY A CA 1
ATOM 5129 C C . GLY A 1 629 ? 9.343 -12.827 -0.603 1.00 94.19 629 GLY A C 1
ATOM 5130 O O . GLY A 1 629 ? 10.508 -13.066 -0.281 1.00 94.19 629 GLY A O 1
ATOM 5131 N N . VAL A 1 630 ? 8.296 -13.250 0.112 1.00 95.56 630 VAL A N 1
ATOM 5132 C CA . VAL A 1 630 ? 8.426 -14.037 1.353 1.00 95.56 630 VAL A CA 1
ATOM 5133 C C . VAL A 1 630 ? 9.074 -15.391 1.067 1.00 95.56 630 VAL A C 1
ATOM 5135 O O . VAL A 1 630 ? 9.995 -15.812 1.776 1.00 95.56 630 VAL A O 1
ATOM 5138 N N . TYR A 1 631 ? 8.655 -16.062 -0.009 1.00 97.69 631 TYR A N 1
ATOM 5139 C CA . TYR A 1 631 ? 9.235 -17.345 -0.408 1.00 97.69 631 TYR A CA 1
ATOM 5140 C C . TYR A 1 631 ? 10.714 -17.210 -0.806 1.00 97.69 631 TYR A C 1
ATOM 5142 O O . TYR A 1 631 ? 11.571 -17.947 -0.308 1.00 97.69 631 TYR A O 1
ATOM 5150 N N . ALA A 1 632 ? 11.045 -16.210 -1.628 1.00 96.19 632 ALA A N 1
ATOM 5151 C CA . ALA A 1 632 ? 12.417 -15.911 -2.031 1.00 96.19 632 ALA A CA 1
ATOM 5152 C C . ALA A 1 632 ? 13.305 -15.521 -0.844 1.00 96.19 632 ALA A C 1
ATOM 5154 O O . ALA A 1 632 ? 14.464 -15.940 -0.775 1.00 96.19 632 ALA A O 1
ATOM 5155 N N . TRP A 1 633 ? 12.774 -14.758 0.116 1.00 94.88 633 TRP A N 1
ATOM 5156 C CA . TRP A 1 633 ? 13.485 -14.425 1.346 1.00 94.88 633 TRP A CA 1
ATOM 5157 C C . TRP A 1 633 ? 13.852 -15.691 2.125 1.00 94.88 633 TRP A C 1
ATOM 5159 O O . TRP A 1 633 ? 15.021 -15.851 2.479 1.00 94.88 633 TRP A O 1
ATOM 5169 N N . ARG A 1 634 ? 12.917 -16.638 2.299 1.00 95.75 634 ARG A N 1
ATOM 5170 C CA . ARG A 1 634 ? 13.177 -17.935 2.958 1.00 95.75 634 ARG A CA 1
ATOM 5171 C C . ARG A 1 634 ? 14.252 -18.770 2.261 1.00 95.75 634 ARG A C 1
ATOM 5173 O O . ARG A 1 634 ? 14.992 -19.483 2.936 1.00 95.75 634 ARG A O 1
ATOM 5180 N N . LEU A 1 635 ? 14.369 -18.667 0.938 1.00 94.56 635 LEU A N 1
ATOM 5181 C CA . LEU A 1 635 ? 15.388 -19.378 0.159 1.00 94.56 635 LEU A CA 1
ATOM 5182 C C . LEU A 1 635 ? 16.781 -18.739 0.235 1.00 94.56 635 LEU A C 1
ATOM 5184 O O . LEU A 1 635 ? 17.777 -19.449 0.108 1.00 94.56 635 LEU A O 1
ATOM 5188 N N . THR A 1 636 ? 16.866 -17.419 0.416 1.00 89.25 636 THR A N 1
ATOM 5189 C CA . THR A 1 636 ? 18.107 -16.663 0.165 1.00 89.25 636 THR A CA 1
ATOM 5190 C C . THR A 1 636 ? 18.615 -15.900 1.387 1.00 89.25 636 THR A C 1
ATOM 5192 O O . THR A 1 636 ? 19.733 -16.125 1.849 1.00 89.25 636 THR A O 1
ATOM 5195 N N . GLN A 1 637 ? 17.795 -15.001 1.926 1.00 88.19 637 GLN A N 1
ATOM 5196 C CA . GLN A 1 637 ? 18.198 -13.988 2.904 1.00 88.19 637 GLN A CA 1
ATOM 5197 C C . GLN A 1 637 ? 17.838 -14.365 4.343 1.00 88.19 637 GLN A C 1
ATOM 5199 O O . GLN A 1 637 ? 18.441 -13.846 5.280 1.00 88.19 637 GLN A O 1
ATOM 5204 N N . ALA A 1 638 ? 16.881 -15.273 4.534 1.00 92.06 638 ALA A N 1
ATOM 5205 C CA . ALA A 1 638 ? 16.377 -15.621 5.850 1.00 92.06 638 ALA A CA 1
ATOM 5206 C C . ALA A 1 638 ? 17.476 -16.189 6.764 1.00 92.06 638 ALA A C 1
ATOM 5208 O O . ALA A 1 638 ? 18.353 -16.919 6.291 1.00 92.06 638 ALA A O 1
ATOM 5209 N N . PRO A 1 639 ? 17.428 -15.919 8.078 1.00 92.25 639 PRO A N 1
ATOM 5210 C CA . PRO A 1 639 ? 18.238 -16.627 9.064 1.00 92.25 639 PRO A CA 1
ATOM 5211 C C . PRO A 1 639 ? 18.058 -18.160 8.992 1.00 92.25 639 PRO A C 1
ATOM 5213 O O . PRO A 1 639 ? 16.968 -18.623 8.641 1.00 92.25 639 PRO A O 1
ATOM 5216 N N . PRO A 1 640 ? 19.071 -18.978 9.356 1.00 93.06 640 PRO A N 1
ATOM 5217 C CA . PRO A 1 640 ? 19.021 -20.442 9.226 1.00 93.06 640 PRO A CA 1
ATOM 5218 C C . PRO A 1 640 ? 17.791 -21.109 9.863 1.00 93.06 640 PRO A C 1
ATOM 5220 O O . PRO A 1 640 ? 17.270 -22.100 9.345 1.00 93.06 640 PRO A O 1
ATOM 5223 N N . GLN A 1 641 ? 17.273 -20.550 10.959 1.00 94.75 641 GLN A N 1
ATOM 5224 C CA . GLN A 1 641 ? 16.080 -21.059 11.634 1.00 94.75 641 GLN A CA 1
ATOM 5225 C C . GLN A 1 641 ? 14.785 -20.918 10.818 1.00 94.75 641 GLN A C 1
ATOM 5227 O O . GLN A 1 641 ? 13.848 -21.657 11.100 1.00 94.75 641 GLN A O 1
ATOM 5232 N N . TYR A 1 642 ? 14.750 -20.081 9.778 1.00 95.81 642 TYR A N 1
ATOM 5233 C CA . TYR A 1 642 ? 13.583 -19.880 8.902 1.00 95.81 642 TYR A CA 1
ATOM 5234 C C . TYR A 1 642 ? 13.780 -20.406 7.471 1.00 95.81 642 TYR A C 1
ATOM 5236 O O . TYR A 1 642 ? 12.862 -20.320 6.653 1.00 95.81 642 TYR A O 1
ATOM 5244 N N . ARG A 1 643 ? 14.968 -20.949 7.165 1.00 93.81 643 ARG A N 1
ATOM 5245 C CA . ARG A 1 643 ? 15.263 -21.612 5.886 1.00 93.81 643 ARG A CA 1
ATOM 5246 C C . ARG A 1 643 ? 14.684 -23.034 5.842 1.00 93.81 643 ARG A C 1
ATOM 5248 O O . ARG A 1 643 ? 14.608 -23.666 6.908 1.00 93.81 643 ARG A O 1
ATOM 5255 N N . PRO A 1 644 ? 14.371 -23.563 4.640 1.00 93.94 644 PRO A N 1
ATOM 5256 C CA . PRO A 1 644 ? 13.949 -24.951 4.453 1.00 93.94 644 PRO A CA 1
ATOM 5257 C C . PRO A 1 644 ? 14.914 -25.947 5.102 1.00 93.94 644 PRO A C 1
ATOM 5259 O O . PRO A 1 644 ? 16.133 -25.820 4.974 1.00 93.94 644 PRO A O 1
ATOM 5262 N N . LYS A 1 645 ? 14.373 -26.949 5.804 1.00 91.69 645 LYS A N 1
ATOM 5263 C CA . LYS A 1 645 ? 15.170 -27.858 6.654 1.00 91.69 645 LYS A CA 1
ATOM 5264 C C . LYS A 1 645 ? 15.799 -29.032 5.920 1.00 91.69 645 LYS A C 1
ATOM 5266 O O . LYS A 1 645 ? 16.718 -29.656 6.441 1.00 91.69 645 LYS A O 1
ATOM 5271 N N . ASN A 1 646 ? 15.292 -29.366 4.740 1.00 92.69 646 ASN A N 1
ATOM 5272 C CA . ASN A 1 646 ? 15.757 -30.502 3.959 1.00 92.69 646 ASN A CA 1
ATOM 5273 C C . ASN A 1 646 ? 15.654 -30.211 2.448 1.00 92.69 646 ASN A C 1
ATOM 5275 O O . ASN A 1 646 ? 14.948 -29.277 2.052 1.00 92.69 646 ASN A O 1
ATOM 5279 N N . PRO A 1 647 ? 16.330 -31.004 1.593 1.00 92.56 647 PRO A N 1
ATOM 5280 C CA . PRO A 1 647 ? 16.317 -30.787 0.148 1.00 92.56 647 PRO A CA 1
ATOM 5281 C C . PRO A 1 647 ? 14.920 -30.825 -0.484 1.00 92.56 647 PRO A C 1
ATOM 5283 O O . PRO A 1 647 ? 14.662 -30.063 -1.408 1.00 92.56 647 PRO A O 1
ATOM 5286 N N . ALA A 1 648 ? 14.000 -31.658 0.016 1.00 93.81 648 ALA A N 1
ATOM 5287 C CA . ALA A 1 648 ? 12.641 -31.743 -0.524 1.00 93.81 648 ALA A CA 1
ATOM 5288 C C . ALA A 1 648 ? 11.836 -30.461 -0.250 1.00 93.81 648 ALA A C 1
ATOM 5290 O O . ALA A 1 648 ? 11.202 -29.928 -1.160 1.00 93.81 648 ALA A O 1
ATOM 5291 N N . ALA A 1 649 ? 11.922 -29.924 0.970 1.00 94.75 649 ALA A N 1
ATOM 5292 C CA . ALA A 1 649 ? 11.321 -28.646 1.344 1.00 94.75 649 ALA A CA 1
ATOM 5293 C C . ALA A 1 649 ? 11.933 -27.485 0.545 1.00 94.75 649 ALA A C 1
ATOM 5295 O O . ALA A 1 649 ? 11.202 -26.636 0.042 1.00 94.75 649 ALA A O 1
ATOM 5296 N N . PHE A 1 650 ? 13.259 -27.485 0.357 1.00 95.38 650 PHE A N 1
ATOM 5297 C CA . PHE A 1 650 ? 13.940 -26.490 -0.475 1.00 95.38 650 PHE A CA 1
ATOM 5298 C C . PHE A 1 650 ? 13.432 -26.519 -1.920 1.00 95.38 650 PHE A C 1
ATOM 5300 O O . PHE A 1 650 ? 13.057 -25.482 -2.457 1.00 95.38 650 PHE A O 1
ATOM 5307 N N . GLN A 1 651 ? 13.366 -27.703 -2.537 1.00 94.44 651 GLN A N 1
ATOM 5308 C CA . GLN A 1 651 ? 12.888 -27.855 -3.913 1.00 94.44 651 GLN A CA 1
ATOM 5309 C C . GLN A 1 651 ? 11.415 -27.471 -4.064 1.00 94.44 651 GLN A C 1
ATOM 5311 O O . GLN A 1 651 ? 11.048 -26.819 -5.038 1.00 94.44 651 GLN A O 1
ATOM 5316 N N . ARG A 1 652 ? 10.565 -27.831 -3.098 1.00 95.69 652 ARG A N 1
ATOM 5317 C CA . ARG A 1 652 ? 9.148 -27.449 -3.096 1.00 95.69 652 ARG A CA 1
ATOM 5318 C C . ARG A 1 652 ? 8.972 -25.937 -3.020 1.00 95.69 652 ARG A C 1
ATOM 5320 O O . ARG A 1 652 ? 8.261 -25.368 -3.842 1.00 95.69 652 ARG A O 1
ATOM 5327 N N . LEU A 1 653 ? 9.655 -25.293 -2.075 1.00 97.44 653 LEU A N 1
ATOM 5328 C CA . LEU A 1 653 ? 9.599 -23.845 -1.927 1.00 97.44 653 LEU A CA 1
ATOM 5329 C C . LEU A 1 653 ? 10.171 -23.137 -3.159 1.00 97.44 653 LEU A C 1
ATOM 5331 O O . LEU A 1 653 ? 9.586 -22.161 -3.616 1.00 97.44 653 LEU A O 1
ATOM 5335 N N . LEU A 1 654 ? 11.267 -23.638 -3.739 1.00 97.06 654 LEU A N 1
ATOM 5336 C CA . LEU A 1 654 ? 11.847 -23.097 -4.971 1.00 97.06 654 LEU A CA 1
ATOM 5337 C C . LEU A 1 654 ? 10.863 -23.167 -6.147 1.00 97.06 654 LEU A C 1
ATOM 5339 O O . LEU A 1 654 ? 10.680 -22.165 -6.837 1.00 97.06 654 LEU A O 1
ATOM 5343 N N . LYS A 1 655 ? 10.194 -24.313 -6.343 1.00 96.69 655 LYS A N 1
ATOM 5344 C CA . LYS A 1 655 ? 9.162 -24.481 -7.379 1.00 96.69 655 LYS A CA 1
ATOM 5345 C C . LYS A 1 655 ? 8.002 -23.508 -7.194 1.00 96.69 655 LYS A C 1
ATOM 5347 O O . LYS A 1 655 ? 7.601 -22.858 -8.156 1.00 96.69 655 LYS A O 1
ATOM 5352 N N . GLU A 1 656 ? 7.501 -23.371 -5.967 1.00 98.06 656 GLU A N 1
ATOM 5353 C CA . GLU A 1 656 ? 6.394 -22.454 -5.680 1.00 98.06 656 GLU A CA 1
ATOM 5354 C C . GLU A 1 656 ? 6.813 -20.983 -5.816 1.00 98.06 656 GLU A C 1
ATOM 5356 O O . GLU A 1 656 ? 6.051 -20.165 -6.328 1.00 98.06 656 GLU A O 1
ATOM 5361 N N . THR A 1 657 ? 8.056 -20.648 -5.457 1.00 98.31 657 THR A N 1
ATOM 5362 C CA . THR A 1 657 ? 8.620 -19.304 -5.655 1.00 98.31 657 THR A CA 1
ATOM 5363 C C . THR A 1 657 ? 8.686 -18.951 -7.142 1.00 98.31 657 THR A C 1
ATOM 5365 O O . THR A 1 657 ? 8.232 -17.878 -7.536 1.00 98.31 657 THR A O 1
ATOM 5368 N N . ASP A 1 658 ? 9.210 -19.847 -7.985 1.00 98.06 658 ASP A N 1
ATOM 5369 C CA . ASP A 1 658 ? 9.282 -19.633 -9.437 1.00 98.06 658 ASP A CA 1
ATOM 5370 C C . ASP A 1 658 ? 7.882 -19.498 -10.053 1.00 98.06 658 ASP A C 1
ATOM 5372 O O . ASP A 1 658 ? 7.622 -18.553 -10.795 1.00 98.06 658 ASP A O 1
ATOM 5376 N N . PHE A 1 659 ? 6.954 -20.390 -9.689 1.00 98.25 659 PHE A N 1
ATOM 5377 C CA . PHE A 1 659 ? 5.556 -20.327 -10.127 1.00 98.25 659 PHE A CA 1
ATOM 5378 C C . PHE A 1 659 ? 4.902 -18.987 -9.772 1.00 98.25 659 PHE A C 1
ATOM 5380 O O . PHE A 1 659 ? 4.303 -18.334 -10.629 1.00 98.25 659 PHE A O 1
ATOM 5387 N N . THR A 1 660 ? 5.096 -18.532 -8.535 1.00 98.06 660 THR A N 1
ATOM 5388 C CA . THR A 1 660 ? 4.584 -17.253 -8.034 1.00 98.06 660 THR A CA 1
ATOM 5389 C C . THR A 1 660 ? 5.082 -16.071 -8.865 1.00 98.06 660 THR A C 1
ATOM 5391 O O . THR A 1 660 ? 4.282 -15.245 -9.313 1.00 98.06 660 THR A O 1
ATOM 5394 N N . PHE A 1 661 ? 6.388 -15.990 -9.135 1.00 98.44 661 PHE A N 1
ATOM 5395 C CA . PHE A 1 661 ? 6.933 -14.894 -9.937 1.00 98.44 661 PHE A CA 1
ATOM 5396 C C . PHE A 1 661 ? 6.560 -14.978 -11.418 1.00 98.44 661 PHE A C 1
ATOM 5398 O O . PHE A 1 661 ? 6.335 -13.937 -12.035 1.00 98.44 661 PHE A O 1
ATOM 5405 N N . ARG A 1 662 ? 6.427 -16.182 -11.988 1.00 98.25 662 ARG A N 1
ATOM 5406 C CA . ARG A 1 662 ? 5.900 -16.361 -13.350 1.00 98.25 662 ARG A CA 1
ATOM 5407 C C . ARG A 1 662 ? 4.475 -15.832 -13.473 1.00 98.25 662 ARG A C 1
ATOM 5409 O O . ARG A 1 662 ? 4.173 -15.156 -14.452 1.00 98.25 662 ARG A O 1
ATOM 5416 N N . GLN A 1 663 ? 3.621 -16.090 -12.481 1.00 97.94 663 GLN A N 1
ATOM 5417 C CA . GLN A 1 663 ? 2.268 -15.530 -12.439 1.00 97.94 663 GLN A CA 1
ATOM 5418 C C . GLN A 1 663 ? 2.285 -14.007 -12.293 1.00 97.94 663 GLN A C 1
ATOM 5420 O O . GLN A 1 663 ? 1.590 -13.327 -13.041 1.00 97.94 663 GLN A O 1
ATOM 5425 N N . ALA A 1 664 ? 3.106 -13.460 -11.389 1.00 97.75 664 ALA A N 1
ATOM 5426 C CA . ALA A 1 664 ? 3.242 -12.010 -11.239 1.00 97.75 664 ALA A CA 1
ATOM 5427 C C . ALA A 1 664 ? 3.683 -11.347 -12.559 1.00 97.75 664 ALA A C 1
ATOM 5429 O O . ALA A 1 664 ? 3.048 -10.407 -13.031 1.00 97.75 664 ALA A O 1
ATOM 5430 N N . PHE A 1 665 ? 4.703 -11.904 -13.217 1.00 98.00 665 PHE A N 1
ATOM 5431 C CA . PHE A 1 665 ? 5.159 -11.451 -14.529 1.00 98.00 665 PHE A CA 1
ATOM 5432 C C . PHE A 1 665 ? 4.077 -11.582 -15.613 1.00 98.00 665 PHE A C 1
ATOM 5434 O O . PHE A 1 665 ? 3.921 -10.676 -16.427 1.00 98.00 665 PHE A O 1
ATOM 5441 N N . ALA A 1 666 ? 3.296 -12.666 -15.610 1.00 97.19 666 ALA A N 1
ATOM 5442 C CA . ALA A 1 666 ? 2.178 -12.837 -16.535 1.00 97.19 666 ALA A CA 1
ATOM 5443 C C . ALA A 1 666 ? 1.058 -11.808 -16.300 1.00 97.19 666 ALA A C 1
ATOM 5445 O O . ALA A 1 666 ? 0.438 -11.373 -17.264 1.00 97.19 666 ALA A O 1
ATOM 5446 N N . PHE A 1 667 ? 0.808 -11.401 -15.050 1.00 96.62 667 PHE A N 1
ATOM 5447 C CA . PHE A 1 667 ? -0.194 -10.385 -14.713 1.00 96.62 667 PHE A CA 1
ATOM 5448 C C . PHE A 1 667 ? 0.222 -8.978 -15.143 1.00 96.62 667 PHE A C 1
ATOM 5450 O O . PHE A 1 667 ? -0.608 -8.258 -15.696 1.00 96.62 667 PHE A O 1
ATOM 5457 N N . CYS A 1 668 ? 1.477 -8.587 -14.894 1.00 96.06 668 CYS A N 1
ATOM 5458 C CA . CYS A 1 668 ? 2.020 -7.294 -15.311 1.00 96.06 668 CYS A CA 1
ATOM 5459 C C . CYS A 1 668 ? 3.485 -7.422 -15.761 1.00 96.06 668 CYS A C 1
ATOM 5461 O O . CYS A 1 668 ? 4.411 -7.249 -14.960 1.00 96.06 668 CYS A O 1
ATOM 5463 N N . PRO A 1 669 ? 3.721 -7.658 -17.060 1.00 95.31 669 PRO A N 1
ATOM 5464 C CA . PRO A 1 669 ? 5.060 -7.902 -17.601 1.00 95.31 669 PRO A CA 1
ATOM 5465 C C . PRO A 1 669 ? 5.981 -6.673 -17.630 1.00 95.31 669 PRO A C 1
ATOM 5467 O O . PRO A 1 669 ? 7.137 -6.778 -18.033 1.00 95.31 669 PRO A O 1
ATOM 5470 N N . TYR A 1 670 ? 5.478 -5.518 -17.198 1.00 88.94 670 TYR A N 1
ATOM 5471 C CA . TYR A 1 670 ? 6.183 -4.239 -17.116 1.00 88.94 670 TYR A CA 1
ATOM 5472 C C . TYR A 1 670 ? 6.137 -3.629 -15.703 1.00 88.94 670 TYR A C 1
ATOM 5474 O O . TYR A 1 670 ? 6.542 -2.484 -15.514 1.00 88.94 670 TYR A O 1
ATOM 5482 N N . SER A 1 671 ? 5.656 -4.368 -14.691 1.00 89.38 671 SER A N 1
ATOM 5483 C CA . SER A 1 671 ? 5.758 -3.944 -13.287 1.00 89.38 671 SER A CA 1
ATOM 5484 C C . SER A 1 671 ? 7.218 -4.037 -12.840 1.00 89.38 671 SER A C 1
ATOM 5486 O O . SER A 1 671 ? 7.770 -5.143 -12.844 1.00 89.38 671 SER A O 1
ATOM 5488 N N . PRO A 1 672 ? 7.850 -2.929 -12.406 1.00 79.31 672 PRO A N 1
ATOM 5489 C CA . PRO A 1 672 ? 9.207 -2.980 -11.877 1.00 79.31 672 PRO A CA 1
ATOM 5490 C C . PRO A 1 672 ? 9.327 -3.976 -10.714 1.00 79.31 672 PRO A C 1
ATOM 5492 O O . PRO A 1 672 ? 10.234 -4.804 -10.691 1.00 79.31 672 PRO A O 1
ATOM 5495 N N . GLU A 1 673 ? 8.380 -3.971 -9.778 1.00 81.25 673 GLU A N 1
ATOM 5496 C CA . GLU A 1 673 ? 8.399 -4.843 -8.605 1.00 81.25 673 GLU A CA 1
ATOM 5497 C C . GLU A 1 673 ? 8.449 -6.322 -8.996 1.00 81.25 673 GLU A C 1
ATOM 5499 O O . GLU A 1 673 ? 9.324 -7.043 -8.516 1.00 81.25 673 GLU A O 1
ATOM 5504 N N . ALA A 1 674 ? 7.567 -6.763 -9.897 1.00 91.00 674 ALA A N 1
ATOM 5505 C CA . ALA A 1 674 ? 7.523 -8.157 -10.330 1.00 91.00 674 ALA A CA 1
ATOM 5506 C C . ALA A 1 674 ? 8.729 -8.531 -11.203 1.00 91.00 674 ALA A C 1
ATOM 5508 O O . ALA A 1 674 ? 9.376 -9.551 -10.963 1.00 91.00 674 ALA A O 1
ATOM 5509 N N . VAL A 1 675 ? 9.069 -7.689 -12.185 1.00 93.44 675 VAL A N 1
ATOM 5510 C CA . VAL A 1 675 ? 10.146 -7.951 -13.151 1.00 93.44 675 VAL A CA 1
ATOM 5511 C C . VAL A 1 675 ? 11.505 -8.007 -12.457 1.00 93.44 675 VAL A C 1
ATOM 5513 O O . VAL A 1 675 ? 12.229 -8.990 -12.609 1.00 93.44 675 VAL A O 1
ATOM 5516 N N . PHE A 1 676 ? 11.860 -6.992 -11.663 1.00 88.69 676 PHE A N 1
ATOM 5517 C CA . PHE A 1 676 ? 13.177 -6.934 -11.026 1.00 88.69 676 PHE A CA 1
ATOM 5518 C C . PHE A 1 676 ? 13.327 -7.986 -9.924 1.00 88.69 676 PHE A C 1
ATOM 5520 O O . PHE A 1 676 ? 14.389 -8.604 -9.826 1.00 88.69 676 PHE A O 1
ATOM 5527 N N . ARG A 1 677 ? 12.283 -8.252 -9.120 1.00 91.44 677 ARG A N 1
ATOM 5528 C CA . ARG A 1 677 ? 12.339 -9.334 -8.119 1.00 91.44 677 ARG A CA 1
ATOM 5529 C C . ARG A 1 677 ? 12.484 -10.700 -8.790 1.00 91.44 677 ARG A C 1
ATOM 5531 O O . ARG A 1 677 ? 13.307 -11.496 -8.336 1.00 91.44 677 ARG A O 1
ATOM 5538 N N . TYR A 1 678 ? 11.771 -10.949 -9.893 1.00 97.88 678 TYR A N 1
ATOM 5539 C CA . TYR A 1 678 ? 11.892 -12.221 -10.600 1.00 97.88 678 TYR A CA 1
ATOM 5540 C C . TYR A 1 678 ? 13.271 -12.399 -11.242 1.00 97.88 678 TYR A C 1
ATOM 5542 O O . TYR A 1 678 ? 13.911 -13.434 -11.061 1.00 97.88 678 TYR A O 1
ATOM 5550 N N . VAL A 1 679 ? 13.779 -11.367 -11.921 1.00 95.25 679 VAL A N 1
ATOM 5551 C CA . VAL A 1 679 ? 15.131 -11.382 -12.497 1.00 95.25 679 VAL A CA 1
ATOM 5552 C C . VAL A 1 679 ? 16.187 -11.622 -11.416 1.00 95.25 679 VAL A C 1
ATOM 5554 O O . VAL A 1 679 ? 17.062 -12.461 -11.609 1.00 95.25 679 VAL A O 1
ATOM 5557 N N . ASN A 1 680 ? 16.081 -10.980 -10.250 1.00 90.25 680 ASN A N 1
ATOM 5558 C CA . ASN A 1 680 ? 17.010 -11.216 -9.141 1.00 90.25 680 ASN A CA 1
ATOM 5559 C C . ASN A 1 680 ? 16.985 -12.673 -8.648 1.00 90.25 680 ASN A C 1
ATOM 5561 O O . ASN A 1 680 ? 18.044 -13.251 -8.390 1.00 90.25 680 ASN A O 1
ATOM 5565 N N . LEU A 1 681 ? 15.806 -13.299 -8.561 1.00 95.19 681 LEU A N 1
ATOM 5566 C CA . LEU A 1 681 ? 15.697 -14.720 -8.226 1.00 95.19 681 LEU A CA 1
ATOM 5567 C C . LEU A 1 681 ? 16.365 -15.603 -9.294 1.00 95.19 681 LEU A C 1
ATOM 5569 O O . LEU A 1 681 ? 17.148 -16.494 -8.963 1.00 95.19 681 LEU A O 1
ATOM 5573 N N . LEU A 1 682 ? 16.105 -15.338 -10.578 1.00 96.38 682 LEU A N 1
ATOM 5574 C CA . LEU A 1 682 ? 16.697 -16.081 -11.698 1.00 96.38 682 LEU A CA 1
ATOM 5575 C C . LEU A 1 682 ? 18.230 -15.959 -11.727 1.00 96.38 682 LEU A C 1
ATOM 5577 O O . LEU A 1 682 ? 18.920 -16.919 -12.066 1.00 96.38 682 LEU A O 1
ATOM 5581 N N . LEU A 1 683 ? 18.771 -14.812 -11.315 1.00 92.00 683 LEU A N 1
ATOM 5582 C CA . LEU A 1 683 ? 20.212 -14.566 -11.198 1.00 92.00 683 LEU A CA 1
ATOM 5583 C C . LEU A 1 683 ? 20.837 -15.108 -9.905 1.00 92.00 683 LEU A C 1
ATOM 5585 O O . LEU A 1 683 ? 22.059 -15.074 -9.750 1.00 92.00 683 LEU A O 1
ATOM 5589 N N . THR A 1 684 ? 20.038 -15.627 -8.976 1.00 89.81 684 THR A N 1
ATOM 5590 C CA . THR A 1 684 ? 20.557 -16.274 -7.771 1.00 89.81 684 THR A CA 1
ATOM 5591 C C . THR A 1 684 ? 21.002 -17.702 -8.111 1.00 89.81 684 THR A C 1
ATOM 5593 O O . THR A 1 684 ? 20.289 -18.436 -8.791 1.00 89.81 684 THR A O 1
ATOM 5596 N N . ALA A 1 685 ? 22.182 -18.119 -7.639 1.00 92.12 685 ALA A N 1
ATOM 5597 C CA . ALA A 1 685 ? 22.735 -19.458 -7.878 1.00 92.12 685 ALA A CA 1
ATOM 5598 C C . ALA A 1 685 ? 22.068 -20.532 -6.992 1.00 92.12 685 ALA A C 1
ATOM 5600 O O . ALA A 1 685 ? 22.696 -21.094 -6.098 1.00 92.12 685 ALA A O 1
ATOM 5601 N N . ILE A 1 686 ? 20.774 -20.772 -7.216 1.00 93.44 686 ILE A N 1
ATOM 5602 C CA . ILE A 1 686 ? 19.926 -21.713 -6.459 1.00 93.44 686 ILE A CA 1
ATOM 5603 C C . ILE A 1 686 ? 19.217 -22.736 -7.358 1.00 93.44 686 ILE A C 1
ATOM 5605 O O . ILE A 1 686 ? 18.453 -23.560 -6.859 1.00 93.44 686 ILE A O 1
ATOM 5609 N N . TRP A 1 687 ? 19.446 -22.687 -8.673 1.00 94.00 687 TRP A N 1
ATOM 5610 C CA . TRP A 1 687 ? 18.754 -23.530 -9.645 1.00 94.00 687 TRP A CA 1
ATOM 5611 C C . TRP A 1 687 ? 19.581 -24.776 -9.961 1.00 94.00 687 TRP A C 1
ATOM 5613 O O . TRP A 1 687 ? 20.707 -24.629 -10.430 1.00 94.00 687 TRP A O 1
ATOM 5623 N N . PRO A 1 688 ? 19.069 -25.995 -9.740 1.00 91.12 688 PRO A N 1
ATOM 5624 C CA . PRO A 1 688 ? 19.806 -27.199 -10.095 1.00 91.12 688 PRO A CA 1
ATOM 5625 C C . PRO A 1 688 ? 19.854 -27.363 -11.621 1.00 91.12 688 PRO A C 1
ATOM 5627 O O . PRO A 1 688 ? 18.818 -27.329 -12.285 1.00 91.12 688 PRO A O 1
ATOM 5630 N N . ASN A 1 689 ? 21.047 -27.567 -12.176 1.00 87.56 689 ASN A N 1
ATOM 5631 C CA . ASN A 1 689 ? 21.214 -28.025 -13.555 1.00 87.56 689 ASN A CA 1
ATOM 5632 C C . ASN A 1 689 ? 21.085 -29.562 -13.654 1.00 87.56 689 ASN A C 1
ATOM 5634 O O . ASN A 1 689 ? 20.916 -30.249 -12.645 1.00 87.56 689 ASN A O 1
ATOM 5638 N N . GLU A 1 690 ? 21.207 -30.123 -14.862 1.00 84.69 690 GLU A N 1
ATOM 5639 C CA . GLU A 1 690 ? 21.117 -31.579 -15.097 1.00 84.69 690 GLU A CA 1
ATOM 5640 C C . GLU A 1 690 ? 22.143 -32.399 -14.291 1.00 84.69 690 GLU A C 1
ATOM 5642 O O . GLU A 1 690 ? 21.875 -33.542 -13.930 1.00 84.69 690 GLU A O 1
ATOM 5647 N N . SER A 1 691 ? 23.300 -31.813 -13.956 1.00 84.50 691 SER A N 1
ATOM 5648 C CA . SER A 1 691 ? 24.332 -32.443 -13.122 1.00 84.50 691 SER A CA 1
ATOM 5649 C C . SER A 1 691 ? 24.144 -32.212 -11.614 1.00 84.50 691 SER A C 1
ATOM 5651 O O . SER A 1 691 ? 24.999 -32.608 -10.826 1.00 84.50 691 SER A O 1
ATOM 5653 N N . GLY A 1 692 ? 23.064 -31.544 -11.192 1.00 84.12 692 GLY A N 1
ATOM 5654 C CA . GLY A 1 692 ? 22.768 -31.223 -9.790 1.00 84.12 692 GLY A CA 1
ATOM 5655 C C . GLY A 1 692 ? 23.560 -30.047 -9.200 1.00 84.12 692 GLY A C 1
ATOM 5656 O O . GLY A 1 692 ? 23.444 -29.771 -8.006 1.00 84.12 692 GLY A O 1
ATOM 5657 N N . GLN A 1 693 ? 24.350 -29.336 -10.008 1.00 88.50 693 GLN A N 1
ATOM 5658 C CA . GLN A 1 693 ? 25.066 -28.129 -9.595 1.00 88.50 693 GLN A CA 1
ATOM 5659 C C . GLN A 1 693 ? 24.109 -26.934 -9.590 1.00 88.50 693 GLN A C 1
ATOM 5661 O O . GLN A 1 693 ? 23.309 -26.770 -10.509 1.00 88.50 693 GLN A O 1
ATOM 5666 N N . MET A 1 694 ? 24.216 -26.079 -8.570 1.00 90.62 694 MET A N 1
ATOM 5667 C CA . MET A 1 694 ? 23.420 -24.856 -8.487 1.00 90.62 694 MET A CA 1
ATOM 5668 C C . MET A 1 694 ? 23.981 -23.788 -9.430 1.00 90.62 694 MET A C 1
ATOM 5670 O O . MET A 1 694 ? 25.148 -23.406 -9.328 1.00 90.62 694 MET A O 1
ATOM 5674 N N . THR A 1 695 ? 23.147 -23.305 -10.343 1.00 91.88 695 THR A N 1
ATOM 5675 C CA . THR A 1 695 ? 23.471 -22.301 -11.360 1.00 91.88 695 THR A CA 1
ATOM 5676 C C . THR A 1 695 ? 22.446 -21.170 -11.346 1.00 91.88 695 THR A C 1
ATOM 5678 O O . THR A 1 695 ? 21.454 -21.209 -10.618 1.00 91.88 695 THR A O 1
ATOM 5681 N N . GLN A 1 696 ? 22.693 -20.135 -12.144 1.00 91.38 696 GLN A N 1
ATOM 5682 C CA . GLN A 1 696 ? 21.728 -19.087 -12.471 1.00 91.38 696 GLN A CA 1
ATOM 5683 C C . GLN A 1 696 ? 20.953 -19.436 -13.753 1.00 91.38 696 GLN A C 1
ATOM 5685 O O . GLN A 1 696 ? 21.444 -20.184 -14.600 1.00 91.38 696 GLN A O 1
ATOM 5690 N N . ARG 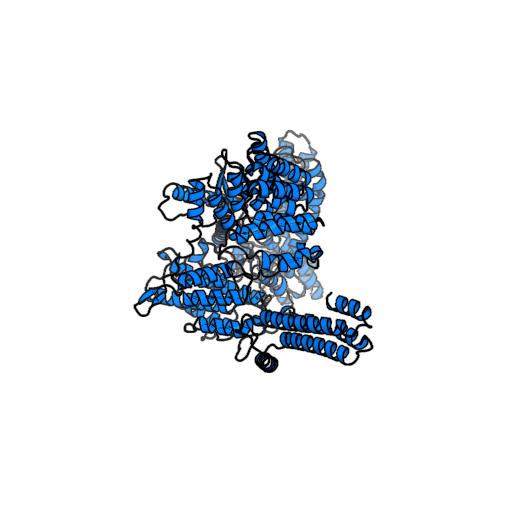A 1 697 ? 19.779 -18.828 -13.944 1.00 94.19 697 ARG A N 1
ATOM 5691 C CA . ARG A 1 697 ? 18.962 -18.894 -15.170 1.00 94.19 697 ARG A CA 1
ATOM 5692 C C . ARG A 1 697 ? 19.047 -17.579 -15.955 1.00 94.19 697 ARG A C 1
ATOM 5694 O O . ARG A 1 697 ? 18.084 -16.821 -16.048 1.00 94.19 697 ARG A O 1
ATOM 5701 N N . PHE A 1 698 ? 20.225 -17.295 -16.513 1.00 91.38 698 PHE A N 1
ATOM 5702 C CA . PHE A 1 698 ? 20.506 -16.036 -17.223 1.00 91.38 698 PHE A CA 1
ATOM 5703 C C . PHE A 1 698 ? 19.623 -15.799 -18.456 1.00 91.38 698 PHE A C 1
ATOM 5705 O O . PHE A 1 698 ? 19.192 -14.670 -18.685 1.00 91.38 698 PHE A O 1
ATOM 5712 N N . ASP A 1 699 ? 19.349 -16.836 -19.250 1.00 93.12 699 ASP A N 1
ATOM 5713 C CA . ASP A 1 699 ? 18.546 -16.692 -20.473 1.00 93.12 699 ASP A CA 1
ATOM 5714 C C . ASP A 1 699 ? 17.086 -16.339 -20.171 1.00 93.12 699 ASP A C 1
ATOM 5716 O O . ASP A 1 699 ? 16.489 -15.504 -20.856 1.00 93.12 699 ASP A O 1
ATOM 5720 N N . ASP A 1 700 ? 16.530 -16.907 -19.102 1.00 97.00 700 ASP A N 1
ATOM 5721 C CA . ASP A 1 700 ? 15.192 -16.556 -18.633 1.00 97.00 700 ASP A CA 1
ATOM 5722 C C . ASP A 1 700 ? 15.164 -15.130 -18.074 1.00 97.00 700 ASP A C 1
ATOM 5724 O O . ASP A 1 700 ? 14.256 -14.366 -18.396 1.00 97.00 700 ASP A O 1
ATOM 5728 N N . ALA A 1 701 ? 16.190 -14.732 -17.311 1.00 96.44 701 ALA A N 1
ATOM 5729 C CA . ALA A 1 701 ? 16.318 -13.366 -16.801 1.00 96.44 701 ALA A CA 1
ATOM 5730 C C . ALA A 1 701 ? 16.362 -12.334 -17.940 1.00 96.44 701 ALA A C 1
ATOM 5732 O O . ALA A 1 701 ? 15.674 -11.314 -17.885 1.00 96.44 701 ALA A O 1
ATOM 5733 N N . LEU A 1 702 ? 17.131 -12.617 -18.997 1.00 95.12 702 LEU A N 1
ATOM 5734 C CA . LEU A 1 702 ? 17.187 -11.769 -20.184 1.00 95.12 702 LEU A CA 1
ATOM 5735 C C . LEU A 1 702 ? 15.838 -11.735 -20.911 1.00 95.12 702 LEU A C 1
ATOM 5737 O O . LEU A 1 702 ? 15.389 -10.658 -21.285 1.00 95.12 702 LEU A O 1
ATOM 5741 N N . THR A 1 703 ? 15.167 -12.880 -21.055 1.00 97.38 703 THR A N 1
ATOM 5742 C CA . THR A 1 703 ? 13.843 -12.967 -21.695 1.00 97.38 703 THR A CA 1
ATOM 5743 C C . THR A 1 703 ? 12.807 -12.108 -20.965 1.00 97.38 703 THR A C 1
ATOM 5745 O O . THR A 1 703 ? 12.075 -11.348 -21.601 1.00 97.38 703 THR A O 1
ATOM 5748 N N . VAL A 1 704 ? 12.764 -12.179 -19.631 1.00 97.75 704 VAL A N 1
ATOM 5749 C CA . VAL A 1 704 ? 11.875 -11.356 -18.792 1.00 97.75 704 VAL A CA 1
ATOM 5750 C C . VAL A 1 704 ? 12.196 -9.867 -18.959 1.00 97.75 704 VAL A C 1
ATOM 5752 O O . VAL A 1 704 ? 11.294 -9.069 -19.218 1.00 97.75 704 VAL A O 1
ATOM 5755 N N . ALA A 1 705 ? 13.477 -9.492 -18.884 1.00 91.50 705 ALA A N 1
ATOM 5756 C CA . ALA A 1 705 ? 13.913 -8.102 -19.019 1.00 91.50 705 ALA A CA 1
ATOM 5757 C C . ALA A 1 705 ? 13.626 -7.518 -20.417 1.00 91.50 705 ALA A C 1
ATOM 5759 O O . ALA A 1 705 ? 13.142 -6.393 -20.531 1.00 91.50 705 ALA A O 1
ATOM 5760 N N . GLU A 1 706 ? 13.876 -8.280 -21.485 1.00 92.56 706 GLU A N 1
ATOM 5761 C CA . GLU A 1 706 ? 13.586 -7.865 -22.863 1.00 92.56 706 GLU A CA 1
ATOM 5762 C C . GLU A 1 706 ? 12.084 -7.723 -23.111 1.00 92.56 706 GLU A C 1
ATOM 5764 O O . GLU A 1 706 ? 11.663 -6.799 -23.804 1.00 92.56 706 GLU A O 1
ATOM 5769 N N . THR A 1 707 ? 11.269 -8.603 -22.527 1.00 94.75 707 THR A N 1
ATOM 5770 C CA . THR A 1 707 ? 9.806 -8.515 -22.629 1.00 94.75 707 THR A CA 1
ATOM 5771 C C . THR A 1 707 ? 9.282 -7.265 -21.926 1.00 94.75 707 THR A C 1
ATOM 5773 O O . THR A 1 707 ? 8.496 -6.527 -22.517 1.00 94.75 707 THR A O 1
ATOM 5776 N N . CYS A 1 708 ? 9.775 -6.971 -20.718 1.00 91.56 708 CYS A N 1
ATOM 5777 C CA . CYS A 1 708 ? 9.475 -5.724 -20.013 1.00 91.56 708 CYS A CA 1
ATOM 5778 C C . CYS A 1 708 ? 9.842 -4.499 -20.864 1.00 91.56 708 CYS A C 1
ATOM 5780 O O . CYS A 1 708 ? 9.004 -3.629 -21.087 1.00 91.56 708 CYS A O 1
ATOM 5782 N N . LEU A 1 709 ? 11.047 -4.477 -21.445 1.00 83.75 709 LEU A N 1
ATOM 5783 C CA . LEU A 1 709 ? 11.496 -3.379 -22.304 1.00 83.75 709 LEU A CA 1
ATOM 5784 C C . LEU A 1 709 ? 10.634 -3.202 -23.568 1.00 83.75 709 LEU A C 1
ATOM 5786 O O . LEU A 1 709 ? 10.486 -2.085 -24.054 1.00 83.75 709 LEU A O 1
ATOM 5790 N N . LYS A 1 710 ? 10.054 -4.273 -24.124 1.00 83.56 710 LYS A N 1
ATOM 5791 C CA . LYS A 1 710 ? 9.123 -4.158 -25.263 1.00 83.56 710 LYS A CA 1
ATOM 5792 C C . LYS A 1 710 ? 7.827 -3.437 -24.887 1.00 83.56 710 LYS A C 1
ATOM 5794 O O . LYS A 1 710 ? 7.259 -2.763 -25.741 1.00 83.56 710 LYS A O 1
ATOM 5799 N N . LEU A 1 711 ? 7.366 -3.603 -23.650 1.00 82.75 711 LEU A N 1
ATOM 5800 C CA . LEU A 1 711 ? 6.129 -3.010 -23.134 1.00 82.75 711 LEU A CA 1
ATOM 5801 C C . LEU A 1 711 ? 6.345 -1.625 -22.516 1.00 82.75 711 LEU A C 1
ATOM 5803 O O . LEU A 1 711 ? 5.436 -0.803 -22.558 1.00 82.75 711 LEU A O 1
ATOM 5807 N N . ASP A 1 712 ? 7.547 -1.346 -22.008 1.00 75.12 712 ASP A N 1
ATOM 5808 C CA . ASP A 1 712 ? 7.950 -0.034 -21.492 1.00 75.12 712 ASP A CA 1
ATOM 5809 C C . ASP A 1 712 ? 9.308 0.418 -22.090 1.00 75.12 712 ASP A C 1
ATOM 5811 O O . ASP A 1 712 ? 10.347 0.393 -21.418 1.00 75.12 712 ASP A O 1
ATOM 5815 N N . PRO A 1 713 ? 9.338 0.830 -23.380 1.00 71.56 713 PRO A N 1
ATOM 5816 C CA . PRO A 1 713 ? 10.580 1.096 -24.120 1.00 71.56 713 PRO A CA 1
ATOM 5817 C C . PRO A 1 713 ? 11.406 2.277 -23.609 1.00 71.56 713 PRO A C 1
ATOM 5819 O O . PRO A 1 713 ? 12.574 2.416 -23.977 1.00 71.56 713 PRO A O 1
ATOM 5822 N N . TYR A 1 714 ? 10.801 3.149 -22.803 1.00 67.25 714 TYR A N 1
ATOM 5823 C CA . TYR A 1 714 ? 11.423 4.372 -22.296 1.00 67.25 714 TYR A CA 1
ATOM 5824 C C . TYR A 1 714 ? 11.892 4.240 -20.842 1.00 67.25 714 TYR A C 1
ATOM 5826 O O . TYR A 1 714 ? 12.433 5.191 -20.275 1.00 67.25 714 TYR A O 1
ATOM 5834 N N . ASN A 1 715 ? 11.733 3.062 -20.239 1.00 65.38 715 ASN A N 1
ATOM 5835 C CA . ASN A 1 715 ? 12.153 2.802 -18.873 1.00 65.38 715 ASN A CA 1
ATOM 5836 C C . ASN A 1 715 ? 13.672 2.652 -18.767 1.00 65.38 715 ASN A C 1
ATOM 5838 O O . ASN A 1 715 ? 14.251 1.634 -19.153 1.00 65.38 715 ASN A O 1
ATOM 5842 N N . GLY A 1 716 ? 14.328 3.662 -18.193 1.00 58.72 716 GLY A N 1
ATOM 5843 C CA . GLY A 1 716 ? 15.782 3.667 -18.023 1.00 58.72 716 GLY A CA 1
ATOM 5844 C C . GLY A 1 716 ? 16.316 2.473 -17.222 1.00 58.72 716 GLY A C 1
ATOM 5845 O O . GLY A 1 716 ? 17.389 1.962 -17.541 1.00 58.72 716 GLY A O 1
ATOM 5846 N N . GLN A 1 717 ? 15.560 1.978 -16.232 1.00 68.81 717 GLN A N 1
ATOM 5847 C CA . GLN A 1 717 ? 15.966 0.816 -15.437 1.00 68.81 717 GLN A CA 1
ATOM 5848 C C . GLN A 1 717 ? 15.898 -0.475 -16.264 1.00 68.81 717 GLN A C 1
ATOM 5850 O O . GLN A 1 717 ? 16.834 -1.273 -16.223 1.00 68.81 717 GLN A O 1
ATOM 5855 N N . ALA A 1 718 ? 14.833 -0.669 -17.052 1.00 74.31 718 ALA A N 1
ATOM 5856 C CA . ALA A 1 718 ? 14.699 -1.834 -17.930 1.00 74.31 718 ALA A CA 1
ATOM 5857 C C . ALA A 1 718 ? 15.762 -1.835 -19.042 1.00 74.31 718 ALA A C 1
ATOM 5859 O O . ALA A 1 718 ? 16.375 -2.869 -19.310 1.00 74.31 718 ALA A O 1
ATOM 5860 N N . ILE A 1 719 ? 16.047 -0.666 -19.635 1.00 73.88 719 ILE A N 1
ATOM 5861 C CA . ILE A 1 719 ? 17.129 -0.499 -20.617 1.00 73.88 719 ILE A CA 1
ATOM 5862 C C . ILE A 1 719 ? 18.473 -0.920 -20.008 1.00 73.88 719 ILE A C 1
ATOM 5864 O O . ILE A 1 719 ? 19.179 -1.745 -20.592 1.00 73.88 719 ILE A O 1
ATOM 5868 N N . GLY A 1 720 ? 18.818 -0.378 -18.835 1.00 70.56 720 GLY A N 1
ATOM 5869 C CA . GLY A 1 720 ? 20.069 -0.698 -18.145 1.00 70.56 720 GLY A CA 1
ATOM 5870 C C . GLY A 1 720 ? 20.180 -2.182 -17.786 1.00 70.56 720 GLY A C 1
ATOM 5871 O O . GLY A 1 720 ? 21.234 -2.790 -17.986 1.00 70.56 720 GLY A O 1
ATOM 5872 N N . LEU A 1 721 ? 19.081 -2.794 -17.333 1.00 79.56 721 LEU A N 1
ATOM 5873 C CA . LEU A 1 721 ? 19.031 -4.219 -17.008 1.00 79.56 721 LEU A CA 1
ATOM 5874 C C . LEU A 1 721 ? 19.302 -5.101 -18.233 1.00 79.56 721 LEU A C 1
ATOM 5876 O O . LEU A 1 721 ? 20.164 -5.979 -18.174 1.00 79.56 721 LEU A O 1
ATOM 5880 N N . VAL A 1 722 ? 18.613 -4.854 -19.352 1.00 82.00 722 VAL A N 1
ATOM 5881 C CA . VAL A 1 722 ? 18.811 -5.613 -20.598 1.00 82.00 722 VAL A CA 1
ATOM 5882 C C . VAL A 1 722 ? 20.244 -5.456 -21.103 1.00 82.00 722 VAL A C 1
ATOM 5884 O O . VAL A 1 722 ? 20.886 -6.448 -21.446 1.00 82.00 722 VAL A O 1
ATOM 5887 N N . GLN A 1 723 ? 20.780 -4.232 -21.108 1.00 79.75 723 GLN A N 1
ATOM 5888 C CA . GLN A 1 723 ? 22.160 -3.975 -21.532 1.00 79.75 723 GLN A CA 1
ATOM 5889 C C . GLN A 1 723 ? 23.179 -4.728 -20.668 1.00 79.75 723 GLN A C 1
ATOM 5891 O O . GLN A 1 723 ? 24.108 -5.331 -21.208 1.00 79.75 723 GLN A O 1
ATOM 5896 N N . SER A 1 724 ? 22.983 -4.735 -19.347 1.00 78.25 724 SER A N 1
ATOM 5897 C CA . SER A 1 724 ? 23.821 -5.480 -18.404 1.00 78.25 724 SER A CA 1
ATOM 5898 C C . SER A 1 724 ? 23.797 -6.984 -18.703 1.00 78.25 724 SER A C 1
ATOM 5900 O O . SER A 1 724 ? 24.845 -7.589 -18.944 1.00 78.25 724 SER A O 1
ATOM 5902 N N . LEU A 1 725 ? 22.603 -7.580 -18.807 1.00 85.94 725 LEU A N 1
ATOM 5903 C CA . LEU A 1 725 ? 22.421 -9.012 -19.078 1.00 85.94 725 LEU A CA 1
ATOM 5904 C C . LEU A 1 725 ? 22.983 -9.439 -20.446 1.00 85.94 725 LEU A C 1
ATOM 5906 O O . LEU A 1 725 ? 23.637 -10.479 -20.557 1.00 85.94 725 LEU A O 1
ATOM 5910 N N . GLN A 1 726 ? 22.798 -8.624 -21.489 1.00 83.88 726 GLN A N 1
ATOM 5911 C CA . GLN A 1 726 ? 23.382 -8.876 -22.812 1.00 83.88 726 GLN A CA 1
ATOM 5912 C C . GLN A 1 726 ? 24.912 -8.759 -22.808 1.00 83.88 726 GLN A C 1
ATOM 5914 O O . GLN A 1 726 ? 25.581 -9.499 -23.536 1.00 83.88 726 GLN A O 1
ATOM 5919 N N . GLY A 1 727 ? 25.467 -7.850 -21.998 1.00 72.38 727 GLY A N 1
ATOM 5920 C CA . GLY A 1 727 ? 26.906 -7.721 -21.777 1.00 72.38 727 GLY A CA 1
ATOM 5921 C C . GLY A 1 727 ? 27.506 -9.002 -21.198 1.00 72.38 727 GLY A C 1
ATOM 5922 O O . GLY A 1 727 ? 28.441 -9.548 -21.783 1.00 72.38 727 GLY A O 1
ATOM 5923 N N . PHE A 1 728 ? 26.902 -9.539 -20.131 1.00 74.06 728 PHE A N 1
ATOM 5924 C CA . PHE A 1 728 ? 27.315 -10.810 -19.522 1.00 74.06 728 PHE A CA 1
ATOM 5925 C C . PHE A 1 728 ? 27.292 -11.982 -20.517 1.00 74.06 728 PHE A C 1
ATOM 5927 O O . PHE A 1 728 ? 28.247 -12.756 -20.581 1.00 74.06 728 PHE A O 1
ATOM 5934 N N . LYS A 1 729 ? 26.244 -12.095 -21.346 1.00 71.94 729 LYS A N 1
ATOM 5935 C CA . LYS A 1 729 ? 26.088 -13.199 -22.314 1.00 71.94 729 LYS A CA 1
ATOM 5936 C C . LYS A 1 729 ? 27.141 -13.202 -23.428 1.00 71.94 729 LYS A C 1
ATOM 5938 O O . LYS A 1 729 ? 27.469 -14.257 -23.963 1.00 71.94 729 LYS A O 1
ATOM 5943 N N . LYS A 1 730 ? 27.680 -12.038 -23.800 1.00 70.88 730 LYS A N 1
ATOM 5944 C CA . LYS A 1 730 ? 28.645 -11.912 -24.907 1.00 70.88 730 LYS A CA 1
ATOM 5945 C C . LYS A 1 730 ? 30.092 -12.217 -24.513 1.00 70.88 730 LYS A C 1
ATOM 5947 O O . LYS A 1 730 ? 30.969 -12.066 -25.359 1.00 70.88 730 LYS A O 1
ATOM 5952 N N . GLY A 1 731 ? 30.370 -12.590 -23.258 1.00 55.22 731 GLY A N 1
ATOM 5953 C CA . GLY A 1 731 ? 31.738 -12.836 -22.776 1.00 55.22 731 GLY A CA 1
ATOM 5954 C C . GLY A 1 731 ? 32.653 -11.607 -22.862 1.00 55.22 731 GLY A C 1
ATOM 5955 O O . GLY A 1 731 ? 33.849 -11.697 -22.593 1.00 55.22 731 GLY A O 1
ATOM 5956 N N . GLN A 1 732 ? 32.100 -10.446 -23.226 1.00 44.12 732 GLN A N 1
ATOM 5957 C CA . GLN A 1 732 ? 32.754 -9.174 -23.020 1.00 44.12 732 GLN A CA 1
ATOM 5958 C C . GLN A 1 732 ? 32.802 -9.019 -21.508 1.00 44.12 732 GLN A C 1
ATOM 5960 O O . GLN A 1 732 ? 31.750 -8.994 -20.866 1.00 44.12 732 GLN A O 1
ATOM 5965 N N . ALA A 1 733 ? 34.011 -8.932 -20.938 1.00 41.00 733 ALA A N 1
ATOM 5966 C CA . ALA A 1 733 ? 34.158 -8.273 -19.651 1.00 41.00 733 ALA A CA 1
ATOM 5967 C C . ALA A 1 733 ? 33.280 -7.031 -19.748 1.00 41.00 733 ALA A C 1
ATOM 5969 O O . ALA A 1 733 ? 33.424 -6.278 -20.721 1.00 41.00 733 ALA A O 1
ATOM 5970 N N . ALA A 1 734 ? 32.307 -6.910 -18.837 1.00 40.91 734 ALA A N 1
ATOM 5971 C CA . ALA A 1 734 ? 31.500 -5.711 -18.718 1.00 40.91 734 ALA A CA 1
ATOM 5972 C C . ALA A 1 734 ? 32.434 -4.541 -19.020 1.00 40.91 734 ALA A C 1
ATOM 5974 O O . ALA A 1 734 ? 33.520 -4.502 -18.426 1.00 40.91 734 ALA A O 1
ATOM 5975 N N . LYS A 1 735 ? 32.086 -3.665 -19.986 1.00 40.28 735 LYS A N 1
ATOM 5976 C CA . LYS A 1 735 ? 32.721 -2.334 -20.085 1.00 40.28 735 LYS A CA 1
ATOM 5977 C C . LYS A 1 735 ? 33.026 -1.936 -18.650 1.00 40.28 735 LYS A C 1
ATOM 5979 O O . LYS A 1 735 ? 32.052 -2.008 -17.896 1.00 40.28 735 LYS A O 1
ATOM 5984 N N . PRO A 1 736 ? 34.315 -1.728 -18.294 1.00 36.56 736 PRO A N 1
ATOM 5985 C CA . PRO A 1 736 ? 34.838 -1.950 -16.944 1.00 36.56 736 PRO A CA 1
ATOM 5986 C C . PRO A 1 736 ? 33.747 -1.574 -15.977 1.00 36.56 736 PRO A C 1
ATOM 5988 O O . PRO A 1 736 ? 33.347 -0.409 -16.040 1.00 36.56 736 PRO A O 1
ATOM 5991 N N . ALA A 1 737 ? 33.181 -2.587 -15.292 1.00 42.59 737 ALA A N 1
ATOM 5992 C CA . ALA A 1 737 ? 31.954 -2.451 -14.513 1.00 42.59 737 ALA A CA 1
ATOM 5993 C C . ALA A 1 737 ? 31.964 -1.057 -13.914 1.00 42.59 737 ALA A C 1
ATOM 5995 O O . ALA A 1 737 ? 32.961 -0.743 -13.252 1.00 42.59 737 ALA A O 1
ATOM 5996 N N . GLU A 1 738 ? 30.969 -0.216 -14.253 1.00 48.22 738 GLU A N 1
ATOM 5997 C CA . GLU A 1 738 ? 30.885 1.119 -13.660 1.00 48.22 738 GLU A CA 1
ATOM 5998 C C . GLU A 1 738 ? 31.207 0.921 -12.185 1.00 48.22 738 GLU A C 1
ATOM 6000 O O . GLU A 1 738 ? 30.570 0.051 -11.571 1.00 48.22 738 GLU A O 1
ATOM 6005 N N . PRO A 1 739 ? 32.305 1.527 -11.687 1.00 48.03 739 PRO A N 1
ATOM 6006 C CA . PRO A 1 739 ? 32.888 1.092 -10.435 1.00 48.03 739 PRO A CA 1
ATOM 6007 C C . PRO A 1 739 ? 31.760 1.057 -9.422 1.00 48.03 739 PRO A C 1
ATOM 6009 O O . PRO A 1 739 ? 30.989 2.014 -9.348 1.00 48.03 739 PRO A O 1
ATOM 6012 N N . THR A 1 740 ? 31.582 -0.098 -8.763 1.00 57.72 740 THR A N 1
ATOM 6013 C CA . THR A 1 740 ? 30.415 -0.320 -7.894 1.00 57.72 740 THR A CA 1
ATOM 6014 C C . THR A 1 740 ? 30.224 0.907 -7.017 1.00 57.72 740 THR A C 1
ATOM 6016 O O . THR A 1 740 ? 31.217 1.532 -6.648 1.00 57.72 740 THR A O 1
ATOM 6019 N N . LEU A 1 741 ? 28.988 1.284 -6.678 1.00 63.12 741 LEU A N 1
ATOM 6020 C CA . LEU A 1 741 ? 28.752 2.504 -5.896 1.00 63.12 741 LEU A CA 1
ATOM 6021 C C . LEU A 1 741 ? 29.713 2.607 -4.691 1.00 63.12 741 LEU A C 1
ATOM 6023 O O . LEU A 1 741 ? 30.303 3.653 -4.454 1.00 63.12 741 LEU A O 1
ATOM 6027 N N . GLN A 1 742 ? 29.977 1.478 -4.029 1.00 56.38 742 GLN A N 1
ATOM 6028 C CA . GLN A 1 742 ? 30.968 1.330 -2.960 1.00 56.3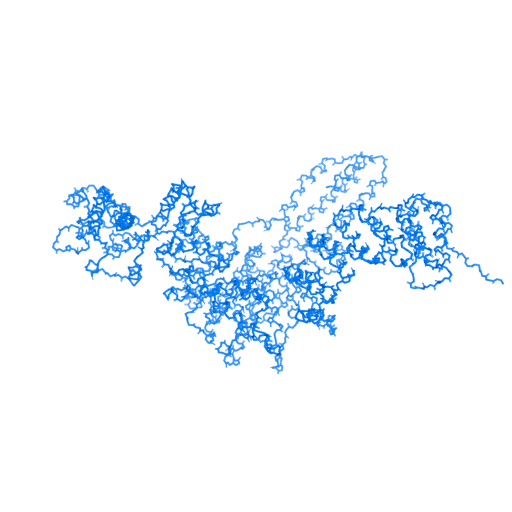8 742 GLN A CA 1
ATOM 6029 C C . GLN A 1 742 ? 32.420 1.631 -3.369 1.00 56.38 742 GLN A C 1
ATOM 6031 O O . GLN A 1 742 ? 33.177 2.214 -2.597 1.00 56.38 742 GLN A O 1
ATOM 6036 N N . GLN A 1 743 ? 32.841 1.201 -4.552 1.00 61.53 743 GLN A N 1
ATOM 6037 C CA . GLN A 1 743 ? 34.167 1.460 -5.098 1.00 61.53 743 GLN A CA 1
ATOM 6038 C C . GLN A 1 743 ? 34.317 2.913 -5.551 1.00 61.53 743 GLN A C 1
ATOM 6040 O O . GLN A 1 743 ? 35.350 3.511 -5.273 1.00 61.53 743 GLN A O 1
ATOM 6045 N N . LEU A 1 744 ? 33.283 3.512 -6.151 1.00 65.88 744 LEU A N 1
ATOM 6046 C CA . LEU A 1 744 ? 33.243 4.952 -6.425 1.00 65.88 744 LEU A CA 1
ATOM 6047 C C . LEU A 1 744 ? 33.296 5.772 -5.131 1.00 65.88 744 LEU A C 1
ATOM 6049 O O . LEU A 1 744 ? 34.112 6.684 -5.024 1.00 65.88 744 LEU A O 1
ATOM 6053 N N . GLU A 1 745 ? 32.494 5.416 -4.124 1.00 74.75 745 GLU A N 1
ATOM 6054 C CA . GLU A 1 745 ? 32.521 6.042 -2.798 1.00 74.75 745 GLU A CA 1
ATOM 6055 C C . GLU A 1 745 ? 33.918 5.957 -2.166 1.00 74.75 745 GLU A C 1
ATOM 6057 O O . GLU A 1 745 ? 34.441 6.975 -1.712 1.00 74.75 745 GLU A O 1
ATOM 6062 N N . LYS A 1 746 ? 34.563 4.779 -2.192 1.00 76.88 746 LYS A N 1
ATOM 6063 C CA . LYS A 1 746 ? 35.931 4.594 -1.676 1.00 76.88 746 LYS A CA 1
ATOM 6064 C C . LYS A 1 746 ? 36.963 5.410 -2.451 1.00 76.88 746 LYS A C 1
ATOM 6066 O O . LYS A 1 746 ? 37.821 6.022 -1.824 1.00 76.88 746 LYS A O 1
ATOM 6071 N N . THR A 1 747 ? 36.888 5.446 -3.780 1.00 72.94 747 THR A N 1
ATOM 6072 C CA . THR A 1 747 ? 37.818 6.226 -4.610 1.00 72.94 747 THR A CA 1
ATOM 6073 C C . THR A 1 747 ? 37.699 7.718 -4.314 1.00 72.94 747 THR A C 1
ATOM 6075 O O . THR A 1 747 ? 38.709 8.384 -4.107 1.00 72.94 747 THR A O 1
ATOM 6078 N N . VAL A 1 748 ? 36.474 8.234 -4.208 1.00 76.69 748 VAL A N 1
ATOM 6079 C CA . VAL A 1 748 ? 36.221 9.644 -3.877 1.00 76.69 748 VAL A CA 1
ATOM 6080 C C . VAL A 1 748 ? 36.609 9.961 -2.433 1.00 76.69 748 VAL A C 1
ATOM 6082 O O . VAL A 1 748 ? 37.082 11.055 -2.146 1.00 76.69 748 VAL A O 1
ATOM 6085 N N . GLN A 1 749 ? 36.459 9.014 -1.508 1.00 75.38 749 GLN A N 1
ATOM 6086 C CA . GLN A 1 749 ? 36.891 9.182 -0.121 1.00 75.38 749 GLN A CA 1
ATOM 6087 C C . GLN A 1 749 ? 38.421 9.160 0.022 1.00 75.38 749 GLN A C 1
ATOM 6089 O O . GLN A 1 749 ? 38.971 9.936 0.801 1.00 75.38 749 GLN A O 1
ATOM 6094 N N . ALA A 1 750 ? 39.105 8.295 -0.731 1.00 75.19 750 ALA A N 1
ATOM 6095 C CA . ALA A 1 750 ? 40.561 8.179 -0.738 1.00 75.19 750 ALA A CA 1
ATOM 6096 C C . ALA A 1 750 ? 41.236 9.338 -1.482 1.00 75.19 750 ALA A C 1
ATOM 6098 O O . ALA A 1 750 ? 42.323 9.766 -1.098 1.00 75.19 750 ALA A O 1
ATOM 6099 N N . ASN A 1 751 ? 40.585 9.869 -2.519 1.00 72.38 751 ASN A N 1
ATOM 6100 C CA . ASN A 1 751 ? 41.046 11.043 -3.246 1.00 72.38 751 ASN A CA 1
ATOM 6101 C C . ASN A 1 751 ? 39.903 12.050 -3.484 1.00 72.38 751 ASN A C 1
ATOM 6103 O O . ASN A 1 751 ? 39.375 12.141 -4.594 1.00 72.38 751 ASN A O 1
ATOM 6107 N N . PRO A 1 752 ? 39.547 12.863 -2.470 1.00 65.38 752 PRO A N 1
ATOM 6108 C CA . PRO A 1 752 ? 38.471 13.854 -2.581 1.00 65.38 752 PRO A CA 1
ATOM 6109 C C . PRO A 1 752 ? 38.723 14.967 -3.606 1.00 65.38 752 PRO A C 1
ATOM 6111 O O . PRO A 1 752 ? 37.813 15.737 -3.904 1.00 65.38 752 PRO A O 1
ATOM 6114 N N . ALA A 1 753 ? 39.952 15.082 -4.121 1.00 64.06 753 ALA A N 1
ATOM 6115 C CA . ALA A 1 753 ? 40.331 16.048 -5.149 1.00 64.06 753 ALA A CA 1
ATOM 6116 C C . ALA A 1 753 ? 40.156 15.507 -6.583 1.00 64.06 753 ALA A C 1
ATOM 6118 O O . ALA A 1 753 ? 40.233 16.285 -7.536 1.00 64.06 753 ALA A O 1
ATOM 6119 N N . ASP A 1 754 ? 39.903 14.203 -6.757 1.00 74.75 754 ASP A N 1
ATOM 6120 C CA . ASP A 1 754 ? 39.616 13.609 -8.063 1.00 74.75 754 ASP A CA 1
ATOM 6121 C C . ASP A 1 754 ? 38.175 13.917 -8.494 1.00 74.75 754 ASP A C 1
ATOM 6123 O O . ASP A 1 754 ? 37.212 13.209 -8.178 1.00 74.75 754 ASP A O 1
ATOM 6127 N N . TYR A 1 755 ? 38.040 15.007 -9.246 1.00 71.94 755 TYR A N 1
ATOM 6128 C CA . TYR A 1 755 ? 36.763 15.493 -9.750 1.00 71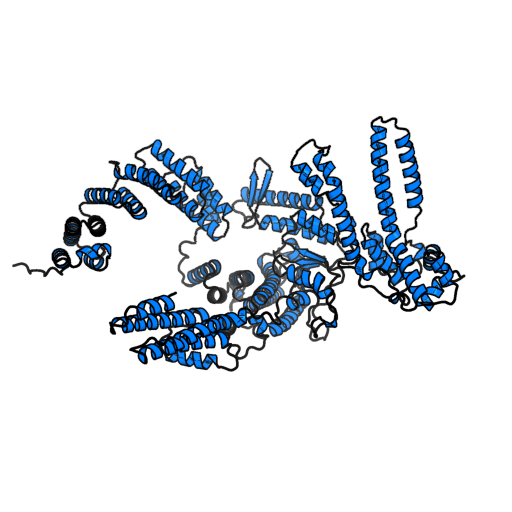.94 755 TYR A CA 1
ATOM 6129 C C . TYR A 1 755 ? 36.087 14.526 -10.724 1.00 71.94 755 TYR A C 1
ATOM 6131 O O . TYR A 1 755 ? 34.860 14.526 -10.804 1.00 71.94 755 TYR A O 1
ATOM 6139 N N . GLN A 1 756 ? 36.846 13.692 -11.442 1.00 71.19 756 GLN A N 1
ATOM 6140 C CA . GLN A 1 756 ? 36.278 12.738 -12.390 1.00 71.19 756 GLN A CA 1
ATOM 6141 C C . GLN A 1 756 ? 35.583 11.601 -11.640 1.00 71.19 756 GLN A C 1
ATOM 6143 O O . GLN A 1 756 ? 34.439 11.262 -11.945 1.00 71.19 756 GLN A O 1
ATOM 6148 N N . SER A 1 757 ? 36.236 11.061 -10.610 1.00 76.75 757 SER A N 1
ATOM 6149 C CA . SER A 1 757 ? 35.644 10.037 -9.744 1.00 76.75 757 SER A CA 1
ATOM 6150 C C . SER A 1 757 ? 34.444 10.573 -8.961 1.00 76.75 757 SER A C 1
ATOM 6152 O O . SER A 1 757 ? 33.423 9.893 -8.851 1.00 76.75 757 SER A O 1
ATOM 6154 N N . ALA A 1 758 ? 34.523 11.810 -8.466 1.00 76.56 758 ALA A N 1
ATOM 6155 C CA . ALA A 1 758 ? 33.431 12.442 -7.731 1.00 76.56 758 ALA A CA 1
ATOM 6156 C C . ALA A 1 758 ? 32.224 12.769 -8.628 1.00 76.56 758 ALA A C 1
ATOM 6158 O O . ALA A 1 758 ? 31.080 12.575 -8.216 1.00 76.56 758 ALA A O 1
ATOM 6159 N N . PHE A 1 759 ? 32.454 13.160 -9.883 1.00 74.38 759 PHE A N 1
ATOM 6160 C CA . PHE A 1 759 ? 31.381 13.343 -10.858 1.00 74.38 759 PHE A CA 1
ATOM 6161 C C . PHE A 1 759 ? 30.750 12.011 -11.278 1.00 74.38 759 PHE A C 1
ATOM 6163 O O . PHE A 1 759 ? 29.528 11.917 -11.335 1.00 74.38 759 PHE A O 1
ATOM 6170 N N . ASN A 1 760 ? 31.551 10.965 -11.501 1.00 74.44 760 ASN A N 1
ATOM 6171 C CA . ASN A 1 760 ? 31.039 9.622 -11.790 1.00 74.44 760 ASN A CA 1
ATOM 6172 C C . ASN A 1 760 ? 30.174 9.099 -10.631 1.00 74.44 760 ASN A C 1
ATOM 6174 O O . ASN A 1 760 ? 29.099 8.548 -10.861 1.00 74.44 760 ASN A O 1
ATOM 6178 N N . LEU A 1 761 ? 30.589 9.337 -9.382 1.00 77.19 761 LEU A N 1
ATOM 6179 C CA . LEU A 1 761 ? 29.800 9.015 -8.193 1.00 77.19 761 LEU A CA 1
ATOM 6180 C C . LEU A 1 761 ? 28.495 9.825 -8.130 1.00 77.19 761 LEU A C 1
ATOM 6182 O O . LEU A 1 761 ? 27.429 9.258 -7.897 1.00 77.19 761 LEU A O 1
ATOM 6186 N N . ALA A 1 762 ? 28.551 11.135 -8.380 1.00 75.00 762 ALA A N 1
ATOM 6187 C CA . ALA A 1 762 ? 27.360 11.980 -8.409 1.00 75.00 762 ALA A CA 1
ATOM 6188 C C . ALA A 1 762 ? 26.386 11.571 -9.529 1.00 75.00 762 ALA A C 1
ATOM 6190 O O . ALA A 1 762 ? 25.187 11.473 -9.282 1.00 75.00 762 ALA A O 1
ATOM 6191 N N . ALA A 1 763 ? 26.881 11.268 -10.730 1.00 67.44 763 ALA A N 1
ATOM 6192 C CA . ALA A 1 763 ? 26.084 10.777 -11.853 1.00 67.44 763 ALA A CA 1
ATOM 6193 C C . ALA A 1 763 ? 25.448 9.410 -11.550 1.00 67.44 763 ALA A C 1
ATOM 6195 O O . ALA A 1 763 ? 24.272 9.205 -11.845 1.00 67.44 763 ALA A O 1
ATOM 6196 N N . THR A 1 764 ? 26.184 8.519 -10.878 1.00 71.00 764 THR A N 1
ATOM 6197 C CA . THR A 1 764 ? 25.663 7.228 -10.402 1.00 71.00 764 THR A CA 1
ATOM 6198 C C . THR A 1 764 ? 24.523 7.443 -9.404 1.00 71.00 764 THR A C 1
ATOM 6200 O O . THR A 1 764 ? 23.443 6.880 -9.567 1.00 71.00 764 THR A O 1
ATOM 6203 N N . TYR A 1 765 ? 24.698 8.334 -8.420 1.00 71.12 765 TYR A N 1
ATOM 6204 C CA . TYR A 1 765 ? 23.617 8.700 -7.501 1.00 71.12 765 TYR A CA 1
ATOM 6205 C C . TYR A 1 765 ? 22.409 9.320 -8.219 1.00 71.12 765 TYR A C 1
ATOM 6207 O O . TYR A 1 765 ? 21.276 8.999 -7.865 1.00 71.12 765 TYR A O 1
ATOM 6215 N N . MET A 1 766 ? 22.615 10.160 -9.238 1.00 60.97 766 MET A N 1
ATOM 6216 C CA . MET A 1 766 ? 21.526 10.726 -10.049 1.00 60.97 766 MET A CA 1
ATOM 6217 C C . MET A 1 766 ? 20.763 9.644 -10.826 1.00 60.97 766 MET A C 1
ATOM 6219 O O . MET A 1 766 ? 19.534 9.658 -10.827 1.00 60.97 766 MET A O 1
ATOM 6223 N N . GLY A 1 767 ? 21.463 8.675 -11.429 1.00 56.12 767 GLY A N 1
ATOM 6224 C CA . GLY A 1 767 ? 20.850 7.526 -12.110 1.00 56.12 767 GLY A CA 1
ATOM 6225 C C . GLY A 1 767 ? 20.039 6.627 -11.170 1.00 56.12 767 GLY A C 1
ATOM 6226 O O . GLY A 1 767 ? 19.045 6.029 -11.575 1.00 56.12 767 GLY A O 1
ATOM 6227 N N . MET A 1 768 ? 20.407 6.603 -9.887 1.00 55.12 768 MET A N 1
ATOM 6228 C CA . MET A 1 768 ? 19.681 5.920 -8.812 1.00 55.12 768 MET A CA 1
ATOM 6229 C C . MET A 1 768 ? 18.575 6.777 -8.167 1.00 55.12 768 MET A C 1
ATOM 6231 O O . MET A 1 768 ? 18.035 6.383 -7.137 1.00 55.12 768 MET A O 1
ATOM 6235 N N . GLN A 1 769 ? 18.261 7.953 -8.726 1.00 56.03 769 GLN A N 1
ATOM 6236 C CA . GLN A 1 769 ? 17.323 8.944 -8.170 1.00 56.03 769 GLN A CA 1
ATOM 6237 C C . GLN A 1 769 ? 17.696 9.467 -6.764 1.00 56.03 769 GLN A C 1
ATOM 6239 O O . GLN A 1 769 ? 16.883 10.070 -6.066 1.00 56.03 769 GLN A O 1
ATOM 6244 N N . GLN A 1 770 ? 18.953 9.307 -6.343 1.00 59.69 770 GLN A N 1
ATOM 6245 C CA . GLN A 1 770 ? 19.491 9.798 -5.070 1.00 59.69 770 GLN A CA 1
ATOM 6246 C C . GLN A 1 770 ? 20.085 11.205 -5.222 1.00 59.69 770 GLN A C 1
ATOM 6248 O O . GLN A 1 770 ? 21.240 11.462 -4.869 1.00 59.69 770 GLN A O 1
ATOM 6253 N N . THR A 1 771 ? 19.278 12.144 -5.718 1.00 68.44 771 THR A N 1
ATOM 6254 C CA . THR A 1 771 ? 19.685 13.531 -6.009 1.00 68.44 771 THR A CA 1
ATOM 6255 C C . THR A 1 771 ? 20.333 14.223 -4.805 1.00 68.44 771 THR A C 1
ATOM 6257 O O . THR A 1 771 ? 21.299 14.965 -4.959 1.00 68.44 771 THR A O 1
ATOM 6260 N N . GLY A 1 772 ? 19.872 13.933 -3.583 1.00 71.94 772 GLY A N 1
ATOM 6261 C CA . GLY A 1 772 ? 20.457 14.491 -2.359 1.00 71.94 772 GLY A CA 1
ATOM 6262 C C . GLY A 1 772 ? 21.915 14.073 -2.117 1.00 71.94 772 GLY A C 1
ATOM 6263 O O . GLY A 1 772 ? 22.725 14.901 -1.704 1.00 71.94 772 GLY A O 1
ATOM 6264 N N . LYS A 1 773 ? 22.280 12.817 -2.410 1.00 74.69 773 LYS A N 1
ATOM 6265 C CA . LYS A 1 773 ? 23.666 12.334 -2.271 1.00 74.69 773 LYS A CA 1
ATOM 6266 C C . LYS A 1 773 ? 24.548 12.818 -3.412 1.00 74.69 773 LYS A C 1
ATOM 6268 O O . LYS A 1 773 ? 25.679 13.227 -3.162 1.00 74.69 773 LYS A O 1
ATOM 6273 N N . ALA A 1 774 ? 24.009 12.859 -4.631 1.00 75.88 774 ALA A N 1
ATOM 6274 C CA . ALA A 1 774 ? 24.689 13.470 -5.767 1.00 75.88 774 ALA A CA 1
ATOM 6275 C C . ALA A 1 774 ? 25.091 14.919 -5.456 1.00 75.88 774 ALA A C 1
ATOM 6277 O O . ALA A 1 774 ? 26.260 15.274 -5.587 1.00 75.88 774 ALA A O 1
ATOM 6278 N N . LEU A 1 775 ? 24.151 15.724 -4.945 1.00 81.50 775 LEU A N 1
ATOM 6279 C CA . LEU A 1 775 ? 24.413 17.111 -4.557 1.00 81.50 775 LEU A CA 1
ATOM 6280 C C . LEU A 1 775 ? 25.480 17.224 -3.469 1.00 81.50 775 LEU A C 1
ATOM 6282 O O . LEU A 1 775 ? 26.326 18.099 -3.556 1.00 81.50 775 LEU A O 1
ATOM 6286 N N . GLN A 1 776 ? 25.517 16.323 -2.490 1.00 80.75 776 GLN A N 1
ATOM 6287 C CA . GLN A 1 776 ? 26.537 16.381 -1.439 1.00 80.75 776 GLN A CA 1
ATOM 6288 C C . GLN A 1 776 ? 27.945 16.060 -1.922 1.00 80.75 776 GLN A C 1
ATOM 6290 O O . GLN A 1 776 ? 28.905 16.662 -1.442 1.00 80.75 776 GLN A O 1
ATOM 6295 N N . VAL A 1 777 ? 28.085 15.113 -2.850 1.00 83.50 777 VAL A N 1
ATOM 6296 C CA . VAL A 1 777 ? 29.382 14.826 -3.472 1.00 83.50 777 VAL A CA 1
ATOM 6297 C C . VAL A 1 777 ? 29.869 16.065 -4.226 1.00 83.50 777 VAL A C 1
ATOM 6299 O O . VAL A 1 777 ? 31.010 16.488 -4.039 1.00 83.50 777 VAL A O 1
ATOM 6302 N N . LEU A 1 778 ? 28.979 16.710 -4.983 1.00 86.12 778 LEU A N 1
ATOM 6303 C CA . LEU A 1 778 ? 29.276 17.941 -5.718 1.00 86.12 778 LEU A CA 1
ATOM 6304 C C . LEU A 1 778 ? 29.521 19.149 -4.787 1.00 86.12 778 LEU A C 1
ATOM 6306 O O . LEU A 1 778 ? 30.403 19.960 -5.063 1.00 86.12 778 LEU A O 1
ATOM 6310 N N . ASP A 1 779 ? 28.817 19.259 -3.656 1.00 84.00 779 ASP A N 1
ATOM 6311 C CA . ASP A 1 779 ? 28.987 20.329 -2.659 1.00 84.00 779 ASP A CA 1
ATOM 6312 C C . ASP A 1 779 ? 30.327 20.193 -1.911 1.00 84.00 779 ASP A C 1
ATOM 6314 O O . ASP A 1 779 ? 30.981 21.193 -1.599 1.00 84.00 779 ASP A O 1
ATOM 6318 N N . ARG A 1 780 ? 30.788 18.960 -1.652 1.00 82.50 780 ARG A N 1
ATOM 6319 C CA . ARG A 1 780 ? 32.134 18.712 -1.104 1.00 82.50 780 ARG A CA 1
ATOM 6320 C C . ARG A 1 780 ? 33.215 19.151 -2.081 1.00 82.50 780 ARG A C 1
ATOM 6322 O O . ARG A 1 780 ? 34.151 19.827 -1.664 1.00 82.50 780 ARG A O 1
ATOM 6329 N N . MET A 1 781 ? 33.061 18.823 -3.366 1.00 81.50 781 MET A N 1
ATOM 6330 C CA . MET A 1 781 ? 33.972 19.302 -4.410 1.00 81.50 781 MET A CA 1
ATOM 6331 C C . MET A 1 781 ? 33.960 20.826 -4.501 1.00 81.50 781 MET A C 1
ATOM 6333 O O . MET A 1 781 ? 35.015 21.448 -4.538 1.00 81.50 781 MET A O 1
ATOM 6337 N N . LEU A 1 782 ? 32.774 21.439 -4.478 1.00 84.75 782 LEU A N 1
ATOM 6338 C CA . LEU A 1 782 ? 32.624 22.890 -4.535 1.00 84.75 782 LEU A CA 1
ATOM 6339 C C . LEU A 1 782 ? 33.407 23.575 -3.408 1.00 84.75 782 LEU A C 1
ATOM 6341 O O . LEU A 1 782 ? 33.971 24.648 -3.618 1.00 84.75 782 LEU A O 1
ATOM 6345 N N . ASN A 1 783 ? 33.455 22.971 -2.220 1.00 82.50 783 ASN A N 1
ATOM 6346 C CA . ASN A 1 783 ? 34.064 23.538 -1.017 1.00 82.50 783 ASN A CA 1
ATOM 6347 C C . ASN A 1 783 ? 35.474 23.019 -0.693 1.00 82.50 783 ASN A C 1
ATOM 6349 O O . ASN A 1 783 ? 36.041 23.431 0.319 1.00 82.50 783 ASN A O 1
ATOM 6353 N N . ALA A 1 784 ? 36.073 22.170 -1.533 1.00 79.00 784 ALA A N 1
ATOM 6354 C CA . ALA A 1 784 ? 37.394 21.622 -1.250 1.00 79.00 784 ALA A CA 1
ATOM 6355 C C . ALA A 1 784 ? 38.512 22.689 -1.408 1.00 79.00 784 ALA A C 1
ATOM 6357 O O . ALA A 1 784 ? 38.504 23.445 -2.388 1.00 79.00 784 ALA A O 1
ATOM 6358 N N . PRO A 1 785 ? 39.509 22.754 -0.493 1.00 68.06 785 PRO A N 1
ATOM 6359 C CA . PRO A 1 785 ? 40.487 23.854 -0.430 1.00 68.06 785 PRO A CA 1
ATOM 6360 C C . PRO A 1 785 ? 41.436 23.983 -1.633 1.00 68.06 785 PRO A C 1
ATOM 6362 O O . PRO A 1 785 ? 42.035 25.038 -1.822 1.00 68.06 785 PRO A O 1
ATOM 6365 N N . LYS A 1 786 ? 41.612 22.916 -2.425 1.00 68.88 786 LYS A N 1
ATOM 6366 C CA . LYS A 1 786 ? 42.528 22.856 -3.583 1.00 68.88 786 LYS A CA 1
ATOM 6367 C C . LYS A 1 786 ? 41.804 22.495 -4.885 1.00 68.88 786 LYS A C 1
ATOM 6369 O O . LYS A 1 786 ? 42.325 21.751 -5.707 1.00 68.88 786 LYS A O 1
ATOM 6374 N N . THR A 1 787 ? 40.581 22.982 -5.056 1.00 72.25 787 THR A N 1
ATOM 6375 C CA . THR A 1 787 ? 39.793 22.701 -6.263 1.00 72.25 787 THR A CA 1
ATOM 6376 C C . THR A 1 787 ? 40.327 23.505 -7.449 1.00 72.25 787 THR A C 1
ATOM 6378 O O . THR A 1 787 ? 40.374 24.734 -7.407 1.00 72.25 787 THR A O 1
ATOM 6381 N N . GLU A 1 788 ? 40.745 22.813 -8.508 1.00 79.25 788 GLU A N 1
ATOM 6382 C CA . GLU A 1 788 ? 41.268 23.435 -9.727 1.00 79.25 788 GLU A CA 1
ATOM 6383 C C . GLU A 1 788 ? 40.148 23.912 -10.668 1.00 79.25 788 GLU A C 1
ATOM 6385 O O . GLU A 1 788 ? 38.995 23.484 -10.581 1.00 79.25 788 GLU A O 1
ATOM 6390 N N . ALA A 1 789 ? 40.490 24.778 -11.627 1.00 84.38 789 ALA A N 1
ATOM 6391 C CA . ALA A 1 789 ? 39.535 25.367 -12.569 1.00 84.38 789 ALA A CA 1
ATOM 6392 C C . ALA A 1 789 ? 38.693 24.326 -13.333 1.00 84.38 789 ALA A C 1
ATOM 6394 O O . ALA A 1 789 ? 37.496 24.525 -13.528 1.00 84.38 789 ALA A O 1
ATOM 6395 N N . ASN A 1 790 ? 39.290 23.197 -13.729 1.00 82.25 790 ASN A N 1
ATOM 6396 C CA . ASN A 1 790 ? 38.594 22.140 -14.471 1.00 82.25 790 ASN A CA 1
ATOM 6397 C C . ASN A 1 790 ? 37.525 21.431 -13.623 1.00 82.25 790 ASN A C 1
ATOM 6399 O O . ASN A 1 790 ? 36.459 21.097 -14.139 1.00 82.25 790 ASN A O 1
ATOM 6403 N N . ALA A 1 791 ? 37.760 21.274 -12.318 1.00 81.69 791 ALA A N 1
ATOM 6404 C CA . ALA A 1 791 ? 36.777 20.701 -11.404 1.00 81.69 791 ALA A CA 1
ATOM 6405 C C . ALA A 1 791 ? 35.566 21.633 -11.234 1.00 81.69 791 ALA A C 1
ATOM 6407 O O . ALA A 1 791 ? 34.423 21.186 -11.313 1.00 81.69 791 ALA A O 1
ATOM 6408 N N . PHE A 1 792 ? 35.793 22.944 -11.105 1.00 87.94 792 PHE A N 1
ATOM 6409 C CA . PHE A 1 792 ? 34.698 23.918 -11.091 1.00 87.94 792 PHE A CA 1
ATOM 6410 C C . PHE A 1 792 ? 33.932 23.970 -12.423 1.00 87.94 792 PHE A C 1
ATOM 6412 O O . PHE A 1 792 ? 32.715 24.124 -12.413 1.00 87.94 792 PHE A O 1
ATOM 6419 N N . ARG A 1 793 ? 34.600 23.784 -13.569 1.00 86.56 793 ARG A N 1
ATOM 6420 C CA . ARG A 1 793 ? 33.931 23.678 -14.881 1.00 86.56 793 ARG A CA 1
ATOM 6421 C C . ARG A 1 793 ? 32.990 22.476 -14.963 1.00 86.56 793 ARG A C 1
ATOM 6423 O O . ARG A 1 793 ? 31.865 22.623 -15.429 1.00 86.56 793 ARG A O 1
ATOM 6430 N N . ALA A 1 794 ? 33.409 21.319 -14.452 1.00 81.75 794 ALA A N 1
ATOM 6431 C CA . ALA A 1 794 ? 32.529 20.157 -14.319 1.00 81.75 794 ALA A CA 1
ATOM 6432 C C . ALA A 1 794 ? 31.314 20.449 -13.412 1.00 81.75 794 ALA A C 1
ATOM 6434 O O . ALA A 1 794 ? 30.194 20.051 -13.733 1.00 81.75 794 ALA A O 1
ATOM 6435 N N . LEU A 1 795 ? 31.500 21.205 -12.321 1.00 87.88 795 LEU A N 1
ATOM 6436 C CA . LEU A 1 795 ? 30.400 21.621 -11.439 1.00 87.88 795 LEU A CA 1
ATOM 6437 C C . LEU A 1 795 ? 29.404 22.573 -12.117 1.00 87.88 795 LEU A C 1
ATOM 6439 O O . LEU A 1 795 ? 28.204 22.448 -11.875 1.00 87.88 795 LEU A O 1
ATOM 6443 N N . ILE A 1 796 ? 29.863 23.477 -12.991 1.00 89.56 796 ILE A N 1
ATOM 6444 C CA . ILE A 1 796 ? 28.976 24.334 -13.798 1.00 89.56 796 ILE A CA 1
ATOM 6445 C C . ILE A 1 796 ? 28.010 23.476 -14.620 1.00 89.56 796 ILE A C 1
ATOM 6447 O O . ILE A 1 796 ? 26.799 23.680 -14.541 1.00 89.56 796 ILE A O 1
ATOM 6451 N N . GLN A 1 797 ? 28.520 22.473 -15.338 1.00 83.00 797 GLN A N 1
ATOM 6452 C CA . GLN A 1 797 ? 27.691 21.570 -16.137 1.00 83.00 797 GLN A CA 1
ATOM 6453 C C . GLN A 1 797 ? 26.727 20.750 -15.261 1.00 83.00 797 GLN A C 1
ATOM 6455 O O . GLN A 1 797 ? 25.548 20.613 -15.600 1.00 83.00 797 GLN A O 1
ATOM 6460 N N . ALA A 1 798 ? 27.203 20.259 -14.108 1.00 81.62 798 ALA A N 1
ATOM 6461 C CA . ALA A 1 798 ? 26.389 19.508 -13.152 1.00 81.62 798 ALA A CA 1
ATOM 6462 C C . ALA A 1 798 ? 25.196 20.340 -12.659 1.00 81.62 798 ALA A C 1
ATOM 6464 O O . ALA A 1 798 ? 24.041 19.958 -12.851 1.00 81.62 798 ALA A O 1
ATOM 6465 N N . TYR A 1 799 ? 25.462 21.512 -12.077 1.00 88.12 799 TYR A N 1
ATOM 6466 C CA . TYR A 1 799 ? 24.426 22.363 -11.497 1.00 88.12 799 TYR A CA 1
ATOM 6467 C C . TYR A 1 799 ? 23.508 22.979 -12.554 1.00 88.12 799 TYR A C 1
ATOM 6469 O O . TYR A 1 799 ? 22.315 23.132 -12.289 1.00 88.12 799 TYR A O 1
ATOM 6477 N N . ALA A 1 800 ? 24.014 23.263 -13.758 1.00 83.06 800 ALA A N 1
ATOM 6478 C CA . ALA A 1 800 ? 23.187 23.704 -14.876 1.00 83.06 800 ALA A CA 1
ATOM 6479 C C . ALA A 1 800 ? 22.188 22.620 -15.315 1.00 83.06 800 ALA A C 1
ATOM 6481 O O . ALA A 1 800 ? 21.010 22.925 -15.496 1.00 83.06 800 ALA A O 1
ATOM 6482 N N . SER A 1 801 ? 22.615 21.353 -15.417 1.00 79.25 801 SER A N 1
ATOM 6483 C CA . SER A 1 801 ? 21.722 20.235 -15.772 1.00 79.25 801 SER A CA 1
ATOM 6484 C C . SER A 1 801 ? 20.630 19.972 -14.726 1.00 79.25 801 SER A C 1
ATOM 6486 O O . SER A 1 801 ? 19.533 19.539 -15.066 1.00 79.25 801 SER A O 1
ATOM 6488 N N . MET A 1 802 ? 20.910 20.295 -13.459 1.00 79.88 802 MET A N 1
ATOM 6489 C CA . MET A 1 802 ? 19.981 20.165 -12.330 1.00 79.88 802 MET A CA 1
ATOM 6490 C C . MET A 1 802 ? 19.127 21.422 -12.096 1.00 79.88 802 MET A C 1
ATOM 6492 O O . MET A 1 802 ? 18.367 21.468 -11.131 1.00 79.88 802 MET A O 1
ATOM 6496 N N . ASN A 1 803 ? 19.272 22.459 -12.931 1.00 83.25 803 ASN A N 1
ATOM 6497 C CA . ASN A 1 803 ? 18.631 23.767 -12.763 1.00 83.25 803 ASN A CA 1
ATOM 6498 C C . ASN A 1 803 ? 18.890 24.416 -11.378 1.00 83.25 803 ASN A C 1
ATOM 6500 O O . ASN A 1 803 ? 18.047 25.130 -10.831 1.00 83.25 803 ASN A O 1
ATOM 6504 N N . ASN A 1 804 ? 20.064 24.163 -10.786 1.00 85.44 804 ASN A N 1
ATOM 6505 C CA . ASN A 1 804 ? 20.427 24.625 -9.446 1.00 85.44 804 ASN A CA 1
ATOM 6506 C C . ASN A 1 804 ? 21.181 25.962 -9.495 1.00 85.44 804 ASN A C 1
ATOM 6508 O O . ASN A 1 804 ? 22.404 26.040 -9.361 1.00 85.44 804 ASN A O 1
ATOM 6512 N N . THR A 1 805 ? 20.415 27.030 -9.707 1.00 87.12 805 THR A N 1
ATOM 6513 C CA . THR A 1 805 ? 20.919 28.393 -9.937 1.00 87.12 805 THR A CA 1
ATOM 6514 C C . THR A 1 805 ? 21.781 28.939 -8.792 1.00 87.12 805 THR A C 1
ATOM 6516 O O . THR A 1 805 ? 22.692 29.725 -9.037 1.00 87.12 805 THR A O 1
ATOM 6519 N N . GLU A 1 806 ? 21.517 28.545 -7.544 1.00 89.50 806 GLU A N 1
ATOM 6520 C CA . GLU A 1 806 ? 22.254 29.041 -6.375 1.00 89.50 806 GLU A CA 1
ATOM 6521 C C . GLU A 1 806 ? 23.696 28.517 -6.349 1.00 89.50 806 GLU A C 1
ATOM 6523 O O . GLU A 1 806 ? 24.633 29.314 -6.389 1.00 89.50 806 GLU A O 1
ATOM 6528 N N . ARG A 1 807 ? 23.893 27.190 -6.401 1.00 89.81 807 ARG A N 1
ATOM 6529 C CA . ARG A 1 807 ? 25.251 26.615 -6.449 1.00 89.81 807 ARG A CA 1
ATOM 6530 C C . ARG A 1 807 ? 25.982 26.974 -7.738 1.00 89.81 807 ARG A C 1
ATOM 6532 O O . ARG A 1 807 ? 27.205 27.112 -7.726 1.00 89.81 807 ARG A O 1
ATOM 6539 N N . LEU A 1 808 ? 25.254 27.174 -8.838 1.00 90.50 808 LEU A N 1
ATOM 6540 C CA . LEU A 1 808 ? 25.823 27.666 -10.089 1.00 90.50 808 LEU A CA 1
ATOM 6541 C C . LEU A 1 808 ? 26.458 29.057 -9.903 1.00 90.50 808 LEU A C 1
ATOM 6543 O O . LEU A 1 808 ? 27.603 29.253 -10.309 1.00 90.50 808 LEU A O 1
ATOM 6547 N N . LYS A 1 809 ? 25.778 29.990 -9.216 1.00 93.62 809 LYS A N 1
ATOM 6548 C CA . LYS A 1 809 ? 26.346 31.306 -8.858 1.00 93.62 809 LYS A CA 1
ATOM 6549 C C . LYS A 1 809 ? 27.593 31.167 -7.987 1.00 93.62 809 LYS A C 1
ATOM 6551 O O . LYS A 1 809 ? 28.629 31.725 -8.332 1.00 93.62 809 LYS A O 1
ATOM 6556 N N . THR A 1 810 ? 27.533 30.362 -6.926 1.00 93.19 810 THR A N 1
ATOM 6557 C CA . THR A 1 810 ? 28.681 30.133 -6.030 1.00 93.19 810 THR A CA 1
ATOM 6558 C C . THR A 1 810 ? 29.885 29.533 -6.764 1.00 93.19 810 THR A C 1
ATOM 6560 O O . THR A 1 810 ? 31.032 29.888 -6.496 1.00 93.19 810 THR A O 1
ATOM 6563 N N . THR A 1 811 ? 29.646 28.634 -7.721 1.00 93.06 811 THR A N 1
ATOM 6564 C CA . THR A 1 811 ? 30.703 28.030 -8.546 1.00 93.06 811 THR A CA 1
ATOM 6565 C C . THR A 1 811 ? 31.369 29.077 -9.445 1.00 93.06 811 THR A C 1
ATOM 6567 O O . THR A 1 811 ? 32.597 29.112 -9.544 1.00 93.06 811 THR A O 1
ATOM 6570 N N . VAL A 1 812 ? 30.580 29.975 -10.050 1.00 95.69 812 VAL A N 1
ATOM 6571 C CA . VAL A 1 812 ? 31.095 31.101 -10.849 1.00 95.69 812 VAL A CA 1
ATOM 6572 C C . VAL A 1 812 ? 31.919 32.063 -9.992 1.00 95.69 812 VAL A C 1
ATOM 6574 O O . VAL A 1 812 ? 33.021 32.423 -10.393 1.00 95.69 812 VAL A O 1
ATOM 6577 N N . GLU A 1 813 ? 31.458 32.418 -8.791 1.00 93.50 813 GLU A N 1
ATOM 6578 C CA . GLU A 1 813 ? 32.195 33.298 -7.867 1.00 93.50 813 GLU A CA 1
ATOM 6579 C C . GLU A 1 813 ? 33.576 32.733 -7.498 1.00 93.50 813 GLU A C 1
ATOM 6581 O O . GLU A 1 813 ? 34.566 33.471 -7.424 1.00 93.50 813 GLU A O 1
ATOM 6586 N N . LYS A 1 814 ? 33.672 31.409 -7.312 1.00 91.56 814 LYS A N 1
ATOM 6587 C CA . LYS A 1 814 ? 34.945 30.720 -7.048 1.00 91.56 814 LYS A CA 1
ATOM 6588 C C . LYS A 1 814 ? 35.870 30.726 -8.265 1.00 91.56 814 LYS A C 1
ATOM 6590 O O . LYS A 1 814 ? 37.059 31.006 -8.120 1.00 91.56 814 LYS A O 1
ATOM 6595 N N . LEU A 1 815 ? 35.337 30.500 -9.466 1.00 93.12 815 LEU A N 1
ATOM 6596 C CA . LEU A 1 815 ? 36.096 30.634 -10.715 1.00 93.12 815 LEU A CA 1
ATOM 6597 C C . LEU A 1 815 ? 36.595 32.072 -10.927 1.00 93.12 815 LEU A C 1
ATOM 6599 O O . LEU A 1 815 ? 37.749 32.273 -11.298 1.00 93.12 815 LEU A O 1
ATOM 6603 N N . GLU A 1 816 ? 35.786 33.086 -10.620 1.00 92.56 816 GLU A N 1
ATOM 6604 C CA . GLU A 1 816 ? 36.213 34.487 -10.674 1.00 92.56 816 GLU A CA 1
ATOM 6605 C C . GLU A 1 816 ? 37.286 34.827 -9.640 1.00 92.56 816 GLU A C 1
ATOM 6607 O O . GLU A 1 816 ? 38.196 35.604 -9.931 1.00 92.56 816 GLU A O 1
ATOM 6612 N N . ALA A 1 817 ? 37.209 34.266 -8.432 1.00 90.75 817 ALA A N 1
ATOM 6613 C CA . ALA A 1 817 ? 38.271 34.401 -7.439 1.00 90.75 817 ALA A CA 1
ATOM 6614 C C . ALA A 1 817 ? 39.595 33.809 -7.952 1.00 90.75 817 ALA A C 1
ATOM 6616 O O . ALA A 1 817 ? 40.637 34.453 -7.813 1.00 90.75 817 ALA A O 1
ATOM 6617 N N . LEU A 1 818 ? 39.553 32.656 -8.632 1.00 89.94 818 LEU A N 1
ATOM 6618 C CA . LEU A 1 818 ? 40.732 32.086 -9.288 1.00 89.94 818 LEU A CA 1
ATOM 6619 C C . LEU A 1 818 ? 41.282 33.018 -10.373 1.00 89.94 818 LEU A C 1
ATOM 6621 O O . LEU A 1 818 ? 42.480 33.294 -10.365 1.00 89.94 818 LEU A O 1
ATOM 6625 N N . VAL A 1 819 ? 40.428 33.573 -11.238 1.00 91.62 819 VAL A N 1
ATOM 6626 C CA . VAL A 1 819 ? 40.853 34.537 -12.272 1.00 91.62 819 VAL A CA 1
ATOM 6627 C C . VAL A 1 819 ? 41.410 35.831 -11.667 1.00 91.62 819 VAL A C 1
ATOM 6629 O O . VAL A 1 819 ? 42.355 36.398 -12.204 1.00 91.62 819 VAL A O 1
ATOM 6632 N N . ARG A 1 820 ? 40.875 36.311 -10.538 1.00 91.06 820 ARG A N 1
ATOM 6633 C CA . ARG A 1 820 ? 41.420 37.486 -9.833 1.00 91.06 820 ARG A CA 1
ATOM 6634 C C . ARG A 1 820 ? 42.787 37.207 -9.212 1.00 91.06 820 ARG A C 1
ATOM 6636 O O . ARG A 1 820 ? 43.654 38.071 -9.264 1.00 91.06 820 ARG A O 1
ATOM 6643 N N . SER A 1 821 ? 42.969 36.020 -8.633 1.00 88.12 821 SER A N 1
ATOM 6644 C CA . SER A 1 821 ? 44.230 35.603 -8.005 1.00 88.12 821 SER A CA 1
ATOM 6645 C C . SER A 1 821 ? 45.337 35.312 -9.023 1.00 88.12 821 SER A C 1
ATOM 6647 O O . SER A 1 821 ? 46.507 35.573 -8.758 1.00 88.12 821 SER A O 1
ATOM 6649 N N . ASN A 1 822 ? 44.965 34.808 -10.200 1.00 87.69 822 ASN A N 1
ATOM 6650 C CA . ASN A 1 822 ? 45.859 34.548 -11.316 1.00 87.69 822 ASN A CA 1
ATOM 6651 C C . ASN A 1 822 ? 45.142 34.896 -12.636 1.00 87.69 822 ASN A C 1
ATOM 6653 O O . ASN A 1 822 ? 44.428 34.047 -13.182 1.00 87.69 822 ASN A O 1
ATOM 6657 N N . PRO A 1 823 ? 45.343 36.118 -13.167 1.00 86.00 823 PRO A N 1
ATOM 6658 C CA . PRO A 1 823 ? 44.736 36.564 -14.425 1.00 86.00 823 PRO A CA 1
ATOM 6659 C C . PRO A 1 823 ? 45.078 35.700 -15.646 1.00 86.00 823 PRO A C 1
ATOM 6661 O O . PRO A 1 823 ? 44.339 35.717 -16.627 1.00 86.00 823 PRO A O 1
ATOM 6664 N N . ASP A 1 824 ? 46.151 34.910 -15.572 1.00 85.75 824 ASP A N 1
ATOM 6665 C CA . ASP A 1 824 ? 46.567 33.981 -16.622 1.00 85.75 824 ASP A CA 1
ATOM 6666 C C . ASP A 1 824 ? 45.938 32.583 -16.486 1.00 85.75 824 ASP A C 1
ATOM 6668 O O . ASP A 1 824 ? 46.247 31.680 -17.265 1.00 85.75 824 ASP A O 1
ATOM 6672 N N . ASN A 1 825 ? 45.039 32.366 -15.518 1.00 89.69 825 ASN A N 1
ATOM 6673 C CA . ASN A 1 825 ? 44.281 31.122 -15.404 1.00 89.69 825 ASN A CA 1
ATOM 6674 C C . ASN A 1 825 ? 43.122 31.096 -16.415 1.00 89.69 825 ASN A C 1
ATOM 6676 O O . ASN A 1 825 ? 41.953 31.319 -16.087 1.00 89.69 825 ASN A O 1
ATOM 6680 N N . LEU A 1 826 ? 43.462 30.814 -17.672 1.00 92.56 826 LEU A N 1
ATOM 6681 C CA . LEU A 1 826 ? 42.519 30.867 -18.790 1.00 92.56 826 LEU A CA 1
ATOM 6682 C C . LEU A 1 826 ? 41.421 29.800 -18.698 1.00 92.56 826 LEU A C 1
ATOM 6684 O O . LEU A 1 826 ? 40.299 30.051 -19.133 1.00 92.56 826 LEU A O 1
ATOM 6688 N N . SER A 1 827 ? 41.695 28.647 -18.073 1.00 90.19 827 SER A N 1
ATOM 6689 C CA . SER A 1 827 ? 40.651 27.644 -17.826 1.00 90.19 827 SER A CA 1
ATOM 6690 C C . SER A 1 827 ? 39.609 28.158 -16.829 1.00 90.19 827 SER A C 1
ATOM 6692 O O . SER A 1 827 ? 38.412 27.976 -17.049 1.00 90.19 827 SER A O 1
ATOM 6694 N N . ALA A 1 828 ? 40.028 28.874 -15.777 1.00 92.31 828 ALA A N 1
ATOM 6695 C CA . ALA A 1 828 ? 39.083 29.484 -14.844 1.00 92.31 828 ALA A CA 1
ATOM 6696 C C . ALA A 1 828 ? 38.230 30.564 -15.528 1.00 92.31 828 ALA A C 1
ATOM 6698 O O . ALA A 1 828 ? 37.025 30.644 -15.289 1.00 92.31 828 ALA A O 1
ATOM 6699 N N . ALA A 1 829 ? 38.826 31.344 -16.436 1.00 94.00 829 ALA A N 1
ATOM 6700 C CA . ALA A 1 829 ? 38.102 32.354 -17.201 1.00 94.00 829 ALA A CA 1
ATOM 6701 C C . ALA A 1 829 ? 37.092 31.745 -18.191 1.00 94.00 829 ALA A C 1
ATOM 6703 O O . ALA A 1 829 ? 35.950 32.202 -18.244 1.00 94.00 829 ALA A O 1
ATOM 6704 N N . LEU A 1 830 ? 37.461 30.670 -18.898 1.00 93.69 830 LEU A N 1
ATOM 6705 C CA . LEU A 1 830 ? 36.542 29.902 -19.751 1.00 93.69 830 LEU A CA 1
ATOM 6706 C C . LEU A 1 830 ? 35.392 29.271 -18.955 1.00 93.69 830 LEU A C 1
ATOM 6708 O O . LEU A 1 830 ? 34.260 29.233 -19.434 1.00 93.69 830 LEU A O 1
ATOM 6712 N N . GLY A 1 831 ? 35.672 28.784 -17.744 1.00 93.31 831 GLY A N 1
ATOM 6713 C CA . GLY A 1 831 ? 34.654 28.226 -16.857 1.00 93.31 831 GLY A CA 1
ATOM 6714 C C . GLY A 1 831 ? 33.683 29.266 -16.314 1.00 93.31 831 GLY A C 1
ATOM 6715 O O . GLY A 1 831 ? 32.479 29.028 -16.289 1.00 93.31 831 GLY A O 1
ATOM 6716 N N . ALA A 1 832 ? 34.190 30.433 -15.908 1.00 95.50 832 ALA A N 1
ATOM 6717 C CA . ALA A 1 832 ? 33.348 31.538 -15.463 1.00 95.50 832 ALA A CA 1
ATOM 6718 C C . ALA A 1 832 ? 32.451 32.045 -16.601 1.00 95.50 832 ALA A C 1
ATOM 6720 O O . ALA A 1 832 ? 31.270 32.302 -16.378 1.00 95.50 832 ALA A O 1
ATOM 6721 N N . ALA A 1 833 ? 32.986 32.138 -17.826 1.00 94.88 833 ALA A N 1
ATOM 6722 C CA . ALA A 1 833 ? 32.204 32.496 -19.004 1.00 94.88 833 ALA A CA 1
ATOM 6723 C C . ALA A 1 833 ? 31.042 31.520 -19.247 1.00 94.88 833 ALA A C 1
ATOM 6725 O O . ALA A 1 833 ? 29.906 31.954 -19.445 1.00 94.88 833 ALA A O 1
ATOM 6726 N N . ASP A 1 834 ? 31.300 30.215 -19.156 1.00 93.50 834 ASP A N 1
ATOM 6727 C CA . ASP A 1 834 ? 30.278 29.186 -19.350 1.00 93.50 834 ASP A CA 1
ATOM 6728 C C . ASP A 1 834 ? 29.197 29.222 -18.257 1.00 93.50 834 ASP A C 1
ATOM 6730 O O . ASP A 1 834 ? 27.996 29.210 -18.540 1.00 93.50 834 ASP A O 1
ATOM 6734 N N . GLY A 1 835 ? 29.604 29.395 -16.997 1.00 94.06 835 GLY A N 1
ATOM 6735 C CA . GLY A 1 835 ? 28.662 29.575 -15.895 1.00 94.06 835 GLY A CA 1
ATOM 6736 C C . GLY A 1 835 ? 27.803 30.833 -16.046 1.00 94.06 835 GLY A C 1
ATOM 6737 O O . GLY A 1 835 ? 26.591 30.785 -15.822 1.00 94.06 835 GLY A O 1
ATOM 6738 N N . TYR A 1 836 ? 28.381 31.942 -16.517 1.00 94.88 836 TYR A N 1
ATOM 6739 C CA . TYR A 1 836 ? 27.623 33.156 -16.816 1.00 94.88 836 TYR A CA 1
ATOM 6740 C C . TYR A 1 836 ? 26.611 32.975 -17.952 1.00 94.88 836 TYR A C 1
ATOM 6742 O O . TYR A 1 836 ? 25.515 33.534 -17.868 1.00 94.88 836 TYR A O 1
ATOM 6750 N N . ARG A 1 837 ? 26.910 32.154 -18.968 1.00 92.12 837 ARG A N 1
ATOM 6751 C CA . ARG A 1 837 ? 25.946 31.801 -20.027 1.00 92.12 837 ARG A CA 1
ATOM 6752 C C . ARG A 1 837 ? 24.742 31.050 -19.469 1.00 92.12 837 ARG A C 1
ATOM 6754 O O . ARG A 1 837 ? 23.607 31.413 -19.770 1.00 92.12 837 ARG A O 1
ATOM 6761 N N . HIS A 1 838 ? 24.969 30.060 -18.606 1.00 91.19 838 HIS A N 1
ATOM 6762 C CA . HIS A 1 838 ? 23.882 29.331 -17.944 1.00 91.19 838 HIS A CA 1
ATOM 6763 C C . HIS A 1 838 ? 23.052 30.224 -17.007 1.00 91.19 838 HIS A C 1
ATOM 6765 O O . HIS A 1 838 ? 21.837 30.055 -16.909 1.00 91.19 838 HIS A O 1
ATOM 6771 N N . LEU A 1 839 ? 23.674 31.235 -16.394 1.00 92.06 839 LEU A N 1
ATOM 6772 C CA . LEU A 1 839 ? 22.996 32.271 -15.603 1.00 92.06 839 LEU A CA 1
ATOM 6773 C C . LEU A 1 839 ? 22.336 33.375 -16.452 1.00 92.06 839 LEU A C 1
ATOM 6775 O O . LEU A 1 839 ? 21.766 34.309 -15.886 1.00 92.06 839 LEU A O 1
ATOM 6779 N N . LYS A 1 840 ? 22.398 33.283 -17.789 1.00 91.38 840 LYS A N 1
ATOM 6780 C CA . LYS A 1 840 ? 21.894 34.279 -18.755 1.00 91.38 840 LYS A CA 1
ATOM 6781 C C . LYS A 1 840 ? 22.530 35.671 -18.616 1.00 91.38 840 LYS A C 1
ATOM 6783 O O . LYS A 1 840 ? 21.931 36.674 -18.994 1.00 91.38 840 LYS A O 1
ATOM 6788 N N . GLN A 1 841 ? 23.751 35.746 -18.092 1.00 93.75 841 GLN A N 1
ATOM 6789 C CA . GLN A 1 841 ? 24.530 36.979 -17.941 1.00 93.75 841 GLN A CA 1
ATOM 6790 C C . GLN A 1 841 ? 25.551 37.109 -19.077 1.00 93.75 841 GLN A C 1
ATOM 6792 O O . GLN A 1 841 ? 26.764 37.053 -18.869 1.00 93.75 841 GLN A O 1
ATOM 6797 N N . ASN A 1 842 ? 25.045 37.271 -20.300 1.00 91.38 842 ASN A N 1
ATOM 6798 C CA . ASN A 1 842 ? 25.854 37.212 -21.519 1.00 91.38 842 ASN A CA 1
ATOM 6799 C C . ASN A 1 842 ? 26.971 38.268 -21.556 1.00 91.38 842 ASN A C 1
ATOM 6801 O O . ASN A 1 842 ? 28.080 37.948 -21.967 1.00 91.38 842 ASN A O 1
ATOM 6805 N N . ASP A 1 843 ? 26.735 39.484 -21.054 1.00 92.69 843 ASP A N 1
ATOM 6806 C CA . ASP A 1 843 ? 27.756 40.543 -21.035 1.00 92.69 843 ASP A CA 1
ATOM 6807 C C . ASP A 1 843 ? 28.978 40.161 -20.191 1.00 92.69 843 ASP A C 1
ATOM 6809 O O . ASP A 1 843 ? 30.121 40.395 -20.585 1.00 92.69 843 ASP A O 1
ATOM 6813 N N . ARG A 1 844 ? 28.754 39.515 -19.041 1.00 93.88 844 ARG A N 1
ATOM 6814 C CA . ARG A 1 844 ? 29.843 39.035 -18.181 1.00 93.88 844 ARG A CA 1
ATOM 6815 C C . ARG A 1 844 ? 30.558 37.837 -18.792 1.00 93.88 844 ARG A C 1
ATOM 6817 O O . ARG A 1 844 ? 31.781 37.754 -18.698 1.00 93.88 844 ARG A O 1
ATOM 6824 N N . ALA A 1 845 ? 29.826 36.952 -19.470 1.00 94.31 845 ALA A N 1
ATOM 6825 C CA . ALA A 1 845 ? 30.437 35.864 -20.225 1.00 94.31 845 ALA A CA 1
ATOM 6826 C C . ALA A 1 845 ? 31.392 36.403 -21.303 1.00 94.31 845 ALA A C 1
ATOM 6828 O O . ALA A 1 845 ? 32.541 35.971 -21.373 1.00 94.31 845 ALA A O 1
ATOM 6829 N N . LEU A 1 846 ? 30.960 37.410 -22.072 1.00 94.06 846 LEU A N 1
ATOM 6830 C CA . LEU A 1 846 ? 31.788 38.067 -23.087 1.00 94.06 846 LEU A CA 1
ATOM 6831 C C . LEU A 1 846 ? 33.036 38.726 -22.478 1.00 94.06 846 LEU A C 1
ATOM 6833 O O . LEU A 1 846 ? 34.126 38.552 -23.013 1.00 94.06 846 LEU A O 1
ATOM 6837 N N . GLN A 1 847 ? 32.920 39.403 -21.330 1.00 93.00 847 GLN A N 1
ATOM 6838 C CA . GLN A 1 847 ? 34.079 39.992 -20.637 1.00 93.00 847 GLN A CA 1
ATOM 6839 C C . GLN A 1 847 ? 35.122 38.944 -20.223 1.00 93.00 847 GLN A C 1
ATOM 6841 O O . GLN A 1 847 ? 36.326 39.197 -20.297 1.00 93.00 847 GLN A O 1
ATOM 6846 N N . MET A 1 848 ? 34.679 37.768 -19.771 1.00 94.38 848 MET A N 1
ATOM 6847 C CA . MET A 1 848 ? 35.588 36.687 -19.388 1.00 94.38 848 MET A CA 1
ATOM 6848 C C . MET A 1 848 ? 36.247 36.044 -20.613 1.00 94.38 848 MET A C 1
ATOM 6850 O O . MET A 1 848 ? 37.452 35.794 -20.588 1.00 94.38 848 MET A O 1
ATOM 6854 N N . LEU A 1 849 ? 35.508 35.863 -21.710 1.00 94.88 849 LEU A N 1
ATOM 6855 C CA . LEU A 1 849 ? 36.060 35.386 -22.982 1.00 94.88 849 LEU A CA 1
ATOM 6856 C C . LEU A 1 849 ? 37.046 36.383 -23.610 1.00 94.88 849 LEU A C 1
ATOM 6858 O O . LEU A 1 849 ? 38.050 35.971 -24.193 1.00 94.88 849 LEU A O 1
ATOM 6862 N N . ASP A 1 850 ? 36.820 37.688 -23.450 1.00 93.38 850 ASP A N 1
ATOM 6863 C CA . ASP A 1 850 ? 37.722 38.733 -23.941 1.00 93.38 850 ASP A CA 1
ATOM 6864 C C . ASP A 1 850 ? 39.087 38.661 -23.257 1.00 93.38 850 ASP A C 1
ATOM 6866 O O . ASP A 1 850 ? 40.120 38.794 -23.918 1.00 93.38 850 ASP A O 1
ATOM 6870 N N . LYS A 1 851 ? 39.112 38.370 -21.951 1.00 90.69 851 LYS A N 1
ATOM 6871 C CA . LYS A 1 851 ? 40.359 38.123 -21.212 1.00 90.69 851 LYS A CA 1
ATOM 6872 C C . LYS A 1 851 ? 41.096 36.896 -21.747 1.00 90.69 851 LYS A C 1
ATOM 6874 O O . LYS A 1 851 ? 42.316 36.937 -21.888 1.00 90.69 851 LYS A O 1
ATOM 6879 N N . VAL A 1 852 ? 40.364 35.834 -22.097 1.00 93.81 852 VAL A N 1
ATOM 6880 C CA . VAL A 1 852 ? 40.945 34.610 -22.670 1.00 93.81 852 VAL A CA 1
ATOM 6881 C C . VAL A 1 852 ? 41.591 34.893 -24.025 1.00 93.81 852 VAL A C 1
ATOM 6883 O O . VAL A 1 852 ? 42.765 34.590 -24.231 1.00 93.81 852 VAL A O 1
ATOM 6886 N N . VAL A 1 853 ? 40.859 35.524 -24.944 1.00 92.44 853 VAL A N 1
ATOM 6887 C CA . VAL A 1 853 ? 41.356 35.788 -26.303 1.00 92.44 853 VAL A CA 1
ATOM 6888 C C . VAL A 1 853 ? 42.426 36.882 -26.327 1.00 92.44 853 VAL A C 1
ATOM 6890 O O . VAL A 1 853 ? 43.312 36.833 -27.179 1.00 92.44 853 VAL A O 1
ATOM 6893 N N . SER A 1 854 ? 42.438 37.813 -25.374 1.00 90.12 854 SER A N 1
ATOM 6894 C CA . SER A 1 854 ? 43.467 38.864 -25.295 1.00 90.12 854 SER A CA 1
ATOM 6895 C C . SER A 1 854 ? 44.764 38.408 -24.611 1.00 90.12 854 SER A C 1
ATOM 6897 O O . SER A 1 854 ? 45.783 39.081 -24.743 1.00 90.12 854 SER A O 1
ATOM 6899 N N . SER A 1 855 ? 44.770 37.268 -23.908 1.00 90.62 855 SER A N 1
ATOM 6900 C CA . SER A 1 855 ? 45.970 36.777 -23.219 1.00 90.62 855 SER A CA 1
ATOM 6901 C C . SER A 1 855 ? 47.035 36.274 -24.199 1.00 90.62 855 SER A C 1
ATOM 6903 O O . SER A 1 855 ? 46.746 35.503 -25.120 1.00 90.62 855 SER A O 1
ATOM 6905 N N . SER A 1 856 ? 48.293 36.661 -23.979 1.00 86.44 856 SER A N 1
ATOM 6906 C CA . SER A 1 856 ? 49.445 36.144 -24.733 1.00 86.44 856 SER A CA 1
ATOM 6907 C C . SER A 1 856 ? 49.763 34.679 -24.416 1.00 86.44 856 SER A C 1
ATOM 6909 O O . SER A 1 856 ? 50.429 34.024 -25.210 1.00 86.44 856 SER A O 1
ATOM 6911 N N . LYS A 1 857 ? 49.259 34.150 -23.291 1.00 88.06 857 LYS A N 1
ATOM 6912 C CA . LYS A 1 857 ? 49.436 32.752 -22.864 1.00 88.06 857 LYS A CA 1
ATOM 6913 C C . LYS A 1 857 ? 48.355 31.805 -23.396 1.00 88.06 857 LYS A C 1
ATOM 6915 O O . LYS A 1 857 ? 48.391 30.618 -23.091 1.00 88.06 857 LYS A O 1
ATOM 6920 N N . ALA A 1 858 ? 47.384 32.313 -24.156 1.00 90.81 858 ALA A N 1
ATOM 6921 C CA . ALA A 1 858 ? 46.330 31.489 -24.735 1.00 90.81 858 ALA A CA 1
ATOM 6922 C C . ALA A 1 858 ? 46.876 30.641 -25.887 1.00 90.81 858 ALA A C 1
ATOM 6924 O O . ALA A 1 858 ? 47.260 31.178 -26.927 1.00 90.81 858 ALA A O 1
ATOM 6925 N N . ASP A 1 859 ? 46.877 29.324 -25.696 1.00 91.50 859 ASP A N 1
ATOM 6926 C CA . ASP A 1 859 ? 47.190 28.362 -26.747 1.00 91.50 859 ASP A CA 1
ATOM 6927 C C . ASP A 1 859 ? 46.013 28.179 -27.722 1.00 91.50 859 ASP A C 1
ATOM 6929 O O . ASP A 1 859 ? 44.898 28.668 -27.509 1.00 91.50 859 ASP A O 1
ATOM 6933 N N . ALA A 1 860 ? 46.264 27.468 -28.821 1.00 89.94 860 ALA A N 1
ATOM 6934 C CA . ALA A 1 860 ? 45.269 27.268 -29.868 1.00 89.94 860 ALA A CA 1
ATOM 6935 C C . ALA A 1 860 ? 43.987 26.590 -29.355 1.00 89.94 860 ALA A C 1
ATOM 6937 O O . ALA A 1 860 ? 42.885 26.990 -29.721 1.00 89.94 860 ALA A O 1
ATOM 6938 N N . ASN A 1 861 ? 44.114 25.608 -28.459 1.00 90.62 861 ASN A N 1
ATOM 6939 C CA . ASN A 1 861 ? 42.971 24.894 -27.892 1.00 90.62 861 ASN A CA 1
ATOM 6940 C C . ASN A 1 861 ? 42.101 25.806 -27.008 1.00 90.62 861 ASN A C 1
ATOM 6942 O O . ASN A 1 861 ? 40.873 25.761 -27.058 1.00 90.62 861 ASN A O 1
ATOM 6946 N N . THR A 1 862 ? 42.732 26.673 -26.220 1.00 90.75 862 THR A N 1
ATOM 6947 C CA . THR A 1 862 ? 42.050 27.645 -25.361 1.00 90.75 862 THR A CA 1
ATOM 6948 C C . THR A 1 862 ? 41.322 28.700 -26.197 1.00 90.75 862 THR A C 1
ATOM 6950 O O . THR A 1 862 ? 40.176 29.047 -25.900 1.00 90.75 862 THR A O 1
ATOM 6953 N N . VAL A 1 863 ? 41.950 29.179 -27.277 1.00 93.81 863 VAL A N 1
ATOM 6954 C CA . VAL A 1 863 ? 41.327 30.120 -28.223 1.00 93.81 863 VAL A CA 1
ATOM 6955 C C . VAL A 1 863 ? 40.159 29.467 -28.970 1.00 93.81 863 VAL A C 1
ATOM 6957 O O . VAL A 1 863 ? 39.114 30.099 -29.118 1.00 93.81 863 VAL A O 1
ATOM 6960 N N . LEU A 1 864 ? 40.281 28.196 -29.365 1.00 91.44 864 LEU A N 1
ATOM 6961 C CA . LEU A 1 864 ? 39.197 27.435 -29.993 1.00 91.44 864 LEU A CA 1
ATOM 6962 C C . LEU A 1 864 ? 37.985 27.280 -29.059 1.00 91.44 864 LEU A C 1
ATOM 6964 O O . LEU A 1 864 ? 36.852 27.506 -29.478 1.00 91.44 864 LEU A O 1
ATOM 6968 N N . GLN A 1 865 ? 38.203 26.965 -27.779 1.00 91.50 865 GLN A N 1
ATOM 6969 C CA . GLN A 1 865 ? 37.116 26.900 -26.793 1.00 91.50 865 GLN A CA 1
ATOM 6970 C C . GLN A 1 865 ? 36.427 28.259 -26.601 1.00 91.50 865 GLN A C 1
ATOM 6972 O O . GLN A 1 865 ? 35.202 28.321 -26.495 1.00 91.50 865 GLN A O 1
ATOM 6977 N N . ALA A 1 866 ? 37.188 29.359 -26.596 1.00 94.12 866 ALA A N 1
ATOM 6978 C CA . ALA A 1 866 ? 36.610 30.700 -26.532 1.00 94.12 866 ALA A CA 1
ATOM 6979 C C . ALA A 1 866 ? 35.782 31.028 -27.788 1.00 94.12 866 ALA A C 1
ATOM 6981 O O . ALA A 1 866 ? 34.676 31.556 -27.672 1.00 94.12 866 ALA A O 1
ATOM 6982 N N . ALA A 1 867 ? 36.275 30.659 -28.976 1.00 93.12 867 ALA A N 1
ATOM 6983 C CA . ALA A 1 867 ? 35.547 30.792 -30.236 1.00 93.12 867 ALA A CA 1
ATOM 6984 C C . ALA A 1 867 ? 34.212 30.024 -30.195 1.00 93.12 867 ALA A C 1
ATOM 6986 O O . ALA A 1 867 ? 33.158 30.597 -30.457 1.00 93.12 867 ALA A O 1
ATOM 6987 N N . GLN A 1 868 ? 34.207 28.766 -29.753 1.00 91.69 868 GLN A N 1
ATOM 6988 C CA . GLN A 1 868 ? 32.971 27.984 -29.611 1.00 91.69 868 GLN A CA 1
ATOM 6989 C C . GLN A 1 868 ? 31.947 28.655 -28.680 1.00 91.69 868 GLN A C 1
ATOM 6991 O O . GLN A 1 868 ? 30.750 28.666 -28.976 1.00 91.69 868 GLN A O 1
ATOM 6996 N N . GLN A 1 869 ? 32.397 29.267 -27.580 1.00 93.38 869 GLN A N 1
ATOM 6997 C CA . GLN A 1 869 ? 31.498 30.004 -26.691 1.00 93.38 869 GLN A CA 1
ATOM 6998 C C . GLN A 1 869 ? 30.976 31.308 -27.318 1.00 93.38 869 GLN A C 1
ATOM 7000 O O . GLN A 1 869 ? 29.791 31.606 -27.160 1.00 93.38 869 GLN A O 1
ATOM 7005 N N . TYR A 1 870 ? 31.793 32.051 -28.077 1.00 94.19 870 TYR A N 1
ATOM 7006 C CA . TYR A 1 870 ? 31.318 33.214 -28.840 1.00 94.19 870 TYR A CA 1
ATOM 7007 C C . TYR A 1 870 ? 30.285 32.833 -29.905 1.00 94.19 870 TYR A C 1
ATOM 7009 O O . TYR A 1 870 ? 29.280 33.532 -30.049 1.00 94.19 870 TYR A O 1
ATOM 7017 N N . ALA A 1 871 ? 30.486 31.707 -30.596 1.00 88.06 871 ALA A N 1
ATOM 7018 C CA . ALA A 1 871 ? 29.520 31.156 -31.545 1.00 88.06 871 ALA A CA 1
ATOM 7019 C C . ALA A 1 871 ? 28.196 30.798 -30.852 1.00 88.06 871 ALA A C 1
ATOM 7021 O O . ALA A 1 871 ? 27.129 31.191 -31.314 1.00 88.06 871 ALA A O 1
ATOM 7022 N N . GLY A 1 872 ? 28.259 30.136 -29.691 1.00 86.75 872 GLY A N 1
ATOM 7023 C CA . GLY A 1 872 ? 27.082 29.813 -28.878 1.00 86.75 872 GLY A CA 1
ATOM 7024 C C . GLY A 1 872 ? 26.370 31.029 -28.267 1.00 86.75 872 GLY A C 1
ATOM 7025 O O . GLY A 1 872 ? 25.240 30.896 -27.804 1.00 86.75 872 GLY A O 1
ATOM 7026 N N . LEU A 1 873 ? 27.019 32.196 -28.250 1.00 90.00 873 LEU A N 1
ATOM 7027 C CA . LEU A 1 873 ? 26.444 33.493 -27.879 1.00 90.00 873 LEU A CA 1
ATOM 7028 C C . LEU A 1 873 ? 25.994 34.318 -29.096 1.00 90.00 873 LEU A C 1
ATOM 7030 O O . LEU A 1 873 ? 25.496 35.427 -28.919 1.00 90.00 873 LEU A O 1
ATOM 7034 N N . LEU A 1 874 ? 26.182 33.796 -30.314 1.00 88.62 874 LEU A N 1
ATOM 7035 C CA . LEU A 1 874 ? 25.928 34.481 -31.584 1.00 88.62 874 LEU A CA 1
ATOM 7036 C C . LEU A 1 874 ? 26.693 35.816 -31.725 1.00 88.62 874 LEU A C 1
ATOM 7038 O O . LEU A 1 874 ? 26.261 36.719 -32.439 1.00 88.62 874 LEU A O 1
ATOM 7042 N N . ASN A 1 875 ? 27.848 35.959 -31.058 1.00 91.94 875 ASN A N 1
ATOM 7043 C CA . ASN A 1 875 ? 28.686 37.157 -31.147 1.00 91.94 875 ASN A CA 1
ATOM 7044 C C . ASN A 1 875 ? 29.741 36.997 -32.251 1.00 91.94 875 ASN A C 1
ATOM 7046 O O . ASN A 1 875 ? 30.923 36.755 -31.992 1.00 91.94 875 ASN A O 1
ATOM 7050 N N . TYR A 1 876 ? 29.289 37.119 -33.500 1.00 90.00 876 TYR A N 1
ATOM 7051 C CA . TYR A 1 876 ? 30.128 36.937 -34.684 1.00 90.00 876 TYR A CA 1
ATOM 7052 C C . TYR A 1 876 ? 31.360 37.863 -34.754 1.00 90.00 876 TYR A C 1
ATOM 7054 O O . TYR A 1 876 ? 32.423 37.362 -35.116 1.00 90.00 876 TYR A O 1
ATOM 7062 N N . PRO A 1 877 ? 31.303 39.155 -34.357 1.00 92.00 877 PRO A N 1
ATOM 7063 C CA . PRO A 1 877 ? 32.491 40.015 -34.357 1.00 92.00 877 PRO A CA 1
ATOM 7064 C C . PRO A 1 877 ? 33.615 39.515 -33.440 1.00 92.00 877 PRO A C 1
ATOM 7066 O O . PRO A 1 877 ? 34.786 39.549 -33.807 1.00 92.00 877 PRO A O 1
ATOM 7069 N N . LYS A 1 878 ? 33.282 39.029 -32.238 1.00 93.06 878 LYS A N 1
ATOM 7070 C CA . LYS A 1 878 ? 34.281 38.485 -31.303 1.00 93.06 878 LYS A CA 1
ATOM 7071 C C . LYS A 1 878 ? 34.754 37.091 -31.706 1.00 93.06 878 LYS A C 1
ATOM 7073 O O . LYS A 1 878 ? 35.932 36.776 -31.540 1.00 93.06 878 LYS A O 1
ATOM 7078 N N . LEU A 1 879 ? 33.857 36.283 -32.273 1.00 94.12 879 LEU A N 1
ATOM 7079 C CA . LEU A 1 879 ? 34.196 34.996 -32.875 1.00 94.12 879 LEU A CA 1
ATOM 7080 C C . LEU A 1 879 ? 35.224 35.160 -34.004 1.00 94.12 879 LEU A C 1
ATOM 7082 O O . LEU A 1 879 ? 36.194 34.412 -34.052 1.00 94.12 879 LEU A O 1
ATOM 7086 N N . GLU A 1 880 ? 35.052 36.168 -34.859 1.00 93.31 880 GLU A N 1
ATOM 7087 C CA . GLU A 1 880 ? 35.982 36.489 -35.944 1.00 93.31 880 GLU A CA 1
ATOM 7088 C C . GLU A 1 880 ? 37.384 36.800 -35.413 1.00 93.31 880 GLU A C 1
ATOM 7090 O O . GLU A 1 880 ? 38.350 36.177 -35.840 1.00 93.31 880 GLU A O 1
ATOM 7095 N N . VAL A 1 881 ? 37.488 37.662 -34.395 1.00 94.12 881 VAL A N 1
ATOM 7096 C CA . VAL A 1 881 ? 38.765 37.973 -33.727 1.00 94.12 881 VAL A CA 1
ATOM 7097 C C . VAL A 1 881 ? 39.416 36.721 -33.123 1.00 94.12 881 VAL A C 1
ATOM 7099 O O . VAL A 1 881 ? 40.638 36.561 -33.188 1.00 94.12 881 VAL A O 1
ATOM 7102 N N . ALA A 1 882 ? 38.620 35.823 -32.537 1.00 94.50 882 ALA A N 1
ATOM 7103 C CA . ALA A 1 882 ? 39.118 34.578 -31.960 1.00 94.50 882 ALA A CA 1
ATOM 7104 C C . ALA A 1 882 ? 39.638 33.610 -33.037 1.00 94.50 882 ALA A C 1
ATOM 7106 O O . ALA A 1 882 ? 40.731 33.066 -32.880 1.00 94.50 882 ALA A O 1
ATOM 7107 N N . LEU A 1 883 ? 38.909 33.431 -34.143 1.00 94.62 883 LEU A N 1
ATOM 7108 C CA . LEU A 1 883 ? 39.340 32.581 -35.258 1.00 94.62 883 LEU A CA 1
ATOM 7109 C C . LEU A 1 883 ? 40.545 33.174 -36.006 1.00 94.62 883 LEU A C 1
ATOM 7111 O O . LEU A 1 883 ? 41.465 32.433 -36.342 1.00 94.62 883 LEU A O 1
ATOM 7115 N N . ASP A 1 884 ? 40.620 34.499 -36.168 1.00 94.31 884 ASP A N 1
ATOM 7116 C CA . ASP A 1 884 ? 41.798 35.186 -36.721 1.00 94.31 884 ASP A CA 1
ATOM 7117 C C . ASP A 1 884 ? 43.048 34.972 -35.849 1.00 94.31 884 ASP A C 1
ATOM 7119 O O . ASP A 1 884 ? 44.169 34.852 -36.352 1.00 94.31 884 ASP A O 1
ATOM 7123 N N . LYS A 1 885 ? 42.885 34.913 -34.520 1.00 94.12 885 LYS A N 1
ATOM 7124 C CA . LYS A 1 885 ? 43.973 34.534 -33.607 1.00 94.12 885 LYS A CA 1
ATOM 7125 C C . LYS A 1 885 ? 44.300 33.042 -33.717 1.00 94.12 885 LYS A C 1
ATOM 7127 O O . LYS A 1 885 ? 45.477 32.687 -33.696 1.00 94.12 885 LYS A O 1
ATOM 7132 N N . LEU A 1 886 ? 43.293 32.181 -33.861 1.00 94.19 886 LEU A N 1
ATOM 7133 C CA . LEU A 1 886 ? 43.469 30.734 -33.980 1.00 94.19 886 LEU A CA 1
ATOM 7134 C C . LEU A 1 886 ? 44.307 30.358 -35.207 1.00 94.19 886 LEU A C 1
ATOM 7136 O O . LEU A 1 886 ? 45.263 29.602 -35.065 1.00 94.19 886 LEU A O 1
ATOM 7140 N N . VAL A 1 887 ? 44.028 30.938 -36.379 1.00 94.31 887 VAL A N 1
ATOM 7141 C CA . VAL A 1 887 ? 44.810 30.672 -37.603 1.00 94.31 887 VAL A CA 1
ATOM 7142 C C . VAL A 1 887 ? 46.241 31.211 -37.531 1.00 94.31 887 VAL A C 1
ATOM 7144 O O . VAL A 1 887 ? 47.127 30.692 -38.199 1.00 94.31 887 VAL A O 1
ATOM 7147 N N . LYS A 1 888 ? 46.513 32.218 -36.690 1.00 93.94 888 LYS A N 1
ATOM 7148 C CA . LYS A 1 888 ? 47.887 32.675 -36.407 1.00 93.94 888 LYS A CA 1
ATOM 7149 C C . LYS A 1 888 ? 48.642 31.716 -35.487 1.00 93.94 888 LYS A C 1
ATOM 7151 O O . LYS A 1 888 ? 49.857 31.601 -35.609 1.00 93.94 888 LYS A O 1
ATOM 7156 N N . LEU A 1 889 ? 47.937 31.051 -34.569 1.00 92.25 889 LEU A N 1
ATOM 7157 C CA . LEU A 1 889 ? 48.506 30.037 -33.675 1.00 92.25 889 LEU A CA 1
ATOM 7158 C C . LEU A 1 889 ? 48.673 28.677 -34.371 1.00 92.25 889 LEU A C 1
ATOM 7160 O O . LEU A 1 889 ? 49.596 27.940 -34.042 1.00 92.25 889 LEU A O 1
ATOM 7164 N N . LEU A 1 890 ? 47.803 28.362 -35.335 1.00 91.50 890 LEU A N 1
ATOM 7165 C CA . LEU A 1 890 ? 47.820 27.139 -36.142 1.00 91.50 890 LEU A CA 1
ATOM 7166 C C . LEU A 1 890 ? 47.839 27.467 -37.647 1.00 91.50 890 LEU A C 1
ATOM 7168 O O . LEU A 1 890 ? 46.880 27.148 -38.355 1.00 91.50 890 LEU A O 1
ATOM 7172 N N . PRO A 1 891 ? 48.919 28.081 -38.168 1.00 91.44 891 PRO A N 1
ATOM 7173 C CA . PRO A 1 891 ? 48.979 28.501 -39.571 1.00 91.44 891 PRO A CA 1
ATOM 7174 C C . PRO A 1 891 ? 48.891 27.333 -40.556 1.00 91.44 891 PRO A C 1
ATOM 7176 O O . PRO A 1 891 ? 48.416 27.527 -41.674 1.00 91.44 891 PRO A O 1
ATOM 7179 N N . GLU A 1 892 ? 49.284 26.135 -40.122 1.00 89.19 892 GLU A N 1
ATOM 7180 C CA . GLU A 1 892 ? 49.303 24.908 -40.921 1.00 89.19 892 GLU A CA 1
ATOM 7181 C C . GLU A 1 892 ? 48.080 24.001 -40.686 1.00 89.19 892 GLU A C 1
ATOM 7183 O O . GLU A 1 892 ? 48.070 22.880 -41.179 1.00 89.19 892 GLU A O 1
ATOM 7188 N N . SER A 1 893 ? 47.051 24.432 -39.936 1.00 89.06 893 SER A N 1
ATOM 7189 C CA . SER A 1 893 ? 45.826 23.632 -39.731 1.00 89.06 893 SER A CA 1
ATOM 7190 C C . SER A 1 893 ? 44.765 23.962 -40.785 1.00 89.06 893 SER A C 1
ATOM 7192 O O . SER A 1 893 ? 44.182 25.050 -40.732 1.00 89.06 893 SER A O 1
ATOM 7194 N N . PRO A 1 894 ? 44.445 23.037 -41.711 1.00 90.00 894 PRO A N 1
ATOM 7195 C CA . PRO A 1 894 ? 43.369 23.232 -42.679 1.00 90.00 894 PRO A CA 1
ATOM 7196 C C . PRO A 1 894 ? 42.013 23.519 -42.022 1.00 90.00 894 PRO A C 1
ATOM 7198 O O . PRO A 1 894 ? 41.248 24.340 -42.521 1.00 90.00 894 PRO A O 1
ATOM 7201 N N . GLU A 1 895 ? 41.723 22.874 -40.890 1.00 89.44 895 GLU A N 1
ATOM 7202 C CA . GLU A 1 895 ? 40.463 23.002 -40.156 1.00 89.44 895 GLU A CA 1
ATOM 7203 C C . GLU A 1 895 ? 40.283 24.404 -39.564 1.00 89.44 895 GLU A C 1
ATOM 7205 O O . GLU A 1 895 ? 39.208 24.982 -39.694 1.00 89.44 895 GLU A O 1
ATOM 7210 N N . ALA A 1 896 ? 41.336 24.999 -38.992 1.00 89.81 896 ALA A N 1
ATOM 7211 C CA . ALA A 1 896 ? 41.264 26.357 -38.450 1.00 89.81 896 ALA A CA 1
ATOM 7212 C C . ALA A 1 896 ? 40.950 27.398 -39.543 1.00 89.81 896 ALA A C 1
ATOM 7214 O O . ALA A 1 896 ? 40.153 28.315 -39.329 1.00 89.81 896 ALA A O 1
ATOM 7215 N N . TRP A 1 897 ? 41.543 27.240 -40.732 1.00 93.75 897 TRP A N 1
ATOM 7216 C CA . TRP A 1 897 ? 41.258 28.092 -41.890 1.00 93.75 897 TRP A CA 1
ATOM 7217 C C . TRP A 1 897 ? 39.857 27.852 -42.467 1.00 93.75 897 TRP A C 1
ATOM 7219 O O . TRP A 1 897 ? 39.213 28.804 -42.910 1.00 93.75 897 TRP A O 1
ATOM 7229 N N . TYR A 1 898 ? 39.366 26.610 -42.431 1.00 92.75 898 TYR A N 1
ATOM 7230 C CA . TYR A 1 898 ? 38.003 26.267 -42.842 1.00 92.75 898 TYR A CA 1
ATOM 7231 C C . TYR A 1 898 ? 36.953 26.897 -41.917 1.00 92.75 898 TYR A C 1
ATOM 7233 O O . TYR A 1 898 ? 36.005 27.515 -42.403 1.00 92.75 898 TYR A O 1
ATOM 7241 N N . ASP A 1 899 ? 37.139 26.807 -40.598 1.00 91.06 899 ASP A N 1
ATOM 7242 C CA . ASP A 1 899 ? 36.221 27.394 -39.615 1.00 91.06 899 ASP A CA 1
ATOM 7243 C C . ASP A 1 899 ? 36.160 28.928 -39.759 1.00 91.06 899 ASP A C 1
ATOM 7245 O O . ASP A 1 899 ? 35.075 29.519 -39.729 1.00 91.06 899 ASP A O 1
ATOM 7249 N N . LEU A 1 900 ? 37.305 29.583 -40.010 1.00 94.19 900 LEU A N 1
ATOM 7250 C CA . LEU A 1 900 ? 37.358 31.016 -40.326 1.00 94.19 900 LEU A CA 1
ATOM 7251 C C . LEU A 1 900 ? 36.626 31.339 -41.639 1.00 94.19 900 LEU A C 1
ATOM 7253 O O . LEU A 1 900 ? 35.864 32.305 -41.693 1.00 94.19 900 LEU A O 1
ATOM 7257 N N . ALA A 1 901 ? 36.815 30.531 -42.686 1.00 93.50 901 ALA A N 1
ATOM 7258 C CA . ALA A 1 901 ? 36.135 30.714 -43.966 1.00 93.50 901 ALA A CA 1
ATOM 7259 C C . ALA A 1 901 ? 34.609 30.581 -43.841 1.00 93.50 901 ALA A C 1
ATOM 7261 O O . ALA A 1 901 ? 33.875 31.401 -44.395 1.00 93.50 901 ALA A O 1
ATOM 7262 N N . SER A 1 902 ? 34.140 29.586 -43.082 1.00 92.19 902 SER A N 1
ATOM 7263 C CA . SER A 1 902 ? 32.716 29.339 -42.827 1.00 92.19 902 SER A CA 1
ATOM 7264 C C . SER A 1 902 ? 32.072 30.526 -42.109 1.00 92.19 902 SER A C 1
ATOM 7266 O O . SER A 1 902 ? 31.040 31.045 -42.550 1.00 92.19 902 SER A O 1
ATOM 7268 N N . LEU A 1 903 ? 32.746 31.069 -41.088 1.00 93.06 903 LEU A N 1
ATOM 7269 C CA . LEU A 1 903 ? 32.302 32.294 -40.430 1.00 93.06 903 LEU A CA 1
ATOM 7270 C C . LEU A 1 903 ? 32.229 33.473 -41.405 1.00 93.06 903 LEU A C 1
ATOM 7272 O O . LEU A 1 903 ? 31.184 34.120 -41.485 1.00 93.06 903 LEU A O 1
ATOM 7276 N N . LYS A 1 904 ? 33.315 33.767 -42.134 1.00 93.25 904 LYS A N 1
ATOM 7277 C CA . LYS A 1 904 ? 33.399 34.919 -43.051 1.00 93.25 904 LYS A CA 1
ATOM 7278 C C . LYS A 1 904 ? 32.307 34.852 -44.124 1.00 93.25 904 LYS A C 1
ATOM 7280 O O . LYS A 1 904 ? 31.697 35.878 -44.426 1.00 93.25 904 LYS A O 1
ATOM 7285 N N . ALA A 1 905 ? 32.006 33.655 -44.634 1.00 89.56 905 ALA A N 1
ATOM 7286 C CA . ALA A 1 905 ? 30.911 33.433 -45.574 1.00 89.56 905 ALA A CA 1
ATOM 7287 C C . ALA A 1 905 ? 29.548 33.750 -44.936 1.00 89.56 905 ALA A C 1
ATOM 7289 O O . ALA A 1 905 ? 28.755 34.488 -45.522 1.00 89.56 905 ALA A O 1
ATOM 7290 N N . SER A 1 906 ? 29.312 33.283 -43.704 1.00 86.88 906 SER A N 1
ATOM 7291 C CA . SER A 1 906 ? 28.054 33.504 -42.975 1.00 86.88 906 SER A CA 1
ATOM 7292 C C . SER A 1 906 ? 27.775 34.975 -42.633 1.00 86.88 906 SER A C 1
ATOM 7294 O O . SER A 1 906 ? 26.615 35.378 -42.575 1.00 86.88 906 SER A O 1
ATOM 7296 N N . ILE A 1 907 ? 28.822 35.793 -42.459 1.00 89.00 907 ILE A N 1
ATOM 7297 C CA . ILE A 1 907 ? 28.711 37.235 -42.170 1.00 89.00 907 ILE A CA 1
ATOM 7298 C C . ILE A 1 907 ? 28.834 38.115 -43.426 1.00 89.00 907 ILE A C 1
ATOM 7300 O O . ILE A 1 907 ? 28.935 39.335 -43.315 1.00 89.00 907 ILE A O 1
ATOM 7304 N N . GLY A 1 908 ? 28.832 37.513 -44.622 1.00 87.50 908 GLY A N 1
ATOM 7305 C CA . GLY A 1 908 ? 28.801 38.221 -45.907 1.00 87.50 908 GLY A CA 1
ATOM 7306 C C . GLY A 1 908 ? 30.156 38.719 -46.430 1.00 87.50 908 GLY A C 1
ATOM 7307 O O . GLY A 1 908 ? 30.202 39.371 -47.474 1.00 87.50 908 GLY A O 1
ATOM 7308 N N . LYS A 1 909 ? 31.270 38.389 -45.765 1.00 92.69 909 LYS A N 1
ATOM 7309 C CA . LYS A 1 909 ? 32.639 38.734 -46.195 1.00 92.69 909 LYS A CA 1
ATOM 7310 C C . LYS A 1 909 ? 33.154 37.720 -47.221 1.00 92.69 909 LYS A C 1
ATOM 7312 O O . LYS A 1 909 ? 34.064 36.937 -46.959 1.00 92.69 909 LYS A O 1
ATOM 7317 N N . SER A 1 910 ? 32.525 37.725 -48.393 1.00 90.69 910 SER A N 1
ATOM 7318 C CA . SER A 1 910 ? 32.672 36.687 -49.424 1.00 90.69 910 SER A CA 1
ATOM 7319 C C . SER A 1 910 ? 34.107 36.513 -49.939 1.00 90.69 910 SER A C 1
ATOM 7321 O O . SER A 1 910 ? 34.580 35.383 -50.047 1.00 90.69 910 SER A O 1
ATOM 7323 N N . ASP A 1 911 ? 34.826 37.606 -50.202 1.00 90.25 911 ASP A N 1
ATOM 7324 C CA . ASP A 1 911 ? 36.198 37.543 -50.730 1.00 90.25 911 ASP A CA 1
ATOM 7325 C C . ASP A 1 911 ? 37.194 37.003 -49.693 1.00 90.25 911 ASP A C 1
ATOM 7327 O O . ASP A 1 911 ? 38.052 36.175 -50.006 1.00 90.25 911 ASP A O 1
ATOM 7331 N N . GLU A 1 912 ? 37.040 37.409 -48.429 1.00 93.19 912 GLU A N 1
ATOM 7332 C CA . GLU A 1 912 ? 37.848 36.906 -47.313 1.00 93.19 912 GLU A CA 1
ATOM 7333 C C . GLU A 1 912 ? 37.561 35.423 -47.035 1.00 93.19 912 GLU A C 1
ATOM 7335 O O . GLU A 1 912 ? 38.486 34.652 -46.771 1.00 93.19 912 GLU A O 1
ATOM 7340 N N . ALA A 1 913 ? 36.296 35.004 -47.154 1.00 92.81 913 ALA A N 1
ATOM 7341 C CA . ALA A 1 913 ? 35.898 33.607 -47.025 1.00 92.81 913 ALA A CA 1
ATOM 7342 C C . ALA A 1 913 ? 36.547 32.728 -48.100 1.00 92.81 913 ALA A C 1
ATOM 7344 O O . ALA A 1 913 ? 37.096 31.674 -47.784 1.00 92.81 913 ALA A O 1
ATOM 7345 N N . LEU A 1 914 ? 36.540 33.174 -49.361 1.00 92.88 914 LEU A N 1
ATOM 7346 C CA . LEU A 1 914 ? 37.187 32.464 -50.468 1.00 92.88 914 LEU A CA 1
ATOM 7347 C C . LEU A 1 914 ? 38.707 32.374 -50.284 1.00 92.88 914 LEU A C 1
ATOM 7349 O O . LEU A 1 914 ? 39.295 31.329 -50.566 1.00 92.88 914 LEU A O 1
ATOM 7353 N N . ALA A 1 915 ? 39.345 33.435 -49.782 1.00 93.31 915 ALA A N 1
ATOM 7354 C CA . ALA A 1 915 ? 40.778 33.439 -49.497 1.00 93.31 915 ALA A CA 1
ATOM 7355 C C . ALA A 1 915 ? 41.153 32.449 -48.377 1.00 93.31 915 ALA A C 1
ATOM 7357 O O . ALA A 1 915 ? 42.090 31.662 -48.541 1.00 93.31 915 ALA A O 1
ATOM 7358 N N . ALA A 1 916 ? 40.402 32.442 -47.271 1.00 93.81 916 ALA A N 1
ATOM 7359 C CA . ALA A 1 916 ? 40.604 31.505 -46.166 1.00 93.81 916 ALA A CA 1
ATOM 7360 C C . ALA A 1 916 ? 40.325 30.050 -46.588 1.00 93.81 916 ALA A C 1
ATOM 7362 O O . ALA A 1 916 ? 41.115 29.155 -46.288 1.00 93.81 916 ALA A O 1
ATOM 7363 N N . LEU A 1 917 ? 39.265 29.817 -47.370 1.00 93.38 917 LEU A N 1
ATOM 7364 C CA . LEU A 1 917 ? 38.915 28.495 -47.892 1.00 93.38 917 LEU A CA 1
ATOM 7365 C C . LEU A 1 917 ? 39.990 27.957 -48.846 1.00 93.38 917 LEU A C 1
ATOM 7367 O O . LEU A 1 917 ? 40.359 26.785 -48.782 1.00 93.38 917 LEU A O 1
ATOM 7371 N N . ARG A 1 918 ? 40.555 28.825 -49.696 1.00 93.06 918 ARG A N 1
ATOM 7372 C CA . ARG A 1 918 ? 41.680 28.467 -50.565 1.00 93.06 918 ARG A CA 1
ATOM 7373 C C . ARG A 1 918 ? 42.900 28.047 -49.756 1.00 93.06 918 ARG A C 1
ATOM 7375 O O . ARG A 1 918 ? 43.504 27.023 -50.064 1.00 93.06 918 ARG A O 1
ATOM 7382 N N . LYS A 1 919 ? 43.231 28.801 -48.704 1.00 93.12 919 LYS A N 1
ATOM 7383 C CA . LYS A 1 919 ? 44.335 28.464 -47.800 1.00 93.12 919 LYS A CA 1
ATOM 7384 C C . LYS A 1 919 ? 44.104 27.110 -47.118 1.00 93.12 919 LYS A C 1
ATOM 7386 O O . LYS A 1 919 ? 45.030 26.305 -47.089 1.00 93.12 919 LYS A O 1
ATOM 7391 N N . ALA A 1 920 ? 42.881 26.823 -46.660 1.00 91.75 920 ALA A N 1
ATOM 7392 C CA . ALA A 1 920 ? 42.517 25.526 -46.084 1.00 91.75 920 ALA A CA 1
ATOM 7393 C C . ALA A 1 920 ? 42.749 24.363 -47.068 1.00 91.75 920 ALA A C 1
ATOM 7395 O O . ALA A 1 920 ? 43.342 23.346 -46.708 1.00 91.75 920 ALA A O 1
ATOM 7396 N N . PHE A 1 921 ? 42.329 24.513 -48.327 1.00 90.69 921 PHE A N 1
ATOM 7397 C CA . PHE A 1 921 ? 42.504 23.473 -49.346 1.00 90.69 921 PHE A CA 1
ATOM 7398 C C . PHE A 1 921 ? 43.957 23.292 -49.777 1.00 90.69 921 PHE A C 1
ATOM 7400 O O . PHE A 1 921 ? 44.401 22.155 -49.928 1.00 90.69 921 PHE A O 1
ATOM 7407 N N . ASP A 1 922 ? 44.708 24.382 -49.946 1.00 88.81 922 ASP A N 1
ATOM 7408 C CA . ASP A 1 922 ? 46.119 24.310 -50.328 1.00 88.81 922 ASP A CA 1
ATOM 7409 C C . ASP A 1 922 ? 46.957 23.629 -49.224 1.00 88.81 922 ASP A C 1
ATOM 7411 O O . ASP A 1 922 ? 47.789 22.777 -49.535 1.00 88.81 922 ASP A O 1
ATOM 7415 N N . LEU A 1 923 ? 46.683 23.910 -47.941 1.00 88.44 923 LEU A N 1
ATOM 7416 C CA . LEU A 1 923 ? 47.320 23.224 -46.804 1.00 88.44 923 LEU A CA 1
ATOM 7417 C C . LEU A 1 923 ? 46.976 21.731 -46.758 1.00 88.44 923 LEU A C 1
ATOM 7419 O O . LEU A 1 923 ? 47.848 20.888 -46.556 1.00 88.44 923 LEU A O 1
ATOM 7423 N N . ARG A 1 924 ? 45.709 21.386 -47.001 1.00 83.81 924 ARG A N 1
ATOM 7424 C CA . ARG A 1 924 ? 45.266 19.990 -47.047 1.00 83.81 924 ARG A CA 1
ATOM 7425 C C . ARG A 1 924 ? 45.875 19.216 -48.218 1.00 83.81 924 ARG A C 1
ATOM 7427 O O . ARG A 1 924 ? 46.188 18.039 -48.075 1.00 83.81 924 ARG A O 1
ATOM 7434 N N . ALA A 1 925 ? 46.057 19.868 -49.364 1.00 82.50 925 ALA A N 1
ATOM 7435 C CA . ALA A 1 925 ? 46.722 19.280 -50.521 1.00 82.50 925 ALA A CA 1
ATOM 7436 C C . ALA A 1 925 ? 48.231 19.074 -50.287 1.00 82.50 925 ALA A C 1
ATOM 7438 O O . ALA A 1 925 ? 48.794 18.113 -50.804 1.00 82.50 925 ALA A O 1
ATOM 7439 N N . ALA A 1 926 ? 48.875 19.944 -49.500 1.00 80.00 926 ALA A N 1
ATOM 7440 C CA . ALA A 1 926 ? 50.286 19.821 -49.130 1.00 80.00 926 ALA A CA 1
ATOM 7441 C C . ALA A 1 926 ? 50.556 18.695 -48.108 1.00 80.00 926 ALA A C 1
ATOM 7443 O O . ALA A 1 926 ? 51.642 18.117 -48.110 1.00 80.00 926 ALA A O 1
ATOM 7444 N N . HIS A 1 927 ? 49.566 18.348 -47.276 1.00 73.38 927 HIS A N 1
ATOM 7445 C CA . HIS A 1 927 ? 49.659 17.297 -46.255 1.00 73.38 927 HIS A CA 1
ATOM 7446 C C . HIS A 1 927 ? 48.495 16.291 -46.356 1.00 73.38 927 HIS A C 1
ATOM 7448 O O . HIS A 1 927 ? 47.583 16.308 -45.526 1.00 73.38 927 HIS A O 1
ATOM 7454 N N . PRO A 1 928 ? 48.496 15.404 -47.370 1.00 69.12 928 PRO A N 1
ATOM 7455 C CA . PRO A 1 928 ? 47.414 14.448 -47.576 1.00 69.12 928 PRO A CA 1
ATOM 7456 C C . PRO A 1 928 ? 47.407 13.360 -46.490 1.00 69.12 928 PRO A C 1
ATOM 7458 O O . PRO A 1 928 ? 48.229 12.445 -46.502 1.00 69.12 928 PRO A O 1
ATOM 7461 N N . ASP A 1 929 ? 46.440 13.437 -45.574 1.00 72.81 929 ASP A N 1
ATOM 7462 C CA . ASP A 1 929 ? 46.122 12.379 -44.610 1.00 72.81 929 ASP A CA 1
ATOM 7463 C C . ASP A 1 929 ? 44.808 11.677 -45.015 1.00 72.81 929 ASP A C 1
ATOM 7465 O O . ASP A 1 929 ? 43.743 12.306 -44.990 1.00 72.81 929 ASP A O 1
ATOM 7469 N N . PRO A 1 930 ? 44.837 10.375 -45.365 1.00 67.88 930 PRO A N 1
ATOM 7470 C CA . PRO A 1 930 ? 43.643 9.618 -45.740 1.00 67.88 930 PRO A CA 1
ATOM 7471 C C . PRO A 1 930 ? 42.609 9.463 -44.609 1.00 67.88 930 PRO A C 1
ATOM 7473 O O . PRO A 1 930 ? 41.493 9.022 -44.879 1.00 67.88 930 PRO A O 1
ATOM 7476 N N . LYS A 1 931 ? 42.942 9.816 -43.358 1.00 66.31 931 LYS A N 1
ATOM 7477 C CA . LYS A 1 931 ? 42.003 9.848 -42.222 1.00 66.31 931 LYS A CA 1
ATOM 7478 C C . LYS A 1 931 ? 41.426 11.238 -41.925 1.00 66.31 931 LYS A C 1
ATOM 7480 O O . LYS A 1 931 ? 40.528 11.340 -41.091 1.00 66.31 931 LYS A O 1
ATOM 7485 N N . ALA A 1 932 ? 41.906 12.298 -42.575 1.00 69.94 932 ALA A N 1
ATOM 7486 C CA . ALA A 1 932 ? 41.448 13.660 -42.310 1.00 69.94 932 ALA A CA 1
ATOM 7487 C C . ALA A 1 932 ? 40.103 13.976 -43.001 1.00 69.94 932 ALA A C 1
ATOM 7489 O O . ALA A 1 932 ? 39.772 13.412 -44.043 1.00 69.94 932 ALA A O 1
ATOM 7490 N N . ARG A 1 933 ? 39.344 14.948 -42.474 1.00 75.62 933 ARG A N 1
ATOM 7491 C CA . ARG A 1 933 ? 37.991 15.365 -42.935 1.00 75.62 933 ARG A CA 1
ATOM 7492 C C . ARG A 1 933 ? 37.933 15.901 -44.364 1.00 75.62 933 ARG A C 1
ATOM 7494 O O . ARG A 1 933 ? 38.548 16.922 -44.605 1.00 75.62 933 ARG A O 1
ATOM 7501 N N . ASP A 1 934 ? 37.186 15.325 -45.302 1.00 83.62 934 ASP A N 1
ATOM 7502 C CA . ASP A 1 934 ? 37.109 15.856 -46.678 1.00 83.62 934 ASP A CA 1
ATOM 7503 C C . ASP A 1 934 ? 36.471 17.264 -46.754 1.00 83.62 934 ASP A C 1
ATOM 7505 O O . ASP A 1 934 ? 35.270 17.415 -46.976 1.00 83.62 934 ASP A O 1
ATOM 7509 N N . LEU A 1 935 ? 37.297 18.304 -46.587 1.00 84.81 935 LEU A N 1
ATOM 7510 C CA . LEU A 1 935 ? 36.866 19.703 -46.526 1.00 84.81 935 LEU A CA 1
ATOM 7511 C C . LEU A 1 935 ? 36.208 20.176 -47.834 1.00 84.81 935 LEU A C 1
ATOM 7513 O O . LEU A 1 935 ? 35.382 21.086 -47.807 1.00 84.81 935 LEU A O 1
ATOM 7517 N N . VAL A 1 936 ? 36.538 19.559 -48.976 1.00 84.56 936 VAL A N 1
ATOM 7518 C CA . VAL A 1 936 ? 35.921 19.883 -50.273 1.00 84.56 936 VAL A CA 1
ATOM 7519 C C . VAL A 1 936 ? 34.507 19.303 -50.344 1.00 84.56 936 VAL A C 1
ATOM 7521 O O . VAL A 1 936 ? 33.578 19.990 -50.768 1.00 84.56 936 VAL A O 1
ATOM 7524 N N . ALA A 1 937 ? 34.306 18.065 -49.886 1.00 83.75 937 ALA A N 1
ATOM 7525 C CA . ALA A 1 937 ? 32.967 17.485 -49.792 1.00 83.75 937 ALA A CA 1
ATOM 7526 C C . ALA A 1 937 ? 32.106 18.167 -48.713 1.00 83.75 937 ALA A C 1
ATOM 7528 O O . ALA A 1 937 ? 30.890 18.296 -48.884 1.00 83.75 937 ALA A O 1
ATOM 7529 N N . GLU A 1 938 ? 32.719 18.609 -47.613 1.00 85.62 938 GLU A N 1
ATOM 7530 C CA . GLU A 1 938 ? 32.036 19.321 -46.531 1.00 85.62 938 GLU A CA 1
ATOM 7531 C C . GLU A 1 938 ? 31.572 20.716 -46.968 1.00 85.62 938 GLU A C 1
ATOM 7533 O O . GLU A 1 938 ? 30.387 21.018 -46.810 1.00 85.62 938 GLU A O 1
ATOM 7538 N N . VAL A 1 939 ? 32.424 21.518 -47.627 1.00 87.69 939 VAL A N 1
ATOM 7539 C CA . VAL A 1 939 ? 32.038 22.873 -48.074 1.00 87.69 939 VAL A CA 1
ATOM 7540 C C . VAL A 1 939 ? 30.855 22.860 -49.046 1.00 87.69 939 VAL A C 1
ATOM 7542 O O . VAL A 1 939 ? 30.048 23.787 -49.087 1.00 87.69 939 VAL A O 1
ATOM 7545 N N . GLN A 1 940 ? 30.713 21.793 -49.838 1.00 82.94 940 GLN A N 1
ATOM 7546 C CA . GLN A 1 940 ? 29.602 21.639 -50.778 1.00 82.94 940 GLN A CA 1
ATOM 7547 C C . GLN A 1 940 ? 28.263 21.370 -50.079 1.00 82.94 940 GLN A C 1
ATOM 7549 O O . GLN A 1 940 ? 27.210 21.594 -50.683 1.00 82.94 940 GLN A O 1
ATOM 7554 N N . LYS A 1 941 ? 28.281 20.886 -48.836 1.00 85.44 941 LYS A N 1
ATOM 7555 C CA . LYS A 1 941 ? 27.086 20.583 -48.034 1.00 85.44 941 LYS A CA 1
ATOM 7556 C C . LYS A 1 941 ? 26.840 21.617 -46.936 1.00 85.44 941 LYS A C 1
ATOM 7558 O O . LYS A 1 941 ? 25.732 21.668 -46.411 1.00 85.44 941 LYS A O 1
ATOM 7563 N N . ASP A 1 942 ? 27.840 22.429 -46.612 1.00 84.75 942 ASP A N 1
ATOM 7564 C CA . ASP A 1 942 ? 27.785 23.415 -45.542 1.00 84.75 942 ASP A CA 1
ATOM 7565 C C . ASP A 1 942 ? 26.931 24.643 -45.945 1.00 84.75 942 ASP A C 1
ATOM 7567 O O . ASP A 1 942 ? 27.260 25.354 -46.904 1.00 84.75 942 ASP A O 1
ATOM 7571 N N . PRO A 1 943 ? 25.813 24.910 -45.240 1.00 85.56 943 PRO A N 1
ATOM 7572 C CA . PRO A 1 943 ? 24.906 26.006 -45.568 1.00 85.56 943 PRO A CA 1
ATOM 7573 C C . PRO A 1 943 ? 25.521 27.397 -45.363 1.00 85.56 943 PRO A C 1
ATOM 7575 O O . PRO A 1 943 ? 25.037 28.348 -45.977 1.00 85.56 943 PRO A O 1
ATOM 7578 N N . HIS A 1 944 ? 26.589 27.543 -44.569 1.00 85.25 944 HIS A N 1
ATOM 7579 C CA . HIS A 1 944 ? 27.228 28.846 -44.335 1.00 85.25 944 HIS A CA 1
ATOM 7580 C C . HIS A 1 944 ? 27.830 29.448 -45.613 1.00 85.25 944 HIS A C 1
ATOM 7582 O O . HIS A 1 944 ? 27.949 30.666 -45.732 1.00 85.25 944 HIS A O 1
ATOM 7588 N N . PHE A 1 945 ? 28.137 28.613 -46.610 1.00 89.75 945 PHE A N 1
ATOM 7589 C CA . PHE A 1 945 ? 28.683 29.037 -47.899 1.00 89.75 945 PHE A CA 1
ATOM 7590 C C . PHE A 1 945 ? 27.617 29.260 -48.981 1.00 89.75 945 PHE A C 1
ATOM 7592 O O . PHE A 1 945 ? 27.967 29.584 -50.116 1.00 89.75 945 PHE A O 1
ATOM 7599 N N . ALA A 1 946 ? 26.322 29.117 -48.669 1.00 86.75 946 ALA A N 1
ATOM 7600 C CA . ALA A 1 946 ? 25.241 29.198 -49.657 1.00 86.75 946 ALA A CA 1
ATOM 7601 C C . ALA A 1 946 ? 25.281 30.490 -50.494 1.00 86.75 946 ALA A C 1
ATOM 7603 O O . ALA A 1 946 ? 25.079 30.436 -51.704 1.00 86.75 946 ALA A O 1
ATOM 7604 N N . ALA A 1 947 ? 25.618 31.625 -49.872 1.00 84.25 947 ALA A N 1
ATOM 7605 C CA . ALA A 1 947 ? 25.701 32.924 -50.541 1.00 84.25 947 ALA A CA 1
ATOM 7606 C C . ALA A 1 947 ? 26.832 33.017 -51.583 1.00 84.25 947 ALA A C 1
ATOM 7608 O O . ALA A 1 947 ? 26.716 33.776 -52.542 1.00 84.25 947 ALA A O 1
ATOM 7609 N N . ILE A 1 948 ? 27.912 32.243 -51.421 1.00 88.94 948 ILE A N 1
ATOM 7610 C CA . ILE A 1 948 ? 29.077 32.280 -52.319 1.00 88.94 948 ILE A CA 1
ATOM 7611 C C . ILE A 1 948 ? 29.167 31.063 -53.243 1.00 88.94 948 ILE A C 1
ATOM 7613 O O . ILE A 1 948 ? 29.953 31.072 -54.190 1.00 88.94 948 ILE A O 1
ATOM 7617 N N . LYS A 1 949 ? 28.341 30.036 -53.010 1.00 86.25 949 LYS A N 1
ATOM 7618 C CA . LYS A 1 949 ? 28.378 28.736 -53.696 1.00 86.25 949 LYS A CA 1
ATOM 7619 C C . LYS A 1 949 ? 28.222 28.832 -55.214 1.00 86.25 949 LYS A C 1
ATOM 7621 O O . LYS A 1 949 ? 28.795 28.034 -55.955 1.00 86.25 949 LYS A O 1
ATOM 7626 N N . ASP A 1 950 ? 27.463 29.821 -55.679 1.00 84.31 950 ASP A N 1
ATOM 7627 C CA . ASP A 1 950 ? 27.206 30.029 -57.102 1.00 84.31 950 ASP A CA 1
ATOM 7628 C C . ASP A 1 950 ? 28.225 30.912 -57.819 1.00 84.31 950 ASP A C 1
ATOM 7630 O O . ASP A 1 950 ? 28.203 30.978 -59.054 1.00 84.31 950 ASP A O 1
ATOM 7634 N N . THR A 1 951 ? 29.149 31.525 -57.076 1.00 87.44 951 THR A N 1
ATOM 7635 C CA . THR A 1 951 ? 30.177 32.391 -57.651 1.00 87.44 951 THR A CA 1
ATOM 7636 C C . THR A 1 951 ? 31.180 31.585 -58.489 1.00 87.44 951 THR A C 1
ATOM 7638 O O . THR A 1 951 ? 31.523 30.450 -58.134 1.00 87.44 951 THR A O 1
ATOM 7641 N N . PRO A 1 952 ? 31.704 32.154 -59.593 1.00 86.56 952 PRO A N 1
ATOM 7642 C CA . PRO A 1 952 ? 32.729 31.494 -60.404 1.00 86.56 952 PRO A CA 1
ATOM 7643 C C . PRO A 1 952 ? 33.972 31.104 -59.593 1.00 86.56 952 PRO A C 1
ATOM 7645 O O . PRO A 1 952 ? 34.498 30.007 -59.764 1.00 86.56 952 PRO A O 1
ATOM 7648 N N . ALA A 1 953 ? 34.392 31.969 -58.663 1.00 84.94 953 ALA A N 1
ATOM 7649 C CA . ALA A 1 953 ? 35.549 31.743 -57.803 1.00 84.94 953 ALA A CA 1
ATOM 7650 C C . ALA A 1 953 ? 35.359 30.535 -56.870 1.00 84.94 953 ALA A C 1
ATOM 7652 O O . ALA A 1 953 ? 36.264 29.712 -56.754 1.00 84.94 953 ALA A O 1
ATOM 7653 N N . PHE A 1 954 ? 34.176 30.372 -56.264 1.00 88.06 954 PHE A N 1
ATOM 7654 C CA . PHE A 1 954 ? 33.873 29.199 -55.440 1.00 88.06 954 PHE A CA 1
ATOM 7655 C C . PHE A 1 954 ? 33.848 27.913 -56.272 1.00 88.06 954 PHE A C 1
ATOM 7657 O O . PHE A 1 954 ? 34.479 26.926 -55.900 1.00 88.06 954 PHE A O 1
ATOM 7664 N N . LYS A 1 955 ? 33.171 27.930 -57.431 1.00 86.94 955 LYS A N 1
ATOM 7665 C CA . LYS A 1 955 ? 33.074 26.770 -58.338 1.00 86.94 955 LYS A CA 1
ATOM 7666 C C . LYS A 1 955 ? 34.443 26.314 -58.839 1.00 86.94 955 LYS A C 1
ATOM 7668 O O . LYS A 1 955 ? 34.691 25.115 -58.909 1.00 86.94 955 LYS A O 1
ATOM 7673 N N . GLN A 1 956 ? 35.338 27.255 -59.138 1.00 86.38 956 GLN A N 1
ATOM 7674 C CA . GLN A 1 956 ? 36.717 26.961 -59.523 1.00 86.38 956 GLN A CA 1
ATOM 7675 C C . GLN A 1 956 ? 37.528 26.362 -58.364 1.00 86.38 956 GLN A C 1
ATOM 7677 O O . GLN A 1 956 ? 38.351 25.479 -58.590 1.00 86.38 956 GLN A O 1
ATOM 7682 N N . LEU A 1 957 ? 37.287 26.815 -57.131 1.00 84.81 957 LEU A N 1
ATOM 7683 C CA . LEU A 1 957 ? 38.010 26.361 -55.945 1.00 84.81 957 LEU A CA 1
ATOM 7684 C C . LEU A 1 957 ? 37.684 24.908 -55.557 1.00 84.81 957 LEU A C 1
ATOM 7686 O O . LEU A 1 957 ? 38.565 24.193 -55.089 1.00 84.81 957 LEU A O 1
ATOM 7690 N N . VAL A 1 958 ? 36.436 24.472 -55.762 1.00 84.00 958 VAL A N 1
ATOM 7691 C CA . VAL A 1 958 ? 35.961 23.111 -55.431 1.00 84.00 958 VAL A CA 1
ATOM 7692 C C . VAL A 1 958 ? 35.974 22.145 -56.622 1.00 84.00 958 VAL A C 1
ATOM 7694 O O . VAL A 1 958 ? 35.569 20.991 -56.479 1.00 84.00 958 VAL A O 1
ATOM 7697 N N . ALA A 1 959 ? 36.398 22.602 -57.805 1.00 79.06 959 ALA A N 1
ATOM 7698 C CA . ALA A 1 959 ? 36.504 21.759 -58.989 1.00 79.06 959 ALA A CA 1
ATOM 7699 C C . ALA A 1 959 ? 37.645 20.731 -58.830 1.00 79.06 959 ALA A C 1
ATOM 7701 O O . ALA A 1 959 ? 38.712 21.072 -58.312 1.00 79.06 959 ALA A O 1
ATOM 7702 N N . PRO A 1 960 ? 37.468 19.479 -59.290 1.00 61.97 960 PRO A N 1
ATOM 7703 C CA . PRO A 1 960 ? 38.526 18.474 -59.240 1.00 61.97 960 PRO A CA 1
ATOM 7704 C C . PRO A 1 960 ? 39.730 18.937 -60.075 1.00 61.97 960 PRO A C 1
ATOM 7706 O O . PRO A 1 960 ? 39.620 19.104 -61.291 1.00 61.97 960 PRO A O 1
ATOM 7709 N N . ARG A 1 961 ? 40.888 19.160 -59.432 1.00 57.88 961 ARG A N 1
ATOM 7710 C CA . ARG A 1 961 ? 42.144 19.479 -60.133 1.00 57.88 961 ARG A CA 1
ATOM 7711 C C . ARG A 1 961 ? 42.517 18.287 -61.024 1.00 57.88 961 ARG A C 1
ATOM 7713 O O . ARG A 1 961 ? 42.769 17.197 -60.516 1.00 57.88 961 ARG A O 1
ATOM 7720 N N . GLN A 1 962 ? 42.549 18.484 -62.344 1.00 42.25 962 GLN A N 1
ATOM 7721 C CA . GLN A 1 962 ? 43.154 17.518 -63.260 1.00 42.25 962 GLN A CA 1
ATOM 7722 C C . GLN A 1 962 ? 44.652 17.436 -62.939 1.00 42.25 962 GLN A C 1
ATOM 7724 O O . GLN A 1 962 ? 45.353 18.444 -62.981 1.00 42.25 962 GLN A O 1
ATOM 7729 N N . LEU A 1 963 ? 45.126 16.248 -62.565 1.00 40.84 963 LEU A N 1
ATOM 7730 C CA . LEU A 1 963 ? 46.549 15.943 -62.447 1.00 40.84 963 LEU A CA 1
ATOM 7731 C C . LEU A 1 963 ? 47.179 16.071 -63.840 1.00 40.84 963 LEU A C 1
ATOM 7733 O O . LEU A 1 963 ? 47.025 15.177 -64.671 1.00 40.84 963 LEU A O 1
ATOM 7737 N N . GLU A 1 964 ? 47.870 17.177 -64.109 1.00 40.06 964 GLU A N 1
ATOM 7738 C CA . GLU A 1 964 ? 48.812 17.223 -65.225 1.00 40.06 964 GLU A CA 1
ATOM 7739 C C . GLU A 1 964 ? 49.956 16.251 -64.912 1.00 40.06 964 GLU A C 1
ATOM 7741 O O . GLU A 1 964 ? 50.638 16.366 -63.892 1.00 40.06 964 GLU A O 1
ATOM 7746 N N . ALA A 1 965 ? 50.120 15.243 -65.770 1.00 33.03 965 ALA A N 1
ATOM 7747 C CA . ALA A 1 965 ? 51.237 14.313 -65.708 1.00 33.03 965 ALA A CA 1
ATOM 7748 C C . ALA A 1 965 ? 52.565 15.082 -65.867 1.00 33.03 965 ALA A C 1
ATOM 7750 O O . ALA A 1 965 ? 52.641 15.978 -66.714 1.00 33.03 965 ALA A O 1
ATOM 7751 N N . PRO A 1 966 ? 53.615 14.751 -65.095 1.00 43.16 966 PRO A N 1
ATOM 7752 C CA . PRO A 1 966 ? 54.901 15.423 -65.227 1.00 43.16 966 PRO A CA 1
ATOM 7753 C C . PRO A 1 966 ? 55.522 15.109 -66.597 1.00 43.16 966 PRO A C 1
ATOM 7755 O O . PRO A 1 966 ? 55.507 13.957 -67.037 1.00 43.16 966 PRO A O 1
ATOM 7758 N N . LYS A 1 967 ? 56.044 16.145 -67.265 1.00 38.34 967 LYS A N 1
ATOM 7759 C CA . LYS A 1 967 ? 56.924 16.028 -68.439 1.00 38.34 967 LYS A CA 1
ATOM 7760 C C . LYS A 1 967 ? 58.369 15.815 -68.021 1.00 38.34 967 LYS A C 1
ATOM 7762 O O . LYS A 1 967 ? 58.770 16.442 -67.014 1.00 38.34 967 LYS A O 1
#